Protein 2NZX (pdb70)

Nearest PDB structures (foldseek):
  2nzx-assembly1_A  TM=1.003E+00  e=7.760E-74  Helicobacter pylori
  2nzw-assembly2_C  TM=9.977E-01  e=1.421E-68  Helicobacter pylori
  2nzy-assembly1_B  TM=9.855E-01  e=2.284E-66  Helicobacter pylori
  5zoi-assembly1_B  TM=9.856E-01  e=2.101E-59  Helicobacter pylori
  7yro-assembly4_G  TM=6.515E-01  e=2.698E-11  Mangifera indica

Foldseek 3Di:
DCQVVLVQLLVLADDDQDDPPPAAAFEEEEALPDDPVVVVVVCQFVLVVLVVRRHDYDYDNDPPDAGLEYEEDPPQQHQYEYEDLDLDDDDLQRHQAYEDQDPDPPDLRYHDDAQQSRLSSVVLLLQLEPCHLHDDDPPGVSVPDRHHHCDCVVQVLLNCVSVVNDPLLPAAAEEEEDAPPLAVVLLVLQVVLCVVGNHAYQYPRPHDPPYHDDDLLNVGLRHQEYAQEDSAAHARHDHNRVVSCLSSLHAYQYDHHLVCCLFWPCLQHQYCSVDPDSVVSSVVSVVLSVPVVSSVSNSPDNRADADPNHGAGRVRNGSVVSVVSVVCSSPDPDRSHNDD/DCQLVLVQLLVLADDDDDDVDDAAEFEEEEEPVDDDVNVVCVCLFVLVVLSVVRHVYDYYHDPVDDGQEYEYDPPQHAYEYEDQDLDDDDVQAHQAYEDQDPDPPDLRYHDDHQQSRLSVVVLLLQLEPCHQHDDPPPGPSVPDRHHHCDCVVQVLLNCVSVVVDDLLPAAAEEEEDAPPQAVVLLVLQVVLCVVGNYAYQYNHPHDPVHHDDDLLNVGLRHQEYAQEDSAADARHDHNRVVSNLSSLHAYQYDHHLVCCLFWPCLQHQYCSVDPDSVVSSVVSVVLSVPVVSSVSNSPDNRADDDPHGGAGRPRDGSVVSVVSVVVSSPDPDHSHND/DCQVVLVQLLVLADDDQAPDPAAAAFEEEEALPDDVVVVVVVCQFVLVVLVVRHHDYDYDNDLPDAGQEYEEQDDDPVLVSLQPHPHQYEYDYLDLDDDDLQSHQAYEDQDPDPDDLRYHDDAQQSRLSSVVLLLQLAPLRQHDDPPPGPSVPPRHHHCPCVVAVLLSCVSVVNDPLLPAAAEEEEDAPPQQVVLLVLQVVLCVVPNYAYQYNRPHDPPYHDDPLLNVLLRHQEYAFEDSAAHARHDHNRCVSNLSSLHAYQYDHHLNCCLFWPCLQHQYCSVDPDSVVSSVVSVVLSPPPVSSVSNSPDDGADADPNHGAGRVRNHSVVSVVSVVCSSPDSDHSHNDDD

Organism: Helicobacter pylori (NCBI:txid210)

GO terms:
  GO:0016020 membrane (C, IDA)
  GO:0005737 cytoplasm (C, EXP)
  GO:0017083 4-galactosyl-N-acetylglucosaminide 3-alpha-L-fucosyltransferase activity (F, EXP)
  GO:0017083 4-galactosyl-N-acetylglucosaminide 3-alpha-L-fucosyltransferase activity (F, IMP)
  GO:0010493 Lewis a epitope biosynthetic process (P, IMP)
  GO:0106402 Lewis x epitope biosynthetic process (P, IMP)
  GO:0042802 identical protein binding (F, IPI)
  GO:0042806 fucose binding (F, IPI)

Radius of gyration: 37.84 Å; Cα contacts (8 Å, |Δi|>4): 1840; chains: 3; bounding box: 92×101×91 Å

Solvent-accessible surface area: 46049 Å² total; per-residue (Å²): 76,1,42,35,0,0,69,17,0,10,98,16,2,65,32,129,187,66,85,97,184,87,44,68,95,2,35,1,1,8,25,74,187,56,32,130,150,53,20,159,124,18,104,66,17,1,0,35,19,0,1,46,41,46,33,75,26,55,35,15,60,70,53,64,46,14,24,60,0,8,10,20,57,136,92,109,27,7,17,17,0,2,46,27,40,113,38,58,8,3,52,5,25,83,7,0,0,0,0,10,18,6,26,18,81,11,108,46,18,16,9,18,8,4,52,1,0,29,74,0,0,63,12,0,45,49,5,20,14,94,44,22,24,9,154,19,128,108,131,22,44,9,32,126,111,192,50,52,120,56,8,107,149,122,16,71,51,0,0,25,4,30,68,134,123,50,52,16,50,160,38,32,20,0,0,2,41,9,67,60,90,124,0,99,73,12,18,54,0,13,68,37,3,51,90,80,62,102,4,23,0,0,4,66,13,91,52,88,56,74,136,88,35,187,42,47,15,27,10,0,0,70,30,13,0,3,7,3,3,1,45,65,73,12,79,0,13,1,2,44,38,0,0,0,0,6,2,0,9,3,0,1,0,0,23,0,0,32,14,0,37,91,2,0,14,56,139,4,2,0,8,4,46,102,54,183,51,63,101,64,0,12,73,70,0,96,101,2,45,97,81,128,103,26,0,36,101,12,6,108,56,32,0,1,25,68,124,140,74,160,26,74,8,55,87,110,6,21,0,119,68,0,20,56,21,0,117,63,0,42,112,32,26,21,18,43,6,83,62,112,62,1,51,38,0,0,49,16,0,8,111,14,3,66,29,80,181,97,103,124,151,90,62,72,116,6,65,0,7,5,5,83,157,23,33,116,102,87,22,124,113,8,101,89,9,0,0,37,26,0,0,47,50,49,27,77,27,72,31,29,68,70,90,131,60,200,24,60,0,9,0,3,47,93,112,95,24,27,44,0,0,29,19,30,108,50,62,14,4,43,6,23,79,6,0,1,0,1,6,15,20,26,18,78,12,107,77,23,15,8,15,7,0,50,1,0,18,65,0,6,53,4,0,58,48,4,20,13,94,41,21,23,8,147,17,62,122,134,28,47,8,31,122,125,188,52,49,121,57,6,87,149,116,15,76,64,0,0,24,7,30,54,129,120,46,49,15,51,165,37,31,19,0,0,2,45,10,67,61,82,119,1,81,28,12,19,40,0,9,60,37,0,42,97,78,59,101,3,26,0,1,3,72,11,93,52,85,50,76,119,83,23,155,29,48,19,18,7,0,0,63,27,11,0,4,7,3,4,0,44,59,37,15,78,0,9,0,2,45,37,0,0,2,0,6,0,0,9,2,1,1,0,0,17,0,0,34,13,0,41,91,2,0,17,60,148,3,3,1,7,4,44,105,56,103,6,44,50,47,0,6,77,75,0,87,102,2,48,94,83,132,105,24,0,36,93,13,5,103,56,34,0,1,26,86,116,133,85,157,29,68,9,55,84,109,5,23,0,109,70,0,17,58,20,0,115,50,0,45,118,51,126,31,45,51,8,82,143,63,0,47,39,0,0,43,15,0,6,99,15,3,66,34,112,193,54,100,49,200,60,40,61,97,2,38,3,12,11,27,50,176,40,6,53,139,46,7,154,121,15,92,70,22,0,7,37,22,0,2,44,39,39,31,73,24,56,36,14,18,61,40,17,49,30,18,62,1,11,18,14,26,31,130,54,60,26,56,148,47,3,52,132,43,53,6,14,6,0,2,44,27,36,115,47,69,67,18,49,40,88,40,1,0,0,0,0,12,19,25,65,70,130,70,121,42,24,16,7,16,6,3,49,0,0,24,69,0,0,50,8,0,46,45,4,19,13,88,44,4,10,4,123,25,92,127,132,22,44,2,32,114,96,189,50,50,110,46,8,94,143,130,18,80,45,0,0,19,4,30,58,126,116,44,58,14,49,168,35,33,17,0,0,2,43,12,67,64,86,116,2,105,80,9,16,54,0,6,59,37,2,50,91,88,61,96,3,33,0,0,3,68,10,97,49,80,60,68,139,66,33,184,51,46,25,23,10,0,0,76,29,11,0,4,7,3,4,1,45,62,95,12,124,0,13,2,2,50,43,0,0,1,0,6,0,0,7,3,1,1,0,0,20,0,0,36,13,0,40,98,2,0,15,58,143,4,4,0,6,4,49,101,54,183,67,61,91,61,0,6,80,84,1,126,103,3,53,93,82,122,101,25,0,41,95,10,6,86,58,35,0,1,29,70,118,128,74,148,38,76,8,54,86,107,6,22,0,116,73,0,18,54,20,1,114,60,0,41,109,32,21,50,14,70,8,84,56,114,226

B-factor: mean 40.41, std 15.66, range [15.13, 88.03]

Sequence (1028 aa):
MFQPLLDAYVESASIEKMASKSPPPLKIAVANWWGDEEIKEFKNSVLYFILSQRYTITLHQNPNEFSDLVFGNPYQNAKRVFYTGENESPNFNLFDYAIGFDELDFNDRYLRMPLYYDRLHHKAESVNDTTAPYKLKDNSLYALKKPSHCFKEKHPNLCAVVNDESDPLKRGFASFVASNPNAPIRNAFYDALNSIEPVTGGGSVRNTLGYNVKNKNEFLSQYKFNLCFENTQGYGYVTEKIIDAYFSHTIPIYWGSPSVAKDFNPKSFVNVHDFKNFDEAIDYIKYLHTHKNAYLDMLYENPLNTLDGKAYFYQNLSFKKILAFFKTILENDTIYHDNPMFQPLLDAYVESASIEKMASKSPPPLKIAVANWWGDEEIKEFKNSVLYFILSQRYTITLHQNPNEFSDLVFGNPQNAKRVFYTGENESPNFNLFDYAIGFDELDFNDRYLRMPLYYDRLHHKAESVNDTTAPYKLKDNSLYALKKPSHCFKEKHPNLCAVVNDESDPLKRGFASFVASNPNAPIRNAFYDALNSIEPVTGGGSVRNTLGYNVKNKNEFLSQYKFNLCFENTQGYGYVTEKIIDAYFSHTIPIYWGSPSVAKDFNPKSFVNVHDFKNFDEAIDYIKYLHTHKNAYLDMLYENPLNTLDGKAYFYQNLSFKKILAFFKTILENDTIYHDNMFQPLLDAYVESASIEKMASKSPPPLKIAVANWWGDEEIKEFKNSVLYFILSQRYTITLHQNPNEFSDLVFGNPLGSARKILSYQNAKRVFYTGENESPNFNLFDYAIGFDELDFNDRYLRMPLYYDRLHHKAESVNDTTAPYKLKDNSLYALKKPSHCFKEKHPNLCAVVNDESDPLKRGFASFVASNPNAPIRNAFYDALNSIEPVTGGGSVRNTLGYNVKNKNEFLSQYKFNLCFENTQGYGYVTEKIIDAYFSHTIPIYWGSPSVAKDFNPKSFVNVHDFKNFDEAIDYIKYLHTHKNAYLDMLYENPLNTLDGKAYFYQNLSFKKILAFFKTILENDTIYHDNPF

InterPro domains:
  IPR001503 Glycosyl transferase family 10 [PTHR11929] (69-307)
  IPR016646 Alpha-(1, 3)-fucosyltransferase/alpha-(1, 4)-fucosyltransferase, Helicobacter [PIRSF016150] (1-475)
  IPR038577 GT10-like, C-terminal domain superfamily [G3DSA:3.40.50.11660] (112-326)
  IPR041058 Alpha-(1,3)-fucosyltransferase FucT, N-terminal [PF18025] (43-125)
  IPR055270 Fucosyltransferase, C-terminal [PF00852] (182-306)

Secondary structure (DSSP, 8-state):
-HHHHHHHHHHHT--PPPGGG---EEEEE--TT--HHHHHHHHTSHHHHHHTTTSEEEEE--TTB--SEE-S---TTS-BEEE-SSS----TTT-SEEEES---B-GGGEEE--HHHHHHHHHHHHT-BTT-SSPPPTTSGGGSSPPBS-HHHH-HHHHHHHTTSS-TTSSEEEEE-------HHHHHHHHHHHTTS--EE-SSTT--SSS--S-HHHHHTTEEEEEEE-SS--TT---SHHHHHHHTTSEEEEES-TTHHHHS-GGGSEEGGGSSSHHHHHHHHHHHHT-HHHHHHHHHS-SSEEETTEEE-GGG--HHHHHHHHHHHHH--B--S---/--HHHHHHHHHHT-----SSS---EEEEEE-TTS-HHHHHHHHTSHHHHHHTTTSEEEEE--TTS--SEEEE----S-EEEE-SSS----TTT-SEEEES---B-GGGEEE--HHHHHHHHHHHHT-BTT-SSPPPTTSGGGSSPPBS-HHHH-HHHHHHHTTSS-SSSSEEEEE-------HHHHHHHHHHHTTS--EE-SSTT--SSS--S-HHHHHHTEEEEEEE-SS--TT---HHHHHHHHTT-EEEEES-TTHHHHS-GGGSEEGGGSSSHHHHHHHHHHHHH-HHHHHHHHTS-SSEEETTEEE-GGG--HHHHHHHHHHHHH-----S--/-HHHHHHHHHHHT-----SSSSPPEEEEE--TT--HHHHHHHHTSHHHHHHHTTSEEEEE--TTB--SEEEE---HHHHHHHTT--SEEEE--SSS----TTT-SEEEES-----GGGEEE--HHHHHHHHHHHHT-BTT-SS-PPTTSGGGSSPPBS-HHHH-HHHHHHHTTSS-TTSSEEEEE-------HHHHHHHHHHHHHS--EE-SSTT--SSS--S-HHHHHHTEEEEEEE-SS--TT---SHHHHHHHTTSEEEEES-TTHHHHS-GGGSEEGGGSSSHHHHHHHHHHHHH-HHHHHHHHHS-SS-EETTEE--GGG--HHHHHHHHHHHHH--B--S----

CATH classification: 3.40.50.11660 (+1 more: 3.40.50.11650)

Structure (mmCIF, N/CA/C/O backbone):
data_2NZX
#
_entry.id   2NZX
#
_cell.length_a   104.154
_cell.length_b   136.249
_cell.length_c   96.375
_cell.angle_alpha   90.00
_cell.angle_beta   90.00
_cell.angle_gamma   90.00
#
_symmetry.space_group_name_H-M   'P 21 21 2'
#
loop_
_entity.id
_entity.type
_entity.pdbx_description
1 polymer Alpha1,3-fucosyltransferase
2 non-polymer "GUANOSINE-5'-DIPHOSPHATE"
3 non-polymer 'SULFATE ION'
4 water water
#
loop_
_atom_site.group_PDB
_atom_site.id
_atom_site.type_symbol
_atom_site.label_atom_id
_atom_site.label_alt_id
_atom_site.label_comp_id
_atom_site.label_asym_id
_atom_site.label_entity_id
_atom_site.label_seq_id
_atom_site.pdbx_PDB_ins_code
_atom_site.Cartn_x
_atom_site.Cartn_y
_atom_site.Cartn_z
_atom_site.occupancy
_atom_site.B_iso_or_equiv
_atom_site.auth_seq_id
_atom_site.auth_comp_id
_atom_site.auth_asym_id
_atom_site.auth_atom_id
_atom_site.pdbx_PDB_model_num
ATOM 1 N N . MET A 1 1 ? -9.116 99.576 73.607 1.00 36.09 1 MET A N 1
ATOM 2 C CA . MET A 1 1 ? -9.453 98.692 74.761 1.00 36.38 1 MET A CA 1
ATOM 3 C C . MET A 1 1 ? -8.298 97.728 74.918 1.00 36.24 1 MET A C 1
ATOM 4 O O . MET A 1 1 ? -8.270 96.693 74.261 1.00 36.09 1 MET A O 1
ATOM 9 N N . PHE A 1 2 ? -7.359 98.060 75.779 1.00 33.19 2 PHE A N 1
ATOM 10 C CA . PHE A 1 2 ? -6.206 97.197 75.957 1.00 34.64 2 PHE A CA 1
ATOM 11 C C . PHE A 1 2 ? -6.521 95.901 76.726 1.00 34.74 2 PHE A C 1
ATOM 12 O O . PHE A 1 2 ? -5.967 94.831 76.415 1.00 32.97 2 PHE A O 1
ATOM 20 N N . GLN A 1 3 ? -7.421 95.982 77.719 1.00 32.91 3 GLN A N 1
ATOM 21 C CA . GLN A 1 3 ? -7.750 94.810 78.527 1.00 31.84 3 GLN A CA 1
ATOM 22 C C . GLN A 1 3 ? -7.964 93.471 77.785 1.00 31.04 3 GLN A C 1
ATOM 23 O O . GLN A 1 3 ? -7.467 92.431 78.229 1.00 33.15 3 GLN A O 1
ATOM 29 N N . PRO A 1 4 ? -8.749 93.448 76.695 1.00 29.97 4 PRO A N 1
ATOM 30 C CA . PRO A 1 4 ? -8.874 92.116 76.077 1.00 30.21 4 PRO A CA 1
ATOM 31 C C . PRO A 1 4 ? -7.529 91.615 75.440 1.00 29.92 4 PRO A C 1
ATOM 32 O O . PRO A 1 4 ? -7.285 90.413 75.396 1.00 30.06 4 PRO A O 1
ATOM 36 N N . LEU A 1 5 ? -6.698 92.543 74.969 1.00 30.10 5 LEU A N 1
ATOM 37 C CA . LEU A 1 5 ? -5.386 92.215 74.358 1.00 30.74 5 LEU A CA 1
ATOM 38 C C . LEU A 1 5 ? -4.493 91.620 75.452 1.00 31.22 5 LEU A C 1
ATOM 39 O O . LEU A 1 5 ? -3.763 90.624 75.266 1.00 28.53 5 LEU A O 1
ATOM 44 N N . LEU A 1 6 ? -4.557 92.229 76.627 1.00 31.44 6 LEU A N 1
ATOM 45 C CA . LEU A 1 6 ? -3.742 91.771 77.732 1.00 32.29 6 LEU A CA 1
ATOM 46 C C . LEU A 1 6 ? -4.232 90.425 78.160 1.00 32.40 6 LEU A C 1
ATOM 47 O O . LEU A 1 6 ? -3.446 89.592 78.600 1.00 30.58 6 LEU A O 1
ATOM 52 N N . ASP A 1 7 ? -5.544 90.213 78.058 1.00 34.01 7 ASP A N 1
ATOM 53 C CA . ASP A 1 7 ? -6.116 88.913 78.427 1.00 32.85 7 ASP A CA 1
ATOM 54 C C . ASP A 1 7 ? -5.641 87.851 77.437 1.00 31.88 7 ASP A C 1
ATOM 55 O O . ASP A 1 7 ? -5.321 86.753 77.844 1.00 32.33 7 ASP A O 1
ATOM 60 N N . ALA A 1 8 ? -5.634 88.149 76.147 1.00 30.96 8 ALA A N 1
ATOM 61 C CA . ALA A 1 8 ? -5.160 87.139 75.201 1.00 29.84 8 ALA A CA 1
ATOM 62 C C . ALA A 1 8 ? -3.661 86.902 75.396 1.00 29.02 8 ALA A C 1
ATOM 63 O O . ALA A 1 8 ? -3.187 85.743 75.369 1.00 28.19 8 ALA A O 1
ATOM 65 N N . TYR A 1 9 ? -2.917 87.982 75.634 1.00 28.12 9 TYR A N 1
ATOM 66 C CA . TYR A 1 9 ? -1.457 87.831 75.805 1.00 28.10 9 TYR A CA 1
ATOM 67 C C . TYR A 1 9 ? -1.219 86.913 77.001 1.00 29.04 9 TYR A C 1
ATOM 68 O O . TYR A 1 9 ? -0.390 86.008 76.955 1.00 26.26 9 TYR A O 1
ATOM 77 N N . VAL A 1 10 ? -1.902 87.172 78.110 1.00 28.40 10 VAL A N 1
ATOM 78 C CA . VAL A 1 10 ? -1.700 86.315 79.283 1.00 30.05 10 VAL A CA 1
ATOM 79 C C . VAL A 1 10 ? -2.062 84.839 78.983 1.00 29.64 10 VAL A C 1
ATOM 80 O O . VAL A 1 10 ? -1.373 83.927 79.417 1.00 29.08 10 VAL A O 1
ATOM 84 N N . GLU A 1 11 ? -3.136 84.588 78.266 1.00 30.15 11 GLU A N 1
ATOM 85 C CA . GLU A 1 11 ? -3.441 83.191 77.991 1.00 32.46 11 GLU A CA 1
ATOM 86 C C . GLU A 1 11 ? -2.327 82.578 77.099 1.00 31.95 11 GLU A C 1
ATOM 87 O O . GLU A 1 11 ? -1.954 81.425 77.292 1.00 30.11 11 GLU A O 1
ATOM 93 N N . SER A 1 12 ? -1.827 83.370 76.144 1.00 29.91 12 SER A N 1
ATOM 94 C CA . SER A 1 12 ? -0.751 82.915 75.223 1.00 30.21 12 SER A CA 1
ATOM 95 C C . SER A 1 12 ? 0.554 82.611 75.989 1.00 30.07 12 SER A C 1
ATOM 96 O O . SER A 1 12 ? 1.449 81.943 75.460 1.00 32.13 12 SER A O 1
ATOM 99 N N . ALA A 1 13 ? 0.658 83.081 77.228 1.00 27.66 13 ALA A N 1
ATOM 100 C CA . ALA A 1 13 ? 1.831 82.879 78.036 1.00 27.14 13 ALA A CA 1
ATOM 101 C C . ALA A 1 13 ? 1.633 81.686 78.929 1.00 31.23 13 ALA A C 1
ATOM 102 O O . ALA A 1 13 ? 2.478 81.359 79.746 1.00 32.27 13 ALA A O 1
ATOM 104 N N . SER A 1 14 ? 0.528 80.991 78.763 1.00 33.25 14 SER A N 1
ATOM 105 C CA . SER A 1 14 ? 0.306 79.862 79.643 1.00 37.61 14 SER A CA 1
ATOM 106 C C . SER A 1 14 ? 0.993 78.591 79.163 1.00 37.74 14 SER A C 1
ATOM 107 O O . SER A 1 14 ? 0.815 78.198 78.028 1.00 36.78 14 SER A O 1
ATOM 110 N N . ILE A 1 15 ? 1.799 77.994 80.044 1.00 38.31 15 ILE A N 1
ATOM 111 C CA . ILE A 1 15 ? 2.496 76.741 79.784 1.00 42.46 15 ILE A CA 1
ATOM 112 C C . ILE A 1 15 ? 2.543 75.982 81.133 1.00 47.06 15 ILE A C 1
ATOM 113 O O . ILE A 1 15 ? 2.288 76.550 82.205 1.00 46.08 15 ILE A O 1
ATOM 118 N N . GLU A 1 16 ? 2.882 74.708 81.094 1.00 51.61 16 GLU A N 1
ATOM 119 C CA . GLU A 1 16 ? 2.973 73.972 82.344 1.00 56.64 16 GLU A CA 1
ATOM 120 C C . GLU A 1 16 ? 4.161 74.411 83.218 1.00 59.33 16 GLU A C 1
ATOM 121 O O . GLU A 1 16 ? 5.226 74.764 82.722 1.00 58.82 16 GLU A O 1
ATOM 127 N N . LYS A 1 17 ? 3.950 74.405 84.531 1.00 63.41 17 LYS A N 1
ATOM 128 C CA . LYS A 1 17 ? 4.989 74.771 85.504 1.00 67.19 17 LYS A CA 1
ATOM 129 C C . LYS A 1 17 ? 6.088 73.702 85.513 1.00 69.08 17 LYS A C 1
ATOM 130 O O . LYS A 1 17 ? 5.801 72.489 85.606 1.00 68.70 17 LYS A O 1
ATOM 136 N N . MET A 1 18 ? 7.338 74.152 85.420 1.00 71.04 18 MET A N 1
ATOM 137 C CA . MET A 1 18 ? 8.463 73.232 85.407 1.00 73.53 18 MET A CA 1
ATOM 138 C C . MET A 1 18 ? 8.460 72.308 86.636 1.00 75.45 18 MET A C 1
ATOM 139 O O . MET A 1 18 ? 8.419 72.748 87.798 1.00 75.54 18 MET A O 1
ATOM 144 N N . ALA A 1 19 ? 8.497 71.011 86.355 1.00 77.10 19 ALA A N 1
ATOM 145 C CA . ALA A 1 19 ? 8.500 70.005 87.397 1.00 78.31 19 ALA A CA 1
ATOM 146 C C . ALA A 1 19 ? 9.755 69.997 88.277 1.00 78.91 19 ALA A C 1
ATOM 147 O O . ALA A 1 19 ? 10.832 69.557 87.850 1.00 79.43 19 ALA A O 1
ATOM 149 N N . SER A 1 20 ? 9.586 70.514 89.496 1.00 79.29 20 SER A N 1
ATOM 150 C CA . SER A 1 20 ? 10.601 70.558 90.562 1.00 79.13 20 SER A CA 1
ATOM 151 C C . SER A 1 20 ? 11.969 71.271 90.458 1.00 78.51 20 SER A C 1
ATOM 152 O O . SER A 1 20 ? 12.959 70.799 91.042 1.00 79.16 20 SER A O 1
ATOM 155 N N . LYS A 1 21 ? 12.034 72.392 89.740 1.00 76.57 21 LYS A N 1
ATOM 156 C CA . LYS A 1 21 ? 13.270 73.182 89.660 1.00 73.70 21 LYS A CA 1
ATOM 157 C C . LYS A 1 21 ? 14.564 72.474 89.226 1.00 71.61 21 LYS A C 1
ATOM 158 O O . LYS A 1 21 ? 15.628 72.685 89.832 1.00 71.90 21 LYS A O 1
ATOM 164 N N . SER A 1 22 ? 14.488 71.652 88.178 1.00 67.64 22 SER A N 1
ATOM 165 C CA . SER A 1 22 ? 15.691 70.982 87.657 1.00 63.41 22 SER A CA 1
ATOM 166 C C . SER A 1 22 ? 15.918 71.482 86.194 1.00 58.74 22 SER A C 1
ATOM 167 O O . SER A 1 22 ? 16.136 70.651 85.298 1.00 59.29 22 SER A O 1
ATOM 170 N N . PRO A 1 23 ? 15.916 72.828 85.949 1.00 53.60 23 PRO A N 1
ATOM 171 C CA . PRO A 1 23 ? 16.088 73.366 84.594 1.00 48.01 23 PRO A CA 1
ATOM 172 C C . PRO A 1 23 ? 17.463 73.264 83.997 1.00 42.61 23 PRO A C 1
ATOM 173 O O . PRO A 1 23 ? 18.400 73.937 84.436 1.00 39.89 23 PRO A O 1
ATOM 177 N N . PRO A 1 24 ? 17.587 72.435 82.951 1.00 39.28 24 PRO A N 1
ATOM 178 C CA . PRO A 1 24 ? 18.861 72.231 82.270 1.00 38.54 24 PRO A CA 1
ATOM 179 C C . PRO A 1 24 ? 19.556 73.502 81.804 1.00 36.16 24 PRO A C 1
ATOM 180 O O . PRO A 1 24 ? 18.924 74.508 81.426 1.00 35.55 24 PRO A O 1
ATOM 184 N N . PRO A 1 25 ? 20.892 73.463 81.815 1.00 34.94 25 PRO A N 1
ATOM 185 C CA . PRO A 1 25 ? 21.713 74.599 81.403 1.00 33.70 25 PRO A CA 1
ATOM 186 C C . PRO A 1 25 ? 21.594 74.989 79.934 1.00 30.45 25 PRO A C 1
ATOM 187 O O . PRO A 1 25 ? 21.524 74.141 79.079 1.00 31.14 25 PRO A O 1
ATOM 191 N N . LEU A 1 26 ? 21.501 76.279 79.643 1.00 29.17 26 LEU A N 1
ATOM 192 C CA . LEU A 1 26 ? 21.468 76.742 78.269 1.00 27.51 26 LEU A CA 1
ATOM 193 C C . LEU A 1 26 ? 22.467 77.895 78.227 1.00 26.72 26 LEU A C 1
ATOM 194 O O . LEU A 1 26 ? 22.315 78.890 78.941 1.00 28.38 26 LEU A O 1
ATOM 199 N N . LYS A 1 27 ? 23.520 77.757 77.426 1.00 25.63 27 LYS A N 1
ATOM 200 C CA . LYS A 1 27 ? 24.582 78.790 77.314 1.00 24.41 27 LYS A CA 1
ATOM 201 C C . LYS A 1 27 ? 24.365 79.534 76.026 1.00 23.40 27 LYS A C 1
ATOM 202 O O . LYS A 1 27 ? 24.370 78.935 74.951 1.00 24.49 27 LYS A O 1
ATOM 208 N N . ILE A 1 28 ? 24.189 80.838 76.130 1.00 21.67 28 ILE A N 1
ATOM 209 C CA . ILE A 1 28 ? 23.910 81.674 74.988 1.00 21.71 28 ILE A CA 1
ATOM 210 C C . ILE A 1 28 ? 24.948 82.742 74.838 1.00 23.44 28 ILE A C 1
ATOM 211 O O . ILE A 1 28 ? 25.187 83.568 75.779 1.00 23.40 28 ILE A O 1
ATOM 216 N N . ALA A 1 29 ? 25.532 82.819 73.642 1.00 23.04 29 ALA A N 1
ATOM 217 C CA . ALA A 1 29 ? 26.525 83.858 73.382 1.00 22.76 29 ALA A CA 1
ATOM 218 C C . ALA A 1 29 ? 25.799 85.081 72.849 1.00 24.45 29 ALA A C 1
ATOM 219 O O . ALA A 1 29 ? 24.948 84.935 71.960 1.00 25.09 29 ALA A O 1
ATOM 221 N N . VAL A 1 30 ? 26.113 86.264 73.369 1.00 24.69 30 VAL A N 1
ATOM 222 C CA . VAL A 1 30 ? 25.492 87.525 72.951 1.00 28.46 30 VAL A CA 1
ATOM 223 C C . VAL A 1 30 ? 26.557 88.567 72.636 1.00 31.38 30 VAL A C 1
ATOM 224 O O . VAL A 1 30 ? 27.761 88.290 72.790 1.00 31.09 30 VAL A O 1
ATOM 228 N N . ALA A 1 31 ? 26.133 89.760 72.184 1.00 31.56 31 ALA A N 1
ATOM 229 C CA . ALA A 1 31 ? 27.085 90.808 71.763 1.00 33.25 31 ALA A CA 1
ATOM 230 C C . ALA A 1 31 ? 28.223 91.046 72.741 1.00 34.96 31 ALA A C 1
ATOM 231 O O . ALA A 1 31 ? 28.009 91.249 73.939 1.00 35.71 31 ALA A O 1
ATOM 233 N N . ASN A 1 32 ? 29.450 91.024 72.237 1.00 36.42 32 ASN A N 1
ATOM 234 C CA . ASN A 1 32 ? 30.615 91.238 73.095 1.00 38.58 32 ASN A CA 1
ATOM 235 C C . ASN A 1 32 ? 30.719 92.691 73.612 1.00 39.72 32 ASN A C 1
ATOM 236 O O . ASN A 1 32 ? 31.277 92.908 74.701 1.00 37.04 32 ASN A O 1
ATOM 241 N N . TRP A 1 33 ? 30.163 93.635 72.843 1.00 40.24 33 TRP A N 1
ATOM 242 C CA . TRP A 1 33 ? 30.185 95.051 73.200 1.00 41.68 33 TRP A CA 1
ATOM 243 C C . TRP A 1 33 ? 29.138 95.431 74.246 1.00 41.40 33 TRP A C 1
ATOM 244 O O . TRP A 1 33 ? 29.260 96.493 74.853 1.00 40.52 33 TRP A O 1
ATOM 255 N N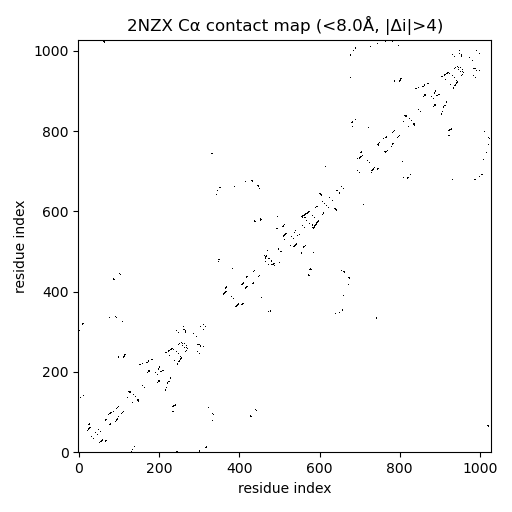 . TRP A 1 34 ? 28.108 94.599 74.438 1.00 38.74 34 TRP A N 1
ATOM 256 C CA . TRP A 1 34 ? 27.098 94.914 75.453 1.00 37.06 34 TRP A CA 1
ATOM 257 C C . TRP A 1 34 ? 27.649 95.180 76.831 1.00 38.11 34 TRP A C 1
ATOM 258 O O . TRP A 1 34 ? 28.507 94.444 77.357 1.00 37.81 34 TRP A O 1
ATOM 269 N N . GLY A 1 35 ? 27.119 96.225 77.447 1.00 38.69 35 GLY A N 1
ATOM 270 C CA . GLY A 1 35 ? 27.526 96.544 78.806 1.00 39.87 35 GLY A CA 1
ATOM 271 C C . GLY A 1 35 ? 26.452 95.981 79.698 1.00 41.02 35 GLY A C 1
ATOM 272 O O . GLY A 1 35 ? 25.499 95.373 79.226 1.00 39.34 35 GLY A O 1
ATOM 273 N N . ASP A 1 36 ? 26.599 96.189 80.997 1.00 43.81 36 ASP A N 1
ATOM 274 C CA . ASP A 1 36 ? 25.633 95.700 81.957 1.00 45.90 36 ASP A CA 1
ATOM 275 C C . ASP A 1 36 ? 24.193 96.206 81.695 1.00 46.46 36 ASP A C 1
ATOM 276 O O . ASP A 1 36 ? 23.222 95.485 81.973 1.00 46.36 36 ASP A O 1
ATOM 281 N N . GLU A 1 37 ? 24.061 97.403 81.114 1.00 46.51 37 GLU A N 1
ATOM 282 C CA . GLU A 1 37 ? 22.753 97.946 80.756 1.00 47.00 37 GLU A CA 1
ATOM 283 C C . GLU A 1 37 ? 22.051 97.165 79.646 1.00 46.06 37 GLU A C 1
ATOM 284 O O . GLU A 1 37 ? 20.839 96.955 79.735 1.00 44.76 37 GLU A O 1
ATOM 290 N N . GLU A 1 38 ? 22.778 96.787 78.579 1.00 42.74 38 GLU A N 1
ATOM 291 C CA . GLU A 1 38 ? 22.148 96.017 77.511 1.00 40.53 38 GLU A CA 1
ATOM 292 C C . GLU A 1 38 ? 21.875 94.587 78.012 1.00 39.42 38 GLU A C 1
ATOM 293 O O . GLU A 1 38 ? 20.896 93.954 77.602 1.00 40.58 38 GLU A O 1
ATOM 299 N N . ILE A 1 39 ? 22.725 94.078 78.899 1.00 36.60 39 ILE A N 1
ATOM 300 C CA . ILE A 1 39 ? 22.540 92.739 79.437 1.00 36.16 39 ILE A CA 1
ATOM 301 C C . ILE A 1 39 ? 21.236 92.755 80.277 1.00 38.00 39 ILE A C 1
ATOM 302 O O . ILE A 1 39 ? 20.396 91.864 80.180 1.00 35.36 39 ILE A O 1
ATOM 307 N N . LYS A 1 40 ? 21.101 93.771 81.138 1.00 38.14 40 LYS A N 1
ATOM 308 C CA . LYS A 1 40 ? 19.895 93.929 81.955 1.00 37.86 40 LYS A CA 1
ATOM 309 C C . LYS A 1 40 ? 18.683 93.937 81.031 1.00 34.00 40 LYS A C 1
ATOM 310 O O . LYS A 1 40 ? 17.723 93.204 81.233 1.00 33.85 40 LYS A O 1
ATOM 316 N N . GLU A 1 41 ? 18.732 94.753 79.994 1.00 33.43 41 GLU A N 1
ATOM 317 C CA . GLU A 1 41 ? 17.610 94.815 79.080 1.00 36.11 41 GLU A CA 1
ATOM 318 C C . GLU A 1 41 ? 17.364 93.406 78.518 1.00 34.92 41 GLU A C 1
ATOM 319 O O . GLU A 1 41 ? 16.254 92.912 78.523 1.00 33.75 41 GLU A O 1
ATOM 325 N N . PHE A 1 42 ? 18.416 92.718 78.095 1.00 33.06 42 PHE A N 1
ATOM 326 C CA . PHE A 1 42 ? 18.174 91.388 77.535 1.00 32.68 42 PHE A CA 1
ATOM 327 C C . PHE A 1 42 ? 17.537 90.380 78.509 1.00 29.75 42 PHE A C 1
ATOM 328 O O . PHE A 1 42 ? 16.634 89.614 78.145 1.00 29.59 42 PHE A O 1
ATOM 336 N N . LYS A 1 43 ? 18.033 90.363 79.738 1.00 31.82 43 LYS A N 1
ATOM 337 C CA . LYS A 1 43 ? 17.510 89.474 80.759 1.00 31.94 43 LYS A CA 1
ATOM 338 C C . LYS A 1 43 ? 16.047 89.811 81.024 1.00 32.20 43 LYS A C 1
ATOM 339 O O . LYS A 1 43 ? 15.324 89.028 81.639 1.00 33.53 43 LYS A O 1
ATOM 345 N N . ASN A 1 44 ? 15.594 90.960 80.537 1.00 34.97 44 ASN A N 1
ATOM 346 C CA . ASN A 1 44 ? 14.192 91.328 80.731 1.00 35.80 44 ASN A CA 1
ATOM 347 C C . ASN A 1 44 ? 13.334 91.256 79.465 1.00 36.13 44 ASN A C 1
ATOM 348 O O . ASN A 1 44 ? 12.166 91.649 79.513 1.00 34.03 44 ASN A O 1
ATOM 353 N N . SER A 1 45 ? 13.911 90.759 78.353 1.00 30.57 45 SER A N 1
ATOM 354 C CA . SER A 1 45 ? 13.193 90.661 77.087 1.00 29.55 45 SER A CA 1
ATOM 355 C C . SER A 1 45 ? 12.289 89.435 77.122 1.00 28.14 45 SER A C 1
ATOM 356 O O . SER A 1 45 ? 12.521 88.494 77.892 1.00 26.69 45 SER A O 1
ATOM 359 N N . VAL A 1 46 ? 11.256 89.407 76.280 1.00 28.38 46 VAL A N 1
ATOM 360 C CA . VAL A 1 46 ? 10.364 88.249 76.335 1.00 27.60 46 VAL A CA 1
ATOM 361 C C . VAL A 1 46 ? 11.074 86.910 75.978 1.00 27.18 46 VAL A C 1
ATOM 362 O O . VAL A 1 46 ? 10.880 85.855 76.606 1.00 24.32 46 VAL A O 1
ATOM 366 N N . LEU A 1 47 ? 11.936 86.947 74.989 1.00 28.35 47 LEU A N 1
ATOM 367 C CA . LEU A 1 47 ? 12.610 85.677 74.603 1.00 27.26 47 LEU A CA 1
ATOM 368 C C . LEU A 1 47 ? 13.364 85.079 75.787 1.00 25.69 47 LEU A C 1
ATOM 369 O O . LEU A 1 47 ? 13.296 83.876 76.037 1.00 23.02 47 LEU A O 1
ATOM 374 N N . TYR A 1 48 ? 14.064 85.933 76.543 1.00 25.05 48 TYR A N 1
ATOM 375 C CA . TYR A 1 48 ? 14.849 85.459 77.681 1.00 24.24 48 TYR A CA 1
ATOM 376 C C . TYR A 1 48 ? 13.884 84.958 78.757 1.00 24.63 48 TYR A C 1
ATOM 377 O O . TYR A 1 48 ? 14.088 83.935 79.389 1.00 25.03 48 TYR A O 1
ATOM 386 N N . PHE A 1 49 ? 12.833 85.744 78.979 1.00 25.77 49 PHE A N 1
ATOM 387 C CA . PHE A 1 49 ? 11.828 85.401 79.979 1.00 24.92 49 PHE A CA 1
ATOM 388 C C . PHE A 1 49 ? 11.254 84.048 79.649 1.00 25.48 49 PHE A C 1
ATOM 389 O O . PHE A 1 49 ? 11.176 83.174 80.513 1.00 24.42 49 PHE A O 1
ATOM 397 N N . ILE A 1 50 ? 10.886 83.849 78.374 1.00 24.77 50 ILE A N 1
ATOM 398 C CA . ILE A 1 50 ? 10.291 82.549 77.996 1.00 24.66 50 ILE A CA 1
ATOM 399 C C . ILE A 1 50 ? 11.277 81.394 78.203 1.00 26.41 50 ILE A C 1
ATOM 400 O O . ILE A 1 50 ? 10.899 80.364 78.744 1.00 28.04 50 ILE A O 1
ATOM 405 N N . LEU A 1 51 ? 12.521 81.552 77.762 1.00 27.54 51 LEU A N 1
ATOM 406 C CA . LEU A 1 51 ? 13.477 80.448 77.895 1.00 28.20 51 LEU A CA 1
ATOM 407 C C . LEU A 1 51 ? 13.813 80.176 79.347 1.00 27.10 51 LEU A C 1
ATOM 408 O O . LEU A 1 51 ? 14.001 79.018 79.719 1.00 28.05 51 LEU A O 1
ATOM 413 N N . SER A 1 52 ? 13.913 81.218 80.174 1.00 27.36 52 SER A N 1
ATOM 414 C CA . SER A 1 52 ? 14.236 80.987 81.567 1.00 27.37 52 SER A CA 1
ATOM 415 C C . SER A 1 52 ? 13.167 80.132 82.247 1.00 30.29 52 SER A C 1
ATOM 416 O O . SER A 1 52 ? 13.403 79.650 83.365 1.00 30.32 52 SER A O 1
ATOM 419 N N . GLN A 1 53 ? 12.013 79.913 81.604 1.00 29.85 53 GLN A N 1
ATOM 420 C CA . GLN A 1 53 ? 10.970 79.066 82.210 1.00 31.31 53 GLN A CA 1
ATOM 421 C C . GLN A 1 53 ? 11.335 77.593 82.008 1.00 32.04 53 GLN A C 1
ATOM 422 O O . GLN A 1 53 ? 10.732 76.688 82.629 1.00 32.50 53 GLN A O 1
ATOM 428 N N . ARG A 1 54 ? 12.296 77.314 81.130 1.00 29.93 54 ARG A N 1
ATOM 429 C CA . ARG A 1 54 ? 12.635 75.893 80.890 1.00 28.26 54 ARG A CA 1
ATOM 430 C C . ARG A 1 54 ? 14.111 75.567 80.938 1.00 27.02 54 ARG A C 1
ATOM 431 O O . ARG A 1 54 ? 14.513 74.424 80.775 1.00 27.51 54 ARG A O 1
ATOM 439 N N . TYR A 1 55 ? 14.924 76.567 81.186 1.00 27.07 55 TYR A N 1
ATOM 440 C CA . TYR A 1 55 ? 16.358 76.376 81.168 1.00 27.10 55 TYR A CA 1
ATOM 441 C C . TYR A 1 55 ? 16.992 77.326 82.120 1.00 27.65 55 TYR A C 1
ATOM 442 O O . TYR A 1 55 ? 16.471 78.382 82.371 1.00 26.49 55 TYR A O 1
ATOM 451 N N . THR A 1 56 ? 18.167 76.932 82.616 1.00 29.00 56 THR A N 1
ATOM 452 C CA . THR A 1 56 ? 18.953 77.781 83.467 1.00 27.56 56 THR A CA 1
ATOM 453 C C . THR A 1 56 ? 19.940 78.423 82.498 1.00 27.02 56 THR A C 1
ATOM 454 O O . THR A 1 56 ? 20.885 77.788 81.992 1.00 27.17 56 THR A O 1
ATOM 458 N N . ILE A 1 57 ? 19.719 79.687 82.250 1.00 26.03 57 ILE A N 1
ATOM 459 C CA . ILE A 1 57 ? 20.513 80.439 81.296 1.00 28.05 57 ILE A CA 1
ATOM 460 C C . ILE A 1 57 ? 21.767 81.081 81.814 1.00 28.33 57 ILE A C 1
ATOM 461 O O . ILE A 1 57 ? 21.760 81.715 82.863 1.00 31.17 57 ILE A O 1
ATOM 466 N N . THR A 1 58 ? 22.847 80.941 81.038 1.00 28.35 58 THR A N 1
ATOM 467 C CA . THR A 1 58 ? 24.148 81.563 81.280 1.00 28.75 58 THR A CA 1
ATOM 468 C C . THR A 1 58 ? 24.429 82.396 80.008 1.00 26.66 58 THR A C 1
ATOM 469 O O . THR A 1 58 ? 24.322 81.858 78.921 1.00 28.47 58 THR A O 1
ATOM 473 N N . LEU A 1 59 ? 24.786 83.666 80.111 1.00 23.06 59 LEU A N 1
ATOM 474 C CA . LEU A 1 59 ? 25.085 84.460 78.929 1.00 24.27 59 LEU A CA 1
ATOM 475 C C . LEU A 1 59 ? 26.624 84.471 78.751 1.00 25.79 59 LEU A C 1
ATOM 476 O O . LEU A 1 59 ? 27.372 84.548 79.757 1.00 21.76 59 LEU A O 1
ATOM 481 N N . HIS A 1 60 ? 27.108 84.415 77.489 1.00 24.28 60 HIS A N 1
ATOM 482 C CA . HIS A 1 60 ? 28.553 84.439 77.256 1.00 24.80 60 HIS A CA 1
ATOM 483 C C . HIS A 1 60 ? 28.919 85.622 76.384 1.00 25.19 60 HIS A C 1
ATOM 484 O O . HIS A 1 60 ? 28.314 85.821 75.320 1.00 25.87 60 HIS A O 1
ATOM 491 N N . GLN A 1 61 ? 29.907 86.392 76.802 1.00 25.36 61 GLN A N 1
ATOM 492 C CA . GLN A 1 61 ? 30.386 87.465 75.979 1.00 26.91 61 GLN A CA 1
ATOM 493 C C . GLN A 1 61 ? 31.897 87.250 75.645 1.00 29.61 61 GLN A C 1
ATOM 494 O O . GLN A 1 61 ? 32.512 88.063 74.938 1.00 32.01 61 GLN A O 1
ATOM 500 N N . ASN A 1 62 ? 32.478 86.139 76.106 1.00 29.23 62 ASN A N 1
ATOM 501 C CA . ASN A 1 62 ? 33.910 85.839 75.845 1.00 28.95 62 ASN A CA 1
ATOM 502 C C . ASN A 1 62 ? 34.017 85.077 74.481 1.00 28.07 62 ASN A C 1
ATOM 503 O O . ASN A 1 62 ? 33.446 84.023 74.348 1.00 27.03 62 ASN A O 1
ATOM 508 N N . PRO A 1 63 ? 34.777 85.588 73.481 1.00 30.39 63 PRO A N 1
ATOM 509 C CA . PRO A 1 63 ? 34.802 84.812 72.220 1.00 29.45 63 PRO A CA 1
ATOM 510 C C . PRO A 1 63 ? 35.517 83.431 72.297 1.00 30.82 63 PRO A C 1
ATOM 511 O O . PRO A 1 63 ? 35.351 82.544 71.431 1.00 31.19 63 PRO A O 1
ATOM 515 N N . ASN A 1 64 ? 36.270 83.231 73.359 1.00 25.96 64 ASN A N 1
ATOM 516 C CA . ASN A 1 64 ? 36.964 81.996 73.524 1.00 26.62 64 ASN A CA 1
ATOM 517 C C . ASN A 1 64 ? 36.222 81.048 74.484 1.00 26.62 64 ASN A C 1
ATOM 518 O O . ASN A 1 64 ? 36.824 80.415 75.338 1.00 25.15 64 ASN A O 1
ATOM 523 N N . GLU A 1 65 ? 34.895 80.995 74.361 1.00 24.73 65 GLU A N 1
ATOM 524 C CA . GLU A 1 65 ? 34.084 80.086 75.140 1.00 22.44 65 GLU A CA 1
ATOM 525 C C . GLU A 1 65 ? 33.073 79.437 74.203 1.00 23.92 65 GLU A C 1
ATOM 526 O O . GLU A 1 65 ? 32.594 80.065 73.218 1.00 21.31 65 GLU A O 1
ATOM 532 N N . PHE A 1 66 ? 32.764 78.190 74.520 1.00 21.21 66 PHE A N 1
ATOM 533 C CA . PHE A 1 66 ? 31.792 77.392 73.795 1.00 23.38 66 PHE A CA 1
ATOM 534 C C . PHE A 1 66 ? 30.379 77.815 74.290 1.00 25.20 66 PHE A C 1
ATOM 535 O O . PHE A 1 66 ? 30.206 78.135 75.467 1.00 25.97 66 PHE A O 1
ATOM 543 N N . SER A 1 67 ? 29.407 77.834 73.386 1.00 24.32 67 SER A N 1
ATOM 544 C CA . SER A 1 67 ? 28.019 78.126 73.726 1.00 24.54 67 SER A CA 1
ATOM 545 C C . SER A 1 67 ? 27.098 77.153 72.990 1.00 24.64 67 SER A C 1
ATOM 546 O O . SER A 1 67 ? 27.500 76.626 71.932 1.00 24.87 67 SER A O 1
ATOM 549 N N . ASP A 1 68 ? 25.865 76.967 73.504 1.00 24.29 68 ASP A N 1
ATOM 550 C CA . ASP A 1 68 ? 24.816 76.137 72.860 1.00 23.84 68 ASP A CA 1
ATOM 551 C C . ASP A 1 68 ? 24.236 76.911 71.694 1.00 23.30 68 ASP A C 1
ATOM 552 O O . ASP A 1 68 ? 23.999 76.355 70.618 1.00 24.13 68 ASP A O 1
ATOM 557 N N . LEU A 1 69 ? 24.057 78.212 71.869 1.00 23.21 69 LEU A N 1
ATOM 558 C CA . LEU A 1 69 ? 23.543 79.100 70.775 1.00 22.96 69 LEU A CA 1
ATOM 559 C C . LEU A 1 69 ? 24.369 80.385 70.728 1.00 24.41 69 LEU A C 1
ATOM 560 O O . LEU A 1 69 ? 24.878 80.823 71.738 1.00 25.40 69 LEU A O 1
ATOM 565 N N . VAL A 1 70 ? 24.462 81.000 69.553 1.00 25.22 70 VAL A N 1
ATOM 566 C CA . VAL A 1 70 ? 25.132 82.264 69.367 1.00 28.56 70 VAL A CA 1
ATOM 567 C C . VAL A 1 70 ? 24.025 83.133 68.790 1.00 32.62 70 VAL A C 1
ATOM 568 O O . VAL A 1 70 ? 23.464 82.817 67.736 1.00 30.28 70 VAL A O 1
ATOM 572 N N . PHE A 1 71 ? 23.699 84.216 69.484 1.00 35.58 71 PHE A N 1
ATOM 573 C CA . PHE A 1 71 ? 22.645 85.115 69.037 1.00 42.03 71 PHE A CA 1
ATOM 574 C C . PHE A 1 71 ? 23.033 86.366 68.358 1.00 47.53 71 PHE A C 1
ATOM 575 O O . PHE A 1 71 ? 24.232 86.721 68.172 1.00 49.30 71 PHE A O 1
ATOM 583 N N . GLY A 1 72 ? 21.936 87.085 68.105 1.00 51.87 72 GLY A N 1
ATOM 584 C CA . GLY A 1 72 ? 21.952 88.420 67.538 1.00 55.20 72 GLY A CA 1
ATOM 585 C C . GLY A 1 72 ? 22.150 88.628 66.069 1.00 57.72 72 GLY A C 1
ATOM 586 O O . GLY A 1 72 ? 21.554 87.967 65.222 1.00 57.62 72 GLY A O 1
ATOM 587 N N . ASN A 1 73 ? 22.977 89.623 65.788 1.00 59.90 73 ASN A N 1
ATOM 588 C CA . ASN A 1 73 ? 23.297 89.998 64.435 1.00 61.97 73 ASN A CA 1
ATOM 589 C C . ASN A 1 73 ? 24.425 91.012 64.612 1.00 63.35 73 ASN A C 1
ATOM 590 O O . ASN A 1 73 ? 24.185 92.217 64.570 1.00 63.50 73 ASN A O 1
ATOM 595 N N . PRO A 1 74 ? 25.667 90.520 64.867 1.00 64.60 74 PRO A N 1
ATOM 596 C CA . PRO A 1 74 ? 26.898 91.312 65.074 1.00 65.55 74 PRO A CA 1
ATOM 597 C C . PRO A 1 74 ? 27.535 91.827 63.773 1.00 65.72 74 PRO A C 1
ATOM 598 O O . PRO A 1 74 ? 26.806 92.465 62.976 1.00 66.30 74 PRO A O 1
ATOM 602 N N . TYR A 1 84 ? 32.064 83.641 65.646 1.00 50.57 84 TYR A N 1
ATOM 603 C CA . TYR A 1 84 ? 31.474 82.332 66.102 1.00 47.68 84 TYR A CA 1
ATOM 604 C C . TYR A 1 84 ? 30.873 81.669 64.862 1.00 46.65 84 TYR A C 1
ATOM 605 O O . TYR A 1 84 ? 29.760 81.142 64.843 1.00 45.12 84 TYR A O 1
ATOM 614 N N . GLN A 1 85 ? 31.671 81.705 63.815 1.00 45.73 85 GLN A N 1
ATOM 615 C CA . GLN A 1 85 ? 31.301 81.142 62.521 1.00 44.07 85 GLN A CA 1
ATOM 616 C C . GLN A 1 85 ? 30.699 79.761 62.502 1.00 40.82 85 GLN A C 1
ATOM 617 O O . GLN A 1 85 ? 29.697 79.553 61.822 1.00 37.40 85 GLN A O 1
ATOM 623 N N . ASN A 1 86 ? 31.312 78.829 63.248 1.00 39.41 86 ASN A N 1
ATOM 624 C CA . ASN A 1 86 ? 30.844 77.441 63.218 1.00 37.92 86 ASN A CA 1
ATOM 625 C C . ASN A 1 86 ? 29.981 76.985 64.394 1.00 35.35 86 ASN A C 1
ATOM 626 O O . ASN A 1 86 ? 29.873 75.795 64.654 1.00 35.49 86 ASN A O 1
ATOM 631 N N . ALA A 1 87 ? 29.329 77.911 65.094 1.00 32.08 87 ALA A N 1
ATOM 632 C CA . ALA A 1 87 ? 28.451 77.507 66.249 1.00 28.99 87 ALA A CA 1
ATOM 633 C C . ALA A 1 87 ? 26.940 77.399 65.783 1.00 27.39 87 ALA A C 1
ATOM 634 O O . ALA A 1 87 ? 26.676 77.605 64.615 1.00 29.03 87 ALA A O 1
ATOM 636 N N . LYS A 1 88 ? 25.997 77.055 66.650 1.00 25.71 88 LYS A N 1
ATOM 637 C CA . LYS A 1 88 ? 24.577 76.995 66.269 1.00 27.00 88 LYS A CA 1
ATOM 638 C C . LYS A 1 88 ? 24.040 78.456 66.339 1.00 26.58 88 LYS A C 1
ATOM 639 O O . LYS A 1 88 ? 23.691 78.969 67.427 1.00 27.79 88 LYS A O 1
ATOM 645 N N . ARG A 1 89 ? 23.966 79.111 65.188 1.00 22.19 89 ARG A N 1
ATOM 646 C CA . ARG A 1 89 ? 23.628 80.524 65.155 1.00 23.47 89 ARG A CA 1
ATOM 647 C C . ARG A 1 89 ? 22.191 80.909 64.941 1.00 23.73 89 ARG A C 1
ATOM 648 O O . ARG A 1 89 ? 21.530 80.388 64.039 1.00 21.01 89 ARG A O 1
ATOM 656 N N . VAL A 1 90 ? 21.730 81.873 65.751 1.00 23.31 90 VAL A N 1
ATOM 657 C CA . VAL A 1 90 ? 20.313 82.327 65.681 1.00 22.01 90 VAL A CA 1
ATOM 658 C C . VAL A 1 90 ? 20.304 83.809 65.364 1.00 24.97 90 VAL A C 1
ATOM 659 O O . VAL A 1 90 ? 20.932 84.610 66.085 1.00 24.69 90 VAL A O 1
ATOM 663 N N . PHE A 1 91 ? 19.651 84.174 64.261 1.00 21.97 91 PHE A N 1
ATOM 664 C CA . PHE A 1 91 ? 19.570 85.589 63.874 1.00 24.80 91 PHE A CA 1
ATOM 665 C C . PHE A 1 91 ? 18.380 86.210 64.619 1.00 25.00 91 PHE A C 1
ATOM 666 O O . PHE A 1 91 ? 17.320 85.599 64.712 1.00 23.55 91 PHE A O 1
ATOM 674 N N . TYR A 1 92 ? 18.551 87.410 65.145 1.00 26.96 92 TYR A N 1
ATOM 675 C CA . TYR A 1 92 ? 17.448 88.063 65.880 1.00 31.24 92 TYR A CA 1
ATOM 676 C C . TYR A 1 92 ? 17.768 89.547 65.910 1.00 31.80 92 TYR A C 1
ATOM 677 O O . TYR A 1 92 ? 18.788 89.951 66.470 1.00 32.86 92 TYR A O 1
ATOM 686 N N . THR A 1 93 ? 16.941 90.381 65.305 1.00 32.72 93 THR A N 1
ATOM 687 C CA . THR A 1 93 ? 17.274 91.806 65.317 1.00 32.82 93 THR A CA 1
ATOM 688 C C . THR A 1 93 ? 16.027 92.630 65.511 1.00 33.88 93 THR A C 1
ATOM 689 O O . THR A 1 93 ? 14.909 92.156 65.257 1.00 30.38 93 THR A O 1
ATOM 693 N N . GLY A 1 94 ? 16.234 93.857 65.981 1.00 33.91 94 GLY A N 1
ATOM 694 C CA . GLY A 1 94 ? 15.088 94.741 66.157 1.00 38.30 94 GLY A CA 1
ATOM 695 C C . GLY A 1 94 ? 14.844 95.523 64.868 1.00 37.67 94 GLY A C 1
ATOM 696 O O . GLY A 1 94 ? 13.793 96.124 64.683 1.00 39.64 94 GLY A O 1
ATOM 697 N N . GLU A 1 95 ? 15.814 95.508 63.984 1.00 36.67 95 GLU A N 1
ATOM 698 C CA . GLU A 1 95 ? 15.683 96.235 62.750 1.00 37.13 95 GLU A CA 1
ATOM 699 C C . GLU A 1 95 ? 14.727 95.627 61.695 1.00 35.12 95 GLU A C 1
ATOM 700 O O . GLU A 1 95 ? 14.318 94.464 61.764 1.00 29.66 95 GLU A O 1
ATOM 706 N N . ASN A 1 96 ? 14.399 96.449 60.696 1.00 32.72 96 ASN A N 1
ATOM 707 C CA . ASN A 1 96 ? 13.573 95.987 59.584 1.00 32.46 96 ASN A CA 1
ATOM 708 C C . ASN A 1 96 ? 14.602 95.330 58.601 1.00 30.48 96 ASN A C 1
ATOM 709 O O . ASN A 1 96 ? 14.979 95.900 57.580 1.00 30.28 96 ASN A O 1
ATOM 714 N N . GLU A 1 97 ? 15.045 94.127 58.938 1.00 29.75 97 GLU A N 1
ATOM 715 C CA . GLU A 1 97 ? 16.101 93.436 58.217 1.00 26.81 97 GLU A CA 1
ATOM 716 C C . GLU A 1 97 ? 15.823 91.945 58.129 1.00 25.58 97 GLU A C 1
ATOM 717 O O . GLU A 1 97 ? 15.660 91.322 59.145 1.00 25.77 97 GLU A O 1
ATOM 723 N N . SER A 1 98 ? 15.796 91.364 56.921 1.00 22.72 98 SER A N 1
ATOM 724 C CA . SER A 1 98 ? 15.533 89.938 56.775 1.00 22.68 98 SER A CA 1
ATOM 725 C C . SER A 1 98 ? 16.821 89.136 57.106 1.00 23.57 98 SER A C 1
ATOM 726 O O . SER A 1 98 ? 17.913 89.654 56.953 1.00 23.54 98 SER A O 1
ATOM 729 N N . PRO A 1 99 ? 16.689 87.857 57.491 1.00 22.48 99 PRO A N 1
ATOM 730 C CA . PRO A 1 99 ? 17.846 87.010 57.867 1.00 23.46 99 PRO A CA 1
ATOM 731 C C . PRO A 1 99 ? 18.754 86.579 56.737 1.00 25.77 99 PRO A C 1
ATOM 732 O O . PRO A 1 99 ? 18.274 86.440 55.633 1.00 28.43 99 PRO A O 1
ATOM 736 N N . ASN A 1 100 ? 20.052 86.393 57.022 1.00 24.95 100 ASN A N 1
ATOM 737 C CA . ASN A 1 100 ? 21.007 85.861 56.035 1.00 23.79 100 ASN A CA 1
ATOM 738 C C . ASN A 1 100 ? 21.046 84.392 56.424 1.00 22.16 100 ASN A C 1
ATOM 739 O O . ASN A 1 100 ? 21.658 84.084 57.446 1.00 21.58 100 ASN A O 1
ATOM 744 N N . PHE A 1 101 ? 20.376 83.494 55.696 1.00 20.34 101 PHE A N 1
ATOM 745 C CA . PHE A 1 101 ? 20.410 82.094 56.067 1.00 21.30 101 PHE A CA 1
ATOM 746 C C . PHE A 1 101 ? 21.702 81.361 55.641 1.00 22.29 101 PHE A C 1
ATOM 747 O O . PHE A 1 101 ? 21.845 80.166 55.892 1.00 23.89 101 PHE A O 1
ATOM 755 N N . ASN A 1 102 ? 22.592 82.056 54.954 1.00 22.17 102 ASN A N 1
ATOM 756 C CA . ASN A 1 102 ? 23.923 81.463 54.611 1.00 23.42 102 ASN A CA 1
ATOM 757 C C . ASN A 1 102 ? 24.763 81.470 55.901 1.00 23.87 102 ASN A C 1
ATOM 758 O O . ASN A 1 102 ? 25.503 80.519 56.159 1.00 27.95 102 ASN A O 1
ATOM 763 N N . LEU A 1 103 ? 24.645 82.544 56.689 1.00 22.90 103 LEU A N 1
ATOM 764 C CA . LEU A 1 103 ? 25.405 82.748 57.942 1.00 24.46 103 LEU A CA 1
ATOM 765 C C . LEU A 1 103 ? 24.715 82.180 59.175 1.00 26.00 103 LEU A C 1
ATOM 766 O O . LEU A 1 103 ? 25.375 81.661 60.088 1.00 24.55 103 LEU A O 1
ATOM 771 N N . PHE A 1 104 ? 23.383 82.277 59.215 1.00 24.31 104 PHE A N 1
ATOM 772 C CA . PHE A 1 104 ? 22.624 81.773 60.371 1.00 23.62 104 PHE A CA 1
ATOM 773 C C . PHE A 1 104 ? 21.840 80.520 60.132 1.00 21.82 104 PHE A C 1
ATOM 774 O O . PHE A 1 104 ? 21.121 80.397 59.152 1.00 22.68 104 PHE A O 1
ATOM 782 N N . ASP A 1 105 ? 21.969 79.580 61.058 1.00 22.05 105 ASP A N 1
ATOM 783 C CA . ASP A 1 105 ? 21.270 78.339 61.006 1.00 20.98 105 ASP A CA 1
ATOM 784 C C . ASP A 1 105 ? 19.755 78.538 61.193 1.00 21.76 105 ASP A C 1
ATOM 785 O O . ASP A 1 105 ? 18.924 77.875 60.511 1.00 19.16 105 ASP A O 1
ATOM 790 N N . TYR A 1 106 ? 19.439 79.435 62.125 1.00 20.22 106 TYR A N 1
ATOM 791 C CA . TYR A 1 106 ? 18.044 79.745 62.449 1.00 20.73 106 TYR A CA 1
ATOM 792 C C . TYR A 1 106 ? 17.818 81.242 62.578 1.00 19.37 106 TYR A C 1
ATOM 793 O O . TYR A 1 106 ? 18.743 82.014 62.723 1.00 19.22 106 TYR A O 1
ATOM 802 N N . ALA A 1 107 ? 16.564 81.645 62.507 1.00 19.66 107 ALA A N 1
ATOM 803 C CA . ALA A 1 107 ? 16.286 83.067 62.638 1.00 21.80 107 ALA A CA 1
ATOM 804 C C . ALA A 1 107 ? 14.936 83.313 63.281 1.00 23.26 107 ALA A C 1
ATOM 805 O O . ALA A 1 107 ? 14.015 82.505 63.139 1.00 21.75 107 ALA A O 1
ATOM 807 N N . ILE A 1 108 ? 14.835 84.454 63.970 1.00 25.24 108 ILE A N 1
ATOM 808 C CA . ILE A 1 108 ? 13.565 84.878 64.540 1.00 25.28 108 ILE A CA 1
ATOM 809 C C . ILE A 1 108 ? 13.374 86.282 63.973 1.00 23.29 108 ILE A C 1
ATOM 810 O O . ILE A 1 108 ? 14.269 87.084 64.030 1.00 23.52 108 ILE A O 1
ATOM 815 N N . GLY A 1 109 ? 12.235 86.564 63.366 1.00 23.42 109 GLY A N 1
ATOM 816 C CA . GLY A 1 109 ? 12.040 87.893 62.785 1.00 22.97 109 GLY A CA 1
ATOM 817 C C . GLY A 1 109 ? 10.576 88.309 62.572 1.00 24.70 109 GLY A C 1
ATOM 818 O O . GLY A 1 109 ? 9.656 87.770 63.195 1.00 24.66 109 GLY A O 1
ATOM 819 N N . PHE A 1 110 ? 10.373 89.248 61.656 1.00 24.63 110 PHE A N 1
ATOM 820 C CA . PHE A 1 110 ? 9.035 89.779 61.370 1.00 26.03 110 PHE A CA 1
ATOM 821 C C . PHE A 1 110 ? 8.473 89.306 60.037 1.00 25.91 110 PHE A C 1
ATOM 822 O O . PHE A 1 110 ? 7.262 89.464 59.754 1.00 23.16 110 PHE A O 1
ATOM 830 N N . ASP A 1 111 ? 9.350 88.747 59.205 1.00 24.27 111 ASP A N 1
ATOM 831 C CA . ASP A 1 111 ? 8.924 88.302 57.875 1.00 24.27 111 ASP A CA 1
ATOM 832 C C . ASP A 1 111 ? 7.868 87.220 57.894 1.00 22.38 111 ASP A C 1
ATOM 833 O O . ASP A 1 111 ? 7.867 86.359 58.747 1.00 23.84 111 ASP A O 1
ATOM 838 N N . GLU A 1 112 ? 6.981 87.284 56.902 1.00 24.90 112 GLU A N 1
ATOM 839 C CA . GLU A 1 112 ? 5.901 86.319 56.718 1.00 26.59 112 GLU A CA 1
ATOM 840 C C . GLU A 1 112 ? 6.532 85.293 55.772 1.00 27.10 112 GLU A C 1
ATOM 841 O O . GLU A 1 112 ? 6.285 85.300 54.572 1.00 29.06 112 GLU A O 1
ATOM 847 N N . LEU A 1 113 ? 7.341 84.406 56.309 1.00 27.55 113 LEU A N 1
ATOM 848 C CA . LEU A 1 113 ? 8.065 83.419 55.479 1.00 26.08 113 LEU A CA 1
ATOM 849 C C . LEU A 1 113 ? 8.035 82.128 56.263 1.00 26.97 113 LEU A C 1
ATOM 850 O O . LEU A 1 113 ? 7.929 82.145 57.492 1.00 24.08 113 LEU A O 1
ATOM 855 N N . ASP A 1 114 ? 8.111 81.001 55.557 1.00 25.29 114 ASP A N 1
ATOM 856 C CA . ASP A 1 114 ? 8.075 79.685 56.186 1.00 26.62 114 ASP A CA 1
ATOM 857 C C . ASP A 1 114 ? 9.347 78.975 55.657 1.00 26.43 114 ASP A C 1
ATOM 858 O O . ASP A 1 114 ? 9.504 78.765 54.440 1.00 25.91 114 ASP A O 1
ATOM 863 N N . PHE A 1 115 ? 10.244 78.642 56.564 1.00 25.83 115 PHE A N 1
ATOM 864 C CA . PHE A 1 115 ? 11.509 77.967 56.185 1.00 25.95 115 PHE A CA 1
ATOM 865 C C . PHE A 1 115 ? 11.573 76.746 57.126 1.00 26.47 115 PHE A C 1
ATOM 866 O O . PHE A 1 115 ? 12.600 76.383 57.646 1.00 26.16 115 PHE A O 1
ATOM 874 N N . ASN A 1 116 ? 10.416 76.109 57.292 1.00 28.86 116 ASN A N 1
ATOM 875 C CA . ASN A 1 116 ? 10.287 74.909 58.114 1.00 30.52 116 ASN A CA 1
ATOM 876 C C . ASN A 1 116 ? 10.884 75.129 59.494 1.00 29.57 116 ASN A C 1
ATOM 877 O O . ASN A 1 116 ? 10.458 76.071 60.174 1.00 28.65 116 ASN A O 1
ATOM 882 N N . ASP A 1 117 ? 11.846 74.308 59.913 1.00 26.46 117 ASP A N 1
ATOM 883 C CA . ASP A 1 117 ? 12.394 74.492 61.250 1.00 28.79 117 ASP A CA 1
ATOM 884 C C . ASP A 1 117 ? 13.350 75.659 61.382 1.00 25.38 117 ASP A C 1
ATOM 885 O O . ASP A 1 117 ? 13.714 76.032 62.508 1.00 25.86 117 ASP A O 1
ATOM 890 N N . ARG A 1 118 ? 13.722 76.302 60.286 1.00 22.34 118 ARG A N 1
ATOM 891 C CA . ARG A 1 118 ? 14.734 77.355 60.431 1.00 21.94 118 ARG A CA 1
ATOM 892 C C . ARG A 1 118 ? 14.275 78.762 60.781 1.00 22.09 118 ARG A C 1
ATOM 893 O O . ARG A 1 118 ? 15.098 79.603 61.085 1.00 22.03 118 ARG A O 1
ATOM 901 N N . TYR A 1 119 ? 12.972 79.016 60.733 1.00 21.11 119 TYR A N 1
ATOM 902 C CA . TYR A 1 119 ? 12.519 80.384 60.968 1.00 22.14 119 TYR A CA 1
ATOM 903 C C . TYR A 1 119 ? 11.257 80.484 61.841 1.00 20.68 119 TYR A C 1
ATOM 904 O O . TYR A 1 119 ? 10.350 79.670 61.771 1.00 20.35 119 TYR A O 1
ATOM 913 N N . LEU A 1 120 ? 11.220 81.485 62.687 1.00 22.11 120 LEU A N 1
ATOM 914 C CA . LEU A 1 120 ? 10.015 81.712 63.519 1.00 22.37 120 LEU A CA 1
ATOM 915 C C . LEU A 1 120 ? 9.659 83.166 63.461 1.00 21.56 120 LEU A C 1
ATOM 916 O O . LEU A 1 120 ? 10.533 83.982 63.643 1.00 21.06 120 LEU A O 1
ATOM 921 N N . ARG A 1 121 ? 8.382 83.507 63.231 1.00 22.29 121 ARG A N 1
ATOM 922 C CA . ARG A 1 121 ? 7.980 84.946 63.248 1.00 21.49 121 ARG A CA 1
ATOM 923 C C . ARG A 1 121 ? 7.589 85.293 64.703 1.00 22.28 121 ARG A C 1
ATOM 924 O O . ARG A 1 121 ? 6.730 84.620 65.265 1.00 20.95 121 ARG A O 1
ATOM 932 N N . MET A 1 122 ? 8.294 86.264 65.318 1.00 22.80 122 MET A N 1
ATOM 933 C CA . MET A 1 122 ? 7.999 86.762 66.700 1.00 24.07 122 MET A CA 1
ATOM 934 C C . MET A 1 122 ? 8.199 88.271 66.573 1.00 23.56 122 MET A C 1
ATOM 935 O O . MET A 1 122 ? 9.292 88.819 66.714 1.00 23.69 122 MET A O 1
ATOM 940 N N . PRO A 1 123 ? 7.120 88.980 66.257 1.00 23.63 123 PRO A N 1
ATOM 941 C CA . PRO A 1 123 ? 7.243 90.428 66.077 1.00 24.90 123 PRO A CA 1
ATOM 942 C C . PRO A 1 123 ? 7.524 91.112 67.398 1.00 24.47 123 PRO A C 1
ATOM 943 O O . PRO A 1 123 ? 7.210 90.592 68.460 1.00 24.57 123 PRO A O 1
ATOM 947 N N . LEU A 1 124 ? 8.111 92.288 67.277 1.00 24.80 124 LEU A N 1
ATOM 948 C CA . LEU A 1 124 ? 8.485 93.076 68.435 1.00 26.43 124 LEU A CA 1
ATOM 949 C C . LEU A 1 124 ? 7.286 93.436 69.287 1.00 26.41 124 LEU A C 1
ATOM 950 O O . LEU A 1 124 ? 7.426 93.730 70.482 1.00 25.58 124 LEU A O 1
ATOM 955 N N . TYR A 1 125 ? 6.118 93.447 68.657 1.00 26.81 125 TYR A N 1
ATOM 956 C CA . TYR A 1 125 ? 4.902 93.772 69.398 1.00 26.39 125 TYR A CA 1
ATOM 957 C C . TYR A 1 125 ? 4.678 92.800 70.513 1.00 26.58 125 TYR A C 1
ATOM 958 O O . TYR A 1 125 ? 4.187 93.196 71.540 1.00 25.30 125 TYR A O 1
ATOM 967 N N . TYR A 1 126 ? 5.070 91.532 70.348 1.00 26.41 126 TYR A N 1
ATOM 968 C CA . TYR A 1 126 ? 4.874 90.532 71.394 1.00 24.35 126 TYR A CA 1
ATOM 969 C C . TYR A 1 126 ? 5.783 90.858 72.577 1.00 25.95 126 TYR A C 1
ATOM 970 O O . TYR A 1 126 ? 5.373 90.704 73.746 1.00 25.01 126 TYR A O 1
ATOM 979 N N . ASP A 1 127 ? 7.019 91.298 72.296 1.00 25.81 127 ASP A N 1
ATOM 980 C CA . ASP A 1 127 ? 7.936 91.661 73.358 1.00 27.07 127 ASP A CA 1
ATOM 981 C C . ASP A 1 127 ? 7.413 92.906 74.087 1.00 28.11 127 ASP A C 1
ATOM 982 O O . ASP A 1 127 ? 7.557 93.021 75.314 1.00 28.39 127 ASP A O 1
ATOM 987 N N . ARG A 1 128 ? 6.836 93.855 73.346 1.00 27.16 128 ARG A N 1
ATOM 988 C CA . ARG A 1 128 ? 6.298 95.058 73.998 1.00 27.35 128 ARG A CA 1
ATOM 989 C C . ARG A 1 128 ? 5.158 94.647 74.934 1.00 26.69 128 ARG A C 1
ATOM 990 O O . ARG A 1 128 ? 5.033 95.209 76.023 1.00 26.59 128 ARG A O 1
ATOM 998 N N . LEU A 1 129 ? 4.328 93.684 74.528 1.00 26.37 129 LEU A N 1
ATOM 999 C CA . LEU A 1 129 ? 3.248 93.178 75.409 1.00 26.78 129 LEU A CA 1
ATOM 1000 C C . LEU A 1 129 ? 3.803 92.572 76.708 1.00 27.85 129 LEU A C 1
ATOM 1001 O O . LEU A 1 129 ? 3.184 92.670 77.784 1.00 27.95 129 LEU A O 1
ATOM 1006 N N . HIS A 1 130 ? 4.960 91.911 76.621 1.00 25.79 130 HIS A N 1
ATOM 1007 C CA . HIS A 1 130 ? 5.571 91.310 77.774 1.00 25.27 130 HIS A CA 1
ATOM 1008 C C . HIS A 1 130 ? 5.926 92.467 78.782 1.00 27.50 130 HIS A C 1
ATOM 1009 O O . HIS A 1 130 ? 5.748 92.349 79.999 1.00 27.12 130 HIS A O 1
ATOM 1016 N N . HIS A 1 131 ? 6.468 93.559 78.268 1.00 27.92 131 HIS A N 1
ATOM 1017 C CA . HIS A 1 131 ? 6.793 94.647 79.138 1.00 31.50 131 HIS A CA 1
ATOM 1018 C C . HIS A 1 131 ? 5.515 95.278 79.748 1.00 31.45 131 HIS A C 1
ATOM 1019 O O . HIS A 1 131 ? 5.501 95.519 80.958 1.00 34.98 131 HIS A O 1
ATOM 1026 N N . LYS A 1 132 ? 4.468 95.501 78.949 1.00 31.01 132 LYS A N 1
ATOM 1027 C CA . LYS A 1 132 ? 3.205 96.079 79.491 1.00 31.19 132 LYS A CA 1
ATOM 1028 C C . LYS A 1 132 ? 2.678 95.105 80.599 1.00 33.88 132 LYS A C 1
ATOM 1029 O O . LYS A 1 132 ? 2.369 95.553 81.703 1.00 33.10 132 LYS A O 1
ATOM 1035 N N . ALA A 1 133 ? 2.625 93.787 80.338 1.00 32.08 133 ALA A N 1
ATOM 1036 C CA . ALA A 1 133 ? 2.134 92.849 81.340 1.00 33.69 133 ALA A CA 1
ATOM 1037 C C . ALA A 1 133 ? 2.875 93.014 82.662 1.00 36.28 133 ALA A C 1
ATOM 1038 O O . ALA A 1 133 ? 2.265 93.015 83.750 1.00 36.17 133 ALA A O 1
ATOM 1040 N N . GLU A 1 134 ? 4.195 93.102 82.567 1.00 36.22 134 GLU A N 1
ATOM 1041 C CA . GLU A 1 134 ? 5.022 93.254 83.747 1.00 37.09 134 GLU A CA 1
ATOM 1042 C C . GLU A 1 134 ? 4.643 94.543 84.491 1.00 37.36 134 GLU A C 1
ATOM 1043 O O . GLU A 1 134 ? 4.461 94.515 85.686 1.00 37.78 134 GLU A O 1
ATOM 1049 N N . SER A 1 135 ? 4.520 95.652 83.762 1.00 38.05 135 SER A N 1
ATOM 1050 C CA . SER A 1 135 ? 4.227 96.939 84.368 1.00 39.28 135 SER A CA 1
ATOM 1051 C C . SER A 1 135 ? 2.856 96.999 85.027 1.00 39.71 135 SER A C 1
ATOM 1052 O O . SER A 1 135 ? 2.627 97.852 85.895 1.00 41.57 135 SER A O 1
ATOM 1055 N N . VAL A 1 136 ? 1.952 96.094 84.675 1.00 38.50 136 VAL A N 1
ATOM 1056 C CA . VAL A 1 136 ? 0.644 96.141 85.289 1.00 37.16 136 VAL A CA 1
ATOM 1057 C C . VAL A 1 136 ? 0.492 95.148 86.427 1.00 38.55 136 VAL A C 1
ATOM 1058 O O . VAL A 1 136 ? -0.606 94.983 86.992 1.00 38.21 136 VAL A O 1
ATOM 1062 N N . ASN A 1 137 ? 1.584 94.481 86.776 1.00 36.99 137 ASN A N 1
ATOM 1063 C CA . ASN A 1 137 ? 1.564 93.587 87.937 1.00 37.73 137 ASN A CA 1
ATOM 1064 C C . ASN A 1 137 ? 1.850 94.688 88.972 1.00 38.18 137 ASN A C 1
ATOM 1065 O O . ASN A 1 137 ? 2.942 94.781 89.513 1.00 37.02 137 ASN A O 1
ATOM 1070 N N . ASP A 1 138 ? 0.851 95.542 89.199 1.00 38.72 138 ASP A N 1
ATOM 1071 C CA . ASP A 1 138 ? 0.969 96.728 90.084 1.00 39.69 138 ASP A CA 1
ATOM 1072 C C . ASP A 1 138 ? -0.375 96.904 90.783 1.00 39.26 138 ASP A C 1
ATOM 1073 O O . ASP A 1 138 ? -1.440 96.789 90.139 1.00 38.89 138 ASP A O 1
ATOM 1078 N N . THR A 1 139 ? -0.343 97.177 92.085 1.00 38.71 139 THR A N 1
ATOM 1079 C CA . THR A 1 139 ? -1.607 97.321 92.805 1.00 37.23 139 THR A CA 1
ATOM 1080 C C . THR A 1 139 ? -2.377 98.551 92.370 1.00 38.78 139 THR A C 1
ATOM 1081 O O . THR A 1 139 ? -3.552 98.621 92.649 1.00 39.32 139 THR A O 1
ATOM 1085 N N . THR A 1 140 ? -1.739 99.512 91.685 1.00 38.79 140 THR A N 1
ATOM 1086 C CA . THR A 1 140 ? -2.455 100.705 91.210 1.00 39.44 140 THR A CA 1
ATOM 1087 C C . THR A 1 140 ? -2.826 100.717 89.718 1.00 40.19 140 THR A C 1
ATOM 1088 O O . THR A 1 140 ? -3.451 101.687 89.239 1.00 39.27 140 THR A O 1
ATOM 1092 N N . ALA A 1 141 ? -2.488 99.638 88.984 1.00 37.29 141 ALA A N 1
ATOM 1093 C CA . ALA A 1 141 ? -2.791 99.592 87.566 1.00 36.77 141 ALA A CA 1
ATOM 1094 C C . ALA A 1 141 ? -4.272 99.445 87.257 1.00 34.71 141 ALA A C 1
ATOM 1095 O O . ALA A 1 141 ? -5.015 98.834 87.995 1.00 35.48 141 ALA A O 1
ATOM 1097 N N . PRO A 1 142 ? -4.722 100.018 86.134 1.00 35.45 142 PRO A N 1
ATOM 1098 C CA . PRO A 1 142 ? -6.142 99.930 85.743 1.00 33.97 142 PRO A CA 1
ATOM 1099 C C . PRO A 1 142 ? -6.424 98.711 84.879 1.00 34.55 142 PRO A C 1
ATOM 1100 O O . PRO A 1 142 ? -7.555 98.478 84.411 1.00 33.01 142 PRO A O 1
ATOM 1104 N N . TYR A 1 143 ? -5.363 97.952 84.621 1.00 35.32 143 TYR A N 1
ATOM 1105 C CA . TYR A 1 143 ? -5.452 96.733 83.787 1.00 34.49 143 TYR A CA 1
ATOM 1106 C C . TYR A 1 143 ? -5.229 95.534 84.726 1.00 36.23 143 TYR A C 1
ATOM 1107 O O . TYR A 1 143 ? -4.345 95.554 85.565 1.00 34.60 143 TYR A O 1
ATOM 1116 N N . LYS A 1 144 ? -6.061 94.505 84.599 1.00 38.80 144 LYS A N 1
ATOM 1117 C CA . LYS A 1 144 ? -5.943 93.338 85.470 1.00 42.65 144 LYS A CA 1
ATOM 1118 C C . LYS A 1 144 ? -5.278 92.080 84.853 1.00 42.40 144 LYS A C 1
ATOM 1119 O O . LYS A 1 144 ? -5.571 91.738 83.724 1.00 40.09 144 LYS A O 1
ATOM 1125 N N . LEU A 1 145 ? -4.388 91.437 85.622 1.00 43.20 145 LEU A N 1
ATOM 1126 C CA . LEU A 1 145 ? -3.697 90.193 85.223 1.00 44.09 145 LEU A CA 1
ATOM 1127 C C . LEU A 1 145 ? -4.422 89.081 85.952 1.00 45.55 145 LEU A C 1
ATOM 1128 O O . LEU A 1 145 ? -4.656 89.193 87.161 1.00 45.55 145 LEU A O 1
ATOM 1133 N N . LYS A 1 146 ? -4.792 88.024 85.231 1.00 47.45 146 LYS A N 1
ATOM 1134 C CA . LYS A 1 146 ? -5.496 86.910 85.832 1.00 49.40 146 LYS A CA 1
ATOM 1135 C C . LYS A 1 146 ? -4.738 86.400 87.035 1.00 51.03 146 LYS A C 1
ATOM 1136 O O . LYS A 1 146 ? -3.501 86.448 87.119 1.00 50.95 146 LYS A O 1
ATOM 1142 N N . ASP A 1 147 ? -5.505 85.926 87.998 1.00 52.48 147 ASP A N 1
ATOM 1143 C CA . ASP A 1 147 ? -4.940 85.426 89.232 1.00 54.04 147 ASP A CA 1
ATOM 1144 C C . ASP A 1 147 ? -4.004 84.271 89.101 1.00 53.13 147 ASP A C 1
ATOM 1145 O O . ASP A 1 147 ? -4.152 83.432 88.228 1.00 53.04 147 ASP A O 1
ATOM 1150 N N . ASN A 1 148 ? -3.000 84.284 89.970 1.00 53.72 148 ASN A N 1
ATOM 1151 C CA . ASN A 1 148 ? -2.042 83.210 90.043 1.00 53.59 148 ASN A CA 1
ATOM 1152 C C . ASN A 1 148 ? -1.410 82.804 88.711 1.00 52.04 148 ASN A C 1
ATOM 1153 O O . ASN A 1 148 ? -0.841 81.705 88.627 1.00 52.37 148 ASN A O 1
ATOM 1158 N N . SER A 1 149 ? -1.536 83.638 87.672 1.00 48.60 149 SER A N 1
ATOM 1159 C CA . SER A 1 149 ? -0.907 83.323 86.403 1.00 45.20 149 SER A CA 1
ATOM 1160 C C . SER A 1 149 ? 0.529 83.878 86.446 1.00 44.04 149 SER A C 1
ATOM 1161 O O . SER A 1 149 ? 0.891 84.652 87.324 1.00 42.74 149 SER A O 1
ATOM 1164 N N . LEU A 1 150 ? 1.332 83.483 85.465 1.00 42.28 150 LEU A N 1
ATOM 1165 C CA . LEU A 1 150 ? 2.745 83.846 85.378 1.00 40.38 150 LEU A CA 1
ATOM 1166 C C . LEU A 1 150 ? 3.153 85.269 85.649 1.00 38.72 150 LEU A C 1
ATOM 1167 O O . LEU A 1 150 ? 4.077 85.489 86.390 1.00 39.32 150 LEU A O 1
ATOM 1172 N N . TYR A 1 151 ? 2.505 86.248 85.050 1.00 37.12 151 TYR A N 1
ATOM 1173 C CA . TYR A 1 151 ? 2.926 87.596 85.317 1.00 38.93 151 TYR A CA 1
ATOM 1174 C C . TYR A 1 151 ? 2.503 88.151 86.672 1.00 41.97 151 TYR A C 1
ATOM 1175 O O . TYR A 1 151 ? 2.939 89.241 87.051 1.00 40.09 151 TYR A O 1
ATOM 1184 N N . ALA A 1 152 ? 1.653 87.403 87.382 1.00 44.40 152 ALA A N 1
ATOM 1185 C CA . ALA A 1 152 ? 1.144 87.789 88.705 1.00 47.60 152 ALA A CA 1
ATOM 1186 C C . ALA A 1 152 ? 1.943 87.095 89.802 1.00 50.39 152 ALA A C 1
ATOM 1187 O O . ALA A 1 152 ? 1.779 87.395 90.991 1.00 51.84 152 ALA A O 1
ATOM 1189 N N . LEU A 1 153 ? 2.812 86.165 89.417 1.00 52.62 153 LEU A N 1
ATOM 1190 C CA . LEU A 1 153 ? 3.605 85.454 90.407 1.00 54.36 153 LEU A CA 1
ATOM 1191 C C . LEU A 1 153 ? 4.655 86.292 91.115 1.00 54.36 153 LEU A C 1
ATOM 1192 O O . LEU A 1 153 ? 5.001 85.990 92.242 1.00 54.78 153 LEU A O 1
ATOM 1197 N N . LYS A 1 154 ? 5.185 87.323 90.469 1.00 56.15 154 LYS A N 1
ATOM 1198 C CA . LYS A 1 154 ? 6.204 88.179 91.104 1.00 57.56 154 LYS A CA 1
ATOM 1199 C C . LYS A 1 154 ? 5.506 89.191 92.039 1.00 57.69 154 LYS A C 1
ATOM 1200 O O . LYS A 1 154 ? 4.276 89.348 91.988 1.00 58.37 154 LYS A O 1
ATOM 1206 N N . LYS A 1 155 ? 6.287 89.887 92.869 1.00 56.91 155 LYS A N 1
ATOM 1207 C CA . LYS A 1 155 ? 5.721 90.887 93.789 1.00 56.20 155 LYS A CA 1
ATOM 1208 C C . LYS A 1 155 ? 5.338 92.118 93.002 1.00 54.87 155 LYS A C 1
ATOM 1209 O O . LYS A 1 155 ? 6.127 92.619 92.206 1.00 54.22 155 LYS A O 1
ATOM 1215 N N . PRO A 1 156 ? 4.115 92.626 93.219 1.00 54.00 156 PRO A N 1
ATOM 1216 C CA . PRO A 1 156 ? 3.652 93.813 92.499 1.00 52.83 156 PRO A CA 1
ATOM 1217 C C . PRO A 1 156 ? 4.178 95.144 92.991 1.00 51.80 156 PRO A C 1
ATOM 1218 O O . PRO A 1 156 ? 4.356 95.337 94.168 1.00 52.01 156 PRO A O 1
ATOM 1222 N N . SER A 1 157 ? 4.430 96.063 92.068 1.00 50.76 157 SER A N 1
ATOM 1223 C CA . SER A 1 157 ? 4.893 97.401 92.436 1.00 50.54 157 SER A CA 1
ATOM 1224 C C . SER A 1 157 ? 3.641 98.260 92.754 1.00 48.63 157 SER A C 1
ATOM 1225 O O . SER A 1 157 ? 2.519 97.749 92.738 1.00 48.65 157 SER A O 1
ATOM 1228 N N . HIS A 1 158 ? 3.818 99.554 93.012 1.00 47.27 158 HIS A N 1
ATOM 1229 C CA . HIS A 1 158 ? 2.657 100.389 93.363 1.00 46.55 158 HIS A CA 1
ATOM 1230 C C . HIS A 1 158 ? 2.697 101.794 92.751 1.00 47.74 158 HIS A C 1
ATOM 1231 O O . HIS A 1 158 ? 1.920 102.699 93.148 1.00 48.17 158 HIS A O 1
ATOM 1238 N N . CYS A 1 159 ? 3.568 101.965 91.755 1.00 46.94 159 CYS A N 1
ATOM 1239 C CA . CYS A 1 159 ? 3.798 103.267 91.147 1.00 45.70 159 CYS A CA 1
ATOM 1240 C C . CYS A 1 159 ? 3.071 103.602 89.854 1.00 45.77 159 CYS A C 1
ATOM 1241 O O . CYS A 1 159 ? 3.133 104.736 89.378 1.00 47.36 159 CYS A O 1
ATOM 1244 N N . PHE A 1 160 ? 2.345 102.649 89.288 1.00 44.51 160 PHE A N 1
ATOM 1245 C CA . PHE A 1 160 ? 1.694 102.924 88.027 1.00 43.60 160 PHE A CA 1
ATOM 1246 C C . PHE A 1 160 ? 0.776 104.163 87.973 1.00 43.88 160 PHE A C 1
ATOM 1247 O O . PHE A 1 160 ? 0.981 105.058 87.139 1.00 41.30 160 PHE A O 1
ATOM 1255 N N . LYS A 1 161 ? -0.234 104.220 88.841 1.00 44.70 161 LYS A N 1
ATOM 1256 C CA . LYS A 1 161 ? -1.164 105.358 88.833 1.00 45.80 161 LYS A CA 1
ATOM 1257 C C . LYS A 1 161 ? -0.437 106.688 89.032 1.00 46.63 161 LYS A C 1
ATOM 1258 O O . LYS A 1 161 ? -0.704 107.676 88.342 1.00 47.52 161 LYS A O 1
ATOM 1264 N N . GLU A 1 162 ? 0.496 106.700 89.968 1.00 47.36 162 GLU A N 1
ATOM 1265 C CA . GLU A 1 162 ? 1.244 107.896 90.266 1.00 48.98 162 GLU A CA 1
ATOM 1266 C C . GLU A 1 162 ? 1.955 108.373 89.011 1.00 48.95 162 GLU A C 1
ATOM 1267 O O . GLU A 1 162 ? 2.033 109.570 88.754 1.00 48.15 162 GLU A O 1
ATOM 1273 N N . LYS A 1 163 ? 2.473 107.441 88.219 1.00 49.30 163 LYS A N 1
ATOM 1274 C CA . LYS A 1 163 ? 3.134 107.824 86.977 1.00 50.07 163 LYS A CA 1
ATOM 1275 C C . LYS A 1 163 ? 2.173 107.971 85.790 1.00 49.95 163 LYS A C 1
ATOM 1276 O O . LYS A 1 163 ? 2.517 108.654 84.821 1.00 51.50 163 LYS A O 1
ATOM 1282 N N . HIS A 1 164 ? 0.995 107.347 85.839 1.00 48.55 164 HIS A N 1
ATOM 1283 C CA . HIS A 1 164 ? 0.038 107.469 84.725 1.00 48.48 164 HIS A CA 1
ATOM 1284 C C . HIS A 1 164 ? -1.360 107.878 85.219 1.00 47.73 164 HIS A C 1
ATOM 1285 O O . HIS A 1 164 ? -2.331 107.144 85.041 1.00 46.98 164 HIS A O 1
ATOM 1292 N N . PRO A 1 165 ? -1.479 109.068 85.830 1.00 47.78 165 PRO A N 1
ATOM 1293 C CA . PRO A 1 165 ? -2.773 109.526 86.337 1.00 47.38 165 PRO A CA 1
ATOM 1294 C C . PRO A 1 165 ? -3.863 109.627 85.282 1.00 47.38 165 PRO A C 1
ATOM 1295 O O . PRO A 1 165 ? -4.956 109.077 85.443 1.00 47.32 165 PRO A O 1
ATOM 1299 N N . ASN A 1 166 ? -3.554 110.343 84.199 1.00 45.87 166 ASN A N 1
ATOM 1300 C CA . ASN A 1 166 ? -4.526 110.565 83.130 1.00 46.72 166 ASN A CA 1
ATOM 1301 C C . ASN A 1 166 ? -4.909 109.232 82.484 1.00 45.71 166 ASN A C 1
ATOM 1302 O O . ASN A 1 166 ? -6.087 109.000 82.150 1.00 44.16 166 ASN A O 1
ATOM 1307 N N . LEU A 1 167 ? -3.921 108.339 82.357 1.00 44.87 167 LEU A N 1
ATOM 1308 C CA . LEU A 1 167 ? -4.179 107.029 81.744 1.00 43.38 167 LEU A CA 1
ATOM 1309 C C . LEU A 1 167 ? -5.156 106.233 82.600 1.00 41.43 167 LEU A C 1
ATOM 1310 O O . LEU A 1 167 ? -6.125 105.671 82.088 1.00 39.49 167 LEU A O 1
ATOM 1315 N N . CYS A 1 168 ? -4.900 106.185 83.905 1.00 39.75 168 CYS A N 1
ATOM 1316 C CA . CYS A 1 168 ? -5.798 105.449 84.786 1.00 40.08 168 CYS A CA 1
ATOM 1317 C C . CYS A 1 168 ? -7.209 106.056 84.791 1.00 40.12 168 CYS A C 1
ATOM 1318 O O . CYS A 1 168 ? -8.215 105.354 84.716 1.00 38.11 168 CYS A O 1
ATOM 1321 N N . ALA A 1 169 ? -7.278 107.380 84.835 1.00 42.11 169 ALA A N 1
ATOM 1322 C CA . ALA A 1 169 ? -8.591 108.042 84.877 1.00 43.82 169 ALA A CA 1
ATOM 1323 C C . ALA A 1 169 ? -9.475 107.640 83.707 1.00 44.23 169 ALA A C 1
ATOM 1324 O O . ALA A 1 169 ? -10.636 107.228 83.882 1.00 44.72 169 ALA A O 1
ATOM 1326 N N . VAL A 1 170 ? -8.923 107.744 82.505 1.00 43.73 170 VAL A N 1
ATOM 1327 C CA . VAL A 1 170 ? -9.731 107.447 81.344 1.00 43.82 170 VAL A CA 1
ATOM 1328 C C . VAL A 1 170 ? -10.125 105.969 81.283 1.00 43.89 170 VAL A C 1
ATOM 1329 O O . VAL A 1 170 ? -11.232 105.622 80.882 1.00 42.90 170 VAL A O 1
ATOM 1333 N N . VAL A 1 171 ? -9.232 105.090 81.727 1.00 44.84 171 VAL A N 1
ATOM 1334 C CA . VAL A 1 171 ? -9.517 103.667 81.681 1.00 44.64 171 VAL A CA 1
ATOM 1335 C C . VAL A 1 171 ? -10.460 103.295 82.816 1.00 45.75 171 VAL A C 1
ATOM 1336 O O . VAL A 1 171 ? -11.326 102.422 82.675 1.00 44.74 171 VAL A O 1
ATOM 1340 N N . ASN A 1 172 ? -10.281 103.953 83.951 1.00 48.12 172 ASN A N 1
ATOM 1341 C CA . ASN A 1 172 ? -11.137 103.728 85.114 1.00 50.21 172 ASN A CA 1
ATOM 1342 C C . ASN A 1 172 ? -12.556 104.340 84.985 1.00 51.88 172 ASN A C 1
ATOM 1343 O O . ASN A 1 172 ? -13.359 104.297 85.922 1.00 52.23 172 ASN A O 1
ATOM 1348 N N . ASP A 1 173 ? -12.865 104.888 83.818 1.00 53.40 173 ASP A N 1
ATOM 1349 C CA . ASP A 1 173 ? -14.175 105.505 83.569 1.00 55.14 173 ASP A CA 1
ATOM 1350 C C . ASP A 1 173 ? -14.458 106.753 84.415 1.00 55.28 173 ASP A C 1
ATOM 1351 O O . ASP A 1 173 ? -15.607 107.129 84.653 1.00 55.14 173 ASP A O 1
ATOM 1356 N N . GLU A 1 174 ? -13.378 107.408 84.824 1.00 54.83 174 GLU A N 1
ATOM 1357 C CA . GLU A 1 174 ? -13.444 108.627 85.601 1.00 54.19 174 GLU A CA 1
ATOM 1358 C C . GLU A 1 174 ? -13.238 109.853 84.731 1.00 54.16 174 GLU A C 1
ATOM 1359 O O . GLU A 1 174 ? -13.422 110.970 85.193 1.00 54.40 174 GLU A O 1
ATOM 1365 N N . SER A 1 175 ? -12.844 109.643 83.475 1.00 53.85 175 SER A N 1
ATOM 1366 C CA . SER A 1 175 ? -12.619 110.733 82.523 1.00 53.06 175 SER A CA 1
ATOM 1367 C C . SER A 1 175 ? -13.364 110.406 81.239 1.00 53.18 175 SER A C 1
ATOM 1368 O O . SER A 1 175 ? -13.657 109.251 80.960 1.00 52.83 175 SER A O 1
ATOM 1371 N N . ASP A 1 176 ? -13.680 111.424 80.459 1.00 52.75 176 ASP A N 1
ATOM 1372 C CA . ASP A 1 176 ? -14.411 111.209 79.218 1.00 53.73 176 ASP A CA 1
ATOM 1373 C C . ASP A 1 176 ? -13.383 111.072 78.096 1.00 53.12 176 ASP A C 1
ATOM 1374 O O . ASP A 1 176 ? -12.532 111.958 77.896 1.00 52.55 176 ASP A O 1
ATOM 1379 N N . PRO A 1 177 ? -13.419 109.948 77.365 1.00 51.55 177 PRO A N 1
ATOM 1380 C CA . PRO A 1 177 ? -12.429 109.805 76.285 1.00 51.18 177 PRO A CA 1
ATOM 1381 C C . PRO A 1 177 ? -12.539 110.852 75.171 1.00 50.10 177 PRO A C 1
ATOM 1382 O O . PRO A 1 177 ? -11.557 111.135 74.463 1.00 48.46 177 PRO A O 1
ATOM 1386 N N . LEU A 1 178 ? -13.740 111.435 75.038 1.00 48.98 178 LEU A N 1
ATOM 1387 C CA . LEU A 1 178 ? -14.019 112.432 74.016 1.00 47.68 178 LEU A CA 1
ATOM 1388 C C . LEU A 1 178 ? -13.410 113.746 74.381 1.00 47.04 178 LEU A C 1
ATOM 1389 O O . LEU A 1 178 ? -13.105 114.549 73.499 1.00 45.71 178 LEU A O 1
ATOM 1394 N N . LYS A 1 179 ? -13.209 113.964 75.681 1.00 47.15 179 LYS A N 1
ATOM 1395 C CA . LYS A 1 179 ? -12.617 115.213 76.125 1.00 46.58 179 LYS A CA 1
ATOM 1396 C C . LYS A 1 179 ? -11.126 115.105 76.334 1.00 45.32 179 LYS A C 1
ATOM 1397 O O . LYS A 1 179 ? -10.609 115.021 77.468 1.00 43.11 179 LYS A O 1
ATOM 1403 N N . ARG A 1 180 ? -10.443 115.142 75.191 1.00 44.17 180 ARG A N 1
ATOM 1404 C CA . ARG A 1 180 ? -9.009 115.046 75.145 1.00 42.72 180 ARG A CA 1
ATOM 1405 C C . ARG A 1 180 ? -8.473 115.788 73.917 1.00 41.96 180 ARG A C 1
ATOM 1406 O O . ARG A 1 180 ? -9.229 116.146 73.011 1.00 40.82 180 ARG A O 1
ATOM 1414 N N . GLY A 1 181 ? -7.161 116.006 73.888 1.00 41.34 181 GLY A N 1
ATOM 1415 C CA . GLY A 1 181 ? -6.566 116.639 72.730 1.00 42.12 181 GLY A CA 1
ATOM 1416 C C . GLY A 1 181 ? -6.852 115.773 71.495 1.00 42.86 181 GLY A C 1
ATOM 1417 O O . GLY A 1 181 ? -7.451 114.695 71.588 1.00 42.05 181 GLY A O 1
ATOM 1418 N N . PHE A 1 182 ? -6.416 116.236 70.330 1.00 43.73 182 PHE A N 1
ATOM 1419 C CA . PHE A 1 182 ? -6.663 115.504 69.104 1.00 44.87 182 PHE A CA 1
ATOM 1420 C C . PHE A 1 182 ? -5.728 114.303 68.891 1.00 45.25 182 PHE A C 1
ATOM 1421 O O . PHE A 1 182 ? -6.175 113.143 68.888 1.00 46.19 182 PHE A O 1
ATOM 1429 N N . ALA A 1 183 ? -4.448 114.595 68.690 1.00 46.12 183 ALA A N 1
ATOM 1430 C CA . ALA A 1 183 ? -3.519 113.518 68.437 1.00 46.14 183 ALA A CA 1
ATOM 1431 C C . ALA A 1 183 ? -2.081 113.790 68.786 1.00 46.96 183 ALA A C 1
ATOM 1432 O O . ALA A 1 183 ? -1.562 114.883 68.514 1.00 47.54 183 ALA A O 1
ATOM 1434 N N . SER A 1 184 ? -1.439 112.750 69.339 1.00 45.59 184 SER A N 1
ATOM 1435 C CA . SER A 1 184 ? -0.031 112.753 69.765 1.00 45.92 184 SER A CA 1
ATOM 1436 C C . SER A 1 184 ? 0.907 112.129 68.720 1.00 46.26 184 SER A C 1
ATOM 1437 O O . SER A 1 184 ? 0.499 111.262 67.947 1.00 46.45 184 SER A O 1
ATOM 1440 N N . PHE A 1 185 ? 2.153 112.600 68.678 1.00 46.74 185 PHE A N 1
ATOM 1441 C CA . PHE A 1 185 ? 3.135 112.067 67.748 1.00 48.05 185 PHE A CA 1
ATOM 1442 C C . PHE A 1 185 ? 4.414 111.967 68.569 1.00 48.13 185 PHE A C 1
ATOM 1443 O O . PHE A 1 185 ? 4.888 112.980 69.075 1.00 49.71 185 PHE A O 1
ATOM 1451 N N . VAL A 1 186 ? 4.951 110.759 68.756 1.00 47.12 186 VAL A N 1
ATOM 1452 C CA . VAL A 1 186 ? 6.169 110.641 69.553 1.00 47.67 186 VAL A CA 1
ATOM 1453 C C . VAL A 1 186 ? 7.263 109.926 68.775 1.00 48.56 186 VAL A C 1
ATOM 1454 O O . VAL A 1 186 ? 7.245 108.694 68.629 1.00 47.48 186 VAL A O 1
ATOM 1458 N N . ALA A 1 187 ? 8.217 110.713 68.286 1.00 48.52 187 ALA A N 1
ATOM 1459 C CA . ALA A 1 187 ? 9.299 110.174 67.478 1.00 50.00 187 ALA A CA 1
ATOM 1460 C C . ALA A 1 187 ? 10.555 111.012 67.605 1.00 51.38 187 ALA A C 1
ATOM 1461 O O . ALA A 1 187 ? 10.487 112.243 67.635 1.00 51.68 187 ALA A O 1
ATOM 1463 N N . SER A 1 188 ? 11.701 110.337 67.685 1.00 53.29 188 SER A N 1
ATOM 1464 C CA . SER A 1 188 ? 12.992 111.009 67.766 1.00 54.19 188 SER A CA 1
ATOM 1465 C C . SER A 1 188 ? 13.931 110.590 66.626 1.00 55.24 188 SER A C 1
ATOM 1466 O O . SER A 1 188 ? 14.970 111.207 66.410 1.00 55.44 188 SER A O 1
ATOM 1469 N N . ASN A 1 189 ? 13.553 109.547 65.897 1.00 56.40 189 ASN A N 1
ATOM 1470 C CA . ASN A 1 189 ? 14.327 109.086 64.740 1.00 58.67 189 ASN A CA 1
ATOM 1471 C C . ASN A 1 189 ? 13.803 109.922 63.557 1.00 60.03 189 ASN A C 1
ATOM 1472 O O . ASN A 1 189 ? 12.698 109.689 63.035 1.00 59.78 189 ASN A O 1
ATOM 1477 N N . PRO A 1 190 ? 14.586 110.918 63.126 1.00 61.16 190 PRO A N 1
ATOM 1478 C CA . PRO A 1 190 ? 14.157 111.778 62.009 1.00 61.92 190 PRO A CA 1
ATOM 1479 C C . PRO A 1 190 ? 14.182 111.097 60.644 1.00 62.11 190 PRO A C 1
ATOM 1480 O O . PRO A 1 190 ? 13.416 111.440 59.747 1.00 62.28 190 PRO A O 1
ATOM 1484 N N . ASN A 1 191 ? 15.063 110.115 60.508 1.00 63.03 191 ASN A N 1
ATOM 1485 C CA . ASN A 1 191 ? 15.223 109.378 59.257 1.00 63.38 191 ASN A CA 1
ATOM 1486 C C . ASN A 1 191 ? 13.971 108.546 58.977 1.00 62.80 191 ASN A C 1
ATOM 1487 O O . ASN A 1 191 ? 14.037 107.320 58.948 1.00 63.87 191 ASN A O 1
ATOM 1492 N N . ALA A 1 192 ? 12.832 109.202 58.786 1.00 61.51 192 ALA A N 1
ATOM 1493 C CA . ALA A 1 192 ? 11.580 108.496 58.493 1.00 59.75 192 ALA A CA 1
ATOM 1494 C C . ALA A 1 192 ? 10.693 109.424 57.669 1.00 59.08 192 ALA A C 1
ATOM 1495 O O . ALA A 1 192 ? 9.742 110.000 58.187 1.00 58.62 192 ALA A O 1
ATOM 1497 N N . PRO A 1 193 ? 11.007 109.577 56.366 1.00 59.21 193 PRO A N 1
ATOM 1498 C CA . PRO A 1 193 ? 10.276 110.428 55.405 1.00 58.84 193 PRO A CA 1
ATOM 1499 C C . PRO A 1 193 ? 8.736 110.367 55.468 1.00 57.63 193 PRO A C 1
ATOM 1500 O O . PRO A 1 193 ? 8.091 111.355 55.798 1.00 57.55 193 PRO A O 1
ATOM 1504 N N . ILE A 1 194 ? 8.175 109.204 55.128 1.00 56.64 194 ILE A N 1
ATOM 1505 C CA . ILE A 1 194 ? 6.732 108.981 55.095 1.00 55.23 194 ILE A CA 1
ATOM 1506 C C . ILE A 1 194 ? 6.029 109.412 56.380 1.00 55.21 194 ILE A C 1
ATOM 1507 O O . ILE A 1 194 ? 4.935 109.973 56.348 1.00 55.76 194 ILE A O 1
ATOM 1512 N N . ARG A 1 195 ? 6.665 109.139 57.506 1.00 54.80 195 ARG A N 1
ATOM 1513 C CA . ARG A 1 195 ? 6.136 109.479 58.828 1.00 55.04 195 ARG A CA 1
ATOM 1514 C C . ARG A 1 195 ? 6.104 111.005 59.019 1.00 56.07 195 ARG A C 1
ATOM 1515 O O . ARG A 1 195 ? 5.049 111.590 59.273 1.00 55.43 195 ARG A O 1
ATOM 1523 N N . ASN A 1 196 ? 7.276 111.632 58.885 1.00 57.29 196 ASN A N 1
ATOM 1524 C CA . ASN A 1 196 ? 7.424 113.081 59.034 1.00 58.18 196 ASN A CA 1
ATOM 1525 C C . ASN A 1 196 ? 6.470 113.857 58.134 1.00 58.10 196 ASN A C 1
ATOM 1526 O O . ASN A 1 196 ? 5.861 114.833 58.557 1.00 59.13 196 ASN A O 1
ATOM 1531 N N . ALA A 1 197 ? 6.329 113.408 56.898 1.00 57.84 197 ALA A N 1
ATOM 1532 C CA . ALA A 1 197 ? 5.449 114.045 55.951 1.00 57.71 197 ALA A CA 1
ATOM 1533 C C . ALA A 1 197 ? 3.981 113.891 56.332 1.00 57.79 197 ALA A C 1
ATOM 1534 O O . ALA A 1 197 ? 3.205 114.832 56.165 1.00 58.60 197 ALA A O 1
ATOM 1536 N N . PHE A 1 198 ? 3.594 112.714 56.836 1.00 57.28 198 PHE A N 1
ATOM 1537 C CA . PHE A 1 198 ? 2.194 112.484 57.188 1.00 56.63 198 PHE A CA 1
ATOM 1538 C C . PHE A 1 198 ? 1.822 113.359 58.361 1.00 57.68 198 PHE A C 1
ATOM 1539 O O . PHE A 1 198 ? 0.702 113.834 58.431 1.00 57.58 198 PHE A O 1
ATOM 1547 N N . TYR A 1 199 ? 2.749 113.572 59.288 1.00 59.05 199 TYR A N 1
ATOM 1548 C CA . TYR A 1 199 ? 2.466 114.445 60.413 1.00 60.13 199 TYR A CA 1
ATOM 1549 C C . TYR A 1 199 ? 2.132 115.850 59.872 1.00 60.78 199 TYR A C 1
ATOM 1550 O O . TYR A 1 199 ? 1.130 116.454 60.251 1.00 59.86 199 TYR A O 1
ATOM 1559 N N . ASP A 1 200 ? 2.976 116.355 58.971 1.00 62.40 200 ASP A N 1
ATOM 1560 C CA . ASP A 1 200 ? 2.770 117.671 58.345 1.00 62.98 200 ASP A CA 1
ATOM 1561 C C . ASP A 1 200 ? 1.384 117.709 57.686 1.00 63.82 200 ASP A C 1
ATOM 1562 O O . ASP A 1 200 ? 0.619 118.664 57.838 1.00 64.05 200 ASP A O 1
ATOM 1567 N N . ALA A 1 201 ? 1.058 116.662 56.946 1.00 65.10 201 ALA A N 1
ATOM 1568 C CA . ALA A 1 201 ? -0.232 116.609 56.290 1.00 65.76 201 ALA A CA 1
ATOM 1569 C C . ALA A 1 201 ? -1.375 116.707 57.287 1.00 66.08 201 ALA A C 1
ATOM 1570 O O . ALA A 1 201 ? -2.295 117.507 57.108 1.00 66.98 201 ALA A O 1
ATOM 1572 N N . LEU A 1 202 ? -1.323 115.908 58.344 1.00 65.98 202 LEU A N 1
ATOM 1573 C CA . LEU A 1 202 ? -2.395 115.919 59.331 1.00 66.33 202 LEU A CA 1
ATOM 1574 C C . LEU A 1 202 ? -2.373 117.165 60.197 1.00 66.85 202 LEU A C 1
ATOM 1575 O O . LEU A 1 202 ? -3.410 117.729 60.502 1.00 66.55 202 LEU A O 1
ATOM 1580 N N . ASN A 1 203 ? -1.187 117.591 60.594 1.00 67.67 203 ASN A N 1
ATOM 1581 C CA . ASN A 1 203 ? -1.085 118.756 61.439 1.00 69.80 203 ASN A CA 1
ATOM 1582 C C . ASN A 1 203 ? -1.660 120.005 60.771 1.00 71.54 203 ASN A C 1
ATOM 1583 O O . ASN A 1 203 ? -2.161 120.895 61.452 1.00 72.14 203 ASN A O 1
ATOM 1588 N N . SER A 1 204 ? -1.600 120.066 59.440 1.00 73.44 204 SER A N 1
ATOM 1589 C CA . SER A 1 204 ? -2.098 121.230 58.693 1.00 73.91 204 SER A CA 1
ATOM 1590 C C . SER A 1 204 ? -3.621 121.320 58.686 1.00 74.31 204 SER A C 1
ATOM 1591 O O . SER A 1 204 ? -4.189 122.358 58.350 1.00 74.93 204 SER A O 1
ATOM 1594 N N . ILE A 1 205 ? -4.272 120.228 59.058 1.00 74.57 205 ILE A N 1
ATOM 1595 C CA . ILE A 1 205 ? -5.728 120.173 59.113 1.00 75.03 205 ILE A CA 1
ATOM 1596 C C . ILE A 1 205 ? -6.230 120.259 60.550 1.00 74.54 205 ILE A C 1
ATOM 1597 O O . ILE A 1 205 ? -7.327 120.759 60.813 1.00 74.67 205 ILE A O 1
ATOM 1602 N N . GLU A 1 206 ? -5.413 119.765 61.475 1.00 73.18 206 GLU A N 1
ATOM 1603 C CA . GLU A 1 206 ? -5.777 119.729 62.881 1.00 71.12 206 GLU A CA 1
ATOM 1604 C C . GLU A 1 206 ? -4.457 119.615 63.627 1.00 69.67 206 GLU A C 1
ATOM 1605 O O . GLU A 1 206 ? -3.709 118.677 63.402 1.00 69.52 206 GLU A O 1
ATOM 1611 N N . PRO A 1 207 ? -4.141 120.571 64.511 1.00 68.21 207 PRO A N 1
ATOM 1612 C CA . PRO A 1 207 ? -2.860 120.446 65.208 1.00 67.15 207 PRO A CA 1
ATOM 1613 C C . PRO A 1 207 ? -2.625 119.101 65.877 1.00 66.13 207 PRO A C 1
ATOM 1614 O O . PRO A 1 207 ? -3.508 118.561 66.548 1.00 66.07 207 PRO A O 1
ATOM 1618 N N . VAL A 1 208 ? -1.424 118.568 65.662 1.00 64.92 208 VAL A N 1
ATOM 1619 C CA . VAL A 1 208 ? -0.986 117.299 66.250 1.00 63.28 208 VAL A CA 1
ATOM 1620 C C . VAL A 1 208 ? 0.107 117.669 67.251 1.00 62.53 208 VAL A C 1
ATOM 1621 O O . VAL A 1 208 ? 0.999 118.455 66.927 1.00 62.43 208 VAL A O 1
ATOM 1625 N N . THR A 1 209 ? 0.025 117.124 68.462 1.00 61.59 209 THR A N 1
ATOM 1626 C CA . THR A 1 209 ? 1.006 117.422 69.494 1.00 61.71 209 THR A CA 1
ATOM 1627 C C . THR A 1 209 ? 2.218 116.523 69.393 1.00 61.82 209 THR A C 1
ATOM 1628 O O . THR A 1 209 ? 2.088 115.308 69.452 1.00 62.23 209 THR A O 1
ATOM 1632 N N . GLY A 1 210 ? 3.396 117.120 69.265 1.00 61.77 210 GLY A N 1
ATOM 1633 C CA . GLY A 1 210 ? 4.610 116.333 69.170 1.00 61.56 210 GLY A CA 1
ATOM 1634 C C . GLY A 1 210 ? 5.316 116.223 70.503 1.00 61.70 210 GLY A C 1
ATOM 1635 O O . GLY A 1 210 ? 5.567 117.249 71.142 1.00 62.19 210 GLY A O 1
ATOM 1636 N N . GLY A 1 211 ? 5.663 114.996 70.898 1.00 60.68 211 GLY A N 1
ATOM 1637 C CA . GLY A 1 211 ? 6.331 114.775 72.173 1.00 60.34 211 GLY A CA 1
ATOM 1638 C C . GLY A 1 211 ? 7.770 114.318 72.091 1.00 59.28 211 GLY A C 1
ATOM 1639 O O . GLY A 1 211 ? 8.487 114.349 73.085 1.00 59.58 211 GLY A O 1
ATOM 1640 N N . GLY A 1 212 ? 8.188 113.869 70.916 1.00 59.61 212 GLY A N 1
ATOM 1641 C CA . GLY A 1 212 ? 9.571 113.442 70.741 1.00 60.35 212 GLY A CA 1
ATOM 1642 C C . GLY A 1 212 ? 10.410 114.559 70.124 1.00 60.63 212 GLY A C 1
ATOM 1643 O O . GLY A 1 212 ? 9.923 115.691 69.976 1.00 61.21 212 GLY A O 1
ATOM 1644 N N . SER A 1 213 ? 11.657 114.266 69.764 1.00 60.02 213 SER A N 1
ATOM 1645 C CA . SER A 1 213 ? 12.527 115.279 69.164 1.00 60.96 213 SER A CA 1
ATOM 1646 C C . SER A 1 213 ? 12.039 115.719 67.764 1.00 60.94 213 SER A C 1
ATOM 1647 O O . SER A 1 213 ? 12.322 116.836 67.318 1.00 60.57 213 SER A O 1
ATOM 1650 N N . VAL A 1 214 ? 11.300 114.853 67.075 1.00 61.02 214 VAL A N 1
ATOM 1651 C CA . VAL A 1 214 ? 10.821 115.192 65.738 1.00 60.93 214 VAL A CA 1
ATOM 1652 C C . VAL A 1 214 ? 9.447 115.848 65.781 1.00 61.60 214 VAL A C 1
ATOM 1653 O O . VAL A 1 214 ? 8.491 115.285 66.313 1.00 62.06 214 VAL A O 1
ATOM 1657 N N . ARG A 1 215 ? 9.372 117.042 65.197 1.00 61.54 215 ARG A N 1
ATOM 1658 C CA . ARG A 1 215 ? 8.165 117.850 65.152 1.00 61.57 215 ARG A CA 1
ATOM 1659 C C . ARG A 1 215 ? 7.622 118.077 66.552 1.00 61.94 215 ARG A C 1
ATOM 1660 O O . ARG A 1 215 ? 6.417 118.047 66.805 1.00 61.91 215 ARG A O 1
ATOM 1668 N N . ASN A 1 216 ? 8.548 118.315 67.465 1.00 62.72 216 ASN A N 1
ATOM 1669 C CA . ASN A 1 216 ? 8.221 118.580 68.849 1.00 64.31 216 ASN A CA 1
ATOM 1670 C C . ASN A 1 216 ? 7.453 119.889 69.022 1.00 64.79 216 ASN A C 1
ATOM 1671 O O . ASN A 1 216 ? 7.858 120.920 68.502 1.00 65.16 216 ASN A O 1
ATOM 1676 N N . THR A 1 217 ? 6.365 119.847 69.783 1.00 65.65 217 THR A N 1
ATOM 1677 C CA . THR A 1 217 ? 5.524 121.022 70.019 1.00 66.00 217 THR A CA 1
ATOM 1678 C C . THR A 1 217 ? 5.435 121.395 71.492 1.00 66.40 217 THR A C 1
ATOM 1679 O O . THR A 1 217 ? 4.908 122.450 71.835 1.00 66.48 217 THR A O 1
ATOM 1683 N N . LEU A 1 218 ? 5.932 120.524 72.360 1.00 66.90 218 LEU A N 1
ATOM 1684 C CA . LEU A 1 218 ? 5.873 120.761 73.808 1.00 67.24 218 LEU A CA 1
ATOM 1685 C C . LEU A 1 218 ? 7.032 121.580 74.381 1.00 67.35 218 LEU A C 1
ATOM 1686 O O . LEU A 1 218 ? 6.934 122.134 75.488 1.00 66.62 218 LEU A O 1
ATOM 1691 N N . GLY A 1 219 ? 8.134 121.636 73.637 1.00 67.06 219 GLY A N 1
ATOM 1692 C CA . GLY A 1 219 ? 9.288 122.364 74.111 1.00 66.48 219 GLY A CA 1
ATOM 1693 C C . GLY A 1 219 ? 10.240 121.435 74.842 1.00 66.38 219 GLY A C 1
ATOM 1694 O O . GLY A 1 219 ? 11.337 121.835 75.195 1.00 67.28 219 GLY A O 1
ATOM 1695 N N . TYR A 1 220 ? 9.829 120.196 75.084 1.00 66.23 220 TYR A N 1
ATOM 1696 C CA . TYR A 1 220 ? 10.682 119.208 75.773 1.00 65.61 220 TYR A CA 1
ATOM 1697 C C . TYR A 1 220 ? 10.250 117.815 75.354 1.00 64.99 220 TYR A C 1
ATOM 1698 O O . TYR A 1 220 ? 9.144 117.645 74.847 1.00 65.14 220 TYR A O 1
ATOM 1707 N N . ASN A 1 221 ? 11.113 116.827 75.581 1.00 64.34 221 ASN A N 1
ATOM 1708 C CA . ASN A 1 221 ? 10.813 115.433 75.240 1.00 63.16 221 ASN A CA 1
ATOM 1709 C C . ASN A 1 221 ? 10.077 114.719 76.365 1.00 60.93 221 ASN A C 1
ATOM 1710 O O . ASN A 1 221 ? 10.612 114.552 77.461 1.00 60.37 221 ASN A O 1
ATOM 1715 N N . VAL A 1 222 ? 8.861 114.268 76.064 1.00 58.89 222 VAL A N 1
ATOM 1716 C CA . VAL A 1 222 ? 8.018 113.580 77.030 1.00 56.70 222 VAL A CA 1
ATOM 1717 C C . VAL A 1 222 ? 8.735 112.399 77.665 1.00 55.87 222 VAL A C 1
ATOM 1718 O O . VAL A 1 222 ? 9.380 111.594 76.978 1.00 55.62 222 VAL A O 1
ATOM 1722 N N . LYS A 1 223 ? 8.618 112.318 78.986 1.00 55.24 223 LYS A N 1
ATOM 1723 C CA . LYS A 1 223 ? 9.252 111.282 79.782 1.00 54.55 223 LYS A CA 1
ATOM 1724 C C . LYS A 1 223 ? 8.481 109.971 79.755 1.00 53.18 223 LYS A C 1
ATOM 1725 O O . LYS A 1 223 ? 9.083 108.897 79.552 1.00 52.82 223 LYS A O 1
ATOM 1731 N N . ASN A 1 224 ? 7.168 110.022 79.993 1.00 50.17 224 ASN A N 1
ATOM 1732 C CA . ASN A 1 224 ? 6.428 108.781 79.884 1.00 48.33 224 ASN A CA 1
ATOM 1733 C C . ASN A 1 224 ? 5.554 108.817 78.659 1.00 46.15 224 ASN A C 1
ATOM 1734 O O . ASN A 1 224 ? 4.526 109.523 78.602 1.00 44.50 224 ASN A O 1
ATOM 1739 N N . LYS A 1 225 ? 5.964 108.060 77.656 1.00 42.37 225 LYS A N 1
ATOM 1740 C CA . LYS A 1 225 ? 5.173 108.045 76.438 1.00 41.20 225 LYS A CA 1
ATOM 1741 C C . LYS A 1 225 ? 3.729 107.614 76.705 1.00 39.94 225 LYS A C 1
ATOM 1742 O O . LYS A 1 225 ? 2.784 108.247 76.217 1.00 39.61 225 LYS A O 1
ATOM 1748 N N . ASN A 1 226 ? 3.542 106.562 77.481 1.00 39.94 226 ASN A N 1
ATOM 1749 C CA . ASN A 1 226 ? 2.176 106.074 77.657 1.00 41.77 226 ASN A CA 1
ATOM 1750 C C . ASN A 1 226 ? 1.203 107.065 78.347 1.00 42.40 226 ASN A C 1
ATOM 1751 O O . ASN A 1 226 ? 0.026 107.164 77.961 1.00 41.53 226 ASN A O 1
ATOM 1756 N N . GLU A 1 227 ? 1.703 107.830 79.308 1.00 41.60 227 GLU A N 1
ATOM 1757 C CA . GLU A 1 227 ? 0.862 108.819 79.976 1.00 43.03 227 GLU A CA 1
ATOM 1758 C C . GLU A 1 227 ? 0.496 109.912 78.964 1.00 43.00 227 GLU A C 1
ATOM 1759 O O . GLU A 1 227 ? -0.665 110.292 78.825 1.00 43.67 227 GLU A O 1
ATOM 1765 N N . PHE A 1 228 ? 1.496 110.393 78.230 1.00 43.56 228 PHE A N 1
ATOM 1766 C CA . PHE A 1 228 ? 1.303 111.433 77.230 1.00 41.92 228 PHE A CA 1
ATOM 1767 C C . PHE A 1 228 ? 0.248 111.006 76.202 1.00 40.86 228 PHE A C 1
ATOM 1768 O O . PHE A 1 228 ? -0.777 111.685 76.031 1.00 41.45 228 PHE A O 1
ATOM 1776 N N . LEU A 1 229 ? 0.443 109.864 75.539 1.00 38.87 229 LEU A N 1
ATOM 1777 C CA . LEU A 1 229 ? -0.545 109.420 74.562 1.00 35.67 229 LEU A CA 1
ATOM 1778 C C . LEU A 1 229 ? -1.962 109.299 75.121 1.00 36.33 229 LEU A C 1
ATOM 1779 O O . LEU A 1 229 ? -2.887 109.512 74.367 1.00 37.08 229 LEU A O 1
ATOM 1784 N N . SER A 1 230 ? -2.148 108.923 76.396 1.00 37.55 230 SER A N 1
ATOM 1785 C CA . SER A 1 230 ? -3.504 108.806 76.949 1.00 39.86 230 SER A CA 1
ATOM 1786 C C . SER A 1 230 ? -4.293 110.139 76.982 1.00 41.25 230 SER A C 1
ATOM 1787 O O . SER A 1 230 ? -5.520 110.140 77.202 1.00 41.00 230 SER A O 1
ATOM 1790 N N . GLN A 1 231 ? -3.606 111.252 76.754 1.00 41.46 231 GLN A N 1
ATOM 1791 C CA . GLN A 1 231 ? -4.271 112.557 76.792 1.00 42.79 231 GLN A CA 1
ATOM 1792 C C . GLN A 1 231 ? -4.768 113.043 75.435 1.00 42.70 231 GLN A C 1
ATOM 1793 O O . GLN A 1 231 ? -5.152 114.219 75.313 1.00 42.07 231 GLN A O 1
ATOM 1799 N N . TYR A 1 232 ? -4.749 112.158 74.419 1.00 39.81 232 TYR A N 1
ATOM 1800 C CA . TYR A 1 232 ? -5.233 112.508 73.103 1.00 38.21 232 TYR A CA 1
ATOM 1801 C C . TYR A 1 232 ? -6.140 111.428 72.532 1.00 38.22 232 TYR A C 1
ATOM 1802 O O . TYR A 1 232 ? -6.045 110.252 72.889 1.00 39.24 232 TYR A O 1
ATOM 1811 N N . LYS A 1 233 ? -7.032 111.822 71.641 1.00 36.72 233 LYS A N 1
ATOM 1812 C CA . LYS A 1 233 ? -7.959 110.899 71.041 1.00 36.07 233 LYS A CA 1
ATOM 1813 C C . LYS A 1 233 ? -7.291 109.816 70.129 1.00 36.09 233 LYS A C 1
ATOM 1814 O O . LYS A 1 233 ? -7.716 108.639 70.087 1.00 33.40 233 LYS A O 1
ATOM 1820 N N . PHE A 1 234 ? -6.250 110.246 69.421 1.00 37.52 234 PHE A N 1
ATOM 1821 C CA . PHE A 1 234 ? -5.533 109.390 68.478 1.00 37.06 234 PHE A CA 1
ATOM 1822 C C . PHE A 1 234 ? -4.018 109.458 68.686 1.00 37.52 234 PHE A C 1
ATOM 1823 O O . PHE A 1 234 ? -3.487 110.432 69.225 1.00 37.25 234 PHE A O 1
ATOM 1831 N N . ASN A 1 235 ? -3.325 108.411 68.227 1.00 35.94 235 ASN A N 1
ATOM 1832 C CA . ASN A 1 235 ? -1.876 108.409 68.273 1.00 35.27 235 ASN A CA 1
ATOM 1833 C C . ASN A 1 235 ? -1.381 108.138 66.836 1.00 35.64 235 ASN A C 1
ATOM 1834 O O . ASN A 1 235 ? -1.816 107.165 66.208 1.00 35.14 235 ASN A O 1
ATOM 1839 N N . LEU A 1 236 ? -0.573 109.055 66.307 1.00 36.80 236 LEU A N 1
ATOM 1840 C CA . LEU A 1 236 ? 0.043 108.936 64.977 1.00 39.52 236 LEU A CA 1
ATOM 1841 C C . LEU A 1 236 ? 1.104 107.813 65.177 1.00 40.07 236 LEU A C 1
ATOM 1842 O O . LEU A 1 236 ? 2.199 108.037 65.697 1.00 41.53 236 LEU A O 1
ATOM 1847 N N . CYS A 1 237 ? 0.763 106.616 64.746 1.00 40.63 237 CYS A N 1
ATOM 1848 C CA . CYS A 1 237 ? 1.594 105.434 65.011 1.00 41.01 237 CYS A CA 1
ATOM 1849 C C . CYS A 1 237 ? 2.222 104.842 63.747 1.00 39.91 237 CYS A C 1
ATOM 1850 O O . CYS A 1 237 ? 1.751 103.825 63.256 1.00 40.60 237 CYS A O 1
ATOM 1853 N N . PHE A 1 238 ? 3.266 105.466 63.229 1.00 38.95 238 PHE A N 1
ATOM 1854 C CA . PHE A 1 238 ? 3.920 105.002 62.013 1.00 37.16 238 PHE A CA 1
ATOM 1855 C C . PHE A 1 238 ? 5.261 104.335 62.283 1.00 37.12 238 PHE A C 1
ATOM 1856 O O . PHE A 1 238 ? 6.054 104.861 63.071 1.00 35.29 238 PHE A O 1
ATOM 1864 N N . GLU A 1 239 ? 5.519 103.220 61.588 1.00 36.21 239 GLU A N 1
ATOM 1865 C CA . GLU A 1 239 ? 6.828 102.542 61.700 1.00 37.44 239 GLU A CA 1
ATOM 1866 C C . GLU A 1 239 ? 7.825 103.470 60.962 1.00 36.68 239 GLU A C 1
ATOM 1867 O O . GLU A 1 239 ? 7.416 104.378 60.235 1.00 36.75 239 GLU A O 1
ATOM 1873 N N . ASN A 1 240 ? 9.126 103.260 61.131 1.00 38.36 240 ASN A N 1
ATOM 1874 C CA . ASN A 1 240 ? 10.087 104.095 60.460 1.00 37.95 240 ASN A CA 1
ATOM 1875 C C . ASN A 1 240 ? 10.274 103.695 58.996 1.00 38.56 240 ASN A C 1
ATOM 1876 O O . ASN A 1 240 ? 10.785 104.473 58.217 1.00 38.67 240 ASN A O 1
ATOM 1881 N N . THR A 1 241 ? 9.869 102.485 58.625 1.00 39.61 241 THR A N 1
ATOM 1882 C CA . THR A 1 241 ? 10.011 102.000 57.252 1.00 40.07 241 THR A CA 1
ATOM 1883 C C . THR A 1 241 ? 8.908 101.030 57.041 1.00 38.34 241 THR A C 1
ATOM 1884 O O . THR A 1 241 ? 8.301 100.587 58.007 1.00 38.65 241 THR A O 1
ATOM 1888 N N . GLN A 1 242 ? 8.646 100.699 55.775 1.00 37.37 242 GLN A N 1
ATOM 1889 C CA . GLN A 1 242 ? 7.601 99.763 55.440 1.00 35.74 242 GLN A CA 1
ATOM 1890 C C . GLN A 1 242 ? 8.217 98.378 55.381 1.00 33.86 242 GLN A C 1
ATOM 1891 O O . GLN A 1 242 ? 9.354 98.239 55.017 1.00 34.65 242 GLN A O 1
ATOM 1897 N N . GLY A 1 243 ? 7.455 97.362 55.763 1.00 32.85 243 GLY A N 1
ATOM 1898 C CA . GLY A 1 243 ? 7.959 96.003 55.736 1.00 31.15 243 GLY A CA 1
ATOM 1899 C C . GLY A 1 243 ? 6.797 95.117 56.031 1.00 30.20 243 GLY A C 1
ATOM 1900 O O . GLY A 1 243 ? 6.088 95.339 57.006 1.00 29.04 243 GLY A O 1
ATOM 1901 N N . TYR A 1 244 ? 6.574 94.108 55.197 1.00 28.90 244 TYR A N 1
ATOM 1902 C CA . TYR A 1 244 ? 5.506 93.211 55.452 1.00 28.30 244 TYR A CA 1
ATOM 1903 C C . TYR A 1 244 ? 5.805 92.378 56.668 1.00 30.01 244 TYR A C 1
ATOM 1904 O O . TYR A 1 244 ? 6.756 91.576 56.688 1.00 29.04 244 TYR A O 1
ATOM 1913 N N . GLY A 1 245 ? 4.961 92.553 57.685 1.00 27.64 245 GLY A N 1
ATOM 1914 C CA . GLY A 1 245 ? 5.069 91.831 58.927 1.00 26.71 245 GLY A CA 1
ATOM 1915 C C . GLY A 1 245 ? 5.800 92.688 59.925 1.00 25.71 245 GLY A C 1
ATOM 1916 O O . GLY A 1 245 ? 5.868 92.324 61.095 1.00 27.20 245 GLY A O 1
ATOM 1917 N N . TYR A 1 246 ? 6.339 93.818 59.482 1.00 25.46 246 TYR A N 1
ATOM 1918 C CA . TYR A 1 246 ? 7.134 94.642 60.390 1.00 26.47 246 TYR A CA 1
ATOM 1919 C C . TYR A 1 246 ? 6.259 95.505 61.314 1.00 27.55 246 TYR A C 1
ATOM 1920 O O . TYR A 1 246 ? 6.051 96.692 61.064 1.00 27.88 246 TYR A O 1
ATOM 1929 N N . VAL A 1 247 ? 5.741 94.889 62.383 1.00 27.98 247 VAL A N 1
ATOM 1930 C CA . VAL A 1 247 ? 4.884 95.621 63.327 1.00 29.01 247 VAL A CA 1
ATOM 1931 C C . VAL A 1 247 ? 5.615 95.640 64.656 1.00 29.54 247 VAL A C 1
ATOM 1932 O O . VAL A 1 247 ? 5.756 94.594 65.292 1.00 30.19 247 VAL A O 1
ATOM 1936 N N . THR A 1 248 ? 6.051 96.824 65.067 1.00 29.58 248 THR A N 1
ATOM 1937 C CA . THR A 1 248 ? 6.821 96.977 66.280 1.00 30.51 248 THR A CA 1
ATOM 1938 C C . THR A 1 248 ? 6.020 97.279 67.535 1.00 30.85 248 THR A C 1
ATOM 1939 O O . THR A 1 248 ? 4.828 96.945 67.620 1.00 29.15 248 THR A O 1
ATOM 1943 N N . GLU A 1 249 ? 6.687 97.879 68.521 1.00 30.49 249 GLU A N 1
ATOM 1944 C CA . GLU A 1 249 ? 6.026 98.161 69.797 1.00 32.87 249 GLU A CA 1
ATOM 1945 C C . GLU A 1 249 ? 5.040 99.347 69.669 1.00 32.35 249 GLU A C 1
ATOM 1946 O O . GLU A 1 249 ? 4.141 99.497 70.465 1.00 34.06 249 GLU A O 1
ATOM 1952 N N . LYS A 1 250 ? 5.196 100.165 68.643 1.00 33.48 250 LYS A N 1
ATOM 1953 C CA . LYS A 1 250 ? 4.364 101.328 68.501 1.00 33.80 250 LYS A CA 1
ATOM 1954 C C . LYS A 1 250 ? 2.872 101.133 68.655 1.00 34.05 250 LYS A C 1
ATOM 1955 O O . LYS A 1 250 ? 2.276 101.751 69.542 1.00 35.04 250 LYS A O 1
ATOM 1961 N N . ILE A 1 251 ? 2.268 100.273 67.848 1.00 30.91 251 ILE A N 1
ATOM 1962 C CA . ILE A 1 251 ? 0.819 100.090 67.924 1.00 30.96 251 ILE A CA 1
ATOM 1963 C C . ILE A 1 251 ? 0.345 99.595 69.292 1.00 32.41 251 ILE A C 1
ATOM 1964 O O . ILE A 1 251 ? -0.782 99.894 69.699 1.00 31.14 251 ILE A O 1
ATOM 1969 N N . ILE A 1 252 ? 1.206 98.868 70.004 1.00 30.11 252 ILE A N 1
ATOM 1970 C CA . ILE A 1 252 ? 0.859 98.357 71.306 1.00 30.64 252 ILE A CA 1
ATOM 1971 C C . ILE A 1 252 ? 0.768 99.558 72.264 1.00 32.29 252 ILE A C 1
ATOM 1972 O O . ILE A 1 252 ? -0.107 99.599 73.101 1.00 30.37 252 ILE A O 1
ATOM 1977 N N . ASP A 1 253 ? 1.725 100.478 72.161 1.00 32.43 253 ASP A N 1
ATOM 1978 C CA . ASP A 1 253 ? 1.733 101.675 72.988 1.00 33.15 253 ASP A CA 1
ATOM 1979 C C . ASP A 1 253 ? 0.414 102.454 72.838 1.00 34.68 253 ASP A C 1
ATOM 1980 O O . ASP A 1 253 ? -0.112 103.008 73.813 1.00 35.30 253 ASP A O 1
ATOM 1985 N N . ALA A 1 254 ? -0.129 102.471 71.624 1.00 35.51 254 ALA A N 1
ATOM 1986 C CA . ALA A 1 254 ? -1.399 103.142 71.378 1.00 36.61 254 ALA A CA 1
ATOM 1987 C C . ALA A 1 254 ? -2.499 102.416 72.157 1.00 36.56 254 ALA A C 1
ATOM 1988 O O . ALA A 1 254 ? -3.151 103.026 73.030 1.00 37.54 254 ALA A O 1
ATOM 1990 N N . TYR A 1 255 ? -2.690 101.124 71.865 1.00 32.68 255 TYR A N 1
ATOM 1991 C CA . TYR A 1 255 ? -3.687 100.336 72.574 1.00 32.48 255 TYR A CA 1
ATOM 1992 C C . TYR A 1 255 ? -3.576 100.489 74.103 1.00 32.87 255 TYR A C 1
ATOM 1993 O O . TYR A 1 255 ? -4.567 100.670 74.820 1.00 31.33 255 TYR A O 1
ATOM 2002 N N . PHE A 1 256 ? -2.357 100.399 74.594 1.00 31.16 256 PHE A N 1
ATOM 2003 C CA . PHE A 1 256 ? -2.147 100.484 76.026 1.00 31.53 256 PHE A CA 1
ATOM 2004 C C . PHE A 1 256 ? -2.574 101.853 76.637 1.00 32.61 256 PHE A C 1
ATOM 2005 O O . PHE A 1 256 ? -2.978 101.953 77.793 1.00 32.50 256 PHE A O 1
ATOM 2013 N N . SER A 1 257 ? -2.401 102.885 75.833 1.00 33.24 257 SER A N 1
ATOM 2014 C CA . SER A 1 257 ? -2.701 104.249 76.216 1.00 34.64 257 SER A CA 1
ATOM 2015 C C . SER A 1 257 ? -4.175 104.624 76.018 1.00 35.41 257 SER A C 1
ATOM 2016 O O . SER A 1 257 ? -4.548 105.792 76.233 1.00 35.60 257 SER A O 1
ATOM 2019 N N . HIS A 1 258 ? -4.988 103.671 75.578 1.00 34.06 258 HIS A N 1
ATOM 2020 C CA . HIS A 1 258 ? -6.415 103.924 75.388 1.00 35.21 258 HIS A CA 1
ATOM 2021 C C . HIS A 1 258 ? -6.639 105.028 74.388 1.00 36.21 258 HIS A C 1
ATOM 2022 O O . HIS A 1 258 ? -7.424 105.947 74.656 1.00 35.02 258 HIS A O 1
ATOM 2029 N N . THR A 1 259 ? -5.927 104.985 73.260 1.00 34.91 259 THR A N 1
ATOM 2030 C CA . THR A 1 259 ? -6.084 105.989 72.213 1.00 35.30 259 THR A CA 1
ATOM 2031 C C . THR A 1 259 ? -6.102 105.202 70.897 1.00 36.65 259 THR A C 1
ATOM 2032 O O . THR A 1 259 ? -5.591 104.081 70.840 1.00 37.29 259 THR A O 1
ATOM 2036 N N . ILE A 1 260 ? -6.727 105.753 69.863 1.00 35.91 260 ILE A N 1
ATOM 2037 C CA . ILE A 1 260 ? -6.826 105.068 68.574 1.00 33.87 260 ILE A CA 1
ATOM 2038 C C . ILE A 1 260 ? -5.547 105.236 67.777 1.00 32.05 260 ILE A C 1
ATOM 2039 O O . ILE A 1 260 ? -5.058 106.353 67.584 1.00 33.57 260 ILE A O 1
ATOM 2044 N N . PRO A 1 261 ? -4.938 104.110 67.356 1.00 32.57 261 PRO A N 1
ATOM 2045 C CA . PRO A 1 261 ? -3.715 104.204 66.574 1.00 30.11 261 PRO A CA 1
ATOM 2046 C C . PRO A 1 261 ? -4.057 104.590 65.151 1.00 30.06 261 PRO A C 1
ATOM 2047 O O . PRO A 1 261 ? -5.014 104.078 64.589 1.00 30.05 261 PRO A O 1
ATOM 2051 N N . ILE A 1 262 ? -3.277 105.510 64.585 1.00 32.82 262 ILE A N 1
ATOM 2052 C CA . ILE A 1 262 ? -3.394 105.868 63.168 1.00 33.28 262 ILE A CA 1
ATOM 2053 C C . ILE A 1 262 ? -2.081 105.180 62.709 1.00 34.50 262 ILE A C 1
ATOM 2054 O O . ILE A 1 262 ? -0.974 105.647 63.001 1.00 34.13 262 ILE A O 1
ATOM 2059 N N . TYR A 1 263 ? -2.258 104.062 62.027 1.00 33.47 263 TYR A N 1
ATOM 2060 C CA . TYR A 1 263 ? -1.144 103.176 61.673 1.00 32.85 263 TYR A CA 1
ATOM 2061 C C . TYR A 1 263 ? -0.673 103.090 60.253 1.00 32.35 263 TYR A C 1
ATOM 2062 O O . TYR A 1 263 ? -1.465 103.076 59.325 1.00 33.21 263 TYR A O 1
ATOM 2071 N N . TRP A 1 264 ? 0.633 102.940 60.104 1.00 34.53 264 TRP A N 1
ATOM 2072 C CA . TRP A 1 264 ? 1.264 102.758 58.804 1.00 35.00 264 TRP A CA 1
ATOM 2073 C C . TRP A 1 264 ? 2.588 102.034 59.095 1.00 34.44 264 TRP A C 1
ATOM 2074 O O . TRP A 1 264 ? 3.318 102.412 60.013 1.00 34.33 264 TRP A O 1
ATOM 2085 N N . GLY A 1 265 ? 2.918 101.032 58.294 1.00 35.80 265 GLY A N 1
ATOM 2086 C CA . GLY A 1 265 ? 4.177 100.314 58.530 1.00 34.81 265 GLY A CA 1
ATOM 2087 C C . GLY A 1 265 ? 4.070 99.055 57.753 1.00 33.14 265 GLY A C 1
ATOM 2088 O O . GLY A 1 265 ? 4.414 99.036 56.583 1.00 34.02 265 GLY A O 1
ATOM 2089 N N . SER A 1 266 ? 3.572 98.012 58.397 1.00 31.89 266 SER A N 1
ATOM 2090 C CA . SER A 1 266 ? 3.349 96.726 57.751 1.00 30.84 266 SER A CA 1
ATOM 2091 C C . SER A 1 266 ? 2.005 96.703 56.976 1.00 32.76 266 SER A C 1
ATOM 2092 O O . SER A 1 266 ? 0.926 96.760 57.567 1.00 32.85 266 SER A O 1
ATOM 2095 N N . PRO A 1 267 ? 2.055 96.554 55.656 1.00 33.41 267 PRO A N 1
ATOM 2096 C CA . PRO A 1 267 ? 0.810 96.524 54.881 1.00 34.03 267 PRO A CA 1
ATOM 2097 C C . PRO A 1 267 ? -0.111 95.412 55.298 1.00 34.16 267 PRO A C 1
ATOM 2098 O O . PRO A 1 267 ? -1.294 95.423 54.950 1.00 36.65 267 PRO A O 1
ATOM 2102 N N . SER A 1 268 ? 0.413 94.423 56.009 1.00 32.59 268 SER A N 1
ATOM 2103 C CA . SER A 1 268 ? -0.414 93.284 56.407 1.00 29.99 268 SER A CA 1
ATOM 2104 C C . SER A 1 268 ? -0.763 93.342 57.881 1.00 29.49 268 SER A C 1
ATOM 2105 O O . SER A 1 268 ? -1.077 92.327 58.475 1.00 27.35 268 SER A O 1
ATOM 2108 N N . VAL A 1 269 ? -0.713 94.535 58.476 1.00 30.23 269 VAL A N 1
ATOM 2109 C CA . VAL A 1 269 ? -1.014 94.661 59.902 1.00 29.37 269 VAL A CA 1
ATOM 2110 C C . VAL A 1 269 ? -2.388 94.135 60.270 1.00 29.62 269 VAL A C 1
ATOM 2111 O O . VAL A 1 269 ? -2.608 93.649 61.392 1.00 28.28 269 VAL A O 1
ATOM 2115 N N . ALA A 1 270 ? -3.322 94.157 59.319 1.00 31.33 270 ALA A N 1
ATOM 2116 C CA . ALA A 1 270 ? -4.644 93.604 59.628 1.00 30.12 270 ALA A CA 1
ATOM 2117 C C . ALA A 1 270 ? -4.584 92.093 59.975 1.00 32.38 270 ALA A C 1
ATOM 2118 O O . ALA A 1 270 ? -5.522 91.527 60.580 1.00 30.94 270 ALA A O 1
ATOM 2120 N N . LYS A 1 271 ? -3.486 91.395 59.640 1.00 31.20 271 LYS A N 1
ATOM 2121 C CA . LYS A 1 271 ? -3.430 89.981 60.023 1.00 30.25 271 LYS A CA 1
ATOM 2122 C C . LYS A 1 271 ? -3.188 89.839 61.504 1.00 28.07 271 LYS A C 1
ATOM 2123 O O . LYS A 1 271 ? -3.693 88.938 62.165 1.00 30.82 271 LYS A O 1
ATOM 2129 N N . ASP A 1 272 ? -2.399 90.759 62.013 1.00 28.63 272 ASP A N 1
ATOM 2130 C CA . ASP A 1 272 ? -1.980 90.786 63.409 1.00 29.09 272 ASP A CA 1
ATOM 2131 C C . ASP A 1 272 ? -3.023 91.408 64.340 1.00 29.46 272 ASP A C 1
ATOM 2132 O O . ASP A 1 272 ? -3.218 90.933 65.453 1.00 28.60 272 ASP A O 1
ATOM 2137 N N . PHE A 1 273 ? -3.667 92.460 63.854 1.00 29.60 273 PHE A N 1
ATOM 2138 C CA . PHE A 1 273 ? -4.685 93.168 64.673 1.00 31.73 273 PHE A CA 1
ATOM 2139 C C . PHE A 1 273 ? -6.001 93.458 63.942 1.00 33.03 273 PHE A C 1
ATOM 2140 O O . PHE A 1 273 ? -6.021 93.662 62.737 1.00 32.65 273 PHE A O 1
ATOM 2148 N N . ASN A 1 274 ? -7.088 93.421 64.707 1.00 35.27 274 ASN A N 1
ATOM 2149 C CA . ASN A 1 274 ? -8.460 93.709 64.251 1.00 34.46 274 ASN A CA 1
ATOM 2150 C C . ASN A 1 274 ? -8.496 95.087 63.581 1.00 32.23 274 ASN A C 1
ATOM 2151 O O . ASN A 1 274 ? -8.351 96.101 64.230 1.00 33.44 274 ASN A O 1
ATOM 2156 N N . PRO A 1 275 ? -8.713 95.137 62.269 1.00 32.44 275 PRO A N 1
ATOM 2157 C CA . PRO A 1 275 ? -8.749 96.415 61.557 1.00 33.08 275 PRO A CA 1
ATOM 2158 C C . PRO A 1 275 ? -9.886 97.371 61.956 1.00 33.33 275 PRO A C 1
ATOM 2159 O O . PRO A 1 275 ? -9.865 98.537 61.597 1.00 33.40 275 PRO A O 1
ATOM 2163 N N . LYS A 1 276 ? -10.870 96.877 62.703 1.00 34.29 276 LYS A N 1
ATOM 2164 C CA . LYS A 1 276 ? -11.961 97.755 63.190 1.00 35.81 276 LYS A CA 1
ATOM 2165 C C . LYS A 1 276 ? -11.467 98.506 64.455 1.00 35.92 276 LYS A C 1
ATOM 2166 O O . LYS A 1 276 ? -12.174 99.385 65.008 1.00 35.94 276 LYS A O 1
ATOM 2172 N N . SER A 1 277 ? -10.253 98.184 64.903 1.00 33.47 277 SER A N 1
ATOM 2173 C CA . SER A 1 277 ? -9.725 98.789 66.127 1.00 31.70 277 SER A CA 1
ATOM 2174 C C . SER A 1 277 ? -8.717 99.869 65.894 1.00 30.72 277 SER A C 1
ATOM 2175 O O . SER A 1 277 ? -8.182 100.464 66.841 1.00 30.41 277 SER A O 1
ATOM 2178 N N . PHE A 1 278 ? -8.419 100.164 64.641 1.00 30.63 278 PHE A N 1
ATOM 2179 C CA . PHE A 1 278 ? -7.443 101.226 64.410 1.00 30.01 278 PHE A CA 1
ATOM 2180 C C . PHE A 1 278 ? -7.638 101.728 63.018 1.00 30.84 278 PHE A C 1
ATOM 2181 O O . PHE A 1 278 ? -8.399 101.132 62.268 1.00 33.92 278 PHE A O 1
ATOM 2189 N N . VAL A 1 279 ? -6.993 102.834 62.674 1.00 31.12 279 VAL A N 1
ATOM 2190 C CA . VAL A 1 279 ? -7.100 103.372 61.346 1.00 33.12 279 VAL A CA 1
ATOM 2191 C C . VAL A 1 279 ? -5.914 102.793 60.569 1.00 33.33 279 VAL A C 1
ATOM 2192 O O . VAL A 1 279 ? -4.772 103.067 60.874 1.00 33.15 279 VAL A O 1
ATOM 2196 N N . ASN A 1 280 ? -6.187 101.970 59.583 1.00 35.03 280 ASN A N 1
ATOM 2197 C CA . ASN A 1 280 ? -5.084 101.379 58.821 1.00 34.58 280 ASN A CA 1
ATOM 2198 C C . ASN A 1 280 ? -4.777 102.256 57.628 1.00 35.81 280 ASN A C 1
ATOM 2199 O O . ASN A 1 280 ? -5.449 102.172 56.593 1.00 38.18 280 ASN A O 1
ATOM 2204 N N . VAL A 1 281 ? -3.801 103.131 57.744 1.00 36.06 281 VAL A N 1
ATOM 2205 C CA . VAL A 1 281 ? -3.540 103.973 56.613 1.00 39.27 281 VAL A CA 1
ATOM 2206 C C . VAL A 1 281 ? -3.353 103.207 55.292 1.00 43.34 281 VAL A C 1
ATOM 2207 O O . VAL A 1 281 ? -3.582 103.774 54.207 1.00 44.09 281 VAL A O 1
ATOM 2211 N N . HIS A 1 282 ? -2.966 101.926 55.381 1.00 45.78 282 HIS A N 1
ATOM 2212 C CA . HIS A 1 282 ? -2.739 101.098 54.192 1.00 48.80 282 HIS A CA 1
ATOM 2213 C C . HIS A 1 282 ? -3.984 100.857 53.383 1.00 51.31 282 HIS A C 1
ATOM 2214 O O . HIS A 1 282 ? -3.897 100.551 52.201 1.00 51.69 282 HIS A O 1
ATOM 2221 N N . ASP A 1 283 ? -5.137 100.982 54.019 1.00 53.29 283 ASP A N 1
ATOM 2222 C CA . ASP A 1 283 ? -6.373 100.770 53.311 1.00 56.79 283 ASP A CA 1
ATOM 2223 C C . ASP A 1 283 ? -6.859 101.924 52.429 1.00 57.45 283 ASP A C 1
ATOM 2224 O O . ASP A 1 283 ? -7.935 101.820 51.821 1.00 59.14 283 ASP A O 1
ATOM 2229 N N . PHE A 1 284 ? -6.068 102.988 52.312 1.00 57.96 284 PHE A N 1
ATOM 2230 C CA . PHE A 1 284 ? -6.464 104.141 51.491 1.00 59.24 284 PHE A CA 1
ATOM 2231 C C . PHE A 1 284 ? -5.519 104.367 50.318 1.00 61.43 284 PHE A C 1
ATOM 2232 O O . PHE A 1 284 ? -4.305 104.134 50.436 1.00 61.57 284 PHE A O 1
ATOM 2240 N N . LYS A 1 285 ? -6.044 104.828 49.182 1.00 62.98 285 LYS A N 1
ATOM 2241 C CA . LYS A 1 285 ? -5.143 105.025 48.060 1.00 65.37 285 LYS A CA 1
ATOM 2242 C C . LYS A 1 285 ? -4.216 106.229 48.221 1.00 66.24 285 LYS A C 1
ATOM 2243 O O . LYS A 1 285 ? -3.229 106.383 47.482 1.00 66.51 285 LYS A O 1
ATOM 2249 N N . ASN A 1 286 ? -4.481 107.064 49.214 1.00 66.37 286 ASN A N 1
ATOM 2250 C CA . ASN A 1 286 ? -3.601 108.199 49.417 1.00 67.20 286 ASN A CA 1
ATOM 2251 C C . ASN A 1 286 ? -3.786 108.684 50.839 1.00 67.51 286 ASN A C 1
ATOM 2252 O O . ASN A 1 286 ? -4.649 108.177 51.565 1.00 66.82 286 ASN A O 1
ATOM 2257 N N . PHE A 1 287 ? -2.973 109.653 51.240 1.00 68.18 287 PHE A N 1
ATOM 2258 C CA . PHE A 1 287 ? -3.062 110.182 52.594 1.00 68.94 287 PHE A CA 1
ATOM 2259 C C . PHE A 1 287 ? -4.275 111.066 52.850 1.00 69.18 287 PHE A C 1
ATOM 2260 O O . PHE A 1 287 ? -4.816 111.046 53.960 1.00 69.83 287 PHE A O 1
ATOM 2268 N N . ASP A 1 288 ? -4.701 111.836 51.844 1.00 68.61 288 ASP A N 1
ATOM 2269 C CA . ASP A 1 288 ? -5.878 112.712 51.992 1.00 66.82 288 ASP A CA 1
ATOM 2270 C C . ASP A 1 288 ? -7.052 111.876 52.430 1.00 65.01 288 ASP A C 1
ATOM 2271 O O . ASP A 1 288 ? -7.762 112.224 53.364 1.00 64.29 288 ASP A O 1
ATOM 2276 N N . GLU A 1 289 ? -7.268 110.782 51.710 1.00 63.52 289 GLU A N 1
ATOM 2277 C CA . GLU A 1 289 ? -8.352 109.862 52.009 1.00 62.56 289 GLU A CA 1
ATOM 2278 C C . GLU A 1 289 ? -8.278 109.329 53.441 1.00 61.47 289 GLU A C 1
ATOM 2279 O O . GLU A 1 289 ? -9.306 109.139 54.104 1.00 60.74 289 GLU A O 1
ATOM 2285 N N . ALA A 1 290 ? -7.057 109.064 53.911 1.00 59.47 290 ALA A N 1
ATOM 2286 C CA . ALA A 1 290 ? -6.887 108.549 55.255 1.00 56.75 290 ALA A CA 1
ATOM 2287 C C . ALA A 1 290 ? -7.205 109.647 56.257 1.00 54.79 290 ALA A C 1
ATOM 2288 O O . ALA A 1 290 ? -7.949 109.399 57.209 1.00 52.49 290 ALA A O 1
ATOM 2290 N N . ILE A 1 291 ? -6.658 110.852 56.064 1.00 53.71 291 ILE A N 1
ATOM 2291 C CA . ILE A 1 291 ? -6.991 111.903 57.023 1.00 54.25 291 ILE A CA 1
ATOM 2292 C C . ILE A 1 291 ? -8.506 112.247 56.921 1.00 53.82 291 ILE A C 1
ATOM 2293 O O . ILE A 1 291 ? -9.135 112.578 57.927 1.00 53.53 291 ILE A O 1
ATOM 2298 N N . ASP A 1 292 ? -9.111 112.105 55.742 1.00 53.25 292 ASP A N 1
ATOM 2299 C CA . ASP A 1 292 ? -10.539 112.373 55.645 1.00 53.59 292 ASP A CA 1
ATOM 2300 C C . ASP A 1 292 ? -11.245 111.355 56.551 1.00 53.04 292 ASP A C 1
ATOM 2301 O O . ASP A 1 292 ? -12.297 111.644 57.135 1.00 52.44 292 ASP A O 1
ATOM 2306 N N . TYR A 1 293 ? -10.717 110.140 56.643 1.00 50.24 293 TYR A N 1
ATOM 2307 C CA . TYR A 1 293 ? -11.365 109.191 57.538 1.00 49.36 293 TYR A CA 1
ATOM 2308 C C . TYR A 1 293 ? -11.064 109.539 59.014 1.00 47.48 293 TYR A C 1
ATOM 2309 O O . TYR A 1 293 ? -11.894 109.293 59.889 1.00 47.85 293 TYR A O 1
ATOM 2318 N N . ILE A 1 294 ? -9.890 110.103 59.293 1.00 45.36 294 ILE A N 1
ATOM 2319 C CA . ILE A 1 294 ? -9.532 110.462 60.670 1.00 44.18 294 ILE A CA 1
ATOM 2320 C C . ILE A 1 294 ? -10.395 111.649 61.103 1.00 45.11 294 ILE A C 1
ATOM 2321 O O . ILE A 1 294 ? -10.837 111.734 62.249 1.00 43.48 294 ILE A O 1
ATOM 2326 N N . LYS A 1 295 ? -10.608 112.562 60.158 1.00 46.69 295 LYS A N 1
ATOM 2327 C CA . LYS A 1 295 ? -11.403 113.764 60.378 1.00 47.32 295 LYS A CA 1
ATOM 2328 C C . LYS A 1 295 ? -12.803 113.286 60.751 1.00 46.41 295 LYS A C 1
ATOM 2329 O O . LYS A 1 295 ? -13.386 113.726 61.734 1.00 47.38 295 LYS A O 1
ATOM 2335 N N . TYR A 1 296 ? -13.332 112.343 59.990 1.00 47.41 296 TYR A N 1
ATOM 2336 C CA . TYR A 1 296 ? -14.661 111.801 60.285 1.00 46.91 296 TYR A CA 1
ATOM 2337 C C . TYR A 1 296 ? -14.765 111.204 61.683 1.00 46.32 296 TYR A C 1
ATOM 2338 O O . TYR A 1 296 ? -15.671 111.526 62.433 1.00 45.07 296 TYR A O 1
ATOM 2347 N N . LEU A 1 297 ? -13.827 110.336 62.051 1.00 44.92 297 LEU A N 1
ATOM 2348 C CA . LEU A 1 297 ? -13.878 109.703 63.383 1.00 43.40 297 LEU A CA 1
ATOM 2349 C C . LEU A 1 297 ? -13.795 110.726 64.510 1.00 42.36 297 LEU A C 1
ATOM 2350 O O . LEU A 1 297 ? -14.420 110.584 65.564 1.00 43.27 297 LEU A O 1
ATOM 2355 N N . HIS A 1 298 ? -12.999 111.753 64.300 1.00 41.57 298 HIS A N 1
ATOM 2356 C CA . HIS A 1 298 ? -12.836 112.753 65.321 1.00 41.44 298 HIS A CA 1
ATOM 2357 C C . HIS A 1 298 ? -14.139 113.584 65.503 1.00 42.71 298 HIS A C 1
ATOM 2358 O O . HIS A 1 298 ? -14.327 114.239 66.533 1.00 41.98 298 HIS A O 1
ATOM 2365 N N . THR A 1 299 ? -15.032 113.525 64.516 1.00 42.87 299 THR A N 1
ATOM 2366 C CA . THR A 1 299 ? -16.272 114.322 64.574 1.00 43.13 299 THR A CA 1
ATOM 2367 C C . THR A 1 299 ? -17.572 113.528 64.611 1.00 45.92 299 THR A C 1
ATOM 2368 O O . THR A 1 299 ? -18.670 114.094 64.432 1.00 47.28 299 THR A O 1
ATOM 2372 N N . HIS A 1 300 ? -17.466 112.227 64.852 1.00 46.69 300 HIS A N 1
ATOM 2373 C CA . HIS A 1 300 ? -18.633 111.372 64.983 1.00 49.06 300 HIS A CA 1
ATOM 2374 C C . HIS A 1 300 ? -18.391 110.472 66.180 1.00 51.37 300 HIS A C 1
ATOM 2375 O O . HIS A 1 300 ? -17.937 109.330 66.042 1.00 52.23 300 HIS A O 1
ATOM 2382 N N . LYS A 1 301 ? -18.666 111.021 67.363 1.00 53.54 301 LYS A N 1
ATOM 2383 C CA . LYS A 1 301 ? -18.479 110.336 68.645 1.00 54.89 301 LYS A CA 1
ATOM 2384 C C . LYS A 1 301 ? -18.762 108.847 68.631 1.00 55.40 301 LYS A C 1
ATOM 2385 O O . LYS A 1 301 ? -18.040 108.076 69.246 1.00 55.61 301 LYS A O 1
ATOM 2391 N N . ASN A 1 302 ? -19.827 108.436 67.945 1.00 56.12 302 ASN A N 1
ATOM 2392 C CA . ASN A 1 302 ? -20.185 107.020 67.908 1.00 55.40 302 ASN A CA 1
ATOM 2393 C C . ASN A 1 302 ? -19.176 106.090 67.264 1.00 54.40 302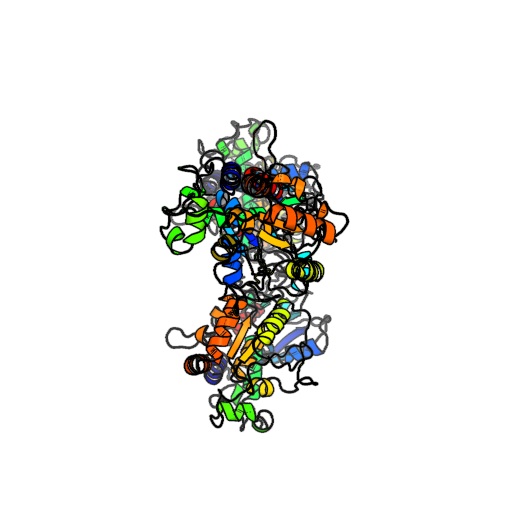 ASN A C 1
ATOM 2394 O O . ASN A 1 302 ? -18.850 105.036 67.831 1.00 53.82 302 ASN A O 1
ATOM 2399 N N . ALA A 1 303 ? -18.735 106.474 66.065 1.00 52.45 303 ALA A N 1
ATOM 2400 C CA . ALA A 1 303 ? -17.772 105.714 65.288 1.00 50.86 303 ALA A CA 1
ATOM 2401 C C . ALA A 1 303 ? -16.431 105.696 66.010 1.00 50.06 303 ALA A C 1
ATOM 2402 O O . ALA A 1 303 ? -15.708 104.688 65.967 1.00 50.82 303 ALA A O 1
ATOM 2404 N N . TYR A 1 304 ? -16.099 106.815 66.652 1.00 48.40 304 TYR A N 1
ATOM 2405 C CA . TYR A 1 304 ? -14.862 106.933 67.403 1.00 46.60 304 TYR A CA 1
ATOM 2406 C C . TYR A 1 304 ? -14.888 105.968 68.582 1.00 46.56 304 TYR A C 1
ATOM 2407 O O . TYR A 1 304 ? -13.958 105.173 68.797 1.00 45.24 304 TYR A O 1
ATOM 2416 N N . LEU A 1 305 ? -15.962 106.007 69.354 1.00 45.48 305 LEU A N 1
ATOM 2417 C CA . LEU A 1 305 ? -16.035 105.106 70.490 1.00 44.13 305 LEU A CA 1
ATOM 2418 C C . LEU A 1 305 ? -16.196 103.652 70.030 1.00 44.02 305 LEU A C 1
ATOM 2419 O O . LEU A 1 305 ? -15.828 102.724 70.748 1.00 44.92 305 LEU A O 1
ATOM 2424 N N . ASP A 1 306 ? -16.756 103.424 68.846 1.00 41.86 306 ASP A N 1
ATOM 2425 C CA . ASP A 1 306 ? -16.898 102.042 68.404 1.00 40.56 306 ASP A CA 1
ATOM 2426 C C . ASP A 1 306 ? -15.478 101.488 68.198 1.00 40.30 306 ASP A C 1
ATOM 2427 O O . ASP A 1 306 ? -15.148 100.390 68.642 1.00 40.75 306 ASP A O 1
ATOM 2432 N N . MET A 1 307 ? -14.648 102.259 67.508 1.00 40.66 307 MET A N 1
ATOM 2433 C CA . MET A 1 307 ? -13.265 101.872 67.248 1.00 38.45 307 MET A CA 1
ATOM 2434 C C . MET A 1 307 ? -12.434 101.687 68.525 1.00 39.32 307 MET A C 1
ATOM 2435 O O . MET A 1 307 ? -11.781 100.665 68.681 1.00 40.94 307 MET A O 1
ATOM 2440 N N . LEU A 1 308 ? -12.470 102.654 69.444 1.00 39.61 308 LEU A N 1
ATOM 2441 C CA . LEU A 1 308 ? -11.725 102.565 70.703 1.00 38.31 308 LEU A CA 1
ATOM 2442 C C . LEU A 1 308 ? -12.088 101.364 71.565 1.00 39.76 308 LEU A C 1
ATOM 2443 O O . LEU A 1 308 ? -11.270 100.871 72.376 1.00 37.25 308 LEU A O 1
ATOM 2448 N N . TYR A 1 309 ? -13.313 100.886 71.393 1.00 39.14 309 TYR A N 1
ATOM 2449 C CA . TYR A 1 309 ? -13.783 99.759 72.201 1.00 39.96 309 TYR A CA 1
ATOM 2450 C C . TYR A 1 309 ? -13.668 98.390 71.526 1.00 38.98 309 TYR A C 1
ATOM 2451 O O . TYR A 1 309 ? -13.967 97.364 72.133 1.00 37.08 309 TYR A O 1
ATOM 2460 N N . GLU A 1 310 ? -13.252 98.374 70.264 1.00 38.09 310 GLU A N 1
ATOM 2461 C CA . GLU A 1 310 ? -13.079 97.096 69.578 1.00 37.41 310 GLU A CA 1
ATOM 2462 C C . GLU A 1 310 ? -11.922 96.328 70.256 1.00 35.73 310 GLU A C 1
ATOM 2463 O O . GLU A 1 310 ? -11.050 96.920 70.913 1.00 33.33 310 GLU A O 1
ATOM 2469 N N . ASN A 1 311 ? -11.957 95.002 70.131 1.00 35.21 311 ASN A N 1
ATOM 2470 C CA . ASN A 1 311 ? -10.904 94.140 70.670 1.00 34.85 311 ASN A CA 1
ATOM 2471 C C . ASN A 1 311 ? -9.714 94.422 69.741 1.00 32.81 311 ASN A C 1
ATOM 2472 O O . ASN A 1 311 ? -9.871 94.465 68.520 1.00 31.51 311 ASN A O 1
ATOM 2477 N N . PRO A 1 312 ? -8.548 94.700 70.306 1.00 32.66 312 PRO A N 1
ATOM 2478 C CA . PRO A 1 312 ? -7.372 94.957 69.456 1.00 32.77 312 PRO A CA 1
ATOM 2479 C C . PRO A 1 312 ? -7.049 93.725 68.583 1.00 31.79 312 PRO A C 1
ATOM 2480 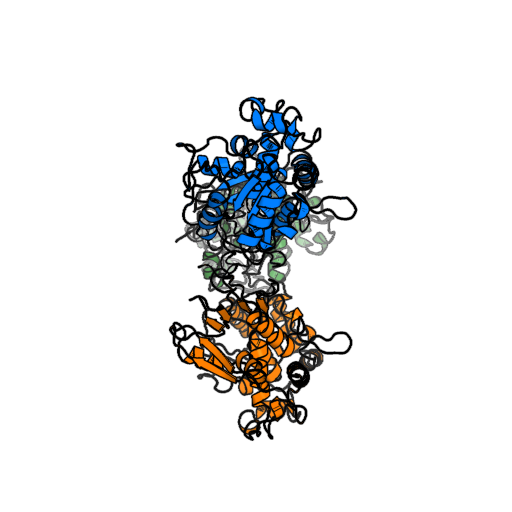O O . PRO A 1 312 ? -6.478 93.885 67.518 1.00 31.44 312 PRO A O 1
ATOM 2484 N N . LEU A 1 313 ? -7.400 92.520 69.038 1.00 31.37 313 LEU A N 1
ATOM 2485 C CA . LEU A 1 313 ? -7.094 91.297 68.267 1.00 33.67 313 LEU A CA 1
ATOM 2486 C C . LEU A 1 313 ? -8.242 90.827 67.393 1.00 35.18 313 LEU A C 1
ATOM 2487 O O . LEU A 1 313 ? -9.399 91.172 67.663 1.00 35.97 313 LEU A O 1
ATOM 2492 N N . ASN A 1 314 ? -7.935 90.099 66.321 1.00 34.57 314 ASN A N 1
ATOM 2493 C CA . ASN A 1 314 ? -8.973 89.530 65.453 1.00 35.99 314 ASN A CA 1
ATOM 2494 C C . ASN A 1 314 ? -9.569 88.386 66.269 1.00 38.30 314 ASN A C 1
ATOM 2495 O O . ASN A 1 314 ? -8.922 87.888 67.180 1.00 38.25 314 ASN A O 1
ATOM 2500 N N . THR A 1 315 ? -10.795 87.943 65.958 1.00 41.40 315 THR A N 1
ATOM 2501 C CA . THR A 1 315 ? -11.350 86.805 66.701 1.00 44.67 315 THR A CA 1
ATOM 2502 C C . THR A 1 315 ? -11.842 85.748 65.730 1.00 46.95 315 THR A C 1
ATOM 2503 O O . THR A 1 315 ? -12.111 86.037 64.571 1.00 47.62 315 THR A O 1
ATOM 2507 N N . LEU A 1 316 ? -11.917 84.511 66.180 1.00 50.56 316 LEU A N 1
ATOM 2508 C CA . LEU A 1 316 ? -12.453 83.456 65.340 1.00 55.18 316 LEU A CA 1
ATOM 2509 C C . LEU A 1 316 ? -13.353 82.655 66.273 1.00 58.02 316 LEU A C 1
ATOM 2510 O O . LEU A 1 316 ? -12.887 82.102 67.300 1.00 58.89 316 LEU A O 1
ATOM 2515 N N . ASP A 1 317 ? -14.650 82.635 65.919 1.00 60.22 317 ASP A N 1
ATOM 2516 C CA . ASP A 1 317 ? -15.692 81.944 66.695 1.00 60.89 317 ASP A CA 1
ATOM 2517 C C . ASP A 1 317 ? -15.710 82.553 68.094 1.00 59.03 317 ASP A C 1
ATOM 2518 O O . ASP A 1 317 ? -15.724 81.842 69.093 1.00 59.49 317 ASP A O 1
ATOM 2523 N N . GLY A 1 318 ? -15.689 83.877 68.155 1.00 57.33 318 GLY A N 1
ATOM 2524 C CA . GLY A 1 318 ? -15.672 84.549 69.442 1.00 55.03 318 GLY A CA 1
ATOM 2525 C C . GLY A 1 318 ? -14.335 84.604 70.203 1.00 53.39 318 GLY A C 1
ATOM 2526 O O . GLY A 1 318 ? -14.171 85.496 71.050 1.00 53.89 318 GLY A O 1
ATOM 2527 N N . LYS A 1 319 ? -13.403 83.684 69.924 1.00 50.68 319 LYS A N 1
ATOM 2528 C CA . LYS A 1 319 ? -12.091 83.623 70.621 1.00 49.50 319 LYS A CA 1
ATOM 2529 C C . LYS A 1 319 ? -11.059 84.494 69.922 1.00 46.03 319 LYS A C 1
ATOM 2530 O O . LYS A 1 319 ? -10.843 84.355 68.723 1.00 45.66 319 LYS A O 1
ATOM 2536 N N . ALA A 1 320 ? -10.449 85.402 70.679 1.00 43.43 320 ALA A N 1
ATOM 2537 C CA . ALA A 1 320 ? -9.410 86.308 70.154 1.00 39.81 320 ALA A CA 1
ATOM 2538 C C . ALA A 1 320 ? -8.177 85.459 69.902 1.00 37.29 320 ALA A C 1
ATOM 2539 O O . ALA A 1 320 ? -7.990 84.448 70.555 1.00 35.77 320 ALA A O 1
ATOM 2541 N N . TYR A 1 321 ? -7.356 85.848 68.941 1.00 35.72 321 TYR A N 1
ATOM 2542 C CA . TYR A 1 321 ? -6.154 85.054 68.655 1.00 33.66 321 TYR A CA 1
ATOM 2543 C C . TYR A 1 321 ? -5.031 85.934 68.180 1.00 31.61 321 TYR A C 1
ATOM 2544 O O . TYR A 1 321 ? -5.261 87.051 67.665 1.00 29.30 321 TYR A O 1
ATOM 2553 N N . PHE A 1 322 ? -3.799 85.465 68.414 1.00 31.84 322 PHE A N 1
ATOM 2554 C CA . PHE A 1 322 ? -2.614 86.149 67.863 1.00 30.48 322 PHE A CA 1
ATOM 2555 C C . PHE A 1 322 ? -2.434 85.467 66.509 1.00 29.49 322 PHE A C 1
ATOM 2556 O O . PHE A 1 322 ? -2.737 84.279 66.362 1.00 31.58 322 PHE A O 1
ATOM 2564 N N . TYR A 1 323 ? -2.013 86.223 65.520 1.00 29.89 323 TYR A N 1
ATOM 2565 C CA . TYR A 1 323 ? -1.872 85.682 64.184 1.00 30.21 323 TYR A CA 1
ATOM 2566 C C . TYR A 1 323 ? -0.891 84.474 64.265 1.00 31.00 323 TYR A C 1
ATOM 2567 O O . TYR A 1 323 ? 0.074 84.506 65.024 1.00 30.28 323 TYR A O 1
ATOM 2576 N N . GLN A 1 324 ? -1.203 83.411 63.521 1.00 30.76 324 GLN A N 1
ATOM 2577 C CA . GLN A 1 324 ? -0.459 82.163 63.520 1.00 31.41 324 GLN A CA 1
ATOM 2578 C C . GLN A 1 324 ? -0.232 81.592 64.917 1.00 31.82 324 GLN A C 1
ATOM 2579 O O . GLN A 1 324 ? 0.716 80.844 65.128 1.00 27.79 324 GLN A O 1
ATOM 2585 N N . ASN A 1 325 ? -1.124 81.921 65.858 1.00 30.29 325 ASN A N 1
ATOM 2586 C CA . ASN A 1 325 ? -1.034 81.393 67.206 1.00 29.74 325 ASN A CA 1
ATOM 2587 C C . ASN A 1 325 ? 0.302 81.539 67.975 1.00 29.19 325 ASN A C 1
ATOM 2588 O O . ASN A 1 325 ? 0.736 80.633 68.744 1.00 29.93 325 ASN A O 1
ATOM 2593 N N . LEU A 1 326 ? 0.917 82.688 67.814 1.00 27.25 326 LEU A N 1
ATOM 2594 C CA . LEU A 1 326 ? 2.157 83.027 68.503 1.00 26.48 326 LEU A CA 1
ATOM 2595 C C . LEU A 1 326 ? 1.887 82.816 69.972 1.00 28.41 326 LEU A C 1
ATOM 2596 O O . LEU A 1 326 ? 0.865 83.302 70.453 1.00 28.84 326 LEU A O 1
ATOM 2601 N N . SER A 1 327 ? 2.775 82.129 70.701 1.00 24.96 327 SER A N 1
ATOM 2602 C CA . SER A 1 327 ? 2.547 81.891 72.124 1.00 27.16 327 SER A CA 1
ATOM 2603 C C . SER A 1 327 ? 3.827 81.397 72.777 1.00 28.28 327 SER A C 1
ATOM 2604 O O . SER A 1 327 ? 4.738 81.025 72.080 1.00 27.16 327 SER A O 1
ATOM 2607 N N . PHE A 1 328 ? 3.896 81.405 74.110 1.00 26.74 328 PHE A N 1
ATOM 2608 C CA . PHE A 1 328 ? 5.049 80.851 74.766 1.00 26.77 328 PHE A CA 1
ATOM 2609 C C . PHE A 1 328 ? 5.274 79.399 74.270 1.00 26.16 328 PHE A C 1
ATOM 2610 O O . PHE A 1 328 ? 6.406 78.974 74.045 1.00 26.01 328 PHE A O 1
ATOM 2618 N N . LYS A 1 329 ? 4.217 78.630 74.111 1.00 27.16 329 LYS A N 1
ATOM 2619 C CA . LYS A 1 329 ? 4.384 77.227 73.667 1.00 28.30 329 LYS A CA 1
ATOM 2620 C C . LYS A 1 329 ? 5.009 77.135 72.292 1.00 28.41 329 LYS A C 1
ATOM 2621 O O . LYS A 1 329 ? 5.908 76.312 72.094 1.00 31.00 329 LYS A O 1
ATOM 2627 N N . LYS A 1 330 ? 4.603 77.990 71.374 1.00 24.89 330 LYS A N 1
ATOM 2628 C CA . LYS A 1 330 ? 5.135 77.955 70.021 1.00 25.33 330 LYS A CA 1
ATOM 2629 C C . LYS A 1 330 ? 6.645 78.309 70.025 1.00 25.21 330 LYS A C 1
ATOM 2630 O O . LYS A 1 330 ? 7.462 77.698 69.305 1.00 23.92 330 LYS A O 1
ATOM 2636 N N . ILE A 1 331 ? 6.986 79.291 70.841 1.00 23.76 331 ILE A N 1
ATOM 2637 C CA . ILE A 1 331 ? 8.351 79.750 70.951 1.00 23.50 331 ILE A CA 1
ATOM 2638 C C . ILE A 1 331 ? 9.210 78.699 71.643 1.00 23.35 331 ILE A C 1
ATOM 2639 O O . ILE A 1 331 ? 10.379 78.449 71.221 1.00 21.88 331 ILE A O 1
ATOM 2644 N N . LEU A 1 332 ? 8.678 78.052 72.671 1.00 23.55 332 LEU A N 1
ATOM 2645 C CA . LEU A 1 332 ? 9.480 76.999 73.347 1.00 23.70 332 LEU A CA 1
ATOM 2646 C C . LEU A 1 332 ? 9.649 75.781 72.460 1.00 23.85 332 LEU A C 1
ATOM 2647 O O . LEU A 1 332 ? 10.698 75.129 72.459 1.00 22.74 332 LEU A O 1
ATOM 2652 N N . ALA A 1 333 ? 8.628 75.452 71.693 1.00 24.41 333 ALA A N 1
ATOM 2653 C CA . ALA A 1 333 ? 8.740 74.309 70.783 1.00 22.95 333 ALA A CA 1
ATOM 2654 C C . ALA A 1 333 ? 9.833 74.600 69.709 1.00 25.08 333 ALA A C 1
ATOM 2655 O O . ALA A 1 333 ? 10.616 73.686 69.274 1.00 23.98 333 ALA A O 1
ATOM 2657 N N . PHE A 1 334 ? 9.848 75.843 69.246 1.00 23.95 334 PHE A N 1
ATOM 2658 C CA . PHE A 1 334 ? 10.809 76.269 68.246 1.00 23.69 334 PHE A CA 1
ATOM 2659 C C . PHE A 1 334 ? 12.231 76.037 68.791 1.00 24.98 334 PHE A C 1
ATOM 2660 O O . PHE A 1 334 ? 13.073 75.480 68.093 1.00 22.19 334 PHE A O 1
ATOM 2668 N N . PHE A 1 335 ? 12.496 76.484 70.022 1.00 24.27 335 PHE A N 1
ATOM 2669 C CA . PHE A 1 335 ? 13.801 76.321 70.629 1.00 24.30 335 PHE A CA 1
ATOM 2670 C C . PHE A 1 335 ? 14.147 74.900 70.987 1.00 24.30 335 PHE A C 1
ATOM 2671 O O . PHE A 1 335 ? 15.322 74.511 70.897 1.00 21.82 335 PHE A O 1
ATOM 2679 N N . LYS A 1 336 ? 13.147 74.110 71.378 1.00 25.53 336 LYS A N 1
ATOM 2680 C CA . LYS A 1 336 ? 13.399 72.691 71.696 1.00 25.23 336 LYS A CA 1
ATOM 2681 C C . LYS A 1 336 ? 13.847 71.958 70.405 1.00 25.85 336 LYS A C 1
ATOM 2682 O O . LYS A 1 336 ? 14.772 71.098 70.406 1.00 25.00 336 LYS A O 1
ATOM 2688 N N . THR A 1 337 ? 13.247 72.336 69.291 1.00 23.15 337 THR A N 1
ATOM 2689 C CA . THR A 1 337 ? 13.638 71.735 68.001 1.00 23.83 337 THR A CA 1
ATOM 2690 C C . THR A 1 337 ? 15.082 72.195 67.635 1.00 23.25 337 THR A C 1
ATOM 2691 O O . THR A 1 337 ? 15.922 71.428 67.176 1.00 23.60 337 THR A O 1
ATOM 2695 N N . ILE A 1 338 ? 15.373 73.465 67.842 1.00 22.94 338 ILE A N 1
ATOM 2696 C CA . ILE A 1 338 ? 16.713 73.975 67.521 1.00 25.75 338 ILE A CA 1
ATOM 2697 C C . ILE A 1 338 ? 17.770 73.215 68.332 1.00 26.17 338 ILE A C 1
ATOM 2698 O O . ILE A 1 338 ? 18.766 72.715 67.790 1.00 26.50 338 ILE A O 1
ATOM 2703 N N . LEU A 1 339 ? 17.498 73.095 69.616 1.00 26.70 339 LEU A N 1
ATOM 2704 C CA . LEU A 1 339 ? 18.438 72.463 70.537 1.00 30.60 339 LEU A CA 1
ATOM 2705 C C . LEU A 1 339 ? 18.674 70.991 70.304 1.00 29.97 339 LEU A C 1
ATOM 2706 O O . LEU A 1 339 ? 19.812 70.510 70.456 1.00 30.08 339 LEU A O 1
ATOM 2711 N N . GLU A 1 340 ? 17.632 70.290 69.892 1.00 29.77 340 GLU A N 1
ATOM 2712 C CA . GLU A 1 340 ? 17.753 68.883 69.596 1.00 30.55 340 GLU A CA 1
ATOM 2713 C C . GLU A 1 340 ? 18.208 68.546 68.161 1.00 30.57 340 GLU A C 1
ATOM 2714 O O . GLU A 1 340 ? 18.503 67.394 67.890 1.00 31.32 340 GLU A O 1
ATOM 2720 N N . ASN A 1 341 ? 18.230 69.515 67.251 1.00 28.21 341 ASN A N 1
ATOM 2721 C CA . ASN A 1 341 ? 18.653 69.280 65.862 1.00 28.00 341 ASN A CA 1
ATOM 2722 C C . ASN A 1 341 ? 20.163 69.518 65.727 1.00 26.40 341 ASN A C 1
ATOM 2723 O O . ASN A 1 341 ? 20.683 70.597 66.001 1.00 25.86 341 ASN A O 1
ATOM 2728 N N . ASP A 1 342 ? 20.891 68.489 65.313 1.00 25.62 342 ASP A N 1
ATOM 2729 C CA . ASP A 1 342 ? 22.343 68.611 65.198 1.00 25.11 342 ASP A CA 1
ATOM 2730 C C . ASP A 1 342 ? 22.805 69.028 63.791 1.00 26.01 342 ASP A C 1
ATOM 2731 O O . ASP A 1 342 ? 23.996 69.272 63.542 1.00 23.22 342 ASP A O 1
ATOM 2736 N N . THR A 1 343 ? 21.876 69.145 62.846 1.00 23.99 343 THR A N 1
ATOM 2737 C CA . THR A 1 343 ? 22.283 69.557 61.507 1.00 24.26 343 THR A CA 1
ATOM 2738 C C . THR A 1 343 ? 22.878 70.950 61.457 1.00 25.11 343 THR A C 1
ATOM 2739 O O . THR A 1 343 ? 22.296 71.885 62.040 1.00 25.66 343 THR A O 1
ATOM 2743 N N . ILE A 1 344 ? 24.010 71.117 60.753 1.00 21.83 344 ILE A N 1
ATOM 2744 C CA . ILE A 1 344 ? 24.587 72.423 60.612 1.00 22.28 344 ILE A CA 1
ATOM 2745 C C . ILE A 1 344 ? 24.008 72.949 59.275 1.00 24.58 344 ILE A C 1
ATOM 2746 O O . ILE A 1 344 ? 24.222 72.335 58.210 1.00 21.27 344 ILE A O 1
ATOM 2751 N N . TYR A 1 345 ? 23.265 74.067 59.320 1.00 21.85 345 TYR A N 1
ATOM 2752 C CA . TYR A 1 345 ? 22.736 74.633 58.090 1.00 22.14 345 TYR A CA 1
ATOM 2753 C C . TYR A 1 345 ? 23.621 75.753 57.571 1.00 22.09 345 TYR A C 1
ATOM 2754 O O . TYR A 1 345 ? 23.613 76.027 56.382 1.00 24.77 345 TYR A O 1
ATOM 2763 N N . HIS A 1 346 ? 24.337 76.457 58.449 1.00 22.11 346 HIS A N 1
ATOM 2764 C CA . HIS A 1 346 ? 25.137 77.601 57.985 1.00 23.13 346 HIS A CA 1
ATOM 2765 C C . HIS A 1 346 ? 26.330 77.180 57.107 1.00 25.13 346 HIS A C 1
ATOM 2766 O O . HIS A 1 346 ? 26.766 76.042 57.237 1.00 23.47 346 HIS A O 1
ATOM 2773 N N . ASP A 1 347 ? 26.831 78.076 56.240 1.00 26.50 347 ASP A N 1
ATOM 2774 C CA . ASP A 1 347 ? 27.957 77.734 55.329 1.00 30.88 347 ASP A CA 1
ATOM 2775 C C . ASP A 1 347 ? 29.102 77.172 56.178 1.00 32.35 347 ASP A C 1
ATOM 2776 O O . ASP A 1 347 ? 29.486 77.770 57.167 1.00 28.71 347 ASP A O 1
ATOM 2781 N N . ASN A 1 348 ? 29.637 76.015 55.781 1.00 38.32 348 ASN A N 1
ATOM 2782 C CA . ASN A 1 348 ? 30.637 75.317 56.582 1.00 45.09 348 ASN A CA 1
ATOM 2783 C C . ASN A 1 348 ? 31.911 75.229 55.803 1.00 49.04 348 ASN A C 1
ATOM 2784 O O . ASN A 1 348 ? 32.162 74.182 55.166 1.00 49.89 348 ASN A O 1
ATOM 2789 N N . PRO A 1 349 ? 32.741 76.323 55.856 1.00 51.07 349 PRO A N 1
ATOM 2790 C CA . PRO A 1 349 ? 34.071 76.624 55.238 1.00 53.35 349 PRO A CA 1
ATOM 2791 C C . PRO A 1 349 ? 34.974 75.440 54.870 1.00 55.52 349 PRO A C 1
ATOM 2792 O O . PRO A 1 349 ? 36.223 75.625 55.035 1.00 56.78 349 PRO A O 1
ATOM 2796 N N . MET B 1 1 ? 17.407 55.278 33.491 1.00 36.86 1 MET B N 1
ATOM 2797 C CA . MET B 1 1 ? 16.457 55.409 32.330 1.00 36.16 1 MET B CA 1
ATOM 2798 C C . MET B 1 1 ? 16.086 56.876 32.132 1.00 34.50 1 MET B C 1
ATOM 2799 O O . MET B 1 1 ? 15.187 57.370 32.794 1.00 33.60 1 MET B O 1
ATOM 2804 N N . PHE B 1 2 ? 16.777 57.547 31.230 1.00 32.17 2 PHE B N 1
ATOM 2805 C CA . PHE B 1 2 ? 16.536 58.950 30.988 1.00 32.61 2 PHE B CA 1
ATOM 2806 C C . PHE B 1 2 ? 15.290 59.243 30.182 1.00 33.38 2 PHE B C 1
ATOM 2807 O O . PHE B 1 2 ? 14.667 60.294 30.383 1.00 31.75 2 PHE B O 1
ATOM 2815 N N . GLN B 1 3 ? 14.885 58.340 29.275 1.00 31.45 3 GLN B N 1
ATOM 2816 C CA . GLN B 1 3 ? 13.699 58.684 28.462 1.00 31.15 3 GLN B CA 1
ATOM 2817 C C . GLN B 1 3 ? 12.451 59.136 29.251 1.00 29.25 3 GLN B C 1
ATOM 2818 O O . GLN B 1 3 ? 11.882 60.188 28.902 1.00 30.72 3 GLN B O 1
ATOM 2824 N N . PRO B 1 4 ? 12.021 58.420 30.321 1.00 29.15 4 PRO B N 1
ATOM 2825 C CA . PRO B 1 4 ? 10.833 58.860 31.081 1.00 29.91 4 PRO B CA 1
ATOM 2826 C C . PRO B 1 4 ? 11.029 60.261 31.736 1.00 30.63 4 PRO B C 1
ATOM 2827 O O . PRO B 1 4 ? 10.024 61.009 31.980 1.00 31.30 4 PRO B O 1
ATOM 2831 N N . LEU B 1 5 ? 12.286 60.573 32.089 1.00 29.05 5 LEU B N 1
ATOM 2832 C CA . LEU B 1 5 ? 12.584 61.891 32.707 1.00 27.75 5 LEU B CA 1
ATOM 2833 C C . LEU B 1 5 ? 12.421 62.947 31.619 1.00 27.29 5 LEU B C 1
ATOM 2834 O O . LEU B 1 5 ? 11.800 63.993 31.827 1.00 28.17 5 LEU B O 1
ATOM 2839 N N . LEU B 1 6 ? 12.940 62.674 30.418 1.00 29.56 6 LEU B N 1
ATOM 2840 C CA . LEU B 1 6 ? 12.761 63.597 29.288 1.00 29.10 6 LEU B CA 1
ATOM 2841 C C . LEU B 1 6 ? 11.301 63.782 28.974 1.00 29.54 6 LEU B C 1
ATOM 2842 O O . LEU B 1 6 ? 10.854 64.904 28.682 1.00 29.04 6 LEU B O 1
ATOM 2847 N N . ASP B 1 7 ? 10.550 62.674 29.011 1.00 29.09 7 ASP B N 1
ATOM 2848 C CA . ASP B 1 7 ? 9.122 62.741 28.696 1.00 28.47 7 ASP B CA 1
ATOM 2849 C C . ASP B 1 7 ? 8.421 63.719 29.630 1.00 25.53 7 ASP B C 1
ATOM 2850 O O . ASP B 1 7 ? 7.624 64.586 29.205 1.00 27.31 7 ASP B O 1
ATOM 2855 N N . ALA B 1 8 ? 8.729 63.605 30.911 1.00 26.22 8 ALA B N 1
ATOM 2856 C CA . ALA B 1 8 ? 8.098 64.472 31.908 1.00 24.64 8 ALA B CA 1
ATOM 2857 C C . ALA B 1 8 ? 8.610 65.923 31.732 1.00 25.03 8 ALA B C 1
ATOM 2858 O O . ALA B 1 8 ? 7.860 66.917 31.829 1.00 27.91 8 ALA B O 1
ATOM 2860 N N . TYR B 1 9 ? 9.891 66.064 31.494 1.00 26.75 9 TYR B N 1
ATOM 2861 C CA . TYR B 1 9 ? 10.415 67.412 31.279 1.00 26.04 9 TYR B CA 1
ATOM 2862 C C . TYR B 1 9 ? 9.599 68.069 30.143 1.00 28.53 9 TYR B C 1
ATOM 2863 O O . TYR B 1 9 ? 9.011 69.150 30.300 1.00 27.30 9 TYR B O 1
ATOM 2872 N N . VAL B 1 10 ? 9.560 67.400 28.984 1.00 28.59 10 VAL B N 1
ATOM 2873 C CA . VAL B 1 10 ? 8.812 67.901 27.830 1.00 28.48 10 VAL B CA 1
ATOM 2874 C C . VAL B 1 10 ? 7.405 68.283 28.160 1.00 26.42 10 VAL B C 1
ATOM 2875 O O . VAL B 1 10 ? 6.917 69.322 27.701 1.00 28.44 10 VAL B O 1
ATOM 2879 N N . GLU B 1 11 ? 6.715 67.476 28.949 1.00 26.09 11 GLU B N 1
ATOM 2880 C CA . GLU B 1 11 ? 5.346 67.830 29.351 1.00 28.18 11 GLU B CA 1
ATOM 2881 C C . GLU B 1 11 ? 5.331 69.077 30.198 1.00 27.01 11 GLU B C 1
ATOM 2882 O O . GLU B 1 11 ? 4.386 69.860 30.119 1.00 26.11 11 GLU B O 1
ATOM 2888 N N . SER B 1 12 ? 6.330 69.196 31.093 1.00 25.91 12 SER B N 1
ATOM 2889 C CA . SER B 1 12 ? 6.380 70.329 31.973 1.00 26.12 12 SER B CA 1
ATOM 2890 C C . SER B 1 12 ? 6.654 71.608 31.173 1.00 26.37 12 SER B C 1
ATOM 2891 O O . SER B 1 12 ? 6.445 72.687 31.690 1.00 27.44 12 SER B O 1
ATOM 2894 N N . ALA B 1 13 ? 7.085 71.496 29.911 1.00 26.48 13 ALA B N 1
ATOM 2895 C CA . ALA B 1 13 ? 7.385 72.685 29.112 1.00 26.79 13 ALA B CA 1
ATOM 2896 C C . ALA B 1 13 ? 6.175 73.048 28.267 1.00 27.43 13 ALA B C 1
ATOM 2897 O O . ALA B 1 13 ? 6.193 73.981 27.475 1.00 27.57 13 ALA B O 1
ATOM 2899 N N . SER B 1 14 ? 5.090 72.348 28.495 1.00 27.45 14 SER B N 1
ATOM 2900 C CA . SER B 1 14 ? 3.891 72.597 27.699 1.00 31.15 14 SER B CA 1
ATOM 2901 C C . SER B 1 14 ? 3.153 73.827 28.153 1.00 30.93 14 SER B C 1
ATOM 2902 O O . SER B 1 14 ? 2.836 73.979 29.339 1.00 32.83 14 SER B O 1
ATOM 2905 N N . ILE B 1 15 ? 2.908 74.757 27.236 1.00 32.30 15 ILE B N 1
ATOM 2906 C CA . ILE B 1 15 ? 2.140 75.959 27.616 1.00 33.86 15 ILE B CA 1
ATOM 2907 C C . ILE B 1 15 ? 1.161 76.289 26.474 1.00 37.00 15 ILE B C 1
ATOM 2908 O O . ILE B 1 15 ? 1.374 75.897 25.322 1.00 35.96 15 ILE B O 1
ATOM 2913 N N . GLU B 1 16 ? 0.137 77.047 26.835 1.00 40.51 16 GLU B N 1
ATOM 2914 C CA . GLU B 1 16 ? -0.928 77.451 25.939 1.00 47.34 16 GLU B CA 1
ATOM 2915 C C . GLU B 1 16 ? -0.452 78.308 24.789 1.00 50.60 16 GLU B C 1
ATOM 2916 O O . GLU B 1 16 ? 0.443 79.156 24.942 1.00 48.91 16 GLU B O 1
ATOM 2922 N N . LYS B 1 17 ? -1.075 78.073 23.638 1.00 54.87 17 LYS B N 1
ATOM 2923 C CA . LYS B 1 17 ? -0.783 78.822 22.433 1.00 60.60 17 LYS B CA 1
ATOM 2924 C C . LYS B 1 17 ? -1.456 80.187 22.544 1.00 63.70 17 LYS B C 1
ATOM 2925 O O . LYS B 1 17 ? -2.607 80.313 22.969 1.00 63.51 17 LYS B O 1
ATOM 2931 N N . MET B 1 18 ? -0.718 81.215 22.181 1.00 67.22 18 MET B N 1
ATOM 2932 C CA . MET B 1 18 ? -1.259 82.559 22.223 1.00 71.06 18 MET B CA 1
ATOM 2933 C C . MET B 1 18 ? -1.059 83.042 20.794 1.00 72.10 18 MET B C 1
ATOM 2934 O O . MET B 1 18 ? 0.005 83.561 20.475 1.00 73.96 18 MET B O 1
ATOM 2939 N N . ALA B 1 19 ? -2.040 82.853 19.917 1.00 72.66 19 ALA B N 1
ATOM 2940 C CA . ALA B 1 19 ? -1.864 83.288 18.519 1.00 72.81 19 ALA B CA 1
ATOM 2941 C C . ALA B 1 19 ? -2.366 84.707 18.306 1.00 72.28 19 ALA B C 1
ATOM 2942 O O . ALA B 1 19 ? -1.696 85.529 17.650 1.00 72.62 19 ALA B O 1
ATOM 2944 N N . SER B 1 20 ? -3.554 84.970 18.864 1.00 70.79 20 SER B N 1
ATOM 2945 C CA . SER B 1 20 ? -4.210 86.275 18.785 1.00 69.26 20 SER B CA 1
ATOM 2946 C C . SER B 1 20 ? -3.440 87.290 19.635 1.00 67.58 20 SER B C 1
ATOM 2947 O O . SER B 1 20 ? -3.466 88.500 19.382 1.00 67.80 20 SER B O 1
ATOM 2950 N N . LYS B 1 21 ? -2.743 86.791 20.646 1.00 64.89 21 LYS B N 1
ATOM 2951 C CA . LYS B 1 21 ? -1.950 87.675 21.466 1.00 62.62 21 LYS B CA 1
ATOM 2952 C C . LYS B 1 21 ? -0.554 87.692 20.824 1.00 60.13 21 LYS B C 1
ATOM 2953 O O . LYS B 1 21 ? -0.243 86.827 19.990 1.00 60.29 21 LYS B O 1
ATOM 2959 N N . SER B 1 22 ? 0.248 88.716 21.138 1.00 56.73 22 SER B N 1
ATOM 2960 C CA . SER B 1 22 ? 1.625 88.819 20.616 1.00 53.40 22 SER B CA 1
ATOM 2961 C C . SER B 1 22 ? 2.519 89.070 21.822 1.00 47.98 22 SER B C 1
ATOM 2962 O O . SER B 1 22 ? 2.140 89.848 22.730 1.00 48.59 22 SER B O 1
ATOM 2965 N N . PRO B 1 23 ? 3.731 88.464 21.836 1.00 43.02 23 PRO B N 1
ATOM 2966 C CA . PRO B 1 23 ? 4.618 88.651 22.997 1.00 38.18 23 PRO B CA 1
ATOM 2967 C C . PRO B 1 23 ? 5.038 90.089 23.199 1.00 33.84 23 PRO B C 1
ATOM 2968 O O . PRO B 1 23 ? 5.861 90.625 22.465 1.00 32.88 23 PRO B O 1
ATOM 2972 N N . PRO B 1 24 ? 4.486 90.726 24.212 1.00 32.12 24 PRO B N 1
ATOM 2973 C CA . PRO B 1 24 ? 4.829 92.127 24.497 1.00 32.79 24 PRO B CA 1
ATOM 2974 C C . PRO B 1 24 ? 6.282 92.340 24.847 1.00 30.72 24 PRO B C 1
ATOM 2975 O O . PRO B 1 24 ? 6.962 91.421 25.299 1.00 30.69 24 PRO B O 1
ATOM 2979 N N . PRO B 1 25 ? 6.803 93.560 24.605 1.00 30.59 25 PRO B N 1
ATOM 2980 C CA . PRO B 1 25 ? 8.198 93.893 24.906 1.00 28.69 25 PRO B CA 1
ATOM 2981 C C . PRO B 1 25 ? 8.444 93.811 26.394 1.00 28.05 25 PRO B C 1
ATOM 2982 O O . PRO B 1 25 ? 7.617 94.335 27.141 1.00 28.37 25 PRO B O 1
ATOM 2986 N N . LEU B 1 26 ? 9.555 93.178 26.800 1.00 23.46 26 LEU B N 1
ATOM 2987 C CA . LEU B 1 26 ? 9.957 93.093 28.183 1.00 24.91 26 LEU B CA 1
ATOM 2988 C C . LEU B 1 26 ? 11.427 93.522 28.188 1.00 24.97 26 LEU B C 1
ATOM 2989 O O . LEU B 1 26 ? 12.239 92.978 27.454 1.00 25.99 26 LEU B O 1
ATOM 2994 N N . LYS B 1 27 ? 11.764 94.525 28.978 1.00 26.06 27 LYS B N 1
ATOM 2995 C CA . LYS B 1 27 ? 13.132 94.987 29.041 1.00 26.93 27 LYS B CA 1
ATOM 2996 C C . LYS B 1 27 ? 13.796 94.523 30.359 1.00 25.51 27 LYS B C 1
ATOM 2997 O O . LYS B 1 27 ? 13.368 94.910 31.455 1.00 26.18 27 LYS B O 1
ATOM 3003 N N . ILE B 1 28 ? 14.873 93.759 30.219 1.00 26.87 28 ILE B N 1
ATOM 3004 C CA . ILE B 1 28 ? 15.584 93.197 31.347 1.00 26.82 28 ILE B CA 1
ATOM 3005 C C . ILE B 1 28 ? 17.010 93.701 31.448 1.00 28.13 28 ILE B C 1
ATOM 3006 O O . ILE B 1 28 ? 17.818 93.566 30.508 1.00 29.14 28 ILE B O 1
ATOM 3011 N N . ALA B 1 29 ? 17.318 94.311 32.581 1.00 27.59 29 ALA B N 1
ATOM 3012 C CA . ALA B 1 29 ? 18.663 94.778 32.823 1.00 28.45 29 ALA B CA 1
ATOM 3013 C C . ALA B 1 29 ? 19.359 93.697 33.646 1.00 30.64 29 ALA B C 1
ATOM 3014 O O . ALA B 1 29 ? 18.703 93.000 34.423 1.00 28.32 29 ALA B O 1
ATOM 3016 N N . VAL B 1 30 ? 20.661 93.502 33.422 1.00 31.54 30 VAL B N 1
ATOM 3017 C CA . VAL B 1 30 ? 21.421 92.609 34.272 1.00 33.55 30 VAL B CA 1
ATOM 3018 C C . VAL B 1 30 ? 22.391 93.602 34.969 1.00 36.83 30 VAL B C 1
ATOM 3019 O O . VAL B 1 30 ? 22.747 94.642 34.395 1.00 36.34 30 VAL B O 1
ATOM 3023 N N . ALA B 1 31 ? 22.796 93.309 36.193 1.00 38.25 31 ALA B N 1
ATOM 3024 C CA . ALA B 1 31 ? 23.728 94.189 36.910 1.00 41.66 31 ALA B CA 1
ATOM 3025 C C . ALA B 1 31 ? 25.111 94.290 36.210 1.00 42.71 31 ALA B C 1
ATOM 3026 O O . ALA B 1 31 ? 25.622 93.310 35.650 1.00 41.93 31 ALA B O 1
ATOM 3028 N N . ASN B 1 32 ? 25.721 95.472 36.271 1.00 47.15 32 ASN B N 1
ATOM 3029 C CA . ASN B 1 32 ? 27.063 95.699 35.672 1.00 49.17 32 ASN B CA 1
ATOM 3030 C C . ASN B 1 32 ? 28.128 94.754 36.238 1.00 49.84 32 ASN B C 1
ATOM 3031 O O . ASN B 1 32 ? 29.070 94.347 35.541 1.00 50.47 32 ASN B O 1
ATOM 3036 N N . TRP B 1 33 ? 27.967 94.406 37.508 1.00 49.86 33 TRP B N 1
ATOM 3037 C CA . TRP B 1 33 ? 28.880 93.506 38.202 1.00 50.50 33 TRP B CA 1
ATOM 3038 C C . TRP B 1 33 ? 28.935 92.201 37.389 1.00 49.21 33 TRP B C 1
ATOM 3039 O O . TRP B 1 33 ? 29.923 91.460 37.422 1.00 48.27 33 TRP B O 1
ATOM 3050 N N . TRP B 1 34 ? 27.870 91.903 36.650 1.00 46.55 34 TRP B N 1
ATOM 3051 C CA . TRP B 1 34 ? 27.897 90.659 35.912 1.00 45.00 34 TRP B CA 1
ATOM 3052 C C . TRP B 1 34 ? 28.873 90.706 34.791 1.00 44.77 34 TRP B C 1
ATOM 3053 O O . TRP B 1 34 ? 28.803 91.610 33.955 1.00 42.31 34 TRP B O 1
ATOM 3064 N N . GLY B 1 35 ? 29.737 89.697 34.769 1.00 45.51 35 GLY B N 1
ATOM 3065 C CA . GLY B 1 35 ? 30.740 89.565 33.719 1.00 47.73 35 GLY B CA 1
ATOM 3066 C C . GLY B 1 35 ? 30.105 89.024 32.461 1.00 49.02 35 GLY B C 1
ATOM 3067 O O . GLY B 1 35 ? 28.941 88.584 32.497 1.00 49.21 35 GLY B O 1
ATOM 3068 N N . ASP B 1 36 ? 30.849 89.018 31.359 1.00 48.90 36 ASP B N 1
ATOM 3069 C CA . ASP B 1 36 ? 30.293 88.573 30.090 1.00 50.38 36 ASP B CA 1
ATOM 3070 C C . ASP B 1 36 ? 29.838 87.112 30.034 1.00 50.34 36 ASP B C 1
ATOM 3071 O O . ASP B 1 36 ? 28.765 86.813 29.513 1.00 49.67 36 ASP B O 1
ATOM 3076 N N . GLU B 1 37 ? 30.622 86.204 30.585 1.00 50.48 37 GLU B N 1
ATOM 3077 C CA . GLU B 1 37 ? 30.228 84.814 30.556 1.00 50.83 37 GLU B CA 1
ATOM 3078 C C . GLU B 1 37 ? 28.951 84.593 31.354 1.00 50.18 37 GLU B C 1
ATOM 3079 O O . GLU B 1 37 ? 28.117 83.760 30.989 1.00 48.42 37 GLU B O 1
ATOM 3085 N N . GLU B 1 38 ? 28.796 85.356 32.429 1.00 48.07 38 GLU B N 1
ATOM 3086 C CA . GLU B 1 38 ? 27.620 85.234 33.257 1.00 47.66 38 GLU B CA 1
ATOM 3087 C C . GLU B 1 38 ? 26.393 85.753 32.505 1.00 46.44 38 GLU B C 1
ATOM 3088 O O . GLU B 1 38 ? 25.264 85.291 32.736 1.00 44.90 38 GLU B O 1
ATOM 3094 N N . ILE B 1 39 ? 26.604 86.711 31.605 1.00 44.37 39 ILE B N 1
ATOM 3095 C CA . ILE B 1 39 ? 25.501 87.248 30.828 1.00 41.86 39 ILE B CA 1
ATOM 3096 C C . ILE B 1 39 ? 25.142 86.270 29.727 1.00 41.19 39 ILE B C 1
ATOM 3097 O O . ILE B 1 39 ? 23.957 86.089 29.410 1.00 37.29 39 ILE B O 1
ATOM 3102 N N . LYS B 1 40 ? 26.157 85.633 29.150 1.00 39.95 40 LYS B N 1
ATOM 3103 C CA . LYS B 1 40 ? 25.890 84.654 28.092 1.00 41.22 40 LYS B CA 1
ATOM 3104 C C . LYS B 1 40 ? 25.183 83.397 28.653 1.00 39.66 40 LYS B C 1
ATOM 3105 O O . LYS B 1 40 ? 24.369 82.776 27.977 1.00 39.07 40 LYS B O 1
ATOM 3111 N N . GLU B 1 41 ? 25.540 83.025 29.873 1.00 37.38 41 GLU B N 1
ATOM 3112 C CA . GLU B 1 41 ? 24.929 81.873 30.549 1.00 38.66 41 GLU B CA 1
ATOM 3113 C C . GLU B 1 41 ? 23.447 82.122 30.869 1.00 36.77 41 GLU B C 1
ATOM 3114 O O . GLU B 1 41 ? 22.607 81.202 30.825 1.00 34.31 41 GLU B O 1
ATOM 3120 N N . PHE B 1 42 ? 23.152 83.366 31.222 1.00 33.55 42 PHE B N 1
ATOM 3121 C CA . PHE B 1 42 ? 21.805 83.759 31.555 1.00 32.58 42 PHE B CA 1
ATOM 3122 C C . PHE B 1 42 ? 20.967 83.782 30.288 1.00 33.24 42 PHE B C 1
ATOM 3123 O O . PHE B 1 42 ? 19.796 83.324 30.286 1.00 30.15 42 PHE B O 1
ATOM 3131 N N . LYS B 1 43 ? 21.540 84.283 29.196 1.00 31.58 43 LYS B N 1
ATOM 3132 C CA . LYS B 1 43 ? 20.781 84.325 27.939 1.00 33.75 43 LYS B CA 1
ATOM 3133 C C . LYS B 1 43 ? 20.532 82.893 27.450 1.00 33.55 43 LYS B C 1
ATOM 3134 O O . LYS B 1 43 ? 19.566 82.596 26.716 1.00 33.05 43 LYS B O 1
ATOM 3140 N N . ASN B 1 44 ? 21.399 81.988 27.844 1.00 31.67 44 ASN B N 1
ATOM 3141 C CA . ASN B 1 44 ? 21.222 80.605 27.387 1.00 34.32 44 ASN B CA 1
ATOM 3142 C C . ASN B 1 44 ? 20.534 79.739 28.425 1.00 30.19 44 ASN B C 1
ATOM 3143 O O . ASN B 1 44 ? 20.460 78.546 28.279 1.00 29.79 44 ASN B O 1
ATOM 3148 N N . SER B 1 45 ? 20.071 80.355 29.486 1.00 26.62 45 SER B N 1
ATOM 3149 C CA . SER B 1 45 ? 19.452 79.585 30.541 1.00 25.77 45 SER B CA 1
ATOM 3150 C C . SER B 1 45 ? 17.989 79.189 30.233 1.00 23.27 45 SER B C 1
ATOM 3151 O O . SER B 1 45 ? 17.305 79.837 29.432 1.00 18.40 45 SER B O 1
ATOM 3154 N N . VAL B 1 46 ? 17.493 78.152 30.918 1.00 24.43 46 VAL B N 1
ATOM 3155 C CA . VAL B 1 46 ? 16.108 77.799 30.700 1.00 21.80 46 VAL B CA 1
ATOM 3156 C C . VAL B 1 46 ? 15.197 78.974 31.138 1.00 23.22 46 VAL B C 1
ATOM 3157 O O . VAL B 1 46 ? 14.146 79.255 30.513 1.00 22.62 46 VAL B O 1
ATOM 3161 N N . LEU B 1 47 ? 15.593 79.742 32.162 1.00 21.56 47 LEU B N 1
ATOM 3162 C CA . LEU B 1 47 ? 14.707 80.846 32.569 1.00 22.25 47 LEU B CA 1
ATOM 3163 C C . LEU B 1 47 ? 14.460 81.831 31.416 1.00 24.34 47 LEU B C 1
ATOM 3164 O O . LEU B 1 47 ? 13.330 82.346 31.181 1.00 23.38 47 LEU B O 1
ATOM 3169 N N . TYR B 1 48 ? 15.540 82.150 30.727 1.00 24.99 48 TYR B N 1
ATOM 3170 C CA . TYR B 1 48 ? 15.449 83.097 29.633 1.00 26.28 48 TYR B CA 1
ATOM 3171 C C . TYR B 1 48 ? 14.588 82.506 28.498 1.00 24.40 48 TYR B C 1
ATOM 3172 O O . TYR B 1 48 ? 13.749 83.190 27.883 1.00 22.87 48 TYR B O 1
ATOM 3181 N N . PHE B 1 49 ? 14.823 81.243 28.249 1.00 25.26 49 PHE B N 1
ATOM 3182 C CA . PHE B 1 49 ? 14.107 80.483 27.206 1.00 26.78 49 PHE B CA 1
ATOM 3183 C C . PHE B 1 49 ? 12.599 80.493 27.494 1.00 24.65 49 PHE B C 1
ATOM 3184 O O . PHE B 1 49 ? 11.775 80.736 26.598 1.00 25.60 49 PHE B O 1
ATOM 3192 N N . ILE B 1 50 ? 12.235 80.277 28.752 1.00 24.42 50 ILE B N 1
ATOM 3193 C CA . ILE B 1 50 ? 10.832 80.282 29.162 1.00 20.91 50 ILE B CA 1
ATOM 3194 C C . ILE B 1 50 ? 10.222 81.664 29.014 1.00 23.75 50 ILE B C 1
ATOM 3195 O O . ILE B 1 50 ? 9.150 81.824 28.434 1.00 22.71 50 ILE B O 1
ATOM 3200 N N . LEU B 1 51 ? 10.896 82.699 29.530 1.00 21.70 51 LEU B N 1
ATOM 3201 C CA . LEU B 1 51 ? 10.340 84.018 29.421 1.00 22.28 51 LEU B CA 1
ATOM 3202 C C . LEU B 1 51 ? 10.242 84.426 27.896 1.00 23.98 51 LEU B C 1
ATOM 3203 O O . LEU B 1 51 ? 9.269 85.063 27.498 1.00 23.42 51 LEU B O 1
ATOM 3208 N N . SER B 1 52 ? 11.198 84.023 27.055 1.00 24.12 52 SER B N 1
ATOM 3209 C CA . SER B 1 52 ? 11.111 84.406 25.632 1.00 26.64 52 SER B CA 1
ATOM 3210 C C . SER B 1 52 ? 9.837 83.811 24.941 1.00 28.94 52 SER B C 1
ATOM 3211 O O . SER B 1 52 ? 9.459 84.207 23.823 1.00 25.84 52 SER B O 1
ATOM 3214 N N . GLN B 1 53 ? 9.171 82.887 25.629 1.00 27.29 53 GLN B N 1
ATOM 3215 C CA . GLN B 1 53 ? 7.992 82.275 25.049 1.00 29.85 53 GLN B CA 1
ATOM 3216 C C . GLN B 1 53 ? 6.810 83.212 25.203 1.00 30.41 53 GLN B C 1
ATOM 3217 O O . GLN B 1 53 ? 5.822 83.108 24.476 1.00 32.21 53 GLN B O 1
ATOM 3223 N N . ARG B 1 54 ? 6.869 84.108 26.171 1.00 29.11 54 ARG B N 1
ATOM 3224 C CA . ARG B 1 54 ? 5.733 85.005 26.378 1.00 29.00 54 ARG B CA 1
ATOM 3225 C C . ARG B 1 54 ? 6.040 86.490 26.214 1.00 27.35 54 ARG B C 1
ATOM 3226 O O . ARG B 1 54 ? 5.129 87.304 26.189 1.00 27.26 54 ARG B O 1
ATOM 3234 N N . TYR B 1 55 ? 7.315 86.835 26.084 1.00 26.67 55 TYR B N 1
ATOM 3235 C CA . TYR B 1 55 ? 7.698 88.250 25.990 1.00 24.69 55 TYR B CA 1
ATOM 3236 C C . TYR B 1 55 ? 8.755 88.453 24.897 1.00 25.71 55 TYR B C 1
ATOM 3237 O O . TYR B 1 55 ? 9.541 87.523 24.639 1.00 25.03 55 TYR B O 1
ATOM 3246 N N . THR B 1 56 ? 8.787 89.633 24.284 1.00 24.73 56 THR B N 1
ATOM 3247 C CA . THR B 1 56 ? 9.838 89.947 23.293 1.00 25.81 56 THR B CA 1
ATOM 3248 C C . THR B 1 56 ? 10.919 90.653 24.147 1.00 25.88 56 THR B C 1
ATOM 3249 O O . THR B 1 56 ? 10.767 91.780 24.539 1.00 25.69 56 THR B O 1
ATOM 3253 N N . ILE B 1 57 ? 11.978 89.930 24.477 1.00 24.88 57 ILE B N 1
ATOM 3254 C CA . ILE B 1 57 ? 12.954 90.424 25.428 1.00 27.87 57 ILE B CA 1
ATOM 3255 C C . ILE B 1 57 ? 14.089 91.230 24.854 1.00 27.39 57 ILE B C 1
ATOM 3256 O O . ILE B 1 57 ? 14.569 90.895 23.775 1.00 28.28 57 ILE B O 1
ATOM 3261 N N . THR B 1 58 ? 14.474 92.286 25.590 1.00 28.84 58 THR B N 1
ATOM 3262 C CA . THR B 1 58 ? 15.658 93.078 25.281 1.00 27.89 58 THR B CA 1
ATOM 3263 C C . THR B 1 58 ? 16.448 92.984 26.564 1.00 28.63 58 THR B C 1
ATOM 3264 O O . THR B 1 58 ? 15.951 93.368 27.627 1.00 27.30 58 THR B O 1
ATOM 3268 N N . LEU B 1 59 ? 17.656 92.424 26.476 1.00 30.42 59 LEU B N 1
ATOM 3269 C CA . LEU B 1 59 ? 18.529 92.269 27.623 1.00 32.17 59 LEU B CA 1
ATOM 3270 C C . LEU B 1 59 ? 19.624 93.347 27.462 1.00 34.59 59 LEU B C 1
ATOM 3271 O O . LEU B 1 59 ? 20.229 93.457 26.373 1.00 34.29 59 LEU B O 1
ATOM 3276 N N . HIS B 1 60 ? 19.928 94.102 28.509 1.00 33.70 60 HIS B N 1
ATOM 3277 C CA . HIS B 1 60 ? 20.970 95.120 28.334 1.00 35.70 60 HIS B CA 1
ATOM 3278 C C . HIS B 1 60 ? 21.686 95.349 29.640 1.00 35.91 60 HIS B C 1
ATOM 3279 O O . HIS B 1 60 ? 21.325 94.759 30.665 1.00 33.32 60 HIS B O 1
ATOM 3286 N N . GLN B 1 61 ? 22.697 96.215 29.623 1.00 37.18 61 GLN B N 1
ATOM 3287 C CA . GLN B 1 61 ? 23.450 96.444 30.855 1.00 41.59 61 GLN B CA 1
ATOM 3288 C C . GLN B 1 61 ? 23.718 97.912 31.126 1.00 43.70 61 GLN B C 1
ATOM 3289 O O . GLN B 1 61 ? 24.793 98.282 31.590 1.00 44.19 61 GLN B O 1
ATOM 3295 N N . ASN B 1 62 ? 22.697 98.723 30.879 1.00 46.72 62 ASN B N 1
ATOM 3296 C CA . ASN B 1 62 ? 22.740 100.167 31.047 1.00 49.47 62 ASN B CA 1
ATOM 3297 C C . ASN B 1 62 ? 21.938 100.678 32.269 1.00 51.04 62 ASN B C 1
ATOM 3298 O O . ASN B 1 62 ? 20.712 100.736 32.226 1.00 51.33 62 ASN B O 1
ATOM 3303 N N . PRO B 1 63 ? 22.615 101.113 33.353 1.00 52.38 63 PRO B N 1
ATOM 3304 C CA . PRO B 1 63 ? 21.802 101.586 34.483 1.00 53.53 63 PRO B CA 1
ATOM 3305 C C . PRO B 1 63 ? 20.941 102.849 34.258 1.00 53.22 63 PRO B C 1
ATOM 3306 O O . PRO B 1 63 ? 20.117 103.182 35.089 1.00 54.45 63 PRO B O 1
ATOM 3310 N N . ASN B 1 64 ? 21.092 103.551 33.149 1.00 53.07 64 ASN B N 1
ATOM 3311 C CA . ASN B 1 64 ? 20.267 104.753 32.957 1.00 52.96 64 ASN B CA 1
ATOM 3312 C C . ASN B 1 64 ? 18.970 104.459 32.239 1.00 51.78 64 ASN B C 1
ATOM 3313 O O . ASN B 1 64 ? 18.166 105.347 32.008 1.00 51.05 64 ASN B O 1
ATOM 3318 N N . GLU B 1 65 ? 18.779 103.204 31.882 1.00 49.48 65 GLU B N 1
ATOM 3319 C CA . GLU B 1 65 ? 17.625 102.837 31.109 1.00 47.55 65 GLU B CA 1
ATOM 3320 C C . GLU B 1 65 ? 16.614 102.195 32.001 1.00 45.45 65 GLU B C 1
ATOM 3321 O O . GLU B 1 65 ? 16.921 101.180 32.669 1.00 45.07 65 GLU B O 1
ATOM 3327 N N . PHE B 1 66 ? 15.424 102.795 32.026 1.00 43.42 66 PHE B N 1
ATOM 3328 C CA . PHE B 1 66 ? 14.311 102.277 32.816 1.00 41.54 66 PHE B CA 1
ATOM 3329 C C . PHE B 1 66 ? 13.938 100.856 32.305 1.00 37.47 66 PHE B C 1
ATOM 3330 O O . PHE B 1 66 ? 13.650 100.636 31.129 1.00 35.34 66 PHE B O 1
ATOM 3338 N N . SER B 1 67 ? 13.963 99.878 33.199 1.00 34.24 67 SER B N 1
ATOM 3339 C CA . SER B 1 67 ? 13.693 98.495 32.803 1.00 30.16 67 SER B CA 1
ATOM 3340 C C . SER B 1 67 ? 12.545 97.903 33.573 1.00 28.97 67 SER B C 1
ATOM 3341 O O . SER B 1 67 ? 12.146 98.470 34.580 1.00 27.07 67 SER B O 1
ATOM 3344 N N . ASP B 1 68 ? 12.014 96.772 33.087 1.00 26.33 68 ASP B N 1
ATOM 3345 C CA . ASP B 1 68 ? 10.915 96.073 33.778 1.00 28.13 68 ASP B CA 1
ATOM 3346 C C . ASP B 1 68 ? 11.423 95.239 34.949 1.00 29.65 68 ASP B C 1
ATOM 3347 O O . ASP B 1 68 ? 10.738 95.125 35.962 1.00 28.97 68 ASP B O 1
ATOM 3352 N N . LEU B 1 69 ? 12.627 94.672 34.783 1.00 30.21 69 LEU B N 1
ATOM 3353 C CA . LEU B 1 69 ? 13.279 93.822 35.782 1.00 29.50 69 LEU B CA 1
ATOM 3354 C C . LEU B 1 69 ? 14.803 94.043 35.728 1.00 29.90 69 LEU B C 1
ATOM 3355 O O . LEU B 1 69 ? 15.351 94.360 34.683 1.00 28.51 69 LEU B O 1
ATOM 3360 N N . VAL B 1 70 ? 15.469 93.818 36.852 1.00 28.27 70 VAL B N 1
ATOM 3361 C CA . VAL B 1 70 ? 16.890 93.882 36.883 1.00 28.79 70 VAL B CA 1
ATOM 3362 C C . VAL B 1 70 ? 17.325 92.615 37.608 1.00 27.38 70 VAL B C 1
ATOM 3363 O O . VAL B 1 70 ? 16.785 92.336 38.659 1.00 26.15 70 VAL B O 1
ATOM 3367 N N . PHE B 1 71 ? 18.213 91.838 36.994 1.00 27.79 71 PHE B N 1
ATOM 3368 C CA . PHE B 1 71 ? 18.739 90.597 37.578 1.00 30.41 71 PHE B CA 1
ATOM 3369 C C . PHE B 1 71 ? 20.124 90.828 38.160 1.00 33.88 71 PHE B C 1
ATOM 3370 O O . PHE B 1 71 ? 20.972 91.471 37.509 1.00 31.21 71 PHE B O 1
ATOM 3378 N N . GLY B 1 72 ? 20.361 90.266 39.346 1.00 38.71 72 GLY B N 1
ATOM 3379 C CA . GLY B 1 72 ? 21.655 90.371 39.999 1.00 44.60 72 GLY B CA 1
ATOM 3380 C C . GLY B 1 72 ? 22.048 89.138 40.842 1.00 50.94 72 GLY B C 1
ATOM 3381 O O . GLY B 1 72 ? 21.421 88.050 40.741 1.00 52.28 72 GLY B O 1
ATOM 3382 N N . ASN B 1 73 ? 23.084 89.355 41.673 1.00 54.85 73 ASN B N 1
ATOM 3383 C CA . ASN B 1 73 ? 23.725 88.439 42.659 1.00 58.00 73 ASN B CA 1
ATOM 3384 C C . ASN B 1 73 ? 24.390 89.480 43.628 1.00 58.86 73 ASN B C 1
ATOM 3385 O O . ASN B 1 73 ? 24.854 90.528 43.155 1.00 58.99 73 ASN B O 1
ATOM 3390 N N . PRO B 1 74 ? 24.440 89.227 44.964 1.00 59.33 74 PRO B N 1
ATOM 3391 C CA . PRO B 1 74 ? 25.088 90.236 45.831 1.00 60.48 74 PRO B CA 1
ATOM 3392 C C . PRO B 1 74 ? 26.597 90.408 45.529 1.00 61.99 74 PRO B C 1
ATOM 3393 O O . PRO B 1 74 ? 27.134 91.543 45.676 1.00 62.54 74 PRO B O 1
ATOM 3397 N N . GLN B 1 85 ? 18.988 101.790 42.534 1.00 61.01 85 GLN B N 1
ATOM 3398 C CA . GLN B 1 85 ? 17.925 101.717 41.498 1.00 60.52 85 GLN B CA 1
ATOM 3399 C C . GLN B 1 85 ? 16.591 101.488 42.188 1.00 59.77 85 GLN B C 1
ATOM 3400 O O . GLN B 1 85 ? 16.510 101.137 43.381 1.00 60.58 85 GLN B O 1
ATOM 3406 N N . ASN B 1 86 ? 15.524 101.712 41.440 1.00 57.70 86 ASN B N 1
ATOM 3407 C CA . ASN B 1 86 ? 14.223 101.458 42.001 1.00 54.05 86 ASN B CA 1
ATOM 3408 C C . ASN B 1 86 ? 13.444 100.504 41.120 1.00 49.81 86 ASN B C 1
ATOM 3409 O O . ASN B 1 86 ? 12.236 100.499 41.116 1.00 49.27 86 ASN B O 1
ATOM 3414 N N . ALA B 1 87 ? 14.151 99.706 40.351 1.00 45.06 87 ALA B N 1
ATOM 3415 C CA . ALA B 1 87 ? 13.453 98.761 39.527 1.00 40.98 87 ALA B CA 1
ATOM 3416 C C . ALA B 1 87 ? 13.284 97.532 40.447 1.00 37.26 87 ALA B C 1
ATOM 3417 O O . ALA B 1 87 ? 13.845 97.468 41.545 1.00 34.07 87 ALA B O 1
ATOM 3419 N N . LYS B 1 88 ? 12.505 96.565 39.986 1.00 35.97 88 LYS B N 1
ATOM 3420 C CA . LYS B 1 88 ? 12.297 95.313 40.733 1.00 32.38 88 LYS B CA 1
ATOM 3421 C C . LYS B 1 88 ? 13.557 94.485 40.529 1.00 29.96 88 LYS B C 1
ATOM 3422 O O . LYS B 1 88 ? 13.948 94.242 39.389 1.00 27.01 88 LYS B O 1
ATOM 3428 N N . ARG B 1 89 ? 14.166 94.024 41.619 1.00 26.90 89 ARG B N 1
ATOM 3429 C CA . ARG B 1 89 ? 15.408 93.266 41.523 1.00 26.25 89 ARG B CA 1
ATOM 3430 C C . ARG B 1 89 ? 15.185 91.786 41.737 1.00 25.27 89 ARG B C 1
ATOM 3431 O O . ARG B 1 89 ? 14.568 91.416 42.695 1.00 23.73 89 ARG B O 1
ATOM 3439 N N . VAL B 1 90 ? 15.753 90.966 40.862 1.00 21.51 90 VAL B N 1
ATOM 3440 C CA . VAL B 1 90 ? 15.576 89.526 40.931 1.00 21.48 90 VAL B CA 1
ATOM 3441 C C . VAL B 1 90 ? 16.938 88.843 41.121 1.00 24.06 90 VAL B C 1
ATOM 3442 O O . VAL B 1 90 ? 17.852 89.010 40.280 1.00 23.79 90 VAL B O 1
ATOM 3446 N N . PHE B 1 91 ? 17.042 88.045 42.180 1.00 23.24 91 PHE B N 1
ATOM 3447 C CA . PHE B 1 91 ? 18.252 87.292 42.476 1.00 24.97 91 PHE B CA 1
ATOM 3448 C C . PHE B 1 91 ? 18.144 85.921 41.780 1.00 27.77 91 PHE B C 1
ATOM 3449 O O . PHE B 1 91 ? 17.157 85.239 41.879 1.00 24.05 91 PHE B O 1
ATOM 3457 N N . TYR B 1 92 ? 19.213 85.504 41.122 1.00 30.53 92 TYR B N 1
ATOM 3458 C CA . TYR B 1 92 ? 19.202 84.247 40.411 1.00 36.42 92 TYR B CA 1
ATOM 3459 C C . TYR B 1 92 ? 20.696 83.883 40.334 1.00 38.09 92 TYR B C 1
ATOM 3460 O O . TYR B 1 92 ? 21.551 84.688 39.946 1.00 40.98 92 TYR B O 1
ATOM 3469 N N . THR B 1 93 ? 21.019 82.704 40.814 1.00 41.00 93 THR B N 1
ATOM 3470 C CA . THR B 1 93 ? 22.405 82.266 40.861 1.00 42.80 93 THR B CA 1
ATOM 3471 C C . THR B 1 93 ? 22.435 80.742 40.715 1.00 43.29 93 THR B C 1
ATOM 3472 O O . THR B 1 93 ? 21.431 80.071 40.862 1.00 41.13 93 THR B O 1
ATOM 3476 N N . GLY B 1 94 ? 23.600 80.189 40.411 1.00 45.61 94 GLY B N 1
ATOM 3477 C CA . GLY B 1 94 ? 23.621 78.739 40.310 1.00 46.82 94 GLY B CA 1
ATOM 3478 C C . GLY B 1 94 ? 24.264 78.148 41.547 1.00 46.44 94 GLY B C 1
ATOM 3479 O O . GLY B 1 94 ? 24.171 76.932 41.788 1.00 47.06 94 GLY B O 1
ATOM 3480 N N . GLU B 1 95 ? 24.915 79.024 42.311 1.00 46.00 95 GLU B N 1
ATOM 3481 C CA . GLU B 1 95 ? 25.633 78.676 43.534 1.00 44.69 95 GLU B CA 1
ATOM 3482 C C . GLU B 1 95 ? 24.728 78.218 44.665 1.00 41.45 95 GLU B C 1
ATOM 3483 O O . GLU B 1 95 ? 23.503 78.410 44.635 1.00 39.95 95 GLU B O 1
ATOM 3489 N N . ASN B 1 96 ? 25.343 77.609 45.666 1.00 36.32 96 ASN B N 1
ATOM 3490 C CA . ASN B 1 96 ? 24.616 77.140 46.828 1.00 36.00 96 ASN B CA 1
ATOM 3491 C C . ASN B 1 96 ? 24.542 78.399 47.741 1.00 34.65 96 ASN B C 1
ATOM 3492 O O . ASN B 1 96 ? 25.258 78.473 48.749 1.00 35.55 96 ASN B O 1
ATOM 3497 N N . GLU B 1 97 ? 23.732 79.385 47.362 1.00 31.64 97 GLU B N 1
ATOM 3498 C CA . GLU B 1 97 ? 23.637 80.643 48.126 1.00 29.95 97 GLU B CA 1
ATOM 3499 C C . GLU B 1 97 ? 22.184 81.065 48.343 1.00 28.99 97 GLU B C 1
ATOM 3500 O O . GLU B 1 97 ? 21.456 81.245 47.365 1.00 29.98 97 GLU B O 1
ATOM 3506 N N . SER B 1 98 ? 21.753 81.159 49.603 1.00 26.14 98 SER B N 1
ATOM 3507 C CA . SER B 1 98 ? 20.392 81.616 49.889 1.00 24.83 98 SER B CA 1
ATOM 3508 C C . SER B 1 98 ? 20.280 83.135 49.571 1.00 25.08 98 SER B C 1
ATOM 3509 O O . SER B 1 98 ? 21.227 83.916 49.766 1.00 22.26 98 SER B O 1
ATOM 3512 N N . PRO B 1 99 ? 19.101 83.570 49.094 1.00 25.20 99 PRO B N 1
ATOM 3513 C CA . PRO B 1 99 ? 18.825 84.970 48.716 1.00 24.28 99 PRO B CA 1
ATOM 3514 C C . PRO B 1 99 ? 18.935 86.007 49.815 1.00 25.27 99 PRO B C 1
ATOM 3515 O O . PRO B 1 99 ? 18.585 85.727 50.933 1.00 24.27 99 PRO B O 1
ATOM 3519 N N . ASN B 1 100 ? 19.378 87.219 49.481 1.00 26.13 100 ASN B N 1
ATOM 3520 C CA . ASN B 1 100 ? 19.383 88.279 50.486 1.00 25.80 100 ASN B CA 1
ATOM 3521 C C . ASN B 1 100 ? 18.096 89.071 50.177 1.00 24.99 100 ASN B C 1
ATOM 3522 O O . ASN B 1 100 ? 18.098 89.827 49.251 1.00 26.14 100 ASN B O 1
ATOM 3527 N N . PHE B 1 101 ? 17.037 88.940 50.967 1.00 24.56 101 PHE B N 1
ATOM 3528 C CA . PHE B 1 101 ? 15.803 89.628 50.652 1.00 23.17 101 PHE B CA 1
ATOM 3529 C C . PHE B 1 101 ? 15.774 91.080 51.019 1.00 22.81 101 PHE B C 1
ATOM 3530 O O . PHE B 1 101 ? 14.742 91.745 50.825 1.00 23.14 101 PHE B O 1
ATOM 3538 N N . ASN B 1 102 ? 16.872 91.588 51.584 1.00 23.46 102 ASN B N 1
ATOM 3539 C CA . ASN B 1 102 ? 16.915 93.023 51.876 1.00 22.88 102 ASN B CA 1
ATOM 3540 C C . ASN B 1 102 ? 17.332 93.672 50.582 1.00 24.69 102 ASN B C 1
ATOM 3541 O O . ASN B 1 102 ? 16.940 94.768 50.284 1.00 28.03 102 ASN B O 1
ATOM 3546 N N . LEU B 1 103 ? 18.147 92.986 49.810 1.00 24.86 103 LEU B N 1
ATOM 3547 C CA . LEU B 1 103 ? 18.653 93.574 48.582 1.00 25.85 103 LEU B CA 1
ATOM 3548 C C . LEU B 1 103 ? 17.813 93.257 47.348 1.00 25.68 103 LEU B C 1
ATOM 3549 O O . LEU B 1 103 ? 17.795 94.037 46.396 1.00 25.98 103 LEU B O 1
ATOM 3554 N N . PHE B 1 104 ? 17.151 92.103 47.364 1.00 25.74 104 PHE B N 1
ATOM 3555 C CA . PHE B 1 104 ? 16.338 91.665 46.211 1.00 24.43 104 PHE B CA 1
ATOM 3556 C C . PHE B 1 104 ? 14.853 91.516 46.509 1.00 22.04 104 PHE B C 1
ATOM 3557 O O . PHE B 1 104 ? 14.452 90.896 47.482 1.00 23.05 104 PHE B O 1
ATOM 3565 N N . ASP B 1 105 ? 14.039 92.073 45.622 1.00 22.89 105 ASP B N 1
ATOM 3566 C CA . ASP B 1 105 ? 12.610 92.008 45.740 1.00 23.20 105 ASP B CA 1
ATOM 3567 C C . ASP B 1 105 ? 12.123 90.584 45.517 1.00 23.03 105 ASP B C 1
ATOM 3568 O O . ASP B 1 105 ? 11.220 90.120 46.211 1.00 24.42 105 ASP B O 1
ATOM 3573 N N . TYR B 1 106 ? 12.755 89.886 44.570 1.00 23.22 106 TYR B N 1
ATOM 3574 C CA . TYR B 1 106 ? 12.350 88.508 44.237 1.00 21.51 106 TYR B CA 1
ATOM 3575 C C . TYR B 1 106 ? 13.561 87.631 44.106 1.00 22.13 106 TYR B C 1
ATOM 3576 O O . TYR B 1 106 ? 14.654 88.105 43.741 1.00 24.92 106 TYR B O 1
ATOM 3585 N N . ALA B 1 107 ? 13.374 86.329 44.267 1.00 20.52 107 ALA B N 1
ATOM 3586 C CA . ALA B 1 107 ? 14.521 85.437 44.156 1.00 19.56 107 ALA B CA 1
ATOM 3587 C C . ALA B 1 107 ? 14.110 84.090 43.576 1.00 21.07 107 ALA B C 1
ATOM 3588 O O . ALA B 1 107 ? 13.008 83.604 43.859 1.00 19.25 107 ALA B O 1
ATOM 3590 N N . ILE B 1 108 ? 15.025 83.489 42.811 1.00 21.38 108 ILE B N 1
ATOM 3591 C CA . ILE B 1 108 ? 14.819 82.171 42.224 1.00 24.28 108 ILE B CA 1
ATOM 3592 C C . ILE B 1 108 ? 15.969 81.366 42.776 1.00 24.19 108 ILE B C 1
ATOM 3593 O O . ILE B 1 108 ? 17.086 81.781 42.639 1.00 26.08 108 ILE B O 1
ATOM 3598 N N . GLY B 1 109 ? 15.731 80.237 43.431 1.00 23.86 109 GLY B N 1
ATOM 3599 C CA . GLY B 1 109 ? 16.880 79.498 43.957 1.00 22.10 109 GLY B CA 1
ATOM 3600 C C . GLY B 1 109 ? 16.603 78.040 44.232 1.00 20.61 109 GLY B C 1
ATOM 3601 O O . GLY B 1 109 ? 15.700 77.465 43.645 1.00 20.58 109 GLY B O 1
ATOM 3602 N N . PHE B 1 110 ? 17.388 77.441 45.112 1.00 20.94 110 PHE B N 1
ATOM 3603 C CA . PHE B 1 110 ? 17.230 76.007 45.435 1.00 21.33 110 PHE B CA 1
ATOM 3604 C C . PHE B 1 110 ? 16.573 75.771 46.794 1.00 20.29 110 PHE B C 1
ATOM 3605 O O . PHE B 1 110 ? 16.129 74.642 47.133 1.00 19.40 110 PHE B O 1
ATOM 3613 N N . ASP B 1 111 ? 16.625 76.787 47.632 1.00 19.79 111 ASP B N 1
ATOM 3614 C CA . ASP B 1 111 ? 16.124 76.574 48.980 1.00 21.44 111 ASP B CA 1
ATOM 3615 C C . ASP B 1 111 ? 14.674 76.075 49.093 1.00 19.96 111 ASP B C 1
ATOM 3616 O O . ASP B 1 111 ? 13.825 76.435 48.300 1.00 20.23 111 ASP B O 1
ATOM 3621 N N . GLU B 1 112 ? 14.395 75.323 50.130 1.00 19.81 112 GLU B N 1
ATOM 3622 C CA . GLU B 1 112 ? 13.034 74.830 50.361 1.00 23.74 112 GLU B CA 1
ATOM 3623 C C . GLU B 1 112 ? 12.373 75.881 51.283 1.00 23.94 112 GLU B C 1
ATOM 3624 O O . GLU B 1 112 ? 12.211 75.706 52.489 1.00 25.37 112 GLU B O 1
ATOM 3630 N N . LEU B 1 113 ? 11.941 76.956 50.689 1.00 26.18 113 LEU B N 1
ATOM 3631 C CA . LEU B 1 113 ? 11.403 78.025 51.472 1.00 24.95 113 LEU B CA 1
ATOM 3632 C C . LEU B 1 113 ? 10.186 78.556 50.775 1.00 24.99 113 LEU B C 1
ATOM 3633 O O . LEU B 1 113 ? 10.062 78.422 49.574 1.00 21.01 113 LEU B O 1
ATOM 3638 N N . ASP B 1 114 ? 9.290 79.148 51.558 1.00 21.00 114 ASP B N 1
ATOM 3639 C CA . ASP B 1 114 ? 8.059 79.709 51.014 1.00 23.44 114 ASP B CA 1
ATOM 3640 C C . ASP B 1 114 ? 8.011 81.129 51.504 1.00 23.70 114 ASP B C 1
ATOM 3641 O O . ASP B 1 114 ? 7.970 81.391 52.739 1.00 24.13 114 ASP B O 1
ATOM 3646 N N . PHE B 1 115 ? 8.055 82.061 50.574 1.00 22.26 115 PHE B N 1
ATOM 3647 C CA . PHE B 1 115 ? 7.981 83.459 50.960 1.00 23.90 115 PHE B CA 1
ATOM 3648 C C . PHE B 1 115 ? 6.895 84.065 50.049 1.00 26.01 115 PHE B C 1
ATOM 3649 O O . PHE B 1 115 ? 7.038 85.190 49.537 1.00 28.27 115 PHE B O 1
ATOM 3657 N N . ASN B 1 116 ? 5.825 83.291 49.858 1.00 27.48 116 ASN B N 1
ATOM 3658 C CA . ASN B 1 116 ? 4.693 83.666 49.003 1.00 29.38 116 ASN B CA 1
ATOM 3659 C C . ASN B 1 116 ? 5.160 84.112 47.634 1.00 27.04 116 ASN B C 1
ATOM 3660 O O . ASN B 1 116 ? 5.857 83.348 46.963 1.00 28.50 116 ASN B O 1
ATOM 3665 N N . ASP B 1 117 ? 4.772 85.293 47.188 1.00 26.11 117 ASP B N 1
ATOM 3666 C CA . ASP B 1 117 ? 5.187 85.742 45.868 1.00 26.88 117 ASP B CA 1
ATOM 3667 C C . ASP B 1 117 ? 6.614 86.168 45.675 1.00 23.83 117 ASP B C 1
ATOM 3668 O O . ASP B 1 117 ? 7.027 86.391 44.542 1.00 24.44 117 ASP B O 1
ATOM 3673 N N . ARG B 1 118 ? 7.409 86.259 46.748 1.00 22.05 118 ARG B N 1
ATOM 3674 C CA . ARG B 1 118 ? 8.789 86.719 46.589 1.00 20.37 118 ARG B CA 1
ATOM 3675 C C . ARG B 1 118 ? 9.852 85.687 46.203 1.00 21.05 118 ARG B C 1
ATOM 3676 O O . ARG B 1 118 ? 10.999 86.046 45.811 1.00 19.77 118 ARG B O 1
ATOM 3684 N N . TYR B 1 119 ? 9.476 84.415 46.289 1.00 19.85 119 TYR B N 1
ATOM 3685 C CA . TYR B 1 119 ? 10.463 83.372 46.049 1.00 20.00 119 TYR B CA 1
ATOM 3686 C C . TYR B 1 119 ? 9.972 82.208 45.228 1.00 19.64 119 TYR B C 1
ATOM 3687 O O . TYR B 1 119 ? 8.887 81.744 45.482 1.00 21.03 119 TYR B O 1
ATOM 3696 N N . LEU B 1 120 ? 10.794 81.741 44.275 1.00 20.96 120 LEU B N 1
ATOM 3697 C CA . LEU B 1 120 ? 10.477 80.559 43.466 1.00 21.27 120 LEU B CA 1
ATOM 3698 C C . LEU B 1 120 ? 11.653 79.562 43.519 1.00 21.06 120 LEU B C 1
ATOM 3699 O O . LEU B 1 120 ? 12.796 79.936 43.339 1.00 19.74 120 LEU B O 1
ATOM 3704 N N . ARG B 1 121 ? 11.363 78.292 43.797 1.00 20.80 121 ARG B N 1
ATOM 3705 C CA . ARG B 1 121 ? 12.440 77.303 43.769 1.00 19.90 121 ARG B CA 1
ATOM 3706 C C . ARG B 1 121 ? 12.532 76.769 42.317 1.00 21.44 121 ARG B C 1
ATOM 3707 O O . ARG B 1 121 ? 11.530 76.236 41.792 1.00 20.45 121 ARG B O 1
ATOM 3715 N N . MET B 1 122 ? 13.689 76.963 41.661 1.00 21.82 122 MET B N 1
ATOM 3716 C CA . MET B 1 122 ? 13.923 76.400 40.298 1.00 21.95 122 MET B CA 1
ATOM 3717 C C . MET B 1 122 ? 15.406 75.958 40.315 1.00 21.33 122 MET B C 1
ATOM 3718 O O . MET B 1 122 ? 16.313 76.749 39.991 1.00 20.42 122 MET B O 1
ATOM 3723 N N . PRO B 1 123 ? 15.654 74.710 40.732 1.00 21.35 123 PRO B N 1
ATOM 3724 C CA . PRO B 1 123 ? 17.002 74.121 40.831 1.00 22.57 123 PRO B CA 1
ATOM 3725 C C . PRO B 1 123 ? 17.659 74.029 39.486 1.00 23.97 123 PRO B C 1
ATOM 3726 O O . PRO B 1 123 ? 16.972 73.928 38.434 1.00 23.08 123 PRO B O 1
ATOM 3730 N N . LEU B 1 124 ? 18.987 74.007 39.534 1.00 20.88 124 LEU B N 1
ATOM 3731 C CA . LEU B 1 124 ? 19.791 73.941 38.348 1.00 22.84 124 LEU B CA 1
ATOM 3732 C C . LEU B 1 124 ? 19.536 72.693 37.561 1.00 20.28 124 LEU B C 1
ATOM 3733 O O . LEU B 1 124 ? 19.792 72.693 36.393 1.00 22.14 124 LEU B O 1
ATOM 3738 N N . TYR B 1 125 ? 19.070 71.620 38.185 1.00 21.02 125 TYR B N 1
ATOM 3739 C CA . TYR B 1 125 ? 18.785 70.443 37.372 1.00 21.89 125 TYR B CA 1
ATOM 3740 C C . TYR B 1 125 ? 17.749 70.710 36.268 1.00 23.53 125 TYR B C 1
ATOM 3741 O O . TYR B 1 125 ? 17.782 70.112 35.199 1.00 25.26 125 TYR B O 1
ATOM 3750 N N . TYR B 1 126 ? 16.823 71.612 36.510 1.00 23.22 126 TYR B N 1
ATOM 3751 C CA . TYR B 1 126 ? 15.790 71.917 35.526 1.00 23.30 126 TYR B CA 1
ATOM 3752 C C . TYR B 1 126 ? 16.459 72.595 34.325 1.00 24.65 126 TYR B C 1
ATOM 3753 O O . TYR B 1 126 ? 16.168 72.297 33.169 1.00 25.13 126 TYR B O 1
ATOM 3762 N N . ASP B 1 127 ? 17.396 73.507 34.590 1.00 24.53 127 ASP B N 1
ATOM 3763 C CA . ASP B 1 127 ? 18.130 74.151 33.494 1.00 25.71 127 ASP B CA 1
ATOM 3764 C C . ASP B 1 127 ? 18.978 73.073 32.765 1.00 25.35 127 ASP B C 1
ATOM 3765 O O . ASP B 1 127 ? 19.126 73.139 31.561 1.00 24.97 127 ASP B O 1
ATOM 3770 N N . ARG B 1 128 ? 19.541 72.091 33.477 1.00 24.29 128 ARG B N 1
ATOM 3771 C CA . ARG B 1 128 ? 20.328 71.090 32.742 1.00 23.62 128 ARG B CA 1
ATOM 3772 C C . ARG B 1 128 ? 19.347 70.273 31.824 1.00 26.38 128 ARG B C 1
ATOM 3773 O O . ARG B 1 128 ? 19.693 69.897 30.696 1.00 27.75 128 ARG B O 1
ATOM 3781 N N . LEU B 1 129 ? 18.149 69.992 32.306 1.00 23.11 129 LEU B N 1
ATOM 3782 C CA . LEU B 1 129 ? 17.195 69.265 31.449 1.00 26.14 129 LEU B CA 1
ATOM 3783 C C . LEU B 1 129 ? 16.891 70.019 30.157 1.00 28.39 129 LEU B C 1
ATOM 3784 O O . LEU B 1 129 ? 16.721 69.374 29.100 1.00 31.79 129 LEU B O 1
ATOM 3789 N N . HIS B 1 130 ? 16.783 71.354 30.232 1.00 26.34 130 HIS B N 1
ATOM 3790 C CA . HIS B 1 130 ? 16.537 72.194 29.088 1.00 27.13 130 HIS B CA 1
ATOM 3791 C C . HIS B 1 130 ? 17.616 71.925 28.062 1.00 30.25 130 HIS B C 1
ATOM 3792 O O . HIS B 1 130 ? 17.317 71.697 26.864 1.00 29.96 130 HIS B O 1
ATOM 3799 N N . HIS B 1 131 ? 18.857 71.918 28.530 1.00 30.10 131 HIS B N 1
ATOM 3800 C CA . HIS B 1 131 ? 19.967 71.727 27.621 1.00 33.07 131 HIS B CA 1
ATOM 3801 C C . HIS B 1 131 ? 19.976 70.344 27.024 1.00 33.09 131 HIS B C 1
ATOM 3802 O O . HIS B 1 131 ? 20.250 70.222 25.854 1.00 33.72 131 HIS B O 1
ATOM 3809 N N . LYS B 1 132 ? 19.711 69.312 27.824 1.00 33.70 132 LYS B N 1
ATOM 3810 C CA . LYS B 1 132 ? 19.679 67.948 27.312 1.00 35.38 132 LYS B CA 1
ATOM 3811 C C . LYS B 1 132 ? 18.607 67.829 26.218 1.00 35.38 132 LYS B C 1
ATOM 3812 O O . LYS B 1 132 ? 18.852 67.268 25.151 1.00 36.80 132 LYS B O 1
ATOM 3818 N N . ALA B 1 133 ? 17.429 68.362 26.492 1.00 35.13 133 ALA B N 1
ATOM 3819 C CA . ALA B 1 133 ? 16.307 68.327 25.565 1.00 35.74 133 ALA B CA 1
ATOM 3820 C C . ALA B 1 133 ? 16.696 68.955 24.237 1.00 35.66 133 ALA B C 1
ATOM 3821 O O . ALA B 1 133 ? 16.441 68.399 23.181 1.00 35.24 133 ALA B O 1
ATOM 3823 N N . GLU B 1 134 ? 17.357 70.093 24.272 1.00 35.56 134 GLU B N 1
ATOM 3824 C CA . GLU B 1 134 ? 17.705 70.686 23.007 1.00 35.50 134 GLU B CA 1
ATOM 3825 C C . GLU B 1 134 ? 18.747 69.859 22.258 1.00 36.87 134 GLU B C 1
ATOM 3826 O O . GLU B 1 134 ? 18.707 69.790 21.004 1.00 36.01 134 GLU B O 1
ATOM 3832 N N . SER B 1 135 ? 19.650 69.245 23.012 1.00 33.18 135 SER B N 1
ATOM 3833 C CA . SER B 1 135 ? 20.738 68.467 22.432 1.00 35.67 135 SER B CA 1
ATOM 3834 C C . SER B 1 135 ? 20.239 67.171 21.785 1.00 37.58 135 SER B C 1
ATOM 3835 O O . SER B 1 135 ? 20.897 66.590 20.891 1.00 39.89 135 SER B O 1
ATOM 3838 N N . VAL B 1 136 ? 19.056 66.749 22.203 1.00 38.05 136 VAL B N 1
ATOM 3839 C CA . VAL B 1 136 ? 18.425 65.525 21.719 1.00 39.79 136 VAL B CA 1
ATOM 3840 C C . VAL B 1 136 ? 17.457 65.752 20.526 1.00 39.15 136 VAL B C 1
ATOM 3841 O O . VAL B 1 136 ? 16.882 64.812 19.980 1.00 40.12 136 VAL B O 1
ATOM 3845 N N . ASN B 1 137 ? 17.273 67.008 20.137 1.00 39.29 137 ASN B N 1
ATOM 3846 C CA . ASN B 1 137 ? 16.464 67.369 18.953 1.00 42.13 137 ASN B CA 1
ATOM 3847 C C . ASN B 1 137 ? 17.493 67.073 17.832 1.00 43.64 137 ASN B C 1
ATOM 3848 O O . ASN B 1 137 ? 18.036 67.983 17.193 1.00 43.17 137 ASN B O 1
ATOM 3853 N N . ASP B 1 138 ? 17.786 65.795 17.637 1.00 43.92 138 ASP B N 1
ATOM 3854 C CA . ASP B 1 138 ? 18.819 65.386 16.685 1.00 46.81 138 ASP B CA 1
ATOM 3855 C C . ASP B 1 138 ? 18.377 64.078 16.081 1.00 47.95 138 ASP B C 1
ATOM 3856 O O . ASP B 1 138 ? 17.992 63.148 16.804 1.00 46.43 138 ASP B O 1
ATOM 3861 N N . THR B 1 139 ? 18.420 64.004 14.751 1.00 50.58 139 THR B N 1
ATOM 3862 C CA . THR B 1 139 ? 17.973 62.781 14.072 1.00 52.94 139 THR B CA 1
ATOM 3863 C C . THR B 1 139 ? 18.809 61.565 14.417 1.00 53.43 139 THR B C 1
ATOM 3864 O O . THR B 1 139 ? 18.437 60.462 14.044 1.00 54.16 139 THR B O 1
ATOM 3868 N N . THR B 1 140 ? 19.920 61.753 15.131 1.00 53.40 140 THR B N 1
ATOM 3869 C CA . THR B 1 140 ? 20.779 60.626 15.498 1.00 51.56 140 THR B CA 1
ATOM 3870 C C . THR B 1 140 ? 20.764 60.333 16.993 1.00 51.00 140 THR B C 1
ATOM 3871 O O . THR B 1 140 ? 21.421 59.386 17.448 1.00 51.69 140 THR B O 1
ATOM 3875 N N . ALA B 1 141 ? 20.020 61.122 17.771 1.00 49.22 141 ALA B N 1
ATOM 3876 C CA . ALA B 1 141 ? 19.968 60.898 19.228 1.00 46.91 141 ALA B CA 1
ATOM 3877 C C . ALA B 1 141 ? 19.154 59.678 19.639 1.00 44.85 141 ALA B C 1
ATOM 3878 O O . ALA B 1 141 ? 18.152 59.336 19.015 1.00 45.39 141 ALA B O 1
ATOM 3880 N N . PRO B 1 142 ? 19.574 59.003 20.712 1.00 42.98 142 PRO B N 1
ATOM 3881 C CA . PRO B 1 142 ? 18.864 57.810 21.202 1.00 43.01 142 PRO B CA 1
ATOM 3882 C C . PRO B 1 142 ? 17.627 58.087 22.104 1.00 41.56 142 PRO B C 1
ATOM 3883 O O . PRO B 1 142 ? 16.931 57.165 22.559 1.00 41.11 142 PRO B O 1
ATOM 3887 N N . TYR B 1 143 ? 17.365 59.371 22.353 1.00 40.49 143 TYR B N 1
ATOM 3888 C CA . TYR B 1 143 ? 16.239 59.821 23.173 1.00 38.99 143 TYR B CA 1
ATOM 3889 C C . TYR B 1 143 ? 15.224 60.520 22.274 1.00 39.20 143 TYR B C 1
ATOM 3890 O O . TYR B 1 143 ? 15.606 61.335 21.428 1.00 39.87 143 TYR B O 1
ATOM 3899 N N . LYS B 1 144 ? 13.938 60.233 22.452 1.00 40.21 144 LYS B N 1
ATOM 3900 C CA . LYS B 1 144 ? 12.917 60.868 21.614 1.00 41.90 144 LYS B CA 1
ATOM 3901 C C . LYS B 1 144 ? 12.064 62.019 22.203 1.00 41.50 144 LYS B C 1
ATOM 3902 O O . LYS B 1 144 ? 11.585 61.964 23.339 1.00 40.45 144 LYS B O 1
ATOM 3908 N N . LEU B 1 145 ? 11.858 63.046 21.393 1.00 41.19 145 LEU B N 1
ATOM 3909 C CA . LEU B 1 145 ? 11.024 64.180 21.781 1.00 42.12 145 LEU B CA 1
ATOM 3910 C C . LEU B 1 145 ? 9.647 63.983 21.100 1.00 43.55 145 LEU B C 1
ATOM 3911 O O . LEU B 1 145 ? 9.595 63.656 19.901 1.00 42.93 145 LEU B O 1
ATOM 3916 N N . LYS B 1 146 ? 8.560 64.175 21.848 1.00 43.96 146 LYS B N 1
ATOM 3917 C CA . LYS B 1 146 ? 7.221 64.051 21.289 1.00 46.57 146 LYS B CA 1
ATOM 3918 C C . LYS B 1 146 ? 7.125 64.975 20.073 1.00 47.81 146 LYS B C 1
ATOM 3919 O O . LYS B 1 146 ? 7.649 66.106 20.066 1.00 45.89 146 LYS B O 1
ATOM 3925 N N . ASP B 1 147 ? 6.414 64.493 19.056 1.00 48.84 147 ASP B N 1
ATOM 3926 C CA . ASP B 1 147 ? 6.252 65.227 17.814 1.00 50.73 147 ASP B CA 1
ATOM 3927 C C . ASP B 1 147 ? 5.576 66.591 17.967 1.00 50.28 147 ASP B C 1
ATOM 3928 O O . ASP B 1 147 ? 4.621 66.754 18.732 1.00 51.85 147 ASP B O 1
ATOM 3933 N N . ASN B 1 148 ? 6.107 67.570 17.248 1.00 50.19 148 ASN B N 1
ATOM 3934 C CA . ASN B 1 148 ? 5.582 68.925 17.259 1.00 51.77 148 ASN B CA 1
ATOM 3935 C C . ASN B 1 148 ? 5.640 69.664 18.620 1.00 51.06 148 ASN B C 1
ATOM 3936 O O . ASN B 1 148 ? 5.111 70.782 18.714 1.00 51.81 148 ASN B O 1
ATOM 3941 N N . SER B 1 149 ? 6.244 69.084 19.670 1.00 47.28 149 SER B N 1
ATOM 3942 C CA . SER B 1 149 ? 6.301 69.837 20.923 1.00 44.23 149 SER B CA 1
ATOM 3943 C C . SER B 1 149 ? 7.329 70.963 20.783 1.00 42.25 149 SER B C 1
ATOM 3944 O O . SER B 1 149 ? 8.066 71.056 19.781 1.00 41.61 149 SER B O 1
ATOM 3947 N N . LEU B 1 150 ? 7.379 71.827 21.783 1.00 38.62 150 LEU B N 1
ATOM 3948 C CA . LEU B 1 150 ? 8.283 72.947 21.747 1.00 37.39 150 LEU B CA 1
ATOM 3949 C C . LEU B 1 150 ? 9.722 72.621 21.368 1.00 36.33 150 LEU B C 1
ATOM 3950 O O . LEU B 1 150 ? 10.269 73.262 20.499 1.00 33.43 150 LEU B O 1
ATOM 3955 N N . TYR B 1 151 ? 10.350 71.643 22.008 1.00 35.34 151 TYR B N 1
ATOM 3956 C CA . TYR B 1 151 ? 11.730 71.347 21.643 1.00 37.34 151 TYR B CA 1
ATOM 3957 C C . TYR B 1 151 ? 11.911 70.647 20.309 1.00 40.52 151 TYR B C 1
ATOM 3958 O O . TYR B 1 151 ? 13.037 70.502 19.844 1.00 41.47 151 TYR B O 1
ATOM 3967 N N . ALA B 1 152 ? 10.818 70.196 19.697 1.00 43.32 152 ALA B N 1
ATOM 3968 C CA . ALA B 1 152 ? 10.904 69.529 18.383 1.00 47.69 152 ALA B CA 1
ATOM 3969 C C . ALA B 1 152 ? 10.735 70.590 17.258 1.00 50.72 152 ALA B C 1
ATOM 3970 O O . ALA B 1 152 ? 11.033 70.340 16.093 1.00 51.58 152 ALA B O 1
ATOM 3972 N N . LEU B 1 153 ? 10.314 71.792 17.645 1.00 53.35 153 LEU B N 1
ATOM 3973 C CA . LEU B 1 153 ? 10.102 72.869 16.701 1.00 55.54 153 LEU B CA 1
ATOM 3974 C C . LEU B 1 153 ? 11.299 73.289 15.870 1.00 56.86 153 LEU B C 1
ATOM 3975 O O . LEU B 1 153 ? 11.153 73.483 14.675 1.00 58.42 153 LEU B O 1
ATOM 3980 N N . LYS B 1 154 ? 12.467 73.459 16.476 1.00 58.29 154 LYS B N 1
ATOM 3981 C CA . LYS B 1 154 ? 13.639 73.872 15.704 1.00 60.05 154 LYS B CA 1
ATOM 3982 C C . LYS B 1 154 ? 14.133 72.760 14.758 1.00 60.48 154 LYS B C 1
ATOM 3983 O O . LYS B 1 154 ? 13.759 71.598 14.904 1.00 60.33 154 LYS B O 1
ATOM 3989 N N . LYS B 1 155 ? 14.956 73.116 13.771 1.00 61.78 155 LYS B N 1
ATOM 3990 C CA . LYS B 1 155 ? 15.480 72.113 12.842 1.00 62.41 155 LYS B CA 1
ATOM 3991 C C . LYS B 1 155 ? 16.456 71.287 13.646 1.00 62.86 155 LYS B C 1
ATOM 3992 O O . LYS B 1 155 ? 17.265 71.831 14.393 1.00 63.29 155 LYS B O 1
ATOM 3998 N N . PRO B 1 156 ? 16.401 69.959 13.503 1.00 62.71 156 PRO B N 1
ATOM 3999 C CA . PRO B 1 156 ? 17.311 69.094 14.259 1.00 62.26 156 PRO B CA 1
ATOM 4000 C C . PRO B 1 156 ? 18.723 69.029 13.730 1.00 62.42 156 PRO B C 1
ATOM 4001 O O . PRO B 1 156 ? 19.004 69.419 12.599 1.00 62.29 156 PRO B O 1
ATOM 4005 N N . SER B 1 157 ? 19.625 68.555 14.574 1.00 62.71 157 SER B N 1
ATOM 4006 C CA . SER B 1 157 ? 21.011 68.394 14.169 1.00 63.32 157 SER B CA 1
ATOM 4007 C C . SER B 1 157 ? 21.172 66.914 13.812 1.00 63.10 157 SER B C 1
ATOM 4008 O O . SER B 1 157 ? 20.202 66.148 13.878 1.00 61.93 157 SER B O 1
ATOM 4011 N N . HIS B 1 158 ? 22.375 66.511 13.426 1.00 63.79 158 HIS B N 1
ATOM 4012 C CA . HIS B 1 158 ? 22.592 65.122 13.033 1.00 65.51 158 HIS B CA 1
ATOM 4013 C C . HIS B 1 158 ? 23.902 64.589 13.585 1.00 65.12 158 HIS B C 1
ATOM 4014 O O . HIS B 1 158 ? 24.408 63.578 13.114 1.00 65.78 158 HIS B O 1
ATOM 4021 N N . CYS B 1 159 ? 24.437 65.260 14.592 1.00 63.60 159 CYS B N 1
ATOM 4022 C CA . CYS B 1 159 ? 25.712 64.872 15.151 1.00 62.49 159 CYS B CA 1
ATOM 4023 C C . CYS B 1 159 ? 25.697 64.077 16.439 1.00 62.20 159 CYS B C 1
ATOM 4024 O O . CYS B 1 159 ? 26.756 63.681 16.924 1.00 61.05 159 CYS B O 1
ATOM 4027 N N . PHE B 1 160 ? 24.527 63.815 17.001 1.00 61.41 160 PHE B N 1
ATOM 4028 C CA . PHE B 1 160 ? 24.556 63.140 18.283 1.00 60.81 160 PHE B CA 1
ATOM 4029 C C . PHE B 1 160 ? 25.251 61.781 18.378 1.00 61.20 160 PHE B C 1
ATOM 4030 O O . PHE B 1 160 ? 26.077 61.564 19.284 1.00 60.43 160 PHE B O 1
ATOM 4038 N N . LYS B 1 161 ? 24.907 60.869 17.472 1.00 62.18 161 LYS B N 1
ATOM 4039 C CA . LYS B 1 161 ? 25.478 59.517 17.478 1.00 62.55 161 LYS B CA 1
ATOM 4040 C C . LYS B 1 161 ? 26.991 59.524 17.311 1.00 62.42 161 LYS B C 1
ATOM 4041 O O . LYS B 1 161 ? 27.719 58.741 17.927 1.00 62.12 161 LYS B O 1
ATOM 4047 N N . GLU B 1 162 ? 27.449 60.427 16.467 1.00 62.46 162 GLU B N 1
ATOM 4048 C CA . GLU B 1 162 ? 28.857 60.573 16.187 1.00 62.92 162 GLU B CA 1
ATOM 4049 C C . GLU B 1 162 ? 29.640 61.026 17.415 1.00 62.65 162 GLU B C 1
ATOM 4050 O O . GLU B 1 162 ? 30.750 60.553 17.652 1.00 63.05 162 GLU B O 1
ATOM 4056 N N . LYS B 1 163 ? 29.069 61.938 18.203 1.00 61.39 163 LYS B N 1
ATOM 4057 C CA . LYS B 1 163 ? 29.777 62.456 19.372 1.00 59.52 163 LYS B CA 1
ATOM 4058 C C . LYS B 1 163 ? 29.572 61.641 20.641 1.00 57.89 163 LYS B C 1
ATOM 4059 O O . LYS B 1 163 ? 30.311 61.816 21.599 1.00 57.58 163 LYS B O 1
ATOM 4065 N N . HIS B 1 164 ? 28.583 60.755 20.651 1.00 55.83 164 HIS B N 1
ATOM 4066 C CA . HIS B 1 164 ? 28.330 59.914 21.815 1.00 54.55 164 HIS B CA 1
ATOM 4067 C C . HIS B 1 164 ? 28.088 58.502 21.337 1.00 53.20 164 HIS B C 1
ATOM 4068 O O . HIS B 1 164 ? 27.006 57.985 21.506 1.00 53.29 164 HIS B O 1
ATOM 4075 N N . PRO B 1 165 ? 29.098 57.853 20.737 1.00 53.23 165 PRO B N 1
ATOM 4076 C CA . PRO B 1 165 ? 28.871 56.485 20.264 1.00 52.38 165 PRO B CA 1
ATOM 4077 C C . PRO B 1 165 ? 28.486 55.463 21.293 1.00 52.02 165 PRO B C 1
ATOM 4078 O O . PRO B 1 165 ? 27.539 54.708 21.100 1.00 52.30 165 PRO B O 1
ATOM 4082 N N . ASN B 1 166 ? 29.210 55.433 22.402 1.00 52.53 166 ASN B N 1
ATOM 4083 C CA . ASN B 1 166 ? 28.922 54.442 23.432 1.00 52.87 166 ASN B CA 1
ATOM 4084 C C . ASN B 1 166 ? 27.597 54.686 24.127 1.00 51.45 166 ASN B C 1
ATOM 4085 O O . ASN B 1 166 ? 26.917 53.737 24.523 1.00 51.83 166 ASN B O 1
ATOM 4090 N N . LEU B 1 167 ? 27.216 55.958 24.270 1.00 50.40 167 LEU B N 1
ATOM 4091 C CA . LEU B 1 167 ? 25.944 56.287 24.926 1.00 48.07 167 LEU B CA 1
ATOM 4092 C C . LEU B 1 167 ? 24.774 55.797 24.069 1.00 47.42 167 LEU B C 1
ATOM 4093 O O . LEU B 1 167 ? 23.830 55.179 24.571 1.00 46.23 167 LEU B O 1
ATOM 4098 N N . CYS B 1 168 ? 24.850 56.054 22.764 1.00 47.94 168 CYS B N 1
ATOM 4099 C CA . CYS B 1 168 ? 23.790 55.610 21.866 1.00 48.44 168 CYS B CA 1
ATOM 4100 C C . CYS B 1 168 ? 23.688 54.107 21.885 1.00 48.36 168 CYS B C 1
ATOM 4101 O O . CYS B 1 168 ? 22.613 53.536 22.035 1.00 47.34 168 CYS B O 1
ATOM 4104 N N . ALA B 1 169 ? 24.838 53.467 21.782 1.00 49.06 169 ALA B N 1
ATOM 4105 C CA . ALA B 1 169 ? 24.876 52.026 21.796 1.00 50.80 169 ALA B CA 1
ATOM 4106 C C . ALA B 1 169 ? 24.231 51.380 23.003 1.00 51.24 169 ALA B C 1
ATOM 4107 O O . ALA B 1 169 ? 23.479 50.413 22.846 1.00 51.11 169 ALA B O 1
ATOM 4109 N N . VAL B 1 170 ? 24.514 51.881 24.211 1.00 50.58 170 VAL B N 1
ATOM 4110 C CA . VAL B 1 170 ? 23.919 51.233 25.372 1.00 50.23 170 VAL B CA 1
ATOM 4111 C C . VAL B 1 170 ? 22.442 51.531 25.475 1.00 48.90 170 VAL B C 1
ATOM 4112 O O . VAL B 1 170 ? 21.652 50.671 25.764 1.00 49.79 170 VAL B O 1
ATOM 4116 N N . VAL B 1 171 ? 22.057 52.760 25.217 1.00 49.95 171 VAL B N 1
ATOM 4117 C CA . VAL B 1 171 ? 20.647 53.120 25.276 1.00 49.88 171 VAL B CA 1
ATOM 4118 C C . VAL B 1 171 ? 19.863 52.392 24.168 1.00 50.38 171 VAL B C 1
ATOM 4119 O O . VAL B 1 171 ? 18.692 52.010 24.336 1.00 49.01 171 VAL B O 1
ATOM 4123 N N . ASN B 1 172 ? 20.520 52.243 23.018 1.00 51.64 172 ASN B N 1
ATOM 4124 C CA . ASN B 1 172 ? 19.932 51.566 21.866 1.00 52.95 172 ASN B CA 1
ATOM 4125 C C . ASN B 1 172 ? 19.988 50.044 21.983 1.00 54.70 172 ASN B C 1
ATOM 4126 O O . ASN B 1 172 ? 19.761 49.338 21.002 1.00 54.92 172 ASN B O 1
ATOM 4131 N N . ASP B 1 173 ? 20.282 49.557 23.189 1.00 57.01 173 ASP B N 1
ATOM 4132 C CA . ASP B 1 173 ? 20.315 48.120 23.495 1.00 59.67 173 ASP B CA 1
ATOM 4133 C C . ASP B 1 173 ? 21.266 47.279 22.649 1.00 60.13 173 ASP B C 1
ATOM 4134 O O . ASP B 1 173 ? 21.116 46.064 22.571 1.00 60.11 173 ASP B O 1
ATOM 4139 N N . GLU B 1 174 ? 22.235 47.932 22.028 1.00 60.90 174 GLU B N 1
ATOM 4140 C CA . GLU B 1 174 ? 23.223 47.264 21.199 1.00 61.55 174 GLU B CA 1
ATOM 4141 C C . GLU B 1 174 ? 24.457 46.935 22.018 1.00 62.20 174 GLU B C 1
ATOM 4142 O O . GLU B 1 174 ? 25.467 46.452 21.489 1.00 62.22 174 GLU B O 1
ATOM 4148 N N . SER B 1 175 ? 24.388 47.229 23.309 1.00 62.59 175 SER B N 1
ATOM 4149 C CA . SER B 1 175 ? 25.508 46.991 24.193 1.00 61.91 175 SER B CA 1
ATOM 4150 C C . SER B 1 175 ? 24.948 46.593 25.529 1.00 61.17 175 SER B C 1
ATOM 4151 O O . SER B 1 175 ? 23.796 46.843 25.840 1.00 61.49 175 SER B O 1
ATOM 4154 N N . ASP B 1 176 ? 25.776 45.952 26.319 1.00 60.37 176 ASP B N 1
ATOM 4155 C CA . ASP B 1 176 ? 25.367 45.477 27.614 1.00 59.74 176 ASP B CA 1
ATOM 4156 C C . ASP B 1 176 ? 25.782 46.541 28.663 1.00 59.22 176 ASP B C 1
ATOM 4157 O O . ASP B 1 176 ? 26.907 47.057 28.636 1.00 58.40 176 ASP B O 1
ATOM 4162 N N . PRO B 1 177 ? 24.843 46.941 29.548 1.00 59.19 177 PRO B N 1
ATOM 4163 C CA . PRO B 1 177 ? 25.184 47.951 30.565 1.00 58.63 177 PRO B CA 1
ATOM 4164 C C . PRO B 1 177 ? 26.095 47.409 31.657 1.00 58.38 177 PRO B C 1
ATOM 4165 O O . PRO B 1 177 ? 26.791 48.162 32.320 1.00 58.79 177 PRO B O 1
ATOM 4169 N N . LEU B 1 178 ? 26.069 46.094 31.840 1.00 58.18 178 LEU B N 1
ATOM 4170 C CA . LEU B 1 178 ? 26.893 45.439 32.824 1.00 57.23 178 LEU B CA 1
ATOM 4171 C C . LEU B 1 178 ? 28.316 45.351 32.327 1.00 57.53 178 LEU B C 1
ATOM 4172 O O . LEU B 1 178 ? 29.245 45.240 33.132 1.00 57.02 178 LEU B O 1
ATOM 4177 N N . LYS B 1 179 ? 28.491 45.415 31.006 1.00 56.55 179 LYS B N 1
ATOM 4178 C CA . LYS B 1 179 ? 29.823 45.316 30.433 1.00 56.22 179 LYS B CA 1
ATOM 4179 C C . LYS B 1 179 ? 30.521 46.638 30.367 1.00 54.25 179 LYS B C 1
ATOM 4180 O O . LYS B 1 179 ? 30.917 47.077 29.276 1.00 53.82 179 LYS B O 1
ATOM 4186 N N . ARG B 1 180 ? 30.685 47.296 31.511 1.00 52.26 180 ARG B N 1
ATOM 4187 C CA . ARG B 1 180 ? 31.360 48.591 31.502 1.00 49.93 180 ARG B CA 1
ATOM 4188 C C . ARG B 1 180 ? 32.277 48.703 32.677 1.00 48.13 180 ARG B C 1
ATOM 4189 O O . ARG B 1 180 ? 32.299 47.828 33.535 1.00 47.48 180 ARG B O 1
ATOM 4197 N N . GLY B 1 181 ? 33.023 49.805 32.690 1.00 48.30 181 GLY B N 1
ATOM 4198 C CA . GLY B 1 181 ? 33.926 50.117 33.796 1.00 48.46 181 GLY B CA 1
ATOM 4199 C C . GLY B 1 181 ? 33.106 50.263 35.080 1.00 47.28 181 GLY B C 1
ATOM 4200 O O . GLY B 1 181 ? 31.864 50.236 35.046 1.00 45.46 181 GLY B O 1
ATOM 4201 N N . PHE B 1 182 ? 33.789 50.447 36.203 1.00 46.85 182 PHE B N 1
ATOM 4202 C CA . PHE B 1 182 ? 33.084 50.521 37.481 1.00 46.89 182 PHE B CA 1
ATOM 4203 C C . PHE B 1 182 ? 32.334 51.821 37.790 1.00 45.82 182 PHE B C 1
ATOM 4204 O O . PHE B 1 182 ? 31.109 51.821 37.997 1.00 44.09 182 PHE B O 1
ATOM 4212 N N . ALA B 1 183 ? 33.083 52.917 37.825 1.00 45.69 183 ALA B N 1
ATOM 4213 C CA . ALA B 1 183 ? 32.489 54.179 38.200 1.00 44.35 183 ALA B CA 1
ATOM 4214 C C . ALA B 1 183 ? 33.357 55.320 37.778 1.00 42.85 183 ALA B C 1
ATOM 4215 O O . ALA B 1 183 ? 34.580 55.232 37.863 1.00 44.59 183 ALA B O 1
ATOM 4217 N N . SER B 1 184 ? 32.721 56.386 37.301 1.00 41.23 184 SER B N 1
ATOM 4218 C CA . SER B 1 184 ? 33.386 57.597 36.847 1.00 39.71 184 SER B CA 1
ATOM 4219 C C . SER B 1 184 ? 33.319 58.739 37.897 1.00 39.32 184 SER B C 1
ATOM 4220 O O . SER B 1 184 ? 32.481 58.753 38.768 1.00 38.89 184 SER B O 1
ATOM 4223 N N . PHE B 1 185 ? 34.210 59.710 37.777 1.00 39.34 185 PHE B N 1
ATOM 4224 C CA . PHE B 1 185 ? 34.212 60.816 38.699 1.00 37.61 185 PHE B CA 1
ATOM 4225 C C . PHE B 1 185 ? 34.785 61.948 37.881 1.00 38.36 185 PHE B C 1
ATOM 4226 O O . PHE B 1 185 ? 35.954 61.909 37.452 1.00 39.61 185 PHE B O 1
ATOM 4234 N N . VAL B 1 186 ? 33.943 62.935 37.618 1.00 34.95 186 VAL B N 1
ATOM 4235 C CA . VAL B 1 186 ? 34.324 64.075 36.850 1.00 36.29 186 VAL B CA 1
ATOM 4236 C C . VAL B 1 186 ? 34.200 65.367 37.656 1.00 37.58 186 VAL B C 1
ATOM 4237 O O . VAL B 1 186 ? 33.094 65.904 37.816 1.00 36.29 186 VAL B O 1
ATOM 4241 N N . ALA B 1 187 ? 35.343 65.870 38.136 1.00 38.36 187 ALA B N 1
ATOM 4242 C CA . ALA B 1 187 ? 35.385 67.104 38.898 1.00 40.17 187 ALA B CA 1
ATOM 4243 C C . ALA B 1 187 ? 36.691 67.864 38.688 1.00 41.75 187 ALA B C 1
ATOM 4244 O O . ALA B 1 187 ? 37.749 67.285 38.499 1.00 42.65 187 ALA B O 1
ATOM 4246 N N . SER B 1 188 ? 36.614 69.180 38.713 1.00 43.46 188 SER B N 1
ATOM 4247 C CA . SER B 1 188 ? 37.805 69.971 38.574 1.00 44.63 188 SER B CA 1
ATOM 4248 C C . SER B 1 188 ? 37.869 70.987 39.691 1.00 44.75 188 SER B C 1
ATOM 4249 O O . SER B 1 188 ? 38.866 71.673 39.839 1.00 45.14 188 SER B O 1
ATOM 4252 N N . ASN B 1 189 ? 36.814 71.076 40.505 1.00 44.58 189 ASN B N 1
ATOM 4253 C CA . ASN B 1 189 ? 36.828 71.998 41.654 1.00 42.50 189 ASN B CA 1
ATOM 4254 C C . ASN B 1 189 ? 37.383 71.099 42.759 1.00 42.28 189 ASN B C 1
ATOM 4255 O O . ASN B 1 189 ? 36.781 70.072 43.107 1.00 42.86 189 ASN B O 1
ATOM 4260 N N . PRO B 1 190 ? 38.566 71.450 43.312 1.00 41.66 190 PRO B N 1
ATOM 4261 C CA . PRO B 1 190 ? 39.173 70.623 44.377 1.00 41.03 190 PRO B CA 1
ATOM 4262 C C . PRO B 1 190 ? 38.650 70.990 45.751 1.00 39.72 190 PRO B C 1
ATOM 4263 O O . PRO B 1 190 ? 38.763 70.205 46.697 1.00 40.55 190 PRO B O 1
ATOM 4267 N N . ASN B 1 191 ? 38.043 72.165 45.845 1.00 37.61 191 ASN B N 1
ATOM 4268 C CA . ASN B 1 191 ? 37.541 72.634 47.115 1.00 37.56 191 ASN B CA 1
ATOM 4269 C C . ASN B 1 191 ? 36.228 71.966 47.577 1.00 37.49 191 ASN B C 1
ATOM 4270 O O . ASN B 1 191 ? 35.231 72.639 47.827 1.00 37.34 191 ASN B O 1
ATOM 4275 N N . ALA B 1 192 ? 36.253 70.642 47.707 1.00 36.54 192 ALA B N 1
ATOM 4276 C CA . ALA B 1 192 ? 35.089 69.873 48.136 1.00 35.86 192 ALA B CA 1
ATOM 4277 C C . ALA B 1 192 ? 35.603 68.619 48.834 1.00 35.64 192 ALA B C 1
ATOM 4278 O O . ALA B 1 192 ? 35.633 67.529 48.276 1.00 35.87 192 ALA B O 1
ATOM 4280 N N . PRO B 1 193 ? 36.000 68.758 50.087 1.00 36.59 193 PRO B N 1
ATOM 4281 C CA . PRO B 1 193 ? 36.543 67.724 50.974 1.00 37.64 193 PRO B CA 1
ATOM 4282 C C . PRO B 1 193 ? 35.738 66.450 51.084 1.00 37.27 193 PRO B C 1
ATOM 4283 O O . PRO B 1 193 ? 36.270 65.341 50.966 1.00 36.45 193 PRO B O 1
ATOM 4287 N N . ILE B 1 194 ? 34.445 66.595 51.328 1.00 35.78 194 ILE B N 1
ATOM 4288 C CA . ILE B 1 194 ? 33.627 65.416 51.460 1.00 35.27 194 ILE B CA 1
ATOM 4289 C C . ILE B 1 194 ? 33.641 64.534 50.190 1.00 34.67 194 ILE B C 1
ATOM 4290 O O . ILE B 1 194 ? 33.756 63.301 50.290 1.00 33.33 194 ILE B O 1
ATOM 4295 N N . ARG B 1 195 ? 33.515 65.178 49.034 1.00 33.19 195 ARG B N 1
ATOM 4296 C CA . ARG B 1 195 ? 33.542 64.516 47.699 1.00 34.95 195 ARG B CA 1
ATOM 4297 C C . ARG B 1 195 ? 34.938 63.853 47.471 1.00 35.92 195 ARG B C 1
ATOM 42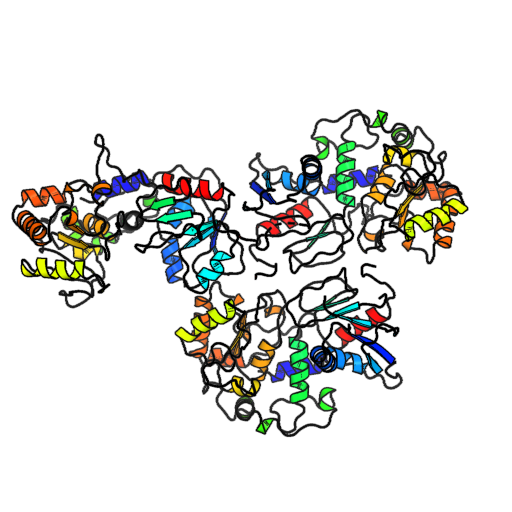98 O O . ARG B 1 195 ? 35.053 62.716 46.988 1.00 36.18 195 ARG B O 1
ATOM 4306 N N . ASN B 1 196 ? 35.991 64.610 47.766 1.00 36.90 196 ASN B N 1
ATOM 4307 C CA . ASN B 1 196 ? 37.383 64.107 47.598 1.00 38.79 196 ASN B CA 1
ATOM 4308 C C . ASN B 1 196 ? 37.589 62.935 48.495 1.00 38.53 196 ASN B C 1
ATOM 4309 O O . ASN B 1 196 ? 38.152 61.910 48.092 1.00 40.71 196 ASN B O 1
ATOM 4314 N N . ALA B 1 197 ? 37.095 63.042 49.721 1.00 37.79 197 ALA B N 1
ATOM 4315 C CA . ALA B 1 197 ? 37.262 61.930 50.630 1.00 37.55 197 ALA B CA 1
ATOM 4316 C C . ALA B 1 197 ? 36.414 60.705 50.320 1.00 38.13 197 ALA B C 1
ATOM 4317 O O . ALA B 1 197 ? 36.838 59.579 50.623 1.00 38.97 197 ALA B O 1
ATOM 4319 N N . PHE B 1 198 ? 35.229 60.876 49.709 1.00 36.61 198 PHE B N 1
ATOM 4320 C CA . PHE B 1 198 ? 34.419 59.696 49.377 1.00 36.33 198 PHE B CA 1
ATOM 4321 C C . PHE B 1 198 ? 35.095 59.021 48.147 1.00 37.59 198 PHE B C 1
ATOM 4322 O O . PHE B 1 198 ? 35.061 57.831 48.034 1.00 38.41 198 PHE B O 1
ATOM 4330 N N . TYR B 1 199 ? 35.660 59.800 47.236 1.00 38.96 199 TYR B N 1
ATOM 4331 C CA . TYR B 1 199 ? 36.343 59.231 46.085 1.00 42.37 199 TYR B CA 1
ATOM 4332 C C . TYR B 1 199 ? 37.484 58.316 46.615 1.00 42.94 199 TYR B C 1
ATOM 4333 O O . TYR B 1 199 ? 37.470 57.099 46.394 1.00 42.68 199 TYR B O 1
ATOM 4342 N N . ASP B 1 200 ? 38.416 58.906 47.365 1.00 43.92 200 ASP B N 1
ATOM 4343 C CA . ASP B 1 200 ? 39.523 58.143 47.973 1.00 45.06 200 ASP B CA 1
ATOM 4344 C C . ASP B 1 200 ? 38.968 56.895 48.617 1.00 45.33 200 ASP B C 1
ATOM 4345 O O . ASP B 1 200 ? 39.462 55.815 48.341 1.00 47.08 200 ASP B O 1
ATOM 4350 N N . ALA B 1 201 ? 37.942 57.027 49.470 1.00 45.47 201 ALA B N 1
ATOM 4351 C CA . ALA B 1 201 ? 37.373 55.857 50.126 1.00 45.34 201 ALA B CA 1
ATOM 4352 C C . ALA B 1 201 ? 36.942 54.762 49.156 1.00 46.60 201 ALA B C 1
ATOM 4353 O O . ALA B 1 201 ? 37.452 53.622 49.209 1.00 45.75 201 ALA B O 1
ATOM 4355 N N . LEU B 1 202 ? 35.994 55.094 48.285 1.00 45.71 202 LEU B N 1
ATOM 4356 C CA . LEU B 1 202 ? 35.467 54.158 47.297 1.00 46.72 202 LEU B CA 1
ATOM 4357 C C . LEU B 1 202 ? 36.548 53.538 46.397 1.00 49.07 202 LEU B C 1
ATOM 4358 O O . LEU B 1 202 ? 36.544 52.332 46.135 1.00 49.69 202 LEU B O 1
ATOM 4363 N N . ASN B 1 203 ? 37.436 54.402 45.897 1.00 51.93 203 ASN B N 1
ATOM 4364 C CA . ASN B 1 203 ? 38.524 54.020 45.009 1.00 55.34 203 ASN B CA 1
ATOM 4365 C C . ASN B 1 203 ? 39.464 52.964 45.631 1.00 57.61 203 ASN B C 1
ATOM 4366 O O . ASN B 1 203 ? 39.934 52.051 44.939 1.00 58.03 203 ASN B O 1
ATOM 4371 N N . SER B 1 204 ? 39.724 53.083 46.931 1.00 58.93 204 SER B N 1
ATOM 4372 C CA . SER B 1 204 ? 40.585 52.128 47.608 1.00 60.81 204 SER B CA 1
ATOM 4373 C C . SER B 1 204 ? 39.884 50.771 47.746 1.00 61.08 204 SER B C 1
ATOM 4374 O O . SER B 1 204 ? 40.460 49.819 48.274 1.00 61.11 204 SER B O 1
ATOM 4377 N N . ILE B 1 205 ? 38.645 50.680 47.278 1.00 60.89 205 ILE B N 1
ATOM 4378 C CA . ILE B 1 205 ? 37.943 49.412 47.330 1.00 60.33 205 ILE B CA 1
ATOM 4379 C C . ILE B 1 205 ? 37.749 48.891 45.911 1.00 59.87 205 ILE B C 1
ATOM 4380 O O . ILE B 1 205 ? 37.736 47.689 45.694 1.00 59.97 205 ILE B O 1
ATOM 4385 N N . GLU B 1 206 ? 37.628 49.803 44.953 1.00 59.25 206 GLU B N 1
ATOM 4386 C CA . GLU B 1 206 ? 37.403 49.454 43.545 1.00 58.28 206 GLU B CA 1
ATOM 4387 C C . GLU B 1 206 ? 37.877 50.653 42.780 1.00 56.74 206 GLU B C 1
ATOM 4388 O O . GLU B 1 206 ? 37.381 51.755 42.989 1.00 57.17 206 GLU B O 1
ATOM 4394 N N . PRO B 1 207 ? 38.849 50.480 41.890 1.00 55.63 207 PRO B N 1
ATOM 4395 C CA . PRO B 1 207 ? 39.216 51.720 41.213 1.00 53.66 207 PRO B CA 1
ATOM 4396 C C . PRO B 1 207 ? 38.045 52.537 40.600 1.00 52.88 207 PRO B C 1
ATOM 4397 O O . PRO B 1 207 ? 37.073 51.982 40.053 1.00 52.13 207 PRO B O 1
ATOM 4401 N N . VAL B 1 208 ? 38.161 53.858 40.743 1.00 49.85 208 VAL B N 1
ATOM 4402 C CA . VAL B 1 208 ? 37.198 54.809 40.240 1.00 47.15 208 VAL B CA 1
ATOM 4403 C C . VAL B 1 208 ? 37.966 55.679 39.246 1.00 46.70 208 VAL B C 1
ATOM 4404 O O . VAL B 1 208 ? 39.008 56.270 39.588 1.00 46.06 208 VAL B O 1
ATOM 4408 N N . THR B 1 209 ? 37.429 55.800 38.031 1.00 46.68 209 THR B N 1
ATOM 4409 C CA . THR B 1 209 ? 38.052 56.557 36.947 1.00 46.60 209 THR B CA 1
ATOM 4410 C C . THR B 1 209 ? 37.823 58.077 36.940 1.00 48.79 209 THR B C 1
ATOM 4411 O O . THR B 1 209 ? 36.687 58.530 36.935 1.00 49.80 209 THR B O 1
ATOM 4415 N N . GLY B 1 210 ? 38.912 58.861 36.905 1.00 49.80 210 GLY B N 1
ATOM 4416 C CA . GLY B 1 210 ? 38.830 60.317 36.945 1.00 48.92 210 GLY B CA 1
ATOM 4417 C C . GLY B 1 210 ? 39.025 61.126 35.673 1.00 49.88 210 GLY B C 1
ATOM 4418 O O . GLY B 1 210 ? 40.132 61.208 35.119 1.00 51.77 210 GLY B O 1
ATOM 4419 N N . GLY B 1 211 ? 37.961 61.781 35.222 1.00 49.10 211 GLY B N 1
ATOM 4420 C CA . GLY B 1 211 ? 38.017 62.522 33.981 1.00 47.95 211 GLY B CA 1
ATOM 4421 C C . GLY B 1 211 ? 38.190 63.999 34.088 1.00 47.99 211 GLY B C 1
ATOM 4422 O O . GLY B 1 211 ? 38.258 64.682 33.058 1.00 49.66 211 GLY B O 1
ATOM 4423 N N . GLY B 1 212 ? 38.245 64.519 35.313 1.00 47.56 212 GLY B N 1
ATOM 4424 C CA . GLY B 1 212 ? 38.440 65.942 35.498 1.00 46.91 212 GLY B CA 1
ATOM 4425 C C . GLY B 1 212 ? 39.783 66.198 36.175 1.00 47.98 212 GLY B C 1
ATOM 4426 O O . GLY B 1 212 ? 40.489 65.239 36.464 1.00 47.35 212 GLY B O 1
ATOM 4427 N N . SER B 1 213 ? 40.116 67.472 36.422 1.00 48.48 213 SER B N 1
ATOM 4428 C CA . SER B 1 213 ? 41.366 67.878 37.078 1.00 49.58 213 SER B CA 1
ATOM 4429 C C . SER B 1 213 ? 41.566 67.157 38.415 1.00 50.27 213 SER B C 1
ATOM 4430 O O . SER B 1 213 ? 42.692 66.912 38.860 1.00 51.26 213 SER B O 1
ATOM 4433 N N . VAL B 1 214 ? 40.468 66.826 39.071 1.00 49.19 214 VAL B N 1
ATOM 4434 C CA . VAL B 1 214 ? 40.567 66.221 40.366 1.00 48.20 214 VAL B CA 1
ATOM 4435 C C . VAL B 1 214 ? 40.554 64.726 40.349 1.00 48.06 214 VAL B C 1
ATOM 4436 O O . VAL B 1 214 ? 39.693 64.095 39.751 1.00 47.24 214 VAL B O 1
ATOM 4440 N N . ARG B 1 215 ? 41.541 64.170 41.050 1.00 48.99 215 ARG B N 1
ATOM 4441 C CA . ARG B 1 215 ? 41.749 62.745 41.154 1.00 48.32 215 ARG B CA 1
ATOM 4442 C C . ARG B 1 215 ? 41.747 62.204 39.726 1.00 49.66 215 ARG B C 1
ATOM 4443 O O . ARG B 1 215 ? 41.226 61.134 39.422 1.00 47.56 215 ARG B O 1
ATOM 4451 N N . ASN B 1 216 ? 42.345 62.982 38.836 1.00 51.17 216 ASN B N 1
ATOM 4452 C CA . ASN B 1 216 ? 42.411 62.556 37.464 1.00 54.32 216 ASN B CA 1
ATOM 4453 C C . ASN B 1 216 ? 43.202 61.259 37.321 1.00 56.16 216 ASN B C 1
ATOM 4454 O O . ASN B 1 216 ? 44.261 61.069 37.939 1.00 55.99 216 ASN B O 1
ATOM 4459 N N . THR B 1 217 ? 42.697 60.383 36.469 1.00 58.02 217 THR B N 1
ATOM 4460 C CA . THR B 1 217 ? 43.299 59.083 36.274 1.00 59.59 217 THR B CA 1
ATOM 4461 C C . THR B 1 217 ? 43.564 58.708 34.796 1.00 59.67 217 THR B C 1
ATOM 4462 O O . THR B 1 217 ? 44.237 57.707 34.487 1.00 59.64 217 THR B O 1
ATOM 4466 N N . LEU B 1 218 ? 43.066 59.542 33.897 1.00 58.60 218 LEU B N 1
ATOM 4467 C CA . LEU B 1 218 ? 43.195 59.305 32.463 1.00 57.84 218 LEU B CA 1
ATOM 4468 C C . LEU B 1 218 ? 44.481 59.849 31.887 1.00 57.92 218 LEU B C 1
ATOM 4469 O O . LEU B 1 218 ? 45.011 59.323 30.912 1.00 58.47 218 LEU B O 1
ATOM 4474 N N . GLY B 1 219 ? 44.960 60.933 32.471 1.00 56.65 219 GLY B N 1
ATOM 4475 C CA . GLY B 1 219 ? 46.152 61.553 31.946 1.00 57.34 219 GLY B CA 1
ATOM 4476 C C . GLY B 1 219 ? 45.748 62.772 31.134 1.00 56.96 219 GLY B C 1
ATOM 4477 O O . GLY B 1 219 ? 46.591 63.472 30.590 1.00 57.41 219 GLY B O 1
ATOM 4478 N N . TYR B 1 220 ? 44.444 63.020 31.059 1.00 56.65 220 TYR B N 1
ATOM 4479 C CA . TYR B 1 220 ? 43.880 64.180 30.357 1.00 55.80 220 TYR B CA 1
ATOM 4480 C C . TYR B 1 220 ? 42.461 64.399 30.896 1.00 55.08 220 TYR B C 1
ATOM 4481 O O . TYR B 1 220 ? 41.881 63.512 31.539 1.00 53.99 220 TYR B O 1
ATOM 4490 N N . ASN B 1 221 ? 41.893 65.559 30.597 1.00 54.60 221 ASN B N 1
ATOM 4491 C CA . ASN B 1 221 ? 40.544 65.852 31.059 1.00 54.49 221 ASN B CA 1
ATOM 4492 C C . ASN B 1 221 ? 39.525 65.634 29.971 1.00 54.42 221 ASN B C 1
ATOM 4493 O O . ASN B 1 221 ? 39.531 66.322 28.938 1.00 54.27 221 ASN B O 1
ATOM 4498 N N . VAL B 1 222 ? 38.653 64.667 30.216 1.00 54.27 222 VAL B N 1
ATOM 4499 C CA . VAL B 1 222 ? 37.625 64.321 29.259 1.00 54.60 222 VAL B CA 1
ATOM 4500 C C . VAL B 1 222 ? 36.971 65.572 28.680 1.00 54.54 222 VAL B C 1
ATOM 4501 O O . VAL B 1 222 ? 36.843 66.617 29.351 1.00 54.27 222 VAL B O 1
ATOM 4505 N N . LYS B 1 223 ? 36.580 65.453 27.415 1.00 53.92 223 LYS B N 1
ATOM 4506 C CA . LYS B 1 223 ? 35.968 66.526 26.653 1.00 53.28 223 LYS B CA 1
ATOM 4507 C C . LYS B 1 223 ? 34.456 66.390 26.672 1.00 51.59 223 LYS B C 1
ATOM 4508 O O . LYS B 1 223 ? 33.738 67.372 26.805 1.00 51.77 223 LYS B O 1
ATOM 4514 N N . ASN B 1 224 ? 33.968 65.171 26.549 1.00 50.69 224 ASN B N 1
ATOM 4515 C CA . ASN B 1 224 ? 32.530 64.988 26.561 1.00 49.31 224 ASN B CA 1
ATOM 4516 C C . ASN B 1 224 ? 32.215 64.194 27.796 1.00 47.72 224 ASN B C 1
ATOM 4517 O O . ASN B 1 224 ? 32.436 62.969 27.851 1.00 47.74 224 ASN B O 1
ATOM 4522 N N . LYS B 1 225 ? 31.716 64.895 28.807 1.00 44.34 225 LYS B N 1
ATOM 4523 C CA . LYS B 1 225 ? 31.334 64.241 30.045 1.00 40.83 225 LYS B CA 1
ATOM 4524 C C . LYS B 1 225 ? 30.240 63.214 29.791 1.00 39.11 225 LYS B C 1
ATOM 4525 O O . LYS B 1 225 ? 30.245 62.147 30.347 1.00 36.48 225 LYS B O 1
ATOM 4531 N N . ASN B 1 226 ? 29.269 63.578 28.973 1.00 42.39 226 ASN B N 1
ATOM 4532 C CA . ASN B 1 226 ? 28.153 62.668 28.663 1.00 44.68 226 ASN B CA 1
ATOM 4533 C C . ASN B 1 226 ? 28.698 61.292 28.180 1.00 45.28 226 ASN B C 1
ATOM 4534 O O . ASN B 1 226 ? 28.434 60.247 28.764 1.00 45.00 226 ASN B O 1
ATOM 4539 N N . GLU B 1 227 ? 29.458 61.313 27.087 1.00 46.54 227 GLU B N 1
ATOM 4540 C CA . GLU B 1 227 ? 29.987 60.073 26.505 1.00 46.45 227 GLU B CA 1
ATOM 4541 C C . GLU B 1 227 ? 30.849 59.341 27.523 1.00 44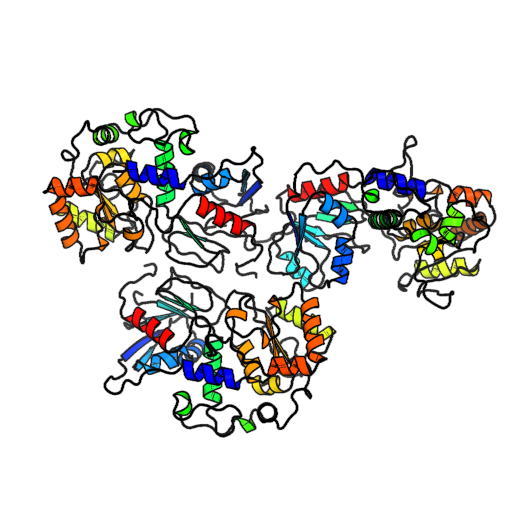.51 227 GLU B C 1
ATOM 4542 O O . GLU B 1 227 ? 30.705 58.141 27.747 1.00 44.33 227 GLU B O 1
ATOM 4548 N N . PHE B 1 228 ? 31.714 60.087 28.185 1.00 43.83 228 PHE B N 1
ATOM 4549 C CA . PHE B 1 228 ? 32.574 59.492 29.193 1.00 43.49 228 PHE B CA 1
ATOM 4550 C C . PHE B 1 228 ? 31.769 58.772 30.287 1.00 42.23 228 PHE B C 1
ATOM 4551 O O . PHE B 1 228 ? 32.098 57.654 30.677 1.00 41.24 228 PHE B O 1
ATOM 4559 N N . LEU B 1 229 ? 30.710 59.397 30.801 1.00 40.90 229 LEU B N 1
ATOM 4560 C CA . LEU B 1 229 ? 29.953 58.711 31.841 1.00 40.47 229 LEU B CA 1
ATOM 4561 C C . LEU B 1 229 ? 29.260 57.470 31.357 1.00 40.28 229 LEU B C 1
ATOM 4562 O O . LEU B 1 229 ? 29.066 56.546 32.134 1.00 39.29 229 LEU B O 1
ATOM 4567 N N . SER B 1 230 ? 28.830 57.453 30.094 1.00 41.35 230 SER B N 1
ATOM 4568 C CA . SER B 1 230 ? 28.145 56.254 29.560 1.00 42.31 230 SER B CA 1
ATOM 4569 C C . SER B 1 230 ? 29.013 54.982 29.548 1.00 41.54 230 SER B C 1
ATOM 4570 O O . SER B 1 230 ? 28.474 53.897 29.464 1.00 40.66 230 SER B O 1
ATOM 4573 N N . GLN B 1 231 ? 30.335 55.128 29.667 1.00 43.06 231 GLN B N 1
ATOM 4574 C CA . GLN B 1 231 ? 31.264 53.967 29.673 1.00 44.86 231 GLN B CA 1
ATOM 4575 C C . GLN B 1 231 ? 31.481 53.319 31.028 1.00 45.32 231 GLN B C 1
ATOM 4576 O O . GLN B 1 231 ? 32.384 52.468 31.164 1.00 45.00 231 GLN B O 1
ATOM 4582 N N . TYR B 1 232 ? 30.696 53.714 32.044 1.00 42.82 232 TYR B N 1
ATOM 4583 C CA . TYR B 1 232 ? 30.849 53.122 33.367 1.00 41.30 232 TYR B CA 1
ATOM 4584 C C . TYR B 1 232 ? 29.495 52.829 34.003 1.00 40.17 232 TYR B C 1
ATOM 4585 O O . TYR B 1 232 ? 28.510 53.497 33.672 1.00 39.17 232 TYR B O 1
ATOM 4594 N N . LYS B 1 233 ? 29.462 51.853 34.913 1.00 37.91 233 LYS B N 1
ATOM 4595 C CA . LYS B 1 233 ? 28.240 51.412 35.592 1.00 38.05 233 LYS B CA 1
ATOM 4596 C C . LYS B 1 233 ? 27.669 52.408 36.623 1.00 38.80 233 LYS B C 1
ATOM 4597 O O . LYS B 1 233 ? 26.472 52.328 36.965 1.00 37.01 233 LYS B O 1
ATOM 4603 N N . PHE B 1 234 ? 28.524 53.327 37.096 1.00 38.64 234 PHE B N 1
ATOM 4604 C CA . PHE B 1 234 ? 28.102 54.292 38.113 1.00 38.31 234 PHE B CA 1
ATOM 4605 C C . PHE B 1 234 ? 28.793 55.582 37.906 1.00 38.53 234 PHE B C 1
ATOM 4606 O O . PHE B 1 234 ? 29.846 55.654 37.269 1.00 39.44 234 PHE B O 1
ATOM 4614 N N . ASN B 1 235 ? 28.238 56.637 38.496 1.00 37.13 235 ASN B N 1
ATOM 4615 C CA . ASN B 1 235 ? 28.890 57.920 38.386 1.00 34.54 235 ASN B CA 1
ATOM 4616 C C . ASN B 1 235 ? 28.896 58.464 39.819 1.00 35.81 235 ASN B C 1
ATOM 4617 O O . ASN B 1 235 ? 27.854 58.501 40.491 1.00 34.98 235 ASN B O 1
ATOM 4622 N N . LEU B 1 236 ? 30.085 58.839 40.284 1.00 35.01 236 LEU B N 1
ATOM 4623 C CA . LEU B 1 236 ? 30.281 59.387 41.631 1.00 34.73 236 LEU B CA 1
ATOM 4624 C C . LEU B 1 236 ? 29.743 60.793 41.420 1.00 32.38 236 LEU B C 1
ATOM 4625 O O . LEU B 1 236 ? 30.388 61.614 40.828 1.00 29.90 236 LEU B O 1
ATOM 4630 N N . CYS B 1 237 ? 28.556 61.040 41.965 1.00 31.63 237 CYS B N 1
ATOM 4631 C CA . CYS B 1 237 ? 27.785 62.252 41.721 1.00 29.76 237 CYS B CA 1
ATOM 4632 C C . CYS B 1 237 ? 27.536 63.152 42.964 1.00 30.20 237 CYS B C 1
ATOM 4633 O O . CYS B 1 237 ? 26.410 63.222 43.490 1.00 27.76 237 CYS B O 1
ATOM 4636 N N . PHE B 1 238 ? 28.604 63.794 43.445 1.00 30.18 238 PHE B N 1
ATOM 4637 C CA . PHE B 1 238 ? 28.565 64.676 44.618 1.00 27.76 238 PHE B CA 1
ATOM 4638 C C . PHE B 1 238 ? 28.525 66.172 44.326 1.00 27.27 238 PHE B C 1
ATOM 4639 O O . PHE B 1 238 ? 29.317 66.673 43.534 1.00 26.62 238 PHE B O 1
ATOM 4647 N N . GLU B 1 239 ? 27.615 66.896 45.004 1.00 24.02 239 GLU B N 1
ATOM 4648 C CA . GLU B 1 239 ? 27.576 68.336 44.881 1.00 23.65 239 GLU B CA 1
ATOM 4649 C C . GLU B 1 239 ? 28.891 68.801 45.579 1.00 22.93 239 GLU B C 1
ATOM 4650 O O . GLU B 1 239 ? 29.487 68.016 46.302 1.00 24.05 239 GLU B O 1
ATOM 4656 N N . ASN B 1 240 ? 29.245 70.056 45.422 1.00 23.41 240 ASN B N 1
ATOM 4657 C CA . ASN B 1 240 ? 30.475 70.588 46.004 1.00 26.41 240 ASN B CA 1
ATOM 4658 C C . ASN B 1 240 ? 30.301 70.896 47.487 1.00 28.56 240 ASN B C 1
ATOM 4659 O O . ASN B 1 240 ? 31.298 71.048 48.221 1.00 27.36 240 ASN B O 1
ATOM 4664 N N . THR B 1 241 ? 29.041 70.898 47.936 1.00 27.53 241 THR B N 1
ATOM 4665 C CA . THR B 1 241 ? 28.706 71.220 49.327 1.00 26.70 241 THR B CA 1
ATOM 4666 C C . THR B 1 241 ? 27.280 70.734 49.645 1.00 26.91 241 THR B C 1
ATOM 4667 O O . THR B 1 241 ? 26.484 70.498 48.736 1.00 25.40 241 THR B O 1
ATOM 4671 N N . GLN B 1 242 ? 26.942 70.631 50.916 1.00 22.83 242 GLN B N 1
ATOM 4672 C CA . GLN B 1 242 ? 25.573 70.193 51.284 1.00 24.12 242 GLN B CA 1
ATOM 4673 C C . GLN B 1 242 ? 24.675 71.414 51.488 1.00 23.69 242 GLN B C 1
ATOM 4674 O O . GLN B 1 242 ? 25.096 72.430 52.067 1.00 24.66 242 GLN B O 1
ATOM 4680 N N . GLY B 1 243 ? 23.470 71.327 50.963 1.00 21.93 243 GLY B N 1
ATOM 4681 C CA . GLY B 1 243 ? 22.464 72.383 51.119 1.00 20.46 243 GLY B CA 1
ATOM 4682 C C . GLY B 1 243 ? 21.127 71.692 50.884 1.00 21.83 243 GLY B C 1
ATOM 4683 O O . GLY B 1 243 ? 20.960 70.877 49.934 1.00 21.15 243 GLY B O 1
ATOM 4684 N N . TYR B 1 244 ? 20.131 72.002 51.720 1.00 21.17 244 TYR B N 1
ATOM 4685 C CA . TYR B 1 244 ? 18.830 71.387 51.508 1.00 20.33 244 TYR B CA 1
ATOM 4686 C C . TYR B 1 244 ? 18.162 71.960 50.272 1.00 19.93 244 TYR B C 1
ATOM 4687 O O . TYR B 1 244 ? 17.842 73.134 50.273 1.00 20.80 244 TYR B O 1
ATOM 4696 N N . GLY B 1 245 ? 17.904 71.083 49.279 1.00 20.03 245 GLY B N 1
ATOM 4697 C CA . GLY B 1 245 ? 17.318 71.439 47.995 1.00 20.37 245 GLY B CA 1
ATOM 4698 C C . GLY B 1 245 ? 18.368 71.753 46.918 1.00 20.78 245 GLY B C 1
ATOM 4699 O O . GLY B 1 245 ? 18.047 71.998 45.780 1.00 19.42 245 GLY B O 1
ATOM 4700 N N . TYR B 1 246 ? 19.644 71.752 47.309 1.00 21.03 246 TYR B N 1
ATOM 4701 C CA . TYR B 1 246 ? 20.714 72.103 46.385 1.00 20.24 246 TYR B CA 1
ATOM 4702 C C . TYR B 1 246 ? 21.071 70.903 45.457 1.00 21.92 246 TYR B C 1
ATOM 4703 O O . TYR B 1 246 ? 21.985 70.130 45.731 1.00 21.88 246 TYR B O 1
ATOM 4712 N N . VAL B 1 247 ? 20.322 70.742 44.370 1.00 21.80 247 VAL B N 1
ATOM 4713 C CA . VAL B 1 247 ? 20.517 69.595 43.423 1.00 20.97 247 VAL B CA 1
ATOM 4714 C C . VAL B 1 247 ? 20.819 70.253 42.079 1.00 22.21 247 VAL B C 1
ATOM 4715 O O . VAL B 1 247 ? 19.981 70.957 41.531 1.00 20.54 247 VAL B O 1
ATOM 4719 N N . THR B 1 248 ? 22.046 70.067 41.585 1.00 20.75 248 THR B N 1
ATOM 4720 C CA . THR B 1 248 ? 22.482 70.739 40.369 1.00 23.66 248 THR B CA 1
ATOM 4721 C C . THR B 1 248 ? 22.381 69.826 39.155 1.00 26.50 248 THR B C 1
ATOM 4722 O O . THR B 1 248 ? 21.654 68.800 39.191 1.00 25.98 248 THR B O 1
ATOM 4726 N N . GLU B 1 249 ? 23.129 70.187 38.125 1.00 26.84 249 GLU B N 1
ATOM 4727 C CA . GLU B 1 249 ? 23.140 69.433 36.893 1.00 27.93 249 GLU B CA 1
ATOM 4728 C C . GLU B 1 249 ? 23.670 68.018 37.007 1.00 28.40 249 GLU B C 1
ATOM 4729 O O . GLU B 1 249 ? 23.387 67.158 36.134 1.00 28.61 249 GLU B O 1
ATOM 4735 N N . LYS B 1 250 ? 24.445 67.776 38.056 1.00 26.91 250 LYS B N 1
ATOM 4736 C CA . LYS B 1 250 ? 25.137 66.517 38.194 1.00 28.17 250 LYS B CA 1
ATOM 4737 C C . LYS B 1 250 ? 24.281 65.268 38.140 1.00 30.91 250 LYS B C 1
ATOM 4738 O O . LYS B 1 250 ? 24.585 64.336 37.348 1.00 29.35 250 LYS B O 1
ATOM 4744 N N . ILE B 1 251 ? 23.219 65.212 38.953 1.00 28.37 251 ILE B N 1
ATOM 4745 C CA . ILE B 1 251 ? 22.415 64.027 38.875 1.00 28.04 251 ILE B CA 1
ATOM 4746 C C . ILE B 1 251 ? 21.778 63.850 37.464 1.00 27.17 251 ILE B C 1
ATOM 4747 O O . ILE B 1 251 ? 21.528 62.713 37.036 1.00 24.78 251 ILE B O 1
ATOM 4752 N N . ILE B 1 252 ? 21.513 64.954 36.768 1.00 26.84 252 ILE B N 1
ATOM 4753 C CA . ILE B 1 252 ? 20.879 64.870 35.444 1.00 28.52 252 ILE B CA 1
ATOM 4754 C C . ILE B 1 252 ? 21.898 64.241 34.434 1.00 30.00 252 ILE B C 1
ATOM 4755 O O . ILE B 1 252 ? 21.504 63.433 33.582 1.00 28.10 252 ILE B O 1
ATOM 4760 N N . ASP B 1 253 ? 23.168 64.639 34.544 1.00 29.57 253 ASP B N 1
ATOM 4761 C CA . ASP B 1 253 ? 24.223 64.086 33.706 1.00 31.82 253 ASP B CA 1
ATOM 4762 C C . ASP B 1 253 ? 24.313 62.567 33.929 1.00 32.27 253 ASP B C 1
ATOM 4763 O O . ASP B 1 253 ? 24.510 61.789 32.954 1.00 34.44 253 ASP B O 1
ATOM 4768 N N . ALA B 1 254 ? 24.182 62.089 35.170 1.00 32.30 254 ALA B N 1
ATOM 4769 C CA . ALA B 1 254 ? 24.240 60.645 35.365 1.00 33.46 254 ALA B CA 1
ATOM 4770 C C . ALA B 1 254 ? 23.034 59.941 34.670 1.00 36.52 254 ALA B C 1
ATOM 4771 O O . ALA B 1 254 ? 23.201 58.960 33.915 1.00 36.11 254 ALA B O 1
ATOM 4773 N N . TYR B 1 255 ? 21.810 60.424 34.921 1.00 35.37 255 TYR B N 1
ATOM 4774 C CA . TYR B 1 255 ? 20.643 59.777 34.286 1.00 34.73 255 TYR B CA 1
ATOM 4775 C C . TYR B 1 255 ? 20.778 59.758 32.775 1.00 35.81 255 TYR B C 1
ATOM 4776 O O . TYR B 1 255 ? 20.579 58.720 32.139 1.00 36.51 255 TYR B O 1
ATOM 4785 N N . PHE B 1 256 ? 21.114 60.914 32.205 1.00 35.37 256 PHE B N 1
ATOM 4786 C CA . PHE B 1 256 ? 21.252 61.074 30.761 1.00 35.25 256 PHE B CA 1
ATOM 4787 C C . PHE B 1 256 ? 22.353 60.165 30.164 1.00 37.24 256 PHE B C 1
ATOM 4788 O O . PHE B 1 256 ? 22.311 59.772 28.989 1.00 37.33 256 PHE B O 1
ATOM 4796 N N . SER B 1 257 ? 23.339 59.843 30.975 1.00 37.57 257 SER B N 1
ATOM 4797 C CA . SER B 1 257 ? 24.426 59.039 30.486 1.00 37.92 257 SER B CA 1
ATOM 4798 C C . SER B 1 257 ? 24.154 57.583 30.765 1.00 38.00 257 SER B C 1
ATOM 4799 O O . SER B 1 257 ? 25.053 56.766 30.647 1.00 40.51 257 SER B O 1
ATOM 4802 N N . HIS B 1 258 ? 22.943 57.255 31.187 1.00 37.88 258 HIS B N 1
ATOM 4803 C CA . HIS B 1 258 ? 22.585 55.868 31.448 1.00 38.27 258 HIS B CA 1
ATOM 4804 C C . HIS B 1 258 ? 23.525 55.169 32.448 1.00 39.09 258 HIS B C 1
ATOM 4805 O O . HIS B 1 258 ? 24.023 54.046 32.207 1.00 37.83 258 HIS B O 1
ATOM 4812 N N . THR B 1 259 ? 23.739 55.801 33.596 1.00 37.42 259 THR B N 1
ATOM 4813 C CA . THR B 1 259 ? 24.602 55.240 34.623 1.00 36.90 259 THR B CA 1
ATOM 4814 C C . THR B 1 259 ? 23.967 55.562 35.980 1.00 37.07 259 THR B C 1
ATOM 4815 O O . THR B 1 259 ? 23.262 56.574 36.112 1.00 38.85 259 THR B O 1
ATOM 4819 N N . ILE B 1 260 ? 24.175 54.694 36.964 1.00 34.72 260 ILE B N 1
ATOM 4820 C CA . ILE B 1 260 ? 23.608 54.895 38.290 1.00 34.36 260 ILE B CA 1
ATOM 4821 C C . ILE B 1 260 ? 24.308 56.058 39.017 1.00 32.20 260 ILE B C 1
ATOM 4822 O O . ILE B 1 260 ? 25.524 56.119 39.075 1.00 30.98 260 ILE B O 1
ATOM 4827 N N . PRO B 1 261 ? 23.527 57.027 39.561 1.00 31.71 261 PRO B N 1
ATOM 4828 C CA . PRO B 1 261 ? 24.211 58.141 40.256 1.00 29.89 261 PRO B CA 1
ATOM 4829 C C . PRO B 1 261 ? 24.474 57.707 41.675 1.00 30.20 261 PRO B C 1
ATOM 4830 O O . PRO B 1 261 ? 23.607 57.065 42.292 1.00 29.08 261 PRO B O 1
ATOM 4834 N N . ILE B 1 262 ? 25.658 57.994 42.195 1.00 29.19 262 ILE B N 1
ATOM 4835 C CA . ILE B 1 262 ? 25.883 57.722 43.632 1.00 29.21 262 ILE B CA 1
ATOM 4836 C C . ILE B 1 262 ? 25.878 59.196 44.028 1.00 27.32 262 ILE B C 1
ATOM 4837 O O . ILE B 1 262 ? 26.783 59.968 43.656 1.00 26.94 262 ILE B O 1
ATOM 4842 N N . TYR B 1 263 ? 24.813 59.564 44.721 1.00 28.58 263 TYR B N 1
ATOM 4843 C CA . TYR B 1 263 ? 24.535 60.966 45.059 1.00 27.32 263 TYR B CA 1
ATOM 4844 C C . TYR B 1 263 ? 24.713 61.436 46.487 1.00 25.86 263 TYR B C 1
ATOM 4845 O O . TYR B 1 263 ? 24.396 60.721 47.439 1.00 25.22 263 TYR B O 1
ATOM 4854 N N . TRP B 1 264 ? 25.200 62.665 46.583 1.00 26.09 264 TRP B N 1
ATOM 4855 C CA . TRP B 1 264 ? 25.365 63.333 47.872 1.00 24.43 264 TRP B CA 1
ATOM 4856 C C . TRP B 1 264 ? 25.319 64.811 47.637 1.00 23.73 264 TRP B C 1
ATOM 4857 O O . TRP B 1 264 ? 25.907 65.302 46.661 1.00 24.82 264 TRP B O 1
ATOM 4868 N N . GLY B 1 265 ? 24.623 65.540 48.533 1.00 22.84 265 GLY B N 1
ATOM 4869 C CA . GLY B 1 265 ? 24.601 66.975 48.370 1.00 21.45 265 GLY B CA 1
ATOM 4870 C C . GLY B 1 265 ? 23.363 67.482 49.086 1.00 21.74 265 GLY B C 1
ATOM 4871 O O . GLY B 1 265 ? 23.448 68.033 50.171 1.00 22.56 265 GLY B O 1
ATOM 4872 N N . SER B 1 266 ? 22.230 67.336 48.442 1.00 19.94 266 SER B N 1
ATOM 4873 C CA . SER B 1 266 ? 20.968 67.758 49.073 1.00 21.48 266 SER B CA 1
ATOM 4874 C C . SER B 1 266 ? 20.405 66.585 49.889 1.00 21.70 266 SER B C 1
ATOM 4875 O O . SER B 1 266 ? 20.079 65.530 49.310 1.00 23.65 266 SER B O 1
ATOM 4878 N N . PRO B 1 267 ? 20.293 66.732 51.240 1.00 19.11 267 PRO B N 1
ATOM 4879 C CA . PRO B 1 267 ? 19.761 65.596 51.954 1.00 21.23 267 PRO B CA 1
ATOM 4880 C C . PRO B 1 267 ? 18.286 65.334 51.652 1.00 22.54 267 PRO B C 1
ATOM 4881 O O . PRO B 1 267 ? 17.760 64.286 52.065 1.00 23.88 267 PRO B O 1
ATOM 4885 N N . SER B 1 268 ? 17.608 66.271 50.979 1.00 21.31 268 SER B N 1
ATOM 4886 C CA . SER B 1 268 ? 16.193 66.083 50.666 1.00 20.60 268 SER B CA 1
ATOM 4887 C C . SER B 1 268 ? 16.059 65.747 49.180 1.00 21.54 268 SER B C 1
ATOM 4888 O O . SER B 1 268 ? 14.976 65.840 48.624 1.00 21.83 268 SER B O 1
ATOM 4891 N N . VAL B 1 269 ? 17.143 65.319 48.547 1.00 20.12 269 VAL B N 1
ATOM 4892 C CA . VAL B 1 269 ? 17.053 64.965 47.127 1.00 22.75 269 VAL B CA 1
ATOM 4893 C C . VAL B 1 269 ? 15.898 63.937 46.787 1.00 22.04 269 VAL B C 1
ATOM 4894 O O . VAL B 1 269 ? 15.345 63.986 45.687 1.00 23.44 269 VAL B O 1
ATOM 4898 N N . ALA B 1 270 ? 15.498 63.072 47.707 1.00 23.24 270 ALA B N 1
ATOM 4899 C CA . ALA B 1 270 ? 14.408 62.118 47.404 1.00 24.01 270 ALA B CA 1
ATOM 4900 C C . ALA B 1 270 ? 13.081 62.803 47.094 1.00 23.50 270 ALA B C 1
ATOM 4901 O O . ALA B 1 270 ? 12.111 62.172 46.596 1.00 21.83 270 ALA B O 1
ATOM 4903 N N . LYS B 1 271 ? 12.963 64.062 47.468 1.00 22.49 271 LYS B N 1
ATOM 4904 C CA . LYS B 1 271 ? 11.725 64.788 47.130 1.00 21.86 271 LYS B CA 1
ATOM 4905 C C . LYS B 1 271 ? 11.761 65.086 45.627 1.00 21.79 271 LYS B C 1
ATOM 4906 O O . LYS B 1 271 ? 10.739 65.036 44.963 1.00 22.95 271 LYS B O 1
ATOM 4912 N N . ASP B 1 272 ? 12.937 65.416 45.097 1.00 19.76 272 ASP B N 1
ATOM 4913 C CA . ASP B 1 272 ? 13.077 65.730 43.716 1.00 20.61 272 ASP B CA 1
ATOM 4914 C C . ASP B 1 272 ? 13.142 64.486 42.769 1.00 22.31 272 ASP B C 1
ATOM 4915 O O . ASP B 1 272 ? 12.625 64.536 41.617 1.00 22.10 272 ASP B O 1
ATOM 4920 N N . PHE B 1 273 ? 13.794 63.421 43.226 1.00 21.60 273 PHE B N 1
ATOM 4921 C CA . PHE B 1 273 ? 13.997 62.214 42.388 1.00 22.74 273 PHE B CA 1
ATOM 4922 C C . PHE B 1 273 ? 13.645 60.917 43.078 1.00 25.63 273 PHE B C 1
ATOM 4923 O O . PHE B 1 273 ? 13.736 60.790 44.321 1.00 25.61 273 PHE B O 1
ATOM 4931 N N . ASN B 1 274 ? 13.208 59.962 42.263 1.00 23.80 274 ASN B N 1
ATOM 4932 C CA . ASN B 1 274 ? 12.811 58.625 42.724 1.00 26.43 274 ASN B CA 1
ATOM 4933 C C . ASN B 1 274 ? 13.977 57.989 43.448 1.00 25.79 274 ASN B C 1
ATOM 4934 O O . ASN B 1 274 ? 15.000 57.679 42.824 1.00 28.14 274 ASN B O 1
ATOM 4939 N N . PRO B 1 275 ? 13.842 57.759 44.748 1.00 27.55 275 PRO B N 1
ATOM 4940 C CA . PRO B 1 275 ? 14.962 57.140 45.503 1.00 29.23 275 PRO B CA 1
ATOM 4941 C C . PRO B 1 275 ? 15.353 55.685 45.008 1.00 31.90 275 PRO B C 1
ATOM 4942 O O . PRO B 1 275 ? 16.435 55.175 45.278 1.00 30.74 275 PRO B O 1
ATOM 4946 N N . LYS B 1 276 ? 14.467 55.034 44.266 1.00 33.59 276 LYS B N 1
ATOM 4947 C CA . LYS B 1 276 ? 14.783 53.675 43.782 1.00 34.47 276 LYS B CA 1
ATOM 4948 C C . LYS B 1 276 ? 15.671 53.716 42.563 1.00 35.23 276 LYS B C 1
ATOM 4949 O O . LYS B 1 276 ? 16.194 52.657 42.135 1.00 35.35 276 LYS B O 1
ATOM 4955 N N . SER B 1 277 ? 15.852 54.931 42.012 1.00 31.65 277 SER B N 1
ATOM 4956 C CA . SER B 1 277 ? 16.661 55.158 40.830 1.00 29.05 277 SER B CA 1
ATOM 4957 C C . SER B 1 277 ? 18.104 55.588 41.060 1.00 29.24 277 SER B C 1
ATOM 4958 O O . SER B 1 277 ? 18.875 55.783 40.114 1.00 29.63 277 SER B O 1
ATOM 4961 N N . PHE B 1 278 ? 18.487 55.731 42.317 1.00 29.33 278 PHE B N 1
ATOM 4962 C CA . PHE B 1 278 ? 19.844 56.130 42.627 1.00 27.81 278 PHE B CA 1
ATOM 4963 C C . PHE B 1 278 ? 20.321 55.743 44.035 1.00 27.30 278 PHE B C 1
ATOM 4964 O O . PHE B 1 278 ? 19.554 55.348 44.856 1.00 28.99 278 PHE B O 1
ATOM 4972 N N . VAL B 1 279 ? 21.624 55.849 44.290 1.00 30.39 279 VAL B N 1
ATOM 4973 C CA . VAL B 1 279 ? 22.146 55.525 45.596 1.00 29.19 279 VAL B CA 1
ATOM 4974 C C . VAL B 1 279 ? 22.181 56.888 46.273 1.00 27.40 279 VAL B C 1
ATOM 4975 O O . VAL B 1 279 ? 22.778 57.814 45.759 1.00 27.75 279 VAL B O 1
ATOM 4979 N N . ASN B 1 280 ? 21.522 56.970 47.408 1.00 26.28 280 ASN B N 1
ATOM 4980 C CA . ASN B 1 280 ? 21.466 58.218 48.160 1.00 27.29 280 ASN B CA 1
ATOM 4981 C C . ASN B 1 280 ? 22.396 58.067 49.347 1.00 25.05 280 ASN B C 1
ATOM 4982 O O . ASN B 1 280 ? 22.025 57.451 50.318 1.00 26.08 280 ASN B O 1
ATOM 4987 N N . VAL B 1 281 ? 23.601 58.601 49.254 1.00 27.60 281 VAL B N 1
ATOM 4988 C CA . VAL B 1 281 ? 24.541 58.445 50.352 1.00 27.93 281 VAL B CA 1
ATOM 4989 C C . VAL B 1 281 ? 23.946 59.045 51.639 1.00 28.20 281 VAL B C 1
ATOM 4990 O O . VAL B 1 281 ? 24.326 58.628 52.730 1.00 27.82 281 VAL B O 1
ATOM 4994 N N . HIS B 1 282 ? 22.979 59.975 51.528 1.00 26.61 282 HIS B N 1
ATOM 4995 C CA . HIS B 1 282 ? 22.399 60.551 52.752 1.00 27.30 282 HIS B CA 1
ATOM 4996 C C . HIS B 1 282 ? 21.571 59.526 53.529 1.00 28.58 282 HIS B C 1
ATOM 4997 O O . HIS B 1 282 ? 21.248 59.723 54.718 1.00 28.59 282 HIS B O 1
ATOM 5004 N N . ASP B 1 283 ? 21.177 58.441 52.882 1.00 30.34 283 ASP B N 1
ATOM 5005 C CA . ASP B 1 283 ? 20.384 57.459 53.643 1.00 33.77 283 ASP B CA 1
ATOM 5006 C C . ASP B 1 283 ? 21.249 56.652 54.662 1.00 33.18 283 ASP B C 1
ATOM 5007 O O . ASP B 1 283 ? 20.696 55.927 55.485 1.00 34.26 283 ASP B O 1
ATOM 5012 N N . PHE B 1 284 ? 22.575 56.758 54.589 1.00 33.34 284 PHE B N 1
ATOM 5013 C CA . PHE B 1 284 ? 23.488 55.945 55.442 1.00 34.50 284 PHE B CA 1
ATOM 5014 C C . PHE B 1 284 ? 24.142 56.728 56.575 1.00 35.90 284 PHE B C 1
ATOM 5015 O O . PHE B 1 284 ? 24.343 57.936 56.465 1.00 34.99 284 PHE B O 1
ATOM 5023 N N . LYS B 1 285 ? 24.542 56.017 57.623 1.00 35.95 285 LYS B N 1
ATOM 5024 C CA . LYS B 1 285 ? 25.121 56.677 58.779 1.00 36.74 285 LYS B CA 1
ATOM 5025 C C . LYS B 1 285 ? 26.601 57.003 58.622 1.00 36.16 285 LYS B C 1
ATOM 5026 O O . LYS B 1 285 ? 27.159 57.844 59.358 1.00 34.96 285 LYS B O 1
ATOM 5032 N N . ASN B 1 286 ? 27.248 56.332 57.672 1.00 34.53 286 ASN B N 1
ATOM 5033 C CA . ASN B 1 286 ? 28.634 56.607 57.385 1.00 35.03 286 ASN B CA 1
ATOM 5034 C C . ASN B 1 286 ? 28.914 56.182 55.961 1.00 35.67 286 ASN B C 1
ATOM 5035 O O . ASN B 1 286 ? 28.084 55.538 55.322 1.00 36.02 286 ASN B O 1
ATOM 5040 N N . PHE B 1 287 ? 30.061 56.587 55.455 1.00 36.71 287 PHE B N 1
ATOM 5041 C CA . PHE B 1 287 ? 30.444 56.254 54.107 1.00 39.58 287 PHE B CA 1
ATOM 5042 C C . PHE B 1 287 ? 30.646 54.757 53.921 1.00 40.33 287 PHE B C 1
ATOM 5043 O O . PHE B 1 287 ? 30.277 54.198 52.893 1.00 41.21 287 PHE B O 1
ATOM 5051 N N . ASP B 1 288 ? 31.162 54.079 54.936 1.00 40.22 288 ASP B N 1
ATOM 5052 C CA . ASP B 1 288 ? 31.360 52.650 54.826 1.00 40.05 288 ASP B CA 1
ATOM 5053 C C . ASP B 1 288 ? 30.058 51.939 54.440 1.00 40.26 288 ASP B C 1
ATOM 5054 O O . ASP B 1 288 ? 30.037 51.114 53.516 1.00 38.10 288 ASP B O 1
ATOM 5059 N N . GLU B 1 289 ? 28.976 52.217 55.156 1.00 38.89 289 GLU B N 1
ATOM 5060 C CA . GLU B 1 289 ? 27.709 51.569 54.832 1.00 40.48 289 GLU B CA 1
ATOM 5061 C C . GLU B 1 289 ? 27.218 51.887 53.420 1.00 40.87 289 GLU B C 1
ATOM 5062 O O . GLU B 1 289 ? 26.530 51.070 52.779 1.00 41.48 289 GLU B O 1
ATOM 5068 N N . ALA B 1 290 ? 27.563 53.064 52.924 1.00 40.15 290 ALA B N 1
ATOM 5069 C CA . ALA B 1 290 ? 27.135 53.455 51.587 1.00 40.69 290 ALA B CA 1
ATOM 5070 C C . ALA B 1 290 ? 27.962 52.669 50.553 1.00 41.00 290 ALA B C 1
ATOM 5071 O O . ALA B 1 290 ? 27.448 52.227 49.499 1.00 41.39 290 ALA B O 1
ATOM 5073 N N . ILE B 1 291 ? 29.246 52.539 50.834 1.00 39.96 291 ILE B N 1
ATOM 5074 C CA . ILE B 1 291 ? 30.119 51.798 49.944 1.00 40.85 291 ILE B CA 1
ATOM 5075 C C . ILE B 1 291 ? 29.704 50.315 49.975 1.00 41.57 291 ILE B C 1
ATOM 5076 O O . ILE B 1 291 ? 29.803 49.632 48.957 1.00 43.56 291 ILE B O 1
ATOM 5081 N N . ASP B 1 292 ? 29.198 49.835 51.107 1.00 41.83 292 ASP B N 1
ATOM 5082 C CA . ASP B 1 292 ? 28.725 48.456 51.228 1.00 43.52 292 ASP B CA 1
ATOM 5083 C C . ASP B 1 292 ? 27.537 48.210 50.313 1.00 45.46 292 ASP B C 1
ATOM 5084 O O . ASP B 1 292 ? 27.329 47.098 49.811 1.00 45.11 292 ASP B O 1
ATOM 5089 N N . TYR B 1 293 ? 26.711 49.233 50.147 1.00 43.75 293 TYR B N 1
ATOM 5090 C CA . TYR B 1 293 ? 25.544 49.120 49.287 1.00 43.06 293 TYR B CA 1
ATOM 5091 C C . TYR B 1 293 ? 25.968 49.267 47.827 1.00 41.61 293 TYR B C 1
ATOM 5092 O O . TYR B 1 293 ? 25.409 48.629 46.963 1.00 42.36 293 TYR B O 1
ATOM 5101 N N . ILE B 1 294 ? 26.962 50.098 47.555 1.00 40.08 294 ILE B N 1
ATOM 5102 C CA . ILE B 1 294 ? 27.460 50.288 46.206 1.00 40.76 294 ILE B CA 1
ATOM 5103 C C . ILE B 1 294 ? 28.142 48.974 45.689 1.00 43.97 294 ILE B C 1
ATOM 5104 O O . ILE B 1 294 ? 28.032 48.614 44.479 1.00 41.54 294 ILE B O 1
ATOM 5109 N N . LYS B 1 295 ? 28.854 48.285 46.607 1.00 45.09 295 LYS B N 1
ATOM 5110 C CA . LYS B 1 295 ? 29.512 47.000 46.290 1.00 47.75 295 LYS B CA 1
ATOM 5111 C C . LYS B 1 295 ? 28.417 45.983 45.968 1.00 47.50 295 LYS B C 1
ATOM 5112 O O . LYS B 1 295 ? 28.496 45.265 44.984 1.00 48.27 295 LYS B O 1
ATOM 5118 N N . TYR B 1 296 ? 27.378 45.946 46.782 1.00 47.89 296 TYR B N 1
ATOM 5119 C CA . TYR B 1 296 ? 26.279 45.030 46.544 1.00 48.23 296 TYR B CA 1
ATOM 5120 C C . TYR B 1 296 ? 25.719 45.233 45.144 1.00 49.62 296 TYR B C 1
ATOM 5121 O O . TYR B 1 296 ? 25.613 44.289 44.369 1.00 48.81 296 TYR B O 1
ATOM 5130 N N . LEU B 1 297 ? 25.360 46.467 44.798 1.00 48.20 297 LEU B N 1
ATOM 5131 C CA . LEU B 1 297 ? 24.811 46.712 43.470 1.00 47.88 297 LEU B CA 1
ATOM 5132 C C . LEU B 1 297 ? 25.719 46.265 42.313 1.00 47.88 297 LEU B C 1
ATOM 5133 O O . LEU B 1 297 ? 25.256 45.797 41.282 1.00 46.09 297 LEU B O 1
ATOM 5138 N N . HIS B 1 298 ? 27.018 46.433 42.495 1.00 49.20 298 HIS B N 1
ATOM 5139 C CA . HIS B 1 298 ? 27.982 46.108 41.469 1.00 50.72 298 HIS B CA 1
ATOM 5140 C C . HIS B 1 298 ? 28.124 44.620 41.311 1.00 52.22 298 HIS B C 1
ATOM 5141 O O . HIS B 1 298 ? 28.674 44.151 40.309 1.00 52.99 298 HIS B O 1
ATOM 5148 N N . THR B 1 299 ? 27.626 43.881 42.293 1.00 52.33 299 THR B N 1
ATOM 5149 C CA . THR B 1 299 ? 27.772 42.418 42.270 1.00 52.97 299 THR B CA 1
ATOM 5150 C C . THR B 1 299 ? 26.462 41.675 42.185 1.00 52.87 299 THR B C 1
ATOM 5151 O O . THR B 1 299 ? 26.438 40.445 42.248 1.00 52.46 299 THR B O 1
ATOM 5155 N N . HIS B 1 300 ? 25.369 42.415 42.082 1.00 52.06 300 HIS B N 1
ATOM 5156 C CA . HIS B 1 300 ? 24.078 41.775 41.957 1.00 51.81 300 HIS B CA 1
ATOM 5157 C C . HIS B 1 300 ? 23.447 42.440 40.749 1.00 53.10 300 HIS B C 1
ATOM 5158 O O . HIS B 1 300 ? 22.817 43.502 40.862 1.00 52.43 300 HIS B O 1
ATOM 5165 N N . LYS B 1 301 ? 23.652 41.811 39.587 1.00 52.56 301 LYS B N 1
ATOM 5166 C CA . LYS B 1 301 ? 23.159 42.329 38.314 1.00 53.75 301 LYS B CA 1
ATOM 5167 C C . LYS B 1 301 ? 21.685 42.716 38.255 1.00 53.01 301 LYS B C 1
ATOM 5168 O O . LYS B 1 301 ? 21.346 43.708 37.605 1.00 52.04 301 LYS B O 1
ATOM 5174 N N . ASN B 1 302 ? 20.819 41.942 38.914 1.00 52.28 302 ASN B N 1
ATOM 5175 C CA . ASN B 1 302 ? 19.394 42.231 38.873 1.00 52.09 302 ASN B CA 1
ATOM 5176 C C . ASN B 1 302 ? 19.153 43.584 39.516 1.00 51.48 302 ASN B C 1
ATOM 5177 O O . ASN B 1 302 ? 18.605 44.489 38.883 1.00 51.47 302 ASN B O 1
ATOM 5182 N N . ALA B 1 303 ? 19.580 43.702 40.779 1.00 50.17 303 ALA B N 1
ATOM 5183 C CA . ALA B 1 303 ? 19.429 44.911 41.590 1.00 46.17 303 ALA B CA 1
ATOM 5184 C C . ALA B 1 303 ? 20.020 46.092 40.878 1.00 44.23 303 ALA B C 1
ATOM 5185 O O . ALA B 1 303 ? 19.471 47.185 40.955 1.00 44.10 303 ALA B O 1
ATOM 5187 N N . TYR B 1 304 ? 21.134 45.881 40.184 1.00 41.61 304 TYR B N 1
ATOM 5188 C CA . TYR B 1 304 ? 21.764 46.954 39.478 1.00 40.91 304 TYR B CA 1
ATOM 5189 C C . TYR B 1 304 ? 20.838 47.363 38.347 1.00 42.89 304 TYR B C 1
ATOM 5190 O O . TYR B 1 304 ? 20.381 48.522 38.273 1.00 41.56 304 TYR B O 1
ATOM 5199 N N . LEU B 1 305 ? 20.503 46.417 37.474 1.00 43.08 305 LEU B N 1
ATOM 5200 C CA . LEU B 1 305 ? 19.606 46.739 36.368 1.00 43.16 305 LEU B CA 1
ATOM 5201 C C . LEU B 1 305 ? 18.269 47.290 36.869 1.00 42.01 305 LEU B C 1
ATOM 5202 O O . LEU B 1 305 ? 17.732 48.198 36.261 1.00 42.83 305 LEU B O 1
ATOM 5207 N N . ASP B 1 306 ? 17.720 46.763 37.952 1.00 40.68 306 ASP B N 1
ATOM 5208 C CA . ASP B 1 306 ? 16.443 47.297 38.444 1.00 40.66 306 ASP B CA 1
ATOM 5209 C C . ASP B 1 306 ? 16.563 48.814 38.701 1.00 42.20 306 ASP B C 1
ATOM 5210 O O . ASP B 1 306 ? 15.686 49.619 38.351 1.00 40.59 306 ASP B O 1
ATOM 5215 N N . MET B 1 307 ? 17.667 49.197 39.323 1.00 41.18 307 MET B N 1
ATOM 5216 C CA . MET B 1 307 ? 17.841 50.605 39.624 1.00 40.43 307 MET B CA 1
ATOM 5217 C C . MET B 1 307 ? 18.047 51.398 38.375 1.00 40.69 307 MET B C 1
ATOM 5218 O O . MET B 1 307 ? 17.536 52.524 38.251 1.00 42.42 307 MET B O 1
ATOM 5223 N N . LEU B 1 308 ? 18.763 50.834 37.407 1.00 40.56 308 LEU B N 1
ATOM 5224 C CA . LEU B 1 308 ? 19.027 51.611 36.201 1.00 39.42 308 LEU B CA 1
ATOM 5225 C C . LEU B 1 308 ? 17.788 51.846 35.337 1.00 38.51 308 LEU B C 1
ATOM 5226 O O . LEU B 1 308 ? 17.741 52.791 34.530 1.00 35.73 308 LEU B O 1
ATOM 5231 N N . TYR B 1 309 ? 16.783 51.013 35.541 1.00 38.49 309 TYR B N 1
ATOM 5232 C CA . TYR B 1 309 ? 15.567 51.107 34.758 1.00 39.87 309 TYR B CA 1
ATOM 5233 C C . TYR B 1 309 ? 14.424 51.798 35.478 1.00 38.78 309 TYR B C 1
ATOM 5234 O O . TYR B 1 309 ? 13.315 51.899 34.924 1.00 39.64 309 TYR B O 1
ATOM 5243 N N . GLU B 1 310 ? 14.651 52.240 36.711 1.00 36.56 310 GLU B N 1
ATOM 5244 C CA . GLU B 1 310 ? 13.597 52.982 37.410 1.00 36.28 310 GLU B CA 1
ATOM 5245 C C . GLU B 1 310 ? 13.382 54.347 36.706 1.00 33.87 310 GLU B C 1
ATOM 5246 O O . GLU B 1 310 ? 14.261 54.855 36.003 1.00 36.06 310 GLU B O 1
ATOM 5252 N N . ASN B 1 311 ? 12.199 54.917 36.865 1.00 33.71 311 ASN B N 1
ATOM 5253 C CA . ASN B 1 311 ? 11.884 56.248 36.323 1.00 32.21 311 ASN B CA 1
ATOM 5254 C C . ASN B 1 311 ? 12.716 57.180 37.259 1.00 31.12 311 ASN B C 1
ATOM 5255 O O . ASN B 1 311 ? 12.690 56.990 38.488 1.00 31.84 311 ASN B O 1
ATOM 5260 N N . PRO B 1 312 ? 13.445 58.152 36.704 1.00 28.02 312 PRO B N 1
ATOM 5261 C CA . PRO B 1 312 ? 14.207 59.023 37.608 1.00 27.33 312 PRO B CA 1
ATOM 5262 C C . PRO B 1 312 ? 13.281 59.824 38.531 1.00 26.65 312 PRO B C 1
ATOM 5263 O O . PRO B 1 312 ? 13.728 60.308 39.585 1.00 26.94 312 PRO B O 1
ATOM 5267 N N . LEU B 1 313 ? 12.038 60.023 38.099 1.00 25.22 313 LEU B N 1
ATOM 5268 C CA . LEU B 1 313 ? 11.061 60.791 38.879 1.00 25.67 313 LEU B CA 1
ATOM 5269 C C . LEU B 1 313 ? 10.148 59.994 39.711 1.00 27.78 313 LEU B C 1
ATOM 5270 O O . LEU B 1 313 ? 9.898 58.806 39.453 1.00 27.51 313 LEU B O 1
ATOM 5275 N N . ASN B 1 314 ? 9.649 60.652 40.750 1.00 27.08 314 ASN B N 1
ATOM 5276 C CA . ASN B 1 314 ? 8.670 60.056 41.613 1.00 27.88 314 ASN B CA 1
ATOM 5277 C C . ASN B 1 314 ? 7.359 60.099 40.849 1.00 27.28 314 ASN B C 1
ATOM 5278 O O . ASN B 1 314 ? 7.153 60.935 39.932 1.00 24.83 314 ASN B O 1
ATOM 5283 N N . THR B 1 315 ? 6.454 59.215 41.241 1.00 27.83 315 THR B N 1
ATOM 5284 C CA . THR B 1 315 ? 5.177 59.199 40.589 1.00 30.19 315 THR B CA 1
ATOM 5285 C C . THR B 1 315 ? 4.055 59.286 41.594 1.00 31.75 315 THR B C 1
ATOM 5286 O O . THR B 1 315 ? 4.113 58.700 42.684 1.00 32.87 315 THR B O 1
ATOM 5290 N N . LEU B 1 316 ? 3.025 60.025 41.225 1.00 30.81 316 LEU B N 1
ATOM 5291 C CA . LEU B 1 316 ? 1.843 60.131 42.085 1.00 32.92 316 LEU B CA 1
ATOM 5292 C C . LEU B 1 316 ? 0.579 60.208 41.216 1.00 31.74 316 LEU B C 1
ATOM 5293 O O . LEU B 1 316 ? 0.606 60.820 40.148 1.00 29.34 316 LEU B O 1
ATOM 5298 N N . ASP B 1 317 ? -0.522 59.584 41.662 1.00 32.08 317 ASP B N 1
ATOM 5299 C CA . ASP B 1 317 ? -1.800 59.647 40.912 1.00 31.19 317 ASP B CA 1
ATOM 5300 C C . ASP B 1 317 ? -1.606 59.264 39.476 1.00 28.99 317 ASP B C 1
ATOM 5301 O O . ASP B 1 317 ? -2.153 59.914 38.587 1.00 30.21 317 ASP B O 1
ATOM 5306 N N . GLY B 1 318 ? -0.752 58.268 39.265 1.00 28.28 318 GLY B N 1
ATOM 5307 C CA . GLY B 1 318 ? -0.461 57.735 37.947 1.00 28.18 318 GLY B CA 1
ATOM 5308 C C . GLY B 1 318 ? 0.396 58.554 37.046 1.00 29.75 318 GLY B C 1
ATOM 5309 O O . GLY B 1 318 ? 0.491 58.238 35.864 1.00 30.75 318 GLY B O 1
ATOM 5310 N N . LYS B 1 319 ? 1.093 59.551 37.584 1.00 26.59 319 LYS B N 1
ATOM 5311 C CA . LYS B 1 319 ? 1.866 60.454 36.710 1.00 28.69 319 LYS B CA 1
ATOM 5312 C C . LYS B 1 319 ? 3.229 60.819 37.390 1.00 27.94 319 LYS B C 1
ATOM 5313 O O . LYS B 1 319 ? 3.269 61.108 38.600 1.00 27.59 319 LYS B O 1
ATOM 5319 N N . ALA B 1 320 ? 4.319 60.707 36.650 1.00 26.22 320 ALA B N 1
ATOM 5320 C CA . ALA B 1 320 ? 5.640 61.094 37.145 1.00 26.24 320 ALA B CA 1
ATOM 5321 C C . ALA B 1 320 ? 5.497 62.618 37.363 1.00 25.27 320 ALA B C 1
ATOM 5322 O O . ALA B 1 320 ? 4.746 63.335 36.669 1.00 26.10 320 ALA B O 1
ATOM 5324 N N . TYR B 1 321 ? 6.192 63.162 38.336 1.00 25.94 321 TYR B N 1
ATOM 5325 C CA . TYR B 1 321 ? 6.029 64.603 38.555 1.00 24.47 321 TYR B CA 1
ATOM 5326 C C . TYR B 1 321 ? 7.347 65.251 39.030 1.00 25.54 321 TYR B C 1
ATOM 5327 O O . TYR B 1 321 ? 8.188 64.530 39.553 1.00 23.76 321 TYR B O 1
ATOM 5336 N N . PHE B 1 322 ? 7.518 66.563 38.773 1.00 22.73 322 PHE B N 1
ATOM 5337 C CA . PHE B 1 322 ? 8.648 67.325 39.302 1.00 22.84 322 PHE B CA 1
ATOM 5338 C C . PHE B 1 322 ? 8.140 67.833 40.647 1.00 20.75 322 PHE B C 1
ATOM 5339 O O . PHE B 1 322 ? 6.940 68.185 40.806 1.00 23.45 322 PHE B O 1
ATOM 5347 N N . TYR B 1 323 ? 9.009 67.807 41.656 1.00 23.66 323 TYR B N 1
ATOM 5348 C CA . TYR B 1 323 ? 8.619 68.264 42.997 1.00 22.28 323 TYR B CA 1
ATOM 5349 C C . TYR B 1 323 ? 8.015 69.679 42.966 1.00 22.98 323 TYR B C 1
ATOM 5350 O O . TYR B 1 323 ? 8.552 70.604 42.315 1.00 20.76 323 TYR B O 1
ATOM 5359 N N . GLN B 1 324 ? 6.869 69.829 43.655 1.00 21.77 324 GLN B N 1
ATOM 5360 C CA . GLN B 1 324 ? 6.110 71.084 43.751 1.00 22.73 324 GLN B CA 1
ATOM 5361 C C . GLN B 1 324 ? 5.671 71.597 42.378 1.00 24.72 324 GLN B C 1
ATOM 5362 O O . GLN B 1 324 ? 5.489 72.811 42.143 1.00 22.50 324 GLN B O 1
ATOM 5368 N N . ASN B 1 325 ? 5.491 70.646 41.470 1.00 26.15 325 ASN B N 1
ATOM 5369 C CA . ASN B 1 325 ? 5.035 70.970 40.137 1.00 26.01 325 ASN B CA 1
ATOM 5370 C C . ASN B 1 325 ? 5.786 72.058 39.351 1.00 25.76 325 ASN B C 1
ATOM 5371 O O . ASN B 1 325 ? 5.193 72.875 38.637 1.00 23.50 325 ASN B O 1
ATOM 5376 N N . LEU B 1 326 ? 7.110 72.018 39.467 1.00 24.73 326 LEU B N 1
ATOM 5377 C CA . LEU B 1 326 ? 7.980 72.930 38.737 1.00 23.30 326 LEU B CA 1
ATOM 5378 C C . LEU B 1 326 ? 7.646 72.725 37.239 1.00 23.63 326 LEU B C 1
ATOM 5379 O O . LEU B 1 326 ? 7.599 71.568 36.761 1.00 25.41 326 LEU B O 1
ATOM 5384 N N . SER B 1 327 ? 7.384 73.813 36.516 1.00 20.56 327 SER B N 1
ATOM 5385 C CA . SER B 1 327 ? 7.005 73.739 35.133 1.00 22.35 327 SER B CA 1
ATOM 5386 C C . SER B 1 327 ? 7.125 75.111 34.489 1.00 22.06 327 SER B C 1
ATOM 5387 O O . SER B 1 327 ? 7.254 76.116 35.193 1.00 20.81 327 SER B O 1
ATOM 5390 N N . PHE B 1 328 ? 7.035 75.174 33.163 1.00 21.77 328 PHE B N 1
ATOM 5391 C CA . PHE B 1 328 ? 7.085 76.488 32.512 1.00 22.62 328 PHE B CA 1
ATOM 5392 C C . PHE B 1 328 ? 5.928 77.362 33.033 1.00 23.65 328 PHE B C 1
ATOM 5393 O O . PHE B 1 328 ? 6.089 78.580 33.286 1.00 22.54 328 PHE B O 1
ATOM 5401 N N . LYS B 1 329 ? 4.741 76.765 33.245 1.00 21.49 329 LYS B N 1
ATOM 5402 C CA . LYS B 1 329 ? 3.629 77.602 33.733 1.00 20.46 329 LYS B CA 1
ATOM 5403 C C . LYS B 1 329 ? 3.864 78.206 35.094 1.00 20.72 329 LYS B C 1
ATOM 5404 O O . LYS B 1 329 ? 3.478 79.358 35.375 1.00 20.29 329 LYS B O 1
ATOM 5410 N N . LYS B 1 330 ? 4.467 77.434 35.975 1.00 20.51 330 LYS B N 1
ATOM 5411 C CA . LYS B 1 330 ? 4.777 77.930 37.339 1.00 20.58 330 LYS B CA 1
ATOM 5412 C C . LYS B 1 330 ? 5.747 79.119 37.268 1.00 19.50 330 LYS B C 1
ATOM 5413 O O . LYS B 1 330 ? 5.602 80.130 37.966 1.00 21.59 330 LYS B O 1
ATOM 5419 N N . ILE B 1 331 ? 6.759 78.971 36.439 1.00 19.68 331 ILE B N 1
ATOM 5420 C CA . ILE B 1 331 ? 7.808 80.009 36.254 1.00 18.00 331 ILE B CA 1
ATOM 5421 C C . ILE B 1 331 ? 7.153 81.241 35.613 1.00 20.21 331 ILE B C 1
ATOM 5422 O O . ILE B 1 331 ? 7.327 82.368 36.090 1.00 19.84 331 ILE B O 1
ATOM 5427 N N . LEU B 1 332 ? 6.365 81.056 34.544 1.00 20.88 332 LEU B N 1
ATOM 5428 C CA . LEU B 1 332 ? 5.706 82.181 33.873 1.00 22.15 332 LEU B CA 1
ATOM 5429 C C . LEU B 1 332 ? 4.751 82.905 34.820 1.00 22.90 332 LEU B C 1
ATOM 5430 O O . LEU B 1 332 ? 4.681 84.137 34.838 1.00 21.04 332 LEU B O 1
ATOM 5435 N N . ALA B 1 333 ? 3.985 82.142 35.618 1.00 23.30 333 ALA B N 1
ATOM 5436 C CA . ALA B 1 333 ? 3.051 82.784 36.550 1.00 21.45 333 ALA B CA 1
ATOM 5437 C C . ALA B 1 333 ? 3.813 83.600 37.595 1.00 22.00 333 ALA B C 1
ATOM 5438 O O . ALA B 1 333 ? 3.371 84.673 37.964 1.00 23.71 333 ALA B O 1
ATOM 5440 N N . PHE B 1 334 ? 4.925 83.052 38.103 1.00 20.93 334 PHE B N 1
ATOM 5441 C CA . PHE B 1 334 ? 5.750 83.767 39.063 1.00 22.54 334 PHE B CA 1
ATOM 5442 C C . PHE B 1 334 ? 6.162 85.147 38.453 1.00 21.65 334 PHE B C 1
ATOM 5443 O O . PHE B 1 334 ? 6.070 86.195 39.121 1.00 22.37 334 PHE B O 1
ATOM 5451 N N . PHE B 1 335 ? 6.643 85.169 37.204 1.00 21.94 335 PHE B N 1
ATOM 5452 C CA . PHE B 1 335 ? 7.032 86.453 36.623 1.00 20.82 335 PHE B CA 1
ATOM 5453 C C . PHE B 1 335 ? 5.856 87.354 36.258 1.00 21.24 335 PHE B C 1
ATOM 5454 O O . PHE B 1 335 ? 5.963 88.573 36.314 1.00 20.39 335 PHE B O 1
ATOM 5462 N N . LYS B 1 336 ? 4.725 86.780 35.875 1.00 21.13 336 LYS B N 1
ATOM 5463 C CA . LYS B 1 336 ? 3.569 87.613 35.584 1.00 22.99 336 LYS B CA 1
ATOM 5464 C C . LYS B 1 336 ? 3.156 88.331 36.895 1.00 22.99 336 LYS B C 1
ATOM 5465 O O . LYS B 1 336 ? 2.797 89.531 36.887 1.00 22.81 336 LYS B O 1
ATOM 5471 N N . THR B 1 337 ? 3.216 87.603 38.038 1.00 22.50 337 THR B N 1
ATOM 5472 C CA . THR B 1 337 ? 2.895 88.259 39.294 1.00 22.71 337 THR B CA 1
ATOM 5473 C C . THR B 1 337 ? 3.921 89.372 39.599 1.00 24.03 337 THR B C 1
ATOM 5474 O O . THR B 1 337 ? 3.532 90.462 40.079 1.00 24.42 337 THR B O 1
ATOM 5478 N N . ILE B 1 338 ? 5.198 89.150 39.290 1.00 20.64 338 ILE B N 1
ATOM 5479 C CA . ILE B 1 338 ? 6.164 90.216 39.580 1.00 22.89 338 ILE B CA 1
ATOM 5480 C C . ILE B 1 338 ? 5.826 91.460 38.732 1.00 21.88 338 ILE B C 1
ATOM 5481 O O . ILE B 1 338 ? 5.806 92.578 39.216 1.00 22.95 338 ILE B O 1
ATOM 5486 N N . LEU B 1 339 ? 5.618 91.244 37.447 1.00 22.37 339 LEU B N 1
ATOM 5487 C CA . LEU B 1 339 ? 5.356 92.349 36.550 1.00 22.20 339 LEU B CA 1
ATOM 5488 C C . LEU B 1 339 ? 4.140 93.163 36.916 1.00 25.73 339 LEU B C 1
ATOM 5489 O O . LEU B 1 339 ? 4.180 94.393 36.842 1.00 25.67 339 LEU B O 1
ATOM 5494 N N . GLU B 1 340 ? 3.080 92.499 37.346 1.00 25.52 340 GLU B N 1
ATOM 5495 C CA . GLU B 1 340 ? 1.841 93.200 37.718 1.00 29.40 340 GLU B CA 1
ATOM 5496 C C . GLU B 1 340 ? 1.855 93.850 39.108 1.00 30.75 340 GLU B C 1
ATOM 5497 O O . GLU B 1 340 ? 1.030 94.702 39.404 1.00 31.34 340 GLU B O 1
ATOM 5503 N N . ASN B 1 341 ? 2.818 93.504 39.952 1.00 31.40 341 ASN B N 1
ATOM 5504 C CA . ASN B 1 341 ? 2.847 94.088 41.291 1.00 33.97 341 ASN B CA 1
ATOM 5505 C C . ASN B 1 341 ? 3.835 95.235 41.385 1.00 33.94 341 ASN B C 1
ATOM 5506 O O . ASN B 1 341 ? 5.015 95.073 41.104 1.00 33.18 341 ASN B O 1
ATOM 5511 N N . ASP B 1 342 ? 3.350 96.396 41.801 1.00 33.26 342 ASP B N 1
ATOM 5512 C CA . ASP B 1 342 ? 4.183 97.589 41.878 1.00 36.03 342 ASP B CA 1
ATOM 5513 C C . ASP B 1 342 ? 4.982 97.725 43.169 1.00 33.37 342 ASP B C 1
ATOM 5514 O O . ASP B 1 342 ? 5.824 98.613 43.308 1.00 31.69 342 ASP B O 1
ATOM 5519 N N . THR B 1 343 ? 4.711 96.863 44.127 1.00 31.71 343 THR B N 1
ATOM 5520 C CA . THR B 1 343 ? 5.447 96.936 45.370 1.00 31.83 343 THR B CA 1
ATOM 5521 C C . THR B 1 343 ? 6.950 96.762 45.232 1.00 32.58 343 THR B C 1
ATOM 5522 O O . THR B 1 343 ? 7.451 95.914 44.457 1.00 30.13 343 THR B O 1
ATOM 5526 N N . ILE B 1 344 ? 7.689 97.581 45.980 1.00 31.62 344 ILE B N 1
ATOM 5527 C CA . ILE B 1 344 ? 9.116 97.474 45.998 1.00 30.69 344 ILE B CA 1
ATOM 5528 C C . ILE B 1 344 ? 9.382 97.052 47.415 1.00 32.43 344 ILE B C 1
ATOM 5529 O O . ILE B 1 344 ? 8.987 97.752 48.366 1.00 34.14 344 ILE B O 1
ATOM 5534 N N . TYR B 1 345 ? 10.024 95.894 47.550 1.00 30.49 345 TYR B N 1
ATOM 5535 C CA . TYR B 1 345 ? 10.341 95.308 48.856 1.00 29.34 345 TYR B CA 1
ATOM 5536 C C . TYR B 1 345 ? 11.754 95.561 49.271 1.00 30.35 345 TYR B C 1
ATOM 5537 O O . TYR B 1 345 ? 12.073 95.452 50.461 1.00 30.54 345 TYR B O 1
ATOM 5546 N N . HIS B 1 346 ? 12.633 95.873 48.334 1.00 28.86 346 HIS B N 1
ATOM 5547 C CA . HIS B 1 346 ? 14.031 96.045 48.755 1.00 32.63 346 HIS B CA 1
ATOM 5548 C C . HIS B 1 346 ? 14.346 97.311 49.566 1.00 34.78 346 HIS B C 1
ATOM 5549 O O . HIS B 1 346 ? 13.589 98.285 49.533 1.00 34.75 346 HIS B O 1
ATOM 5556 N N . ASP B 1 347 ? 15.450 97.269 50.317 1.00 36.72 347 ASP B N 1
ATOM 5557 C CA . ASP B 1 347 ? 15.835 98.405 51.154 1.00 40.69 347 ASP B CA 1
ATOM 5558 C C . ASP B 1 347 ? 16.151 99.618 50.256 1.00 43.40 347 ASP B C 1
ATOM 5559 O O . ASP B 1 347 ? 16.815 99.478 49.239 1.00 43.13 347 ASP B O 1
ATOM 5564 N N . ASN B 1 348 ? 15.720 100.816 50.637 1.00 47.15 348 ASN B N 1
ATOM 5565 C CA . ASN B 1 348 ? 16.032 102.003 49.821 1.00 50.14 348 ASN B CA 1
ATOM 5566 C C . ASN B 1 348 ? 16.688 103.065 50.693 1.00 51.24 348 ASN B C 1
ATOM 5567 O O . ASN B 1 348 ? 16.272 103.115 51.876 1.00 52.90 348 ASN B O 1
ATOM 5572 N N . MET C 1 1 ? 48.865 35.982 90.029 1.00 25.62 1 MET C N 1
ATOM 5573 C CA . MET C 1 1 ? 47.568 35.760 90.718 1.00 27.65 1 MET C CA 1
ATOM 5574 C C . MET C 1 1 ? 46.626 36.876 90.295 1.00 24.25 1 MET C C 1
ATOM 5575 O O . MET C 1 1 ? 46.641 37.944 90.870 1.00 23.68 1 MET C O 1
ATOM 5580 N N . PHE C 1 2 ? 45.751 36.591 89.351 1.00 25.22 2 PHE C N 1
ATOM 5581 C CA . PHE C 1 2 ? 44.827 37.600 88.872 1.00 24.46 2 PHE C CA 1
ATOM 5582 C C . PHE C 1 2 ? 43.725 37.974 89.851 1.00 25.93 2 PHE C C 1
ATOM 5583 O O . PHE C 1 2 ? 43.269 39.074 89.841 1.00 24.00 2 PHE C O 1
ATOM 5591 N N . GLN C 1 3 ? 43.256 37.052 90.691 1.00 24.35 3 GLN C N 1
ATOM 5592 C CA . GLN C 1 3 ? 42.118 37.454 91.524 1.00 22.89 3 GLN C CA 1
ATOM 5593 C C . GLN C 1 3 ? 42.255 38.756 92.307 1.00 21.90 3 GLN C C 1
ATOM 5594 O O . GLN C 1 3 ? 41.316 39.542 92.361 1.00 23.53 3 GLN C O 1
ATOM 5600 N N . PRO C 1 4 ? 43.398 39.017 92.940 1.00 21.27 4 PRO C N 1
ATOM 5601 C CA . PRO C 1 4 ? 43.366 40.315 93.654 1.00 22.61 4 PRO C CA 1
ATOM 5602 C C . PRO C 1 4 ? 43.337 41.558 92.729 1.00 25.69 4 PRO C C 1
ATOM 5603 O O . PRO C 1 4 ? 42.806 42.624 93.098 1.00 24.88 4 PRO C O 1
ATOM 5607 N N . LEU C 1 5 ? 43.906 41.412 91.529 1.00 25.27 5 LEU C N 1
ATOM 5608 C CA . LEU C 1 5 ? 43.860 42.520 90.536 1.00 24.51 5 LEU C CA 1
ATOM 5609 C C . LEU C 1 5 ? 42.413 42.753 90.108 1.00 24.28 5 LEU C C 1
ATOM 5610 O O . LEU C 1 5 ? 41.949 43.900 89.990 1.00 25.73 5 LEU C O 1
ATOM 5615 N N . LEU C 1 6 ? 41.662 41.664 89.894 1.00 24.56 6 LEU C N 1
ATOM 5616 C CA . LEU C 1 6 ? 40.249 41.786 89.521 1.00 21.70 6 LEU C CA 1
ATOM 5617 C C . LEU C 1 6 ? 39.436 42.447 90.654 1.00 24.96 6 LEU C C 1
ATOM 5618 O O . LEU C 1 6 ? 38.579 43.317 90.409 1.00 21.14 6 LEU C O 1
ATOM 5623 N N . ASP C 1 7 ? 39.709 42.027 91.900 1.00 25.22 7 ASP C N 1
ATOM 5624 C CA . ASP C 1 7 ? 39.037 42.606 93.057 1.00 26.04 7 ASP C CA 1
ATOM 5625 C C . ASP C 1 7 ? 39.303 44.110 93.114 1.00 25.37 7 ASP C C 1
ATOM 5626 O O . ASP C 1 7 ? 38.420 44.918 93.437 1.00 25.42 7 ASP C O 1
ATOM 5631 N N . ALA C 1 8 ? 40.542 44.522 92.844 1.00 24.88 8 ALA C N 1
ATOM 5632 C CA . ALA C 1 8 ? 40.755 45.967 92.902 1.00 25.15 8 ALA C CA 1
ATOM 5633 C C . ALA C 1 8 ? 40.065 46.686 91.739 1.00 25.49 8 ALA C C 1
ATOM 5634 O O . ALA C 1 8 ? 39.509 47.819 91.916 1.00 26.04 8 ALA C O 1
ATOM 5636 N N . TYR C 1 9 ? 40.049 46.039 90.565 1.00 22.44 9 TYR C N 1
ATOM 5637 C CA . TYR C 1 9 ? 39.426 46.650 89.399 1.00 22.32 9 TYR C CA 1
ATOM 5638 C C . TYR C 1 9 ? 37.939 46.842 89.683 1.00 22.56 9 TYR C C 1
ATOM 5639 O O . TYR C 1 9 ? 37.339 47.913 89.461 1.00 22.76 9 TYR C O 1
ATOM 5648 N N . VAL C 1 10 ? 37.317 45.794 90.187 1.00 23.83 10 VAL C N 1
ATOM 5649 C CA . VAL C 1 10 ? 35.918 45.848 90.487 1.00 24.08 10 VAL C CA 1
ATOM 5650 C C . VAL C 1 10 ? 35.662 46.973 91.503 1.00 25.28 10 VAL C C 1
ATOM 5651 O O . VAL C 1 10 ? 34.735 47.757 91.362 1.00 25.67 10 VAL C O 1
ATOM 5655 N N . GLU C 1 11 ? 36.471 47.047 92.542 1.00 27.51 11 GLU C N 1
ATOM 5656 C CA . GLU C 1 11 ? 36.299 48.146 93.476 1.00 29.53 11 GLU C CA 1
ATOM 5657 C C . GLU C 1 11 ? 36.481 49.512 92.763 1.00 28.56 11 GLU C C 1
ATOM 5658 O O . GLU C 1 11 ? 35.754 50.472 93.055 1.00 25.43 11 GLU C O 1
ATOM 5664 N N . SER C 1 12 ? 37.433 49.602 91.822 1.00 25.22 12 SER C N 1
ATOM 5665 C CA . SER C 1 12 ? 37.660 50.886 91.120 1.00 24.60 12 SER C CA 1
ATOM 5666 C C . SER C 1 12 ? 36.497 51.243 90.215 1.00 23.63 12 SER C C 1
ATOM 5667 O O . SER C 1 12 ? 36.372 52.390 89.752 1.00 25.48 12 SER C O 1
ATOM 5670 N N . ALA C 1 13 ? 35.654 50.258 89.921 1.00 26.29 13 ALA C N 1
ATOM 5671 C CA . ALA C 1 13 ? 34.491 50.475 89.077 1.00 27.79 13 ALA C CA 1
ATOM 5672 C C . ALA C 1 13 ? 33.230 50.827 89.877 1.00 29.33 13 ALA C C 1
ATOM 5673 O O . ALA C 1 13 ? 32.150 50.999 89.304 1.00 28.37 13 ALA C O 1
ATOM 5675 N N . SER C 1 14 ? 33.381 50.986 91.190 1.00 31.34 14 SER C N 1
ATOM 5676 C CA . SER C 1 14 ? 32.230 51.295 92.037 1.00 33.96 14 SER C CA 1
ATOM 5677 C C . SER C 1 14 ? 31.835 52.753 92.004 1.00 33.47 14 SER C C 1
ATOM 5678 O O . SER C 1 14 ? 32.631 53.586 92.374 1.00 33.97 14 SER C O 1
ATOM 5681 N N . ILE C 1 15 ? 30.618 53.060 91.551 1.00 34.59 15 ILE C N 1
ATOM 5682 C CA . ILE C 1 15 ? 30.101 54.435 91.566 1.00 37.91 15 ILE C CA 1
ATOM 5683 C C . ILE C 1 15 ? 28.652 54.372 92.069 1.00 42.63 15 ILE C C 1
ATOM 5684 O O . ILE C 1 15 ? 28.064 53.318 92.078 1.00 43.50 15 ILE C O 1
ATOM 5689 N N . GLU C 1 16 ? 28.076 55.501 92.462 1.00 49.36 16 GLU C N 1
ATOM 5690 C CA . GLU C 1 16 ? 26.690 55.533 92.963 1.00 55.52 16 GLU C CA 1
ATOM 5691 C C . GLU C 1 16 ? 25.650 55.316 91.864 1.00 58.86 16 GLU C C 1
ATOM 5692 O O . GLU C 1 16 ? 25.909 55.563 90.672 1.00 57.68 16 GLU C O 1
ATOM 5698 N N . LYS C 1 17 ? 24.469 54.852 92.274 1.00 63.30 17 LYS C N 1
ATOM 5699 C CA . LYS C 1 17 ? 23.367 54.590 91.346 1.00 67.62 17 LYS C CA 1
ATOM 5700 C C . LYS C 1 17 ? 22.991 55.886 90.622 1.00 69.79 17 LYS C C 1
ATOM 5701 O O . LYS C 1 17 ? 23.198 56.984 91.166 1.00 70.48 17 LYS C O 1
ATOM 5707 N N . MET C 1 18 ? 22.428 55.771 89.416 1.00 71.58 18 MET C N 1
ATOM 5708 C CA . MET C 1 18 ? 22.066 56.966 88.641 1.00 73.80 18 MET C CA 1
ATOM 5709 C C . MET C 1 18 ? 21.087 57.905 89.355 1.00 75.48 18 MET C C 1
ATOM 5710 O O . MET C 1 18 ? 19.921 57.535 89.573 1.00 75.75 18 MET C O 1
ATOM 5715 N N . ALA C 1 19 ? 21.561 59.105 89.734 1.00 76.65 19 ALA C N 1
ATOM 5716 C CA . ALA C 1 19 ? 20.685 60.099 90.369 1.00 76.69 19 ALA C CA 1
ATOM 5717 C C . ALA C 1 19 ? 19.610 60.336 89.304 1.00 77.20 19 ALA C C 1
ATOM 5718 O O . ALA C 1 19 ? 18.512 59.749 89.377 1.00 77.97 19 ALA C O 1
ATOM 5720 N N . SER C 1 20 ? 19.936 61.167 88.306 1.00 76.79 20 SER C N 1
ATOM 5721 C CA . SER C 1 20 ? 19.009 61.465 87.196 1.00 75.95 20 SER C CA 1
ATOM 5722 C C . SER C 1 20 ? 18.162 60.212 86.882 1.00 74.64 20 SER C C 1
ATOM 5723 O O . SER C 1 20 ? 18.649 59.078 86.998 1.00 74.53 20 SER C O 1
ATOM 5726 N N . LYS C 1 21 ? 16.900 60.399 86.503 1.00 72.56 21 LYS C N 1
ATOM 5727 C CA . LYS C 1 21 ? 16.064 59.234 86.216 1.00 70.53 21 LYS C CA 1
ATOM 5728 C C . LYS C 1 21 ? 16.449 58.589 84.860 1.00 68.39 21 LYS C C 1
ATOM 5729 O O . LYS C 1 21 ? 16.449 57.353 84.706 1.00 67.33 21 LYS C O 1
ATOM 5735 N N . SER C 1 22 ? 16.787 59.446 83.894 1.00 64.78 22 SER C N 1
ATOM 5736 C CA . SER C 1 22 ? 17.206 59.006 82.571 1.00 61.94 22 SER C CA 1
ATOM 5737 C C . SER C 1 22 ? 18.414 59.888 82.215 1.00 58.23 22 SER C C 1
ATOM 5738 O O . SER C 1 22 ? 18.307 61.110 82.090 1.00 58.42 22 SER C O 1
ATOM 5741 N N . PRO C 1 23 ? 19.575 59.263 82.035 1.00 53.78 23 PRO C N 1
ATOM 5742 C CA . PRO C 1 23 ? 20.821 59.954 81.702 1.00 49.32 23 PRO C CA 1
ATOM 5743 C C . PRO C 1 23 ? 20.768 60.969 80.588 1.00 44.38 23 PRO C C 1
ATOM 5744 O O . PRO C 1 23 ? 20.313 60.692 79.485 1.00 44.70 23 PRO C O 1
ATOM 5748 N N . PRO C 1 24 ? 21.254 62.171 80.863 1.00 40.47 24 PRO C N 1
ATOM 5749 C CA . PRO C 1 24 ? 21.275 63.264 79.886 1.00 38.12 24 PRO C CA 1
ATOM 5750 C C . PRO C 1 24 ? 21.981 62.896 78.578 1.00 36.72 24 PRO C C 1
ATOM 5751 O O . PRO C 1 24 ? 22.866 62.047 78.553 1.00 35.50 24 PRO C O 1
ATOM 5755 N N . PRO C 1 25 ? 21.605 63.528 77.468 1.00 35.94 25 PRO C N 1
ATOM 5756 C CA . PRO C 1 25 ? 22.291 63.151 76.223 1.00 33.82 25 PRO C CA 1
ATOM 5757 C C . PRO C 1 25 ? 23.718 63.672 76.051 1.00 32.01 25 PRO C C 1
ATOM 5758 O O . PRO C 1 25 ? 24.078 64.748 76.536 1.00 33.28 25 PRO C O 1
ATOM 5762 N N . LEU C 1 26 ? 24.537 62.856 75.402 1.00 29.32 26 LEU C N 1
ATOM 5763 C CA . LEU C 1 26 ? 25.934 63.184 75.073 1.00 24.29 26 LEU C CA 1
ATOM 5764 C C . LEU C 1 26 ? 26.136 62.732 73.613 1.00 24.46 26 LEU C C 1
ATOM 5765 O O . LEU C 1 26 ? 25.996 61.536 73.315 1.00 24.43 26 LEU C O 1
ATOM 5770 N N . LYS C 1 27 ? 26.450 63.669 72.715 1.00 24.74 27 LYS C N 1
ATOM 5771 C CA . LYS C 1 27 ? 26.698 63.382 71.295 1.00 26.07 27 LYS C CA 1
ATOM 5772 C C . LYS C 1 27 ? 28.203 63.442 71.154 1.00 27.05 27 LYS C C 1
ATOM 5773 O O . LYS C 1 27 ? 28.853 64.493 71.465 1.00 25.18 27 LYS C O 1
ATOM 5779 N N . ILE C 1 28 ? 28.761 62.353 70.644 1.00 25.83 28 ILE C N 1
ATOM 5780 C CA . ILE C 1 28 ? 30.204 62.287 70.488 1.00 22.96 28 ILE C CA 1
ATOM 5781 C C . ILE C 1 28 ? 30.519 61.994 69.014 1.00 22.74 28 ILE C C 1
ATOM 5782 O O . ILE C 1 28 ? 30.038 61.021 68.443 1.00 22.48 28 ILE C O 1
ATOM 5787 N N . ALA C 1 29 ? 31.264 62.896 68.373 1.00 23.44 29 ALA C N 1
ATOM 5788 C CA . ALA C 1 29 ? 31.654 62.682 67.000 1.00 23.26 29 ALA C CA 1
ATOM 5789 C C . ALA C 1 29 ? 32.902 61.770 66.982 1.00 25.81 29 ALA C C 1
ATOM 5790 O O . ALA C 1 29 ? 33.857 61.956 67.748 1.00 26.61 29 ALA C O 1
ATOM 5792 N N . VAL C 1 30 ? 32.894 60.759 66.120 1.00 26.54 30 VAL C N 1
ATOM 5793 C CA . VAL C 1 30 ? 34.014 59.815 66.023 1.00 28.82 30 VAL C CA 1
ATOM 5794 C C . VAL C 1 30 ? 34.525 59.726 64.591 1.00 31.16 30 VAL C C 1
ATOM 5795 O O . VAL C 1 30 ? 34.024 60.445 63.693 1.00 28.51 30 VAL C O 1
ATOM 5799 N N . ALA C 1 31 ? 35.517 58.846 64.378 1.00 31.94 31 ALA C N 1
ATOM 5800 C CA . ALA C 1 31 ? 36.170 58.694 63.054 1.00 35.28 31 ALA C CA 1
ATOM 5801 C C . ALA C 1 31 ? 35.169 58.476 61.914 1.00 36.33 31 ALA C C 1
ATOM 5802 O O . ALA C 1 31 ? 34.353 57.559 61.967 1.00 35.13 31 ALA C O 1
ATOM 5804 N N . ASN C 1 32 ? 35.248 59.326 60.890 1.00 39.35 32 ASN C N 1
ATOM 5805 C CA . ASN C 1 32 ? 34.339 59.217 59.738 1.00 42.74 32 ASN C CA 1
ATOM 5806 C C . ASN C 1 32 ? 34.525 57.907 58.970 1.00 42.96 32 ASN C C 1
ATOM 5807 O O . ASN C 1 32 ? 33.599 57.466 58.297 1.00 42.72 32 ASN C O 1
ATOM 5812 N N . TRP C 1 33 ? 35.718 57.311 59.058 1.00 43.24 33 TRP C N 1
ATOM 5813 C CA . TRP C 1 33 ? 36.017 56.068 58.335 1.00 42.63 33 TRP C CA 1
ATOM 5814 C C . TRP C 1 33 ? 35.531 54.793 59.012 1.00 42.87 33 TRP C C 1
ATOM 5815 O O . TRP C 1 33 ? 35.412 53.760 58.354 1.00 42.49 33 TRP C O 1
ATOM 5826 N N . TRP C 1 34 ? 35.241 54.847 60.313 1.00 41.22 34 TRP C N 1
ATOM 5827 C CA . TRP C 1 34 ? 34.788 53.650 61.003 1.00 40.68 34 TRP C CA 1
ATOM 5828 C C . TRP C 1 34 ? 33.552 53.022 60.364 1.00 41.95 34 TRP C C 1
ATOM 5829 O O . TRP C 1 34 ? 32.638 53.716 59.927 1.00 40.67 34 TRP C O 1
ATOM 5840 N N . GLY C 1 35 ? 33.537 51.699 60.361 1.00 42.50 35 GLY C N 1
ATOM 5841 C CA . GLY C 1 35 ? 32.421 50.944 59.861 1.00 45.89 35 GLY C CA 1
ATOM 5842 C C . GLY C 1 35 ? 31.808 50.400 61.132 1.00 47.96 35 GLY C C 1
ATOM 5843 O O . GLY C 1 35 ? 32.277 50.750 62.234 1.00 47.77 35 GLY C O 1
ATOM 5844 N N . ASP C 1 36 ? 30.805 49.540 61.009 1.00 50.26 36 ASP C N 1
ATOM 5845 C CA . ASP C 1 36 ? 30.142 49.015 62.195 1.00 53.31 36 ASP C CA 1
ATOM 5846 C C . ASP C 1 36 ? 31.028 48.158 63.077 1.00 53.70 36 ASP C C 1
ATOM 5847 O O . ASP C 1 36 ? 30.730 47.938 64.244 1.00 54.90 36 ASP C O 1
ATOM 5852 N N . GLU C 1 37 ? 32.143 47.702 62.527 1.00 52.58 37 GLU C N 1
ATOM 5853 C CA . GLU C 1 37 ? 33.112 46.918 63.292 1.00 52.44 37 GLU C CA 1
ATOM 5854 C C . GLU C 1 37 ? 33.847 47.787 64.347 1.00 49.14 37 GLU C C 1
ATOM 5855 O O . GLU C 1 37 ? 34.030 47.376 65.508 1.00 47.78 37 GLU C O 1
ATOM 5861 N N . GLU C 1 38 ? 34.304 48.965 63.922 1.00 44.49 38 GLU C N 1
ATOM 5862 C CA . GLU C 1 38 ? 35.004 49.856 64.836 1.00 41.59 38 GLU C CA 1
ATOM 5863 C C . GLU C 1 38 ? 34.044 50.463 65.857 1.00 39.09 38 GLU C C 1
ATOM 5864 O O . GLU C 1 38 ? 34.416 50.749 66.997 1.00 37.97 38 GLU C O 1
ATOM 5870 N N . ILE C 1 39 ? 32.817 50.705 65.421 1.00 37.86 39 ILE C N 1
ATOM 5871 C CA . ILE C 1 39 ? 31.775 51.281 66.271 1.00 36.33 39 ILE C CA 1
ATOM 5872 C C . ILE C 1 39 ? 31.447 50.288 67.383 1.00 37.67 39 ILE C C 1
ATOM 5873 O O . ILE C 1 39 ? 31.446 50.667 68.551 1.00 37.25 39 ILE C O 1
ATOM 5878 N N . LYS C 1 40 ? 31.197 49.016 67.040 1.00 39.19 40 LYS C N 1
ATOM 5879 C CA . LYS C 1 40 ? 30.893 47.970 68.066 1.00 41.45 40 LYS C CA 1
ATOM 5880 C C . LYS C 1 40 ? 32.075 47.869 69.047 1.00 39.89 40 LYS C C 1
ATOM 5881 O O . LYS C 1 40 ? 31.917 47.716 70.230 1.00 41.01 40 LYS C O 1
ATOM 5887 N N . GLU C 1 41 ? 33.275 47.953 68.514 1.00 40.56 41 GLU C N 1
ATOM 5888 C CA . GLU C 1 41 ? 34.471 47.914 69.323 1.00 40.47 41 GLU C CA 1
ATOM 5889 C C . GLU C 1 41 ? 34.453 49.096 70.304 1.00 38.79 41 GLU C C 1
ATOM 5890 O O . GLU C 1 41 ? 34.710 48.932 71.490 1.00 38.83 41 GLU C O 1
ATOM 5896 N N . PHE C 1 42 ? 34.128 50.285 69.792 1.00 35.88 42 PHE C N 1
ATOM 5897 C CA . PHE C 1 42 ? 34.103 51.476 70.629 1.00 34.15 42 PHE C CA 1
ATOM 5898 C C . PHE C 1 42 ? 32.983 51.411 71.656 1.00 33.54 42 PHE C C 1
ATOM 5899 O O . PHE C 1 42 ? 33.175 51.845 72.809 1.00 32.84 42 PHE C O 1
ATOM 5907 N N . LYS C 1 43 ? 31.837 50.877 71.249 1.00 32.01 43 LYS C N 1
ATOM 5908 C CA . LYS C 1 43 ? 30.692 50.746 72.154 1.00 33.59 43 LYS C CA 1
ATOM 5909 C C . LYS C 1 43 ? 30.980 49.736 73.263 1.00 32.64 43 LYS C C 1
ATOM 5910 O O . LYS C 1 43 ? 30.269 49.699 74.268 1.00 35.30 43 LYS C O 1
ATOM 5916 N N . ASN C 1 44 ? 31.979 48.889 73.073 1.00 33.21 44 ASN C N 1
ATOM 5917 C CA . ASN C 1 44 ? 32.329 47.928 74.127 1.00 33.19 44 ASN C CA 1
ATOM 5918 C C . ASN C 1 44 ? 33.637 48.289 74.894 1.00 31.00 44 ASN C C 1
ATOM 5919 O O . ASN C 1 44 ? 34.057 47.565 75.767 1.00 29.13 44 ASN C O 1
ATOM 5924 N N . SER C 1 45 ? 34.265 49.410 74.546 1.00 29.01 45 SER C N 1
ATOM 5925 C CA . SER C 1 45 ? 35.465 49.897 75.202 1.00 27.65 45 SER C CA 1
ATOM 5926 C C . SER C 1 45 ? 35.110 50.402 76.613 1.00 25.68 45 SER C C 1
ATOM 5927 O O . SER C 1 45 ? 33.953 50.795 76.909 1.00 24.77 45 SER C O 1
ATOM 5930 N N . VAL C 1 46 ? 36.090 50.434 77.482 1.00 24.35 46 VAL C N 1
ATOM 5931 C CA . VAL C 1 46 ? 35.811 50.873 78.861 1.00 23.83 46 VAL C CA 1
ATOM 5932 C C . VAL C 1 46 ? 35.377 52.339 78.940 1.00 24.86 46 VAL C C 1
ATOM 5933 O O . VAL C 1 46 ? 34.532 52.699 79.746 1.00 23.47 46 VAL C O 1
ATOM 5937 N N . LEU C 1 47 ? 35.973 53.219 78.128 1.00 22.87 47 LEU C N 1
ATOM 5938 C CA . LEU C 1 47 ? 35.561 54.606 78.203 1.00 23.28 47 LEU C CA 1
ATOM 5939 C C . LEU C 1 47 ? 34.045 54.780 77.869 1.00 23.55 47 LEU C C 1
ATOM 5940 O O . LEU C 1 47 ? 33.293 55.483 78.569 1.00 21.61 47 LEU C O 1
ATOM 5945 N N . TYR C 1 48 ? 33.578 54.113 76.828 1.00 23.16 48 TYR C N 1
ATOM 5946 C CA . TYR C 1 48 ? 32.144 54.216 76.450 1.00 24.53 48 TYR C CA 1
ATOM 5947 C C . TYR C 1 48 ? 31.280 53.593 77.567 1.00 23.21 48 TYR C C 1
ATOM 5948 O O . TYR C 1 48 ? 30.233 54.156 77.980 1.00 23.26 48 TYR C O 1
ATOM 5957 N N . PHE C 1 49 ? 31.731 52.462 78.077 1.00 23.30 49 PHE C N 1
ATOM 5958 C CA . PHE C 1 49 ? 31.047 51.776 79.172 1.00 22.01 49 PHE C CA 1
ATOM 5959 C C . PHE C 1 49 ? 30.856 52.721 80.349 1.00 24.04 49 PHE C C 1
ATOM 5960 O O . PHE C 1 49 ? 29.764 52.828 80.882 1.00 26.49 49 PHE C O 1
ATOM 5968 N N . ILE C 1 50 ? 31.922 53.388 80.753 1.00 23.67 50 ILE C N 1
ATOM 5969 C CA . ILE C 1 50 ? 31.837 54.265 81.906 1.00 23.04 50 ILE C CA 1
ATOM 5970 C C . ILE C 1 50 ? 30.909 55.447 81.638 1.00 25.01 50 ILE C C 1
ATOM 5971 O O . ILE C 1 50 ? 30.020 55.789 82.488 1.00 25.79 50 ILE C O 1
ATOM 5976 N N . LEU C 1 51 ? 31.083 56.106 80.491 1.00 24.46 51 LEU C N 1
ATOM 5977 C CA . LEU C 1 51 ? 30.211 57.230 80.211 1.00 24.54 51 LEU C CA 1
ATOM 5978 C C . LEU C 1 51 ? 28.737 56.821 80.111 1.00 26.85 51 LEU C C 1
ATOM 5979 O O . LEU C 1 51 ? 27.857 57.595 80.489 1.00 25.83 51 LEU C O 1
ATOM 5984 N N . SER C 1 52 ? 28.451 55.638 79.570 1.00 26.81 52 SER C N 1
ATOM 5985 C CA . SER C 1 52 ? 27.069 55.198 79.415 1.00 28.71 52 SER C CA 1
ATOM 5986 C C . SER C 1 52 ? 26.392 55.028 80.800 1.00 29.76 52 SER C C 1
ATOM 5987 O O . SER C 1 52 ? 25.186 54.916 80.886 1.00 29.55 52 SER C O 1
ATOM 5990 N N . GLN C 1 53 ? 27.178 54.956 81.867 1.00 30.52 53 GLN C N 1
ATOM 5991 C CA . GLN C 1 53 ? 26.601 54.834 83.203 1.00 30.87 53 GLN C CA 1
ATOM 5992 C C . GLN C 1 53 ? 26.017 56.192 83.589 1.00 32.36 53 GLN C C 1
ATOM 5993 O O . GLN C 1 53 ? 25.198 56.248 84.495 1.00 33.36 53 GLN C O 1
ATOM 5999 N N . ARG C 1 54 ? 26.431 57.283 82.924 1.00 30.20 54 ARG C N 1
ATOM 6000 C CA . ARG C 1 54 ? 25.906 58.609 83.283 1.00 30.98 54 ARG C CA 1
ATOM 6001 C C . ARG C 1 54 ? 25.297 59.433 82.143 1.00 31.28 54 ARG C C 1
ATOM 6002 O O . ARG C 1 54 ? 24.699 60.479 82.395 1.00 32.74 54 ARG C O 1
ATOM 6010 N N . TYR C 1 55 ? 25.394 58.961 80.892 1.00 28.92 55 TYR C N 1
ATOM 6011 C CA . TYR C 1 55 ? 24.848 59.744 79.769 1.00 28.64 55 TYR C CA 1
ATOM 6012 C C . TYR C 1 55 ? 24.222 58.841 78.747 1.00 30.24 55 TYR C C 1
ATOM 6013 O O . TYR C 1 55 ? 24.560 57.659 78.691 1.00 29.00 55 TYR C O 1
ATOM 6022 N N . THR C 1 56 ? 23.297 59.388 77.947 1.00 29.75 56 THR C N 1
ATOM 6023 C CA . THR C 1 56 ? 22.708 58.613 76.872 1.00 29.11 56 THR C CA 1
ATOM 6024 C C . THR C 1 56 ? 23.504 59.093 75.680 1.00 28.58 56 THR C C 1
ATOM 6025 O O . THR C 1 56 ? 23.318 60.211 75.169 1.00 27.81 56 THR C O 1
ATOM 6029 N N . ILE C 1 57 ? 24.431 58.242 75.290 1.00 26.72 57 ILE C N 1
ATOM 6030 C CA . ILE C 1 57 ? 25.343 58.492 74.227 1.00 27.26 57 ILE C CA 1
ATOM 6031 C C . ILE C 1 57 ? 24.872 58.247 72.805 1.00 28.92 57 ILE C C 1
ATOM 6032 O O . ILE C 1 57 ? 24.402 57.143 72.487 1.00 28.54 57 ILE C O 1
ATOM 6037 N N . THR C 1 58 ? 25.057 59.258 71.955 1.00 27.65 58 THR C N 1
ATOM 6038 C CA . THR C 1 58 ? 24.781 59.132 70.538 1.00 29.63 58 THR C CA 1
ATOM 6039 C C . THR C 1 58 ? 26.110 59.412 69.811 1.00 27.40 58 THR C C 1
ATOM 6040 O O . THR C 1 58 ? 26.775 60.376 70.156 1.00 27.69 58 THR C O 1
ATOM 6044 N N . LEU C 1 59 ? 26.478 58.587 68.813 1.00 26.08 59 LEU C N 1
ATOM 6045 C CA . LEU C 1 59 ? 27.705 58.768 68.010 1.00 25.74 59 LEU C CA 1
ATOM 6046 C C . LEU C 1 59 ? 27.383 59.487 66.697 1.00 25.31 59 LEU C C 1
ATOM 6047 O O . LEU C 1 59 ? 26.346 59.235 66.126 1.00 26.69 59 LEU C O 1
ATOM 6052 N N . HIS C 1 60 ? 28.236 60.398 66.248 1.00 24.03 60 HIS C N 1
ATOM 6053 C CA . HIS C 1 60 ? 28.048 61.120 64.973 1.00 25.16 60 HIS C CA 1
ATOM 6054 C C . HIS C 1 60 ? 29.230 60.920 64.013 1.00 27.14 60 HIS C C 1
ATOM 6055 O O . HIS C 1 60 ? 30.398 61.069 64.422 1.00 28.36 60 HIS C O 1
ATOM 6062 N N . GLN C 1 61 ? 28.954 60.625 62.740 1.00 26.19 61 GLN C N 1
ATOM 6063 C CA . GLN C 1 61 ? 30.010 60.537 61.767 1.00 27.62 61 GLN C CA 1
ATOM 6064 C C . GLN C 1 61 ? 29.738 61.508 60.603 1.00 31.07 61 GLN C C 1
ATOM 6065 O O . GLN C 1 61 ? 30.502 61.586 59.650 1.00 31.77 61 GLN C O 1
ATOM 6071 N N . ASN C 1 62 ? 28.668 62.295 60.694 1.00 29.91 62 ASN C N 1
ATOM 6072 C CA . ASN C 1 62 ? 28.368 63.249 59.623 1.00 28.80 62 ASN C CA 1
ATOM 6073 C C . ASN C 1 62 ? 29.244 64.452 59.903 1.00 30.98 62 ASN C C 1
ATOM 6074 O O . ASN C 1 62 ? 29.228 65.017 61.001 1.00 29.33 62 ASN C O 1
ATOM 6079 N N . PRO C 1 63 ? 30.047 64.872 58.928 1.00 31.61 63 PRO C N 1
ATOM 6080 C CA . PRO C 1 63 ? 30.875 66.037 59.240 1.00 32.03 63 PRO C CA 1
ATOM 6081 C C . PRO C 1 63 ? 30.072 67.364 59.302 1.00 31.68 63 PRO C C 1
ATOM 6082 O O . PRO C 1 63 ? 30.611 68.401 59.684 1.00 31.16 63 PRO C O 1
ATOM 6086 N N . ASN C 1 64 ? 28.803 67.341 58.895 1.00 28.60 64 ASN C N 1
ATOM 6087 C CA . ASN C 1 64 ? 27.997 68.547 59.009 1.00 27.24 64 ASN C CA 1
ATOM 6088 C C . ASN C 1 64 ? 26.966 68.446 60.169 1.00 26.27 64 ASN C C 1
ATOM 6089 O O . ASN C 1 64 ? 25.800 68.792 60.024 1.00 24.76 64 ASN C O 1
ATOM 6094 N N . GLU C 1 65 ? 27.401 67.933 61.325 1.00 24.92 65 GLU C N 1
ATOM 6095 C CA . GLU C 1 65 ? 26.503 67.863 62.495 1.00 24.04 65 GLU C CA 1
ATOM 6096 C C . GLU C 1 65 ? 27.279 68.407 63.683 1.00 25.14 65 GLU C C 1
ATOM 6097 O O . GLU C 1 65 ? 28.540 68.313 63.738 1.00 22.84 65 GLU C O 1
ATOM 6103 N N . PHE C 1 66 ? 26.531 68.994 64.617 1.00 23.79 66 PHE C N 1
ATOM 6104 C CA . PHE C 1 66 ? 27.111 69.563 65.795 1.00 24.87 66 PHE C CA 1
ATOM 6105 C C . PHE C 1 66 ? 27.303 68.398 66.743 1.00 23.75 66 PHE C C 1
ATOM 6106 O O . PHE C 1 66 ? 26.568 67.428 66.668 1.00 22.89 66 PHE C O 1
ATOM 6114 N N . SER C 1 67 ? 28.258 68.522 67.663 1.00 24.41 67 SER C N 1
ATOM 6115 C CA . SER C 1 67 ? 28.432 67.454 68.659 1.00 26.62 67 SER C CA 1
ATOM 6116 C C . SER C 1 67 ? 28.881 68.112 69.929 1.00 24.11 67 SER C C 1
ATOM 6117 O O . SER C 1 67 ? 29.404 69.199 69.864 1.00 25.78 67 SER C O 1
ATOM 6120 N N . ASP C 1 68 ? 28.733 67.443 71.061 1.00 25.28 68 ASP C N 1
ATOM 6121 C CA . ASP C 1 68 ? 29.266 67.926 72.363 1.00 24.46 68 ASP C CA 1
ATOM 6122 C C . ASP C 1 68 ? 30.785 67.741 72.461 1.00 26.90 68 ASP C C 1
ATOM 6123 O O . ASP C 1 68 ? 31.525 68.639 72.886 1.00 26.77 68 ASP C O 1
ATOM 6128 N N . LEU C 1 69 ? 31.253 66.568 72.022 1.00 26.42 69 LEU C N 1
ATOM 6129 C CA . LEU C 1 69 ? 32.678 66.226 72.011 1.00 25.41 69 LEU C CA 1
ATOM 6130 C C . LEU C 1 69 ? 33.091 65.669 70.619 1.00 25.34 69 LEU C C 1
ATOM 6131 O O . LEU C 1 69 ? 32.280 65.062 69.921 1.00 24.05 69 LEU C O 1
ATOM 6136 N N . VAL C 1 70 ? 34.350 65.891 70.235 1.00 24.28 70 VAL C N 1
ATOM 6137 C CA . VAL C 1 70 ? 34.898 65.265 69.019 1.00 26.61 70 VAL C CA 1
ATOM 6138 C C . VAL C 1 70 ? 35.978 64.402 69.712 1.00 28.55 70 VAL C C 1
ATOM 6139 O O . VAL C 1 70 ? 36.811 64.924 70.467 1.00 27.40 70 VAL C O 1
ATOM 6143 N N . PHE C 1 71 ? 35.993 63.107 69.451 1.00 28.72 71 PHE C N 1
ATOM 6144 C CA . PHE C 1 71 ? 36.925 62.199 70.199 1.00 31.90 71 PHE C CA 1
ATOM 6145 C C . PHE C 1 71 ? 37.761 61.314 69.287 1.00 31.85 71 PHE C C 1
ATOM 6146 O O . PHE C 1 71 ? 37.205 60.724 68.363 1.00 32.91 71 PHE C O 1
ATOM 6154 N N . GLY C 1 72 ? 39.081 61.226 69.523 1.00 33.03 72 GLY C N 1
ATOM 6155 C CA . GLY C 1 72 ? 39.947 60.349 68.711 1.00 33.43 72 GLY C CA 1
ATOM 6156 C C . GLY C 1 72 ? 41.228 61.034 68.309 1.00 34.16 72 GLY C C 1
ATOM 6157 O O . GLY C 1 72 ? 41.771 61.874 69.038 1.00 32.09 72 GLY C O 1
ATOM 6158 N N . ASN C 1 73 ? 41.748 60.671 67.147 1.00 36.07 73 ASN C N 1
ATOM 6159 C CA . ASN C 1 73 ? 42.985 61.314 66.662 1.00 39.71 73 ASN C CA 1
ATOM 6160 C C . ASN C 1 73 ? 42.997 61.276 65.135 1.00 41.24 73 ASN C C 1
ATOM 6161 O O . ASN C 1 73 ? 43.787 60.527 64.542 1.00 41.46 73 ASN C O 1
ATOM 6166 N N . PRO C 1 74 ? 42.116 62.073 64.478 1.00 41.45 74 PRO C N 1
ATOM 6167 C CA . PRO C 1 74 ? 42.103 62.059 63.015 1.00 42.69 74 PRO C CA 1
ATOM 6168 C C . PRO C 1 74 ? 43.412 62.444 62.314 1.00 45.50 74 PRO C C 1
ATOM 6169 O O . PRO C 1 74 ? 44.224 63.282 62.781 1.00 45.26 74 PRO C O 1
ATOM 6173 N N . LEU C 1 75 ? 43.640 61.770 61.193 1.00 46.63 75 LEU C N 1
ATOM 6174 C CA . LEU C 1 75 ? 44.823 62.034 60.403 1.00 46.96 75 LEU C CA 1
ATOM 6175 C C . LEU C 1 75 ? 44.365 62.564 59.037 1.00 47.07 75 LEU C C 1
ATOM 6176 O O . LEU C 1 75 ? 43.149 62.619 58.765 1.00 45.66 75 LEU C O 1
ATOM 6181 N N . GLY C 1 76 ? 45.320 62.974 58.202 1.00 46.59 76 GLY C N 1
ATOM 6182 C CA . GLY C 1 76 ? 44.995 63.469 56.864 1.00 47.82 76 GLY C CA 1
ATOM 6183 C C . GLY C 1 76 ? 43.913 64.545 56.751 1.00 47.92 76 GLY C C 1
ATOM 6184 O O . GLY C 1 76 ? 43.882 65.523 57.533 1.00 46.67 76 GLY C O 1
ATOM 6185 N N . SER C 1 77 ? 43.009 64.350 55.789 1.00 48.39 77 SER C N 1
ATOM 6186 C CA . SER C 1 77 ? 41.931 65.309 55.574 1.00 48.01 77 SER C CA 1
ATOM 6187 C C . SER C 1 77 ? 41.045 65.418 56.798 1.00 47.44 77 SER C C 1
ATOM 6188 O O . SER C 1 77 ? 40.533 66.496 57.103 1.00 47.66 77 SER C O 1
ATOM 6191 N N . ALA C 1 78 ? 40.854 64.306 57.501 1.00 45.39 78 ALA C N 1
ATOM 6192 C CA . ALA C 1 78 ? 40.013 64.319 58.694 1.00 44.05 78 ALA C CA 1
ATOM 6193 C C . ALA C 1 78 ? 40.652 65.185 59.757 1.00 43.25 78 ALA C C 1
ATOM 6194 O O . ALA C 1 78 ? 39.931 65.751 60.590 1.00 41.66 78 ALA C O 1
ATOM 6196 N N . ARG C 1 79 ? 41.984 65.323 59.728 1.00 42.20 79 ARG C N 1
ATOM 6197 C CA . ARG C 1 79 ? 42.634 66.174 60.735 1.00 43.71 79 ARG C CA 1
ATOM 6198 C C . ARG C 1 79 ? 42.393 67.674 60.444 1.00 44.26 79 ARG C C 1
ATOM 6199 O O . ARG C 1 79 ? 42.118 68.466 61.362 1.00 43.97 79 ARG C O 1
ATOM 6207 N N . LYS C 1 80 ? 42.471 68.060 59.173 1.00 45.93 80 LYS C N 1
ATOM 6208 C CA . LYS C 1 80 ? 42.252 69.457 58.803 1.00 46.49 80 LYS C CA 1
ATOM 6209 C C . LYS C 1 80 ? 40.803 69.816 59.132 1.00 46.66 80 LYS C C 1
ATOM 6210 O O . LYS C 1 80 ? 40.521 70.937 59.525 1.00 45.91 80 LYS C O 1
ATOM 6216 N N . ILE C 1 81 ? 39.886 68.868 58.968 1.00 45.06 81 ILE C N 1
ATOM 6217 C CA . ILE C 1 81 ? 38.462 69.124 59.275 1.00 45.18 81 ILE C CA 1
ATOM 6218 C C . ILE C 1 81 ? 38.304 69.399 60.772 1.00 44.84 81 ILE C C 1
ATOM 6219 O O . ILE C 1 81 ? 37.538 70.272 61.193 1.00 42.57 81 ILE C O 1
ATOM 6224 N N . LEU C 1 82 ? 38.991 68.579 61.561 1.00 42.87 82 LEU C N 1
ATOM 6225 C CA . LEU C 1 82 ? 38.972 68.677 62.996 1.00 42.80 82 LEU C CA 1
ATOM 6226 C C . LEU C 1 82 ? 39.157 70.119 63.440 1.00 42.01 82 LEU C C 1
ATOM 6227 O O . LEU C 1 82 ? 38.342 70.686 64.197 1.00 42.55 82 LEU C O 1
ATOM 6232 N N . SER C 1 83 ? 40.234 70.711 62.924 1.00 41.67 83 SER C N 1
ATOM 6233 C CA . SER C 1 83 ? 40.636 72.050 63.284 1.00 40.39 83 SER C CA 1
ATOM 6234 C C . SER C 1 83 ? 39.529 73.148 63.156 1.00 41.15 83 SER C C 1
ATOM 6235 O O . SER C 1 83 ? 39.673 74.256 63.708 1.00 39.43 83 SER C O 1
ATOM 6238 N N . TYR C 1 84 ? 38.443 72.818 62.443 1.00 41.92 84 TYR C N 1
ATOM 6239 C CA . TYR C 1 84 ? 37.268 73.722 62.229 1.00 42.41 84 TYR C CA 1
ATOM 6240 C C . TYR C 1 84 ? 36.053 73.392 63.101 1.00 41.19 84 TYR C C 1
ATOM 6241 O O . TYR C 1 84 ? 35.067 74.129 63.119 1.00 39.01 84 TYR C O 1
ATOM 6250 N N . GLN C 1 85 ? 36.096 72.278 63.801 1.00 40.61 85 GLN C N 1
ATOM 6251 C CA . GLN C 1 85 ? 34.938 71.934 64.620 1.00 40.76 85 GLN C CA 1
ATOM 6252 C C . GLN C 1 85 ? 34.828 72.674 65.993 1.00 39.74 85 GLN C C 1
ATOM 6253 O O . GLN C 1 85 ? 35.740 72.615 66.848 1.00 36.19 85 GLN C O 1
ATOM 6259 N N . ASN C 1 86 ? 33.672 73.303 66.223 1.00 37.32 86 ASN C N 1
ATOM 6260 C CA . ASN C 1 86 ? 33.447 74.068 67.470 1.00 37.56 86 ASN C CA 1
ATOM 6261 C C . ASN C 1 86 ? 32.824 73.154 68.532 1.00 37.52 86 ASN C C 1
ATOM 6262 O O . ASN C 1 86 ? 31.644 73.285 68.926 1.00 36.09 86 ASN C O 1
ATOM 6267 N N . ALA C 1 87 ? 33.621 72.178 68.947 1.00 35.99 87 ALA C N 1
ATOM 6268 C CA . ALA C 1 87 ? 33.173 71.255 69.988 1.00 34.22 87 ALA C CA 1
ATOM 6269 C C . ALA C 1 87 ? 34.431 71.061 70.783 1.00 29.59 87 ALA C C 1
ATOM 6270 O O . ALA C 1 87 ? 35.500 71.430 70.376 1.00 28.44 87 ALA C O 1
ATOM 6272 N N . LYS C 1 88 ? 34.275 70.488 71.949 1.00 29.88 88 LYS C N 1
ATOM 6273 C CA . LYS C 1 88 ? 35.385 70.281 72.804 1.00 28.69 88 LYS C CA 1
ATOM 6274 C C . LYS C 1 88 ? 36.041 69.051 72.156 1.00 26.64 88 LYS C C 1
ATOM 6275 O O . LYS C 1 88 ? 35.397 68.010 72.057 1.00 26.17 88 LYS C O 1
ATOM 6281 N N . ARG C 1 89 ? 37.293 69.190 71.746 1.00 24.56 89 ARG C N 1
ATOM 6282 C CA . ARG C 1 89 ? 38.047 68.094 71.089 1.00 21.78 89 ARG C CA 1
ATOM 6283 C C . ARG C 1 89 ? 38.848 67.333 72.123 1.00 21.63 89 ARG C C 1
ATOM 6284 O O . ARG C 1 89 ? 39.624 67.940 72.866 1.00 19.76 89 ARG C O 1
ATOM 6292 N N . VAL C 1 90 ? 38.701 66.007 72.123 1.00 20.60 90 VAL C N 1
ATOM 6293 C CA . VAL C 1 90 ? 39.404 65.159 73.084 1.00 21.11 90 VAL C CA 1
ATOM 6294 C C . VAL C 1 90 ? 40.240 64.170 72.299 1.00 20.26 90 VAL C C 1
ATOM 6295 O O . VAL C 1 90 ? 39.727 63.359 71.539 1.00 21.46 90 VAL C O 1
ATOM 6299 N N . PHE C 1 91 ? 41.537 64.261 72.505 1.00 22.29 91 PHE C N 1
ATOM 6300 C CA . PHE C 1 91 ? 42.523 63.347 71.909 1.00 21.83 91 PHE C CA 1
ATOM 6301 C C . PHE C 1 91 ? 42.499 62.002 72.656 1.00 24.53 91 PHE C C 1
ATOM 6302 O O . PHE C 1 91 ? 42.471 61.941 73.912 1.00 21.79 91 PHE C O 1
ATOM 6310 N N . TYR C 1 92 ? 42.499 60.931 71.871 1.00 22.45 92 TYR C N 1
ATOM 6311 C CA . TYR C 1 92 ? 42.547 59.589 72.434 1.00 27.29 92 TYR C CA 1
ATOM 6312 C C . TYR C 1 92 ? 43.062 58.644 71.329 1.00 27.91 92 TYR C C 1
ATOM 6313 O O . TYR C 1 92 ? 42.555 58.675 70.204 1.00 28.53 92 TYR C O 1
ATOM 6322 N N . THR C 1 93 ? 44.087 57.857 71.620 1.00 30.06 93 THR C N 1
ATOM 6323 C CA . THR C 1 93 ? 44.565 56.908 70.609 1.00 31.52 93 THR C CA 1
ATOM 6324 C C . THR C 1 93 ? 45.124 55.702 71.366 1.00 32.17 93 THR C C 1
ATOM 6325 O O . THR C 1 93 ? 45.459 55.767 72.548 1.00 30.31 93 THR C O 1
ATOM 6329 N N . GLY C 1 94 ? 45.171 54.568 70.710 1.00 31.96 94 GLY C N 1
ATOM 6330 C CA . GLY C 1 94 ? 45.781 53.453 71.437 1.00 34.25 94 GLY C CA 1
ATOM 6331 C C . GLY C 1 94 ? 47.298 53.383 71.212 1.00 34.62 94 GLY C C 1
ATOM 6332 O O . GLY C 1 94 ? 47.967 52.541 71.803 1.00 34.30 94 GLY C O 1
ATOM 6333 N N . GLU C 1 95 ? 47.823 54.279 70.372 1.00 33.37 95 GLU C N 1
ATOM 6334 C CA . GLU C 1 95 ? 49.247 54.320 70.031 1.00 32.30 95 GLU C CA 1
ATOM 6335 C C . GLU C 1 95 ? 50.135 54.984 71.092 1.00 30.91 95 GLU C C 1
ATOM 6336 O O . GLU C 1 95 ? 49.693 55.759 71.967 1.00 27.40 95 GLU C O 1
ATOM 6342 N N . ASN C 1 96 ? 51.421 54.711 70.978 1.00 27.81 96 ASN C N 1
ATOM 6343 C CA . ASN C 1 96 ? 52.398 55.280 71.884 1.00 26.71 96 ASN C CA 1
ATOM 6344 C C . ASN C 1 96 ? 52.654 56.665 71.260 1.00 25.02 96 ASN C C 1
ATOM 6345 O O . ASN C 1 96 ? 53.667 56.882 70.604 1.00 23.66 96 ASN C O 1
ATOM 6350 N N . GLU C 1 97 ? 51.742 57.597 71.501 1.00 24.05 97 GLU C N 1
ATOM 6351 C CA . GLU C 1 97 ? 51.848 58.951 70.888 1.00 23.13 97 GLU C CA 1
ATOM 6352 C C . GLU C 1 97 ? 51.348 60.021 71.857 1.00 20.50 97 GLU C C 1
ATOM 6353 O O . GLU C 1 97 ? 50.256 59.871 72.342 1.00 20.87 97 GLU C O 1
ATOM 6359 N N . SER C 1 98 ? 52.125 61.076 72.109 1.00 19.75 98 SER C N 1
ATOM 6360 C CA . SER C 1 98 ? 51.728 62.177 72.988 1.00 19.51 98 SER C CA 1
ATOM 6361 C C . SER C 1 98 ? 50.789 63.128 72.243 1.00 20.55 98 SER C C 1
ATOM 6362 O O . SER C 1 98 ? 50.945 63.323 71.064 1.00 23.02 98 SER C O 1
ATOM 6365 N N . PRO C 1 99 ? 49.840 63.769 72.949 1.00 22.79 99 PRO C N 1
ATOM 6366 C CA . PRO C 1 99 ? 48.838 64.684 72.345 1.00 22.57 99 PRO C CA 1
ATOM 6367 C C . PRO C 1 99 ? 49.343 65.985 71.838 1.00 22.54 99 PRO C C 1
ATOM 6368 O O . PRO C 1 99 ? 50.323 66.484 72.355 1.00 19.08 99 PRO C O 1
ATOM 6372 N N . ASN C 1 100 ? 48.597 66.573 70.890 1.00 23.23 100 ASN C N 1
ATOM 6373 C CA . ASN C 1 100 ? 48.930 67.880 70.348 1.00 20.75 100 ASN C CA 1
ATOM 6374 C C . ASN C 1 100 ? 47.920 68.818 71.072 1.00 20.18 100 ASN C C 1
ATOM 6375 O O . ASN C 1 100 ? 46.719 68.876 70.701 1.00 19.75 100 ASN C O 1
ATOM 6380 N N . PHE C 1 101 ? 48.392 69.523 72.094 1.00 19.14 101 PHE C N 1
ATOM 6381 C CA . PHE C 1 101 ? 47.487 70.410 72.883 1.00 20.83 101 PHE C CA 1
ATOM 6382 C C . PHE C 1 101 ? 47.057 71.683 72.135 1.00 19.94 101 PHE C C 1
ATOM 6383 O O . PHE C 1 101 ? 46.173 72.425 72.583 1.00 21.16 101 PHE C O 1
ATOM 6391 N N . ASN C 1 102 ? 47.695 71.964 71.014 1.00 20.64 102 ASN C N 1
ATOM 6392 C CA . ASN C 1 102 ? 47.262 73.112 70.204 1.00 20.75 102 ASN C CA 1
ATOM 6393 C C . ASN C 1 102 ? 45.960 72.737 69.481 1.00 21.48 102 ASN C C 1
ATOM 6394 O O . ASN C 1 102 ? 45.063 73.532 69.390 1.00 23.94 102 ASN C O 1
ATOM 6399 N N . LEU C 1 103 ? 45.875 71.518 68.975 1.00 23.10 103 LEU C N 1
ATOM 6400 C CA . LEU C 1 103 ? 44.708 71.037 68.241 1.00 24.44 103 LEU C CA 1
ATOM 6401 C C . LEU C 1 103 ? 43.588 70.524 69.106 1.00 21.92 103 LEU C C 1
ATOM 6402 O O . LEU C 1 103 ? 42.448 70.704 68.774 1.00 22.37 103 LEU C O 1
ATOM 6407 N N . PHE C 1 104 ? 43.920 69.922 70.242 1.00 20.03 104 PHE C N 1
ATOM 6408 C CA . PHE C 1 104 ? 42.908 69.297 71.159 1.00 19.37 104 PHE C CA 1
ATOM 6409 C C . PHE C 1 104 ? 42.751 69.982 72.500 1.00 19.22 104 PHE C C 1
ATOM 6410 O O . PHE C 1 104 ? 43.729 70.337 73.140 1.00 21.29 104 PHE C O 1
ATOM 6418 N N . ASP C 1 105 ? 41.520 70.169 72.910 1.00 17.70 105 ASP C N 1
ATOM 6419 C CA . ASP C 1 105 ? 41.266 70.815 74.205 1.00 17.95 105 ASP C CA 1
ATOM 6420 C C . ASP C 1 105 ? 41.642 69.938 75.367 1.00 17.50 105 ASP C C 1
ATOM 6421 O O . ASP C 1 105 ? 42.163 70.427 76.372 1.00 17.11 105 ASP C O 1
ATOM 6426 N N . TYR C 1 106 ? 41.353 68.667 75.226 1.00 17.77 106 TYR C N 1
ATOM 6427 C CA . TYR C 1 106 ? 41.609 67.691 76.270 1.00 19.92 106 TYR C CA 1
ATOM 6428 C C . TYR C 1 106 ? 42.291 66.457 75.669 1.00 21.18 106 TYR C C 1
ATOM 6429 O O . TYR C 1 106 ? 42.259 66.224 74.476 1.00 20.35 106 TYR C O 1
ATOM 6438 N N . ALA C 1 107 ? 42.854 65.606 76.532 1.00 21.16 107 ALA C N 1
ATOM 6439 C CA . ALA C 1 107 ? 43.498 64.412 75.998 1.00 19.07 107 ALA C CA 1
ATOM 6440 C C . ALA C 1 107 ? 43.488 63.344 77.036 1.00 20.68 107 ALA C C 1
ATOM 6441 O O . ALA C 1 107 ? 43.635 63.649 78.229 1.00 19.11 107 ALA C O 1
ATOM 6443 N N . ILE C 1 108 ? 43.384 62.099 76.591 1.00 19.79 108 ILE C N 1
ATOM 6444 C CA . ILE C 1 108 ? 43.416 60.961 77.536 1.00 21.53 108 ILE C CA 1
ATOM 6445 C C . ILE C 1 108 ? 44.587 60.134 76.971 1.00 21.38 108 ILE C C 1
ATOM 6446 O O . ILE C 1 108 ? 44.632 59.893 75.773 1.00 22.40 108 ILE C O 1
ATOM 6451 N N . GLY C 1 109 ? 45.556 59.746 77.788 1.00 21.96 109 GLY C N 1
ATOM 6452 C CA . GLY C 1 109 ? 46.664 58.995 77.216 1.00 20.94 109 GLY C CA 1
ATOM 6453 C C . GLY C 1 109 ? 47.411 58.189 78.224 1.00 20.92 109 GLY C C 1
ATOM 6454 O O . GLY C 1 109 ? 46.907 57.902 79.294 1.00 20.19 109 GLY C O 1
ATOM 6455 N N . PHE C 1 110 ? 48.632 57.852 77.879 1.00 19.36 110 PHE C N 1
ATOM 6456 C CA . PHE C 1 110 ? 49.504 57.051 78.756 1.00 20.65 110 PHE C CA 1
ATOM 6457 C C . PHE C 1 110 ? 50.601 57.909 79.373 1.00 21.58 110 PHE C C 1
ATOM 6458 O O . PHE C 1 110 ? 51.290 57.469 80.320 1.00 18.54 110 PHE C O 1
ATOM 6466 N N . ASP C 1 111 ? 50.841 59.118 78.851 1.00 20.17 111 ASP C N 1
ATOM 6467 C CA . ASP C 1 111 ? 51.964 59.885 79.369 1.00 20.22 111 ASP C CA 1
ATOM 6468 C C . ASP C 1 111 ? 51.852 60.266 80.829 1.00 22.30 111 ASP C C 1
ATOM 6469 O O . ASP C 1 111 ? 50.749 60.454 81.322 1.00 20.28 111 ASP C O 1
ATOM 6474 N N . GLU C 1 112 ? 53.007 60.366 81.507 1.00 21.57 112 GLU C N 1
ATOM 6475 C CA . GLU C 1 112 ? 53.056 60.745 82.940 1.00 22.94 112 GLU C CA 1
ATOM 6476 C C . GLU C 1 112 ? 53.193 62.285 82.988 1.00 25.01 112 GLU C C 1
ATOM 6477 O O . GLU C 1 112 ? 54.260 62.886 83.229 1.00 25.33 112 GLU C O 1
ATOM 6483 N N . LEU C 1 113 ? 52.074 62.932 82.733 1.00 23.87 113 LEU C N 1
ATOM 6484 C CA . LEU C 1 113 ? 52.076 64.335 82.624 1.00 24.81 113 LEU C CA 1
ATOM 6485 C C . LEU C 1 113 ? 50.880 64.892 83.375 1.00 23.92 113 LEU C C 1
ATOM 6486 O O . LEU C 1 113 ? 49.862 64.245 83.453 1.00 26.42 113 LEU C O 1
ATOM 6491 N N . ASP C 1 114 ? 51.017 66.080 83.921 1.00 21.67 114 ASP C N 1
ATOM 6492 C CA . ASP C 1 114 ? 49.899 66.694 84.636 1.00 23.16 114 ASP C CA 1
ATOM 6493 C C . ASP C 1 114 ? 49.625 68.037 83.931 1.00 19.58 114 ASP C C 1
ATOM 6494 O O . ASP C 1 114 ? 50.489 68.900 83.843 1.00 18.76 114 ASP C O 1
ATOM 6499 N N . PHE C 1 115 ? 48.434 68.182 83.389 1.00 20.02 115 PHE C N 1
ATOM 6500 C CA . PHE C 1 115 ? 48.123 69.449 82.704 1.00 20.07 115 PHE C CA 1
ATOM 6501 C C . PHE C 1 115 ? 46.822 69.925 83.298 1.00 23.92 115 PHE C C 1
ATOM 6502 O O . PHE C 1 115 ? 45.917 70.331 82.585 1.00 21.96 115 PHE C O 1
ATOM 6510 N N . ASN C 1 116 ? 46.727 69.871 84.628 1.00 25.81 116 ASN C N 1
ATOM 6511 C CA . ASN C 1 116 ? 45.495 70.332 85.305 1.00 26.28 116 ASN C CA 1
ATOM 6512 C C . ASN C 1 116 ? 44.254 69.578 84.748 1.00 25.53 116 ASN C C 1
ATOM 6513 O O . ASN C 1 116 ? 44.230 68.341 84.667 1.00 26.20 116 ASN C O 1
ATOM 6518 N N . ASP C 1 117 ? 43.242 70.327 84.322 1.00 23.02 117 ASP C N 1
ATOM 6519 C CA . ASP C 1 117 ? 42.040 69.735 83.795 1.00 23.83 117 ASP C CA 1
ATOM 6520 C C . ASP C 1 117 ? 42.145 69.242 82.358 1.00 21.47 117 ASP C C 1
ATOM 6521 O O . ASP C 1 117 ? 41.221 68.613 81.882 1.00 21.53 117 ASP C O 1
ATOM 6526 N N . ARG C 1 118 ? 43.256 69.498 81.669 1.00 21.48 118 ARG C N 1
ATOM 6527 C CA . ARG C 1 118 ? 43.295 69.120 80.271 1.00 19.61 118 ARG C CA 1
ATOM 6528 C C . ARG C 1 118 ? 43.759 67.726 79.942 1.00 22.08 118 ARG C C 1
ATOM 6529 O O . ARG C 1 118 ? 43.658 67.293 78.794 1.00 22.27 118 ARG C O 1
ATOM 6537 N N . TYR C 1 119 ? 44.244 66.999 80.947 1.00 21.16 119 TYR C N 1
ATOM 6538 C CA . TYR C 1 119 ? 44.786 65.715 80.656 1.00 19.01 119 TYR C CA 1
ATOM 6539 C C . TYR C 1 119 ? 44.462 64.674 81.687 1.00 19.74 119 TYR C C 1
ATOM 6540 O O . TYR C 1 119 ? 44.502 64.960 82.866 1.00 20.09 119 TYR C O 1
ATOM 6549 N N . LEU C 1 120 ? 44.170 63.469 81.210 1.00 19.88 120 LEU C N 1
ATOM 6550 C CA . LEU C 1 120 ? 43.888 62.338 82.074 1.00 22.07 120 LEU C CA 1
ATOM 6551 C C . LEU C 1 120 ? 44.723 61.154 81.609 1.00 20.12 120 LEU C C 1
ATOM 6552 O O . LEU C 1 120 ? 44.753 60.848 80.415 1.00 23.61 120 LEU C O 1
ATOM 6557 N N . ARG C 1 121 ? 45.404 60.473 82.531 1.00 22.25 121 ARG C N 1
ATOM 6558 C CA . ARG C 1 121 ? 46.126 59.240 82.137 1.00 22.60 121 ARG C CA 1
ATOM 6559 C C . ARG C 1 121 ? 45.172 58.049 82.360 1.00 22.81 121 ARG C C 1
ATOM 6560 O O . ARG C 1 121 ? 44.710 57.810 83.496 1.00 22.22 121 ARG C O 1
ATOM 6568 N N . MET C 1 122 ? 44.857 57.339 81.290 1.00 22.97 122 MET C N 1
ATOM 6569 C CA . MET C 1 122 ? 44.019 56.152 81.355 1.00 23.07 122 MET C CA 1
ATOM 6570 C C . MET C 1 122 ? 44.711 55.137 80.426 1.00 23.24 122 MET C C 1
ATOM 6571 O O . MET C 1 122 ? 44.417 55.046 79.256 1.00 22.45 122 MET C O 1
ATOM 6576 N N . PRO C 1 123 ? 45.652 54.335 80.967 1.00 23.00 123 PRO C N 1
ATOM 6577 C CA . PRO C 1 123 ? 46.348 53.365 80.119 1.00 23.05 123 PRO C CA 1
ATOM 6578 C C . PRO C 1 123 ? 45.474 52.272 79.531 1.00 20.29 123 PRO C C 1
ATOM 6579 O O . PRO C 1 123 ? 44.417 51.926 80.069 1.00 21.57 123 PRO C O 1
ATOM 6583 N N . LEU C 1 124 ? 45.938 51.674 78.437 1.00 21.19 124 LEU C N 1
ATOM 6584 C CA . LEU C 1 124 ? 45.147 50.615 77.818 1.00 20.80 124 LEU C CA 1
ATOM 6585 C C . LEU C 1 124 ? 44.968 49.400 78.740 1.00 21.51 124 LEU C C 1
ATOM 6586 O O . LEU C 1 124 ? 44.007 48.605 78.568 1.00 19.51 124 LEU C O 1
ATOM 6591 N N . TYR C 1 125 ? 45.883 49.214 79.693 1.00 18.25 125 TYR C N 1
ATOM 6592 C CA . TYR C 1 125 ? 45.658 48.042 80.547 1.00 20.90 125 TYR C CA 1
ATOM 6593 C C . TYR C 1 125 ? 44.295 48.157 81.262 1.00 20.40 125 TYR C C 1
ATOM 6594 O O . TYR C 1 125 ? 43.719 47.161 81.606 1.00 20.02 125 TYR C O 1
ATOM 6603 N N . TYR C 1 126 ? 43.768 49.362 81.450 1.00 20.50 126 TYR C N 1
ATOM 6604 C CA . TYR C 1 126 ? 42.476 49.498 82.200 1.00 21.28 126 TYR C CA 1
ATOM 6605 C C . TYR C 1 126 ? 41.349 49.016 81.336 1.00 23.80 126 TYR C C 1
ATOM 6606 O O . TYR C 1 126 ? 40.417 48.351 81.787 1.00 22.28 126 TYR C O 1
ATOM 6615 N N . ASP C 1 127 ? 41.425 49.363 80.054 1.00 20.73 127 ASP C N 1
ATOM 6616 C CA . ASP C 1 127 ? 40.439 48.883 79.101 1.00 22.05 127 ASP C CA 1
ATOM 6617 C C . ASP C 1 127 ? 40.478 47.345 79.046 1.00 21.58 127 ASP C C 1
ATOM 6618 O O . ASP C 1 127 ? 39.427 46.678 79.003 1.00 21.39 127 ASP C O 1
ATOM 6623 N N . ARG C 1 128 ? 41.688 46.754 79.111 1.00 19.84 128 ARG C N 1
ATOM 6624 C CA . ARG C 1 128 ? 41.793 45.291 79.014 1.00 19.93 128 ARG C CA 1
ATOM 6625 C C . ARG C 1 128 ? 41.122 44.646 80.265 1.00 20.72 128 ARG C C 1
ATOM 6626 O O . ARG C 1 128 ? 40.461 43.621 80.162 1.00 18.63 128 ARG C O 1
ATOM 6634 N N . LEU C 1 129 ? 41.336 45.247 81.438 1.00 19.45 129 LEU C N 1
ATOM 6635 C CA . LEU C 1 129 ? 40.688 44.714 82.688 1.00 21.03 129 LEU C CA 1
ATOM 6636 C C . LEU C 1 129 ? 39.180 44.714 82.548 1.00 20.58 129 LEU C C 1
ATOM 6637 O O . LEU C 1 129 ? 38.487 43.791 83.021 1.00 24.30 129 LEU C O 1
ATOM 6642 N N . HIS C 1 130 ? 38.632 45.763 81.938 1.00 21.90 130 HIS C N 1
ATOM 6643 C CA . HIS C 1 130 ? 37.192 45.855 81.664 1.00 22.94 130 HIS C CA 1
ATOM 6644 C C . HIS C 1 130 ? 36.725 44.658 80.808 1.00 24.74 130 HIS C C 1
ATOM 6645 O O . HIS C 1 130 ? 35.703 44.078 81.076 1.00 22.63 130 HIS C O 1
ATOM 6652 N N . HIS C 1 131 ? 37.489 44.281 79.780 1.00 23.11 131 HIS C N 1
ATOM 6653 C CA . HIS C 1 131 ? 37.080 43.151 78.975 1.00 24.63 131 HIS C CA 1
ATOM 6654 C C . HIS C 1 131 ? 37.272 41.815 79.756 1.00 25.68 131 HIS C C 1
ATOM 6655 O O . HIS C 1 131 ? 36.437 40.909 79.627 1.00 25.73 131 HIS C O 1
ATOM 6662 N N . LYS C 1 132 ? 38.341 41.693 80.546 1.00 22.62 132 LYS C N 1
ATOM 6663 C CA . LYS C 1 132 ? 38.489 40.473 81.345 1.00 22.14 132 LYS C CA 1
ATOM 6664 C C . LYS C 1 132 ? 37.311 40.354 82.312 1.00 22.62 132 LYS C C 1
ATOM 6665 O O . LYS C 1 132 ? 36.755 39.254 82.490 1.00 23.29 132 LYS C O 1
ATOM 6671 N N . ALA C 1 133 ? 36.948 41.470 82.956 1.00 22.92 133 ALA C N 1
ATOM 6672 C CA . ALA C 1 133 ? 35.872 41.422 83.926 1.00 23.19 133 ALA C CA 1
ATOM 6673 C C . ALA C 1 133 ? 34.595 40.950 83.310 1.00 25.64 133 ALA C C 1
ATOM 6674 O O . ALA C 1 133 ? 33.888 40.116 83.911 1.00 25.87 133 ALA C O 1
ATOM 6676 N N . GLU C 1 134 ? 34.269 41.447 82.106 1.00 24.90 134 GLU C N 1
ATOM 6677 C CA . GLU C 1 134 ? 33.045 41.017 81.485 1.00 26.78 134 GLU C CA 1
ATOM 6678 C C . GLU C 1 134 ? 33.079 39.560 81.146 1.00 26.48 134 GLU C C 1
ATOM 6679 O O . GLU C 1 134 ? 32.018 38.873 81.221 1.00 24.45 134 GLU C O 1
ATOM 6685 N N . SER C 1 135 ? 34.278 39.091 80.768 1.00 25.13 135 SER C N 1
ATOM 6686 C CA . SER C 1 135 ? 34.431 37.703 80.375 1.00 25.58 135 SER C CA 1
ATOM 6687 C C . SER C 1 135 ? 34.246 36.765 81.568 1.00 25.28 135 SER C C 1
ATOM 6688 O O . SER C 1 135 ? 33.896 35.627 81.360 1.00 26.10 135 SER C O 1
ATOM 6691 N N . VAL C 1 136 ? 34.486 37.197 82.796 1.00 24.99 136 VAL C N 1
ATOM 6692 C CA . VAL C 1 136 ? 34.247 36.253 83.896 1.00 26.55 136 VAL C CA 1
ATOM 6693 C C . VAL C 1 136 ? 32.883 36.404 84.628 1.00 30.06 136 VAL C C 1
ATOM 6694 O O . VAL C 1 136 ? 32.744 35.924 85.789 1.00 30.33 136 VAL C O 1
ATOM 6698 N N . ASN C 1 137 ? 31.901 37.062 83.972 1.00 29.73 137 ASN C N 1
ATOM 6699 C CA . ASN C 1 137 ? 30.546 37.190 84.518 1.00 30.25 137 ASN C CA 1
ATOM 6700 C C . ASN C 1 137 ? 30.005 35.904 83.905 1.00 30.62 137 ASN C C 1
ATOM 6701 O O . ASN C 1 137 ? 29.224 35.921 82.944 1.00 30.43 137 ASN C O 1
ATOM 6706 N N . ASP C 1 138 ? 30.435 34.784 84.481 1.00 29.09 138 ASP C N 1
ATOM 6707 C CA . ASP C 1 138 ? 30.118 33.495 83.936 1.00 29.83 138 ASP C CA 1
ATOM 6708 C C . ASP C 1 138 ? 30.125 32.571 85.122 1.00 30.33 138 ASP C C 1
ATOM 6709 O O . ASP C 1 138 ? 30.994 32.655 85.987 1.00 30.31 138 ASP C O 1
ATOM 6714 N N . THR C 1 139 ? 29.133 31.693 85.198 1.00 31.49 139 THR C N 1
ATOM 6715 C CA . THR C 1 139 ? 29.039 30.769 86.322 1.00 32.85 139 THR C CA 1
ATOM 6716 C C . THR C 1 139 ? 30.099 29.682 86.389 1.00 33.62 139 THR C C 1
ATOM 6717 O O . THR C 1 139 ? 30.167 28.962 87.377 1.00 33.31 139 THR C O 1
ATOM 6721 N N . THR C 1 140 ? 30.916 29.536 85.355 1.00 32.83 140 THR C N 1
ATOM 6722 C CA . THR C 1 140 ? 31.946 28.505 85.396 1.00 32.80 140 THR C CA 1
ATOM 6723 C C . THR C 1 140 ? 33.337 29.143 85.379 1.00 32.25 140 THR C C 1
ATOM 6724 O O . THR C 1 140 ? 34.316 28.428 85.335 1.00 33.80 140 THR C O 1
ATOM 6728 N N . ALA C 1 141 ? 33.434 30.476 85.446 1.00 31.87 141 ALA C N 1
ATOM 6729 C CA . ALA C 1 141 ? 34.761 31.159 85.427 1.00 31.07 141 ALA C CA 1
ATOM 6730 C C . ALA C 1 141 ? 35.492 30.920 86.756 1.00 30.95 141 ALA C C 1
ATOM 6731 O O . ALA C 1 141 ? 34.865 30.825 87.783 1.00 32.26 141 ALA C O 1
ATOM 6733 N N . PRO C 1 142 ? 36.826 30.841 86.748 1.00 29.39 142 PRO C N 1
ATOM 6734 C CA . PRO C 1 142 ? 37.638 30.601 87.934 1.00 28.84 142 PRO C CA 1
ATOM 6735 C C . PRO C 1 142 ? 37.980 31.835 88.720 1.00 29.02 142 PRO C C 1
ATOM 6736 O O . PRO C 1 142 ? 38.688 31.751 89.752 1.00 30.73 142 PRO C O 1
ATOM 6740 N N . TYR C 1 143 ? 37.490 32.983 88.250 1.00 26.24 143 TYR C N 1
ATOM 6741 C CA . TYR C 1 143 ? 37.690 34.252 88.953 1.00 27.83 143 TYR C CA 1
ATOM 6742 C C . TYR C 1 143 ? 36.312 34.739 89.301 1.00 29.74 143 TYR C C 1
ATOM 6743 O O . TYR C 1 143 ? 35.377 34.626 88.498 1.00 28.18 143 TYR C O 1
ATOM 6752 N N . LYS C 1 144 ? 36.216 35.349 90.477 1.00 30.38 144 LYS C N 1
ATOM 6753 C CA . LYS C 1 144 ? 34.926 35.783 91.007 1.00 32.38 144 LYS C CA 1
ATOM 6754 C C . LYS C 1 144 ? 34.731 37.265 91.084 1.00 31.10 144 LYS C C 1
ATOM 6755 O O . LYS C 1 144 ? 35.668 37.981 91.434 1.00 29.87 144 LYS C O 1
ATOM 6761 N N . LEU C 1 145 ? 33.541 37.714 90.694 1.00 30.43 145 LEU C N 1
ATOM 6762 C CA . LEU C 1 145 ? 33.147 39.128 90.751 1.00 34.45 145 LEU C CA 1
ATOM 6763 C C . LEU C 1 145 ? 32.264 39.399 91.989 1.00 37.30 145 LEU C C 1
ATOM 6764 O O . LEU C 1 145 ? 31.310 38.666 92.201 1.00 36.23 145 LEU C O 1
ATOM 6769 N N . LYS C 1 146 ? 32.546 40.449 92.766 1.00 41.37 146 LYS C N 1
ATOM 6770 C CA . LYS C 1 146 ? 31.699 40.747 93.951 1.00 45.84 146 LYS C CA 1
ATOM 6771 C C . LYS C 1 146 ? 30.207 40.698 93.557 1.00 47.58 146 LYS C C 1
ATOM 6772 O O . LYS C 1 146 ? 29.790 41.240 92.523 1.00 45.35 146 LYS C O 1
ATOM 6778 N N . ASP C 1 147 ? 29.395 40.050 94.391 1.00 49.53 147 ASP C N 1
ATOM 6779 C CA . ASP C 1 147 ? 27.972 39.943 94.102 1.00 52.09 147 ASP C CA 1
ATOM 6780 C C . ASP C 1 147 ? 27.319 41.302 94.011 1.00 51.79 147 ASP C C 1
ATOM 6781 O O . ASP C 1 147 ? 27.647 42.222 94.761 1.00 52.70 147 ASP C O 1
ATOM 6786 N N . ASN C 1 148 ? 26.377 41.410 93.090 1.00 51.51 148 ASN C N 1
ATOM 6787 C CA . ASN C 1 148 ? 25.645 42.647 92.881 1.00 52.44 148 ASN C CA 1
ATOM 6788 C C . ASN C 1 148 ? 26.489 43.876 92.461 1.00 51.47 148 ASN C C 1
ATOM 6789 O O . ASN C 1 148 ? 26.014 45.011 92.572 1.00 51.89 148 ASN C O 1
ATOM 6794 N N . SER C 1 149 ? 27.722 43.653 91.974 1.00 49.04 149 SER C N 1
ATOM 6795 C CA . SER C 1 149 ? 28.560 44.756 91.489 1.00 45.39 149 SER C CA 1
ATOM 6796 C C . SER C 1 149 ? 28.237 45.029 90.019 1.00 43.47 149 SER C C 1
ATOM 6797 O O . SER C 1 149 ? 27.590 44.223 89.356 1.00 41.89 149 SER C O 1
ATOM 6800 N N . LEU C 1 150 ? 28.678 46.174 89.509 1.00 40.94 150 LEU C N 1
ATOM 6801 C CA . LEU C 1 150 ? 28.344 46.529 88.132 1.00 39.39 150 LEU C CA 1
ATOM 6802 C C . LEU C 1 150 ? 28.535 45.436 87.070 1.00 37.74 150 LEU C C 1
ATOM 6803 O O . LEU C 1 150 ? 27.693 45.255 86.197 1.00 36.90 150 LEU C O 1
ATOM 6808 N N . TYR C 1 151 ? 29.633 44.704 87.137 1.00 37.37 151 TYR C N 1
ATOM 6809 C CA . TYR C 1 151 ? 29.870 43.670 86.122 1.00 37.20 151 TYR C CA 1
ATOM 6810 C C . TYR C 1 151 ? 29.058 42.391 86.289 1.00 39.29 151 TYR C C 1
ATOM 6811 O O . TYR C 1 151 ? 28.938 41.587 85.348 1.00 38.78 151 TYR C O 1
ATOM 6820 N N . ALA C 1 152 ? 28.486 42.212 87.477 1.00 40.84 152 ALA C N 1
ATOM 6821 C CA . ALA C 1 152 ? 27.680 41.011 87.750 1.00 43.95 152 ALA C CA 1
ATOM 6822 C C . ALA C 1 152 ? 26.209 41.301 87.577 1.00 45.25 152 ALA C C 1
ATOM 6823 O O . ALA C 1 152 ? 25.381 40.448 87.831 1.00 45.56 152 ALA C O 1
ATOM 6825 N N . LEU C 1 153 ? 25.858 42.495 87.119 1.00 47.46 153 LEU C N 1
ATOM 6826 C CA . LEU C 1 153 ? 24.431 42.777 86.956 1.00 47.98 153 LEU C CA 1
ATOM 6827 C C . LEU C 1 153 ? 23.844 42.119 85.735 1.00 48.56 153 LEU C C 1
ATOM 6828 O O . LEU C 1 153 ? 22.694 41.726 85.727 1.00 48.76 153 LEU C O 1
ATOM 6833 N N . LYS C 1 154 ? 24.629 41.987 84.684 1.00 49.37 154 LYS C N 1
ATOM 6834 C CA . LYS C 1 154 ? 24.111 41.379 83.485 1.00 49.10 154 LYS C CA 1
ATOM 6835 C C . LYS C 1 154 ? 24.000 39.865 83.790 1.00 48.65 154 LYS C C 1
ATOM 6836 O O . LYS C 1 154 ? 24.535 39.386 84.787 1.00 47.06 154 LYS C O 1
ATOM 6842 N N . LYS C 1 155 ? 23.279 39.121 82.960 1.00 47.71 155 LYS C N 1
ATOM 6843 C CA . LYS C 1 155 ? 23.102 37.688 83.213 1.00 48.43 155 LYS C CA 1
ATOM 6844 C C . LYS C 1 155 ? 24.382 36.943 82.850 1.00 46.32 155 LYS C C 1
ATOM 6845 O O . LYS C 1 155 ? 24.938 37.164 81.789 1.00 48.27 155 LYS C O 1
ATOM 6851 N N . PRO C 1 156 ? 24.867 36.054 83.730 1.00 44.67 156 PRO C N 1
ATOM 6852 C CA . PRO C 1 156 ? 26.111 35.343 83.404 1.00 43.36 156 PRO C CA 1
ATOM 6853 C C . PRO C 1 156 ? 26.042 34.331 82.287 1.00 42.88 156 PRO C C 1
ATOM 6854 O O . PRO C 1 156 ? 24.989 33.793 81.993 1.00 42.23 156 PRO C O 1
ATOM 6858 N N . SER C 1 157 ? 27.187 34.067 81.672 1.00 41.75 157 SER C N 1
ATOM 6859 C CA . SER C 1 157 ? 27.264 33.064 80.610 1.00 39.80 157 SER C CA 1
ATOM 6860 C C . SER C 1 157 ? 27.710 31.793 81.378 1.00 39.00 157 SER C C 1
ATOM 6861 O O . SER C 1 157 ? 27.903 31.842 82.595 1.00 38.31 157 SER C O 1
ATOM 6864 N N . HIS C 1 158 ? 27.876 30.672 80.694 1.00 39.20 158 HIS C N 1
ATOM 6865 C CA . HIS C 1 158 ? 28.237 29.440 81.378 1.00 39.83 158 HIS C CA 1
ATOM 6866 C C . HIS C 1 158 ? 29.194 28.651 80.532 1.00 38.28 158 HIS C C 1
ATOM 6867 O O . HIS C 1 158 ? 29.283 27.416 80.693 1.00 37.33 158 HIS C O 1
ATOM 6874 N N . CYS C 1 159 ? 29.922 29.352 79.664 1.00 36.70 159 CYS C N 1
ATOM 6875 C CA . CYS C 1 159 ? 30.844 28.698 78.741 1.00 35.38 159 CYS C CA 1
ATOM 6876 C C . CYS C 1 159 ? 32.306 28.919 79.053 1.00 34.82 159 CYS C C 1
ATOM 6877 O O . CYS C 1 159 ? 33.166 28.333 78.373 1.00 36.08 159 CYS C O 1
ATOM 6880 N N . PHE C 1 160 ? 32.630 29.725 80.066 1.00 30.55 160 PHE C N 1
ATOM 6881 C CA . PHE C 1 160 ? 34.050 29.996 80.281 1.00 29.91 160 PHE C CA 1
ATOM 6882 C C . PHE C 1 160 ? 34.964 28.773 80.451 1.00 30.22 160 PHE C C 1
ATOM 6883 O O . PHE C 1 160 ? 36.042 28.702 79.864 1.00 27.32 160 PHE C O 1
ATOM 6891 N N . LYS C 1 161 ? 34.544 27.846 81.310 1.00 30.34 161 LYS C N 1
ATOM 6892 C CA . LYS C 1 161 ? 35.362 26.682 81.620 1.00 31.19 161 LYS C CA 1
ATOM 6893 C C . LYS C 1 161 ? 35.593 25.821 80.405 1.00 30.25 161 LYS C C 1
ATOM 6894 O O . LYS C 1 161 ? 36.712 25.346 80.201 1.00 27.61 161 LYS C O 1
ATOM 6900 N N . GLU C 1 162 ? 34.524 25.623 79.620 1.00 31.59 162 GLU C N 1
ATOM 6901 C CA . GLU C 1 162 ? 34.562 24.865 78.341 1.00 32.99 162 GLU C CA 1
ATOM 6902 C C . GLU C 1 162 ? 35.575 25.469 77.369 1.00 31.56 162 GLU C C 1
ATOM 6903 O O . GLU C 1 162 ? 36.247 24.766 76.638 1.00 29.72 162 GLU C O 1
ATOM 6909 N N . LYS C 1 163 ? 35.701 26.790 77.363 1.00 30.17 163 LYS C N 1
ATOM 6910 C CA . LYS C 1 163 ? 36.624 27.400 76.425 1.00 27.36 163 LYS C CA 1
ATOM 6911 C C . LYS C 1 163 ? 38.006 27.643 77.004 1.00 27.73 163 LYS C C 1
ATOM 6912 O O . LYS C 1 163 ? 38.923 28.059 76.287 1.00 27.57 163 LYS C O 1
ATOM 6918 N N . HIS C 1 164 ? 38.188 27.383 78.302 1.00 25.54 164 HIS C N 1
ATOM 6919 C CA . HIS C 1 164 ? 39.497 27.601 78.895 1.00 25.97 164 HIS C CA 1
ATOM 6920 C C . HIS C 1 164 ? 39.720 26.533 79.967 1.00 28.23 164 HIS C C 1
ATOM 6921 O O . HIS C 1 164 ? 39.872 26.858 81.172 1.00 27.09 164 HIS C O 1
ATOM 6928 N N . PRO C 1 165 ? 39.751 25.250 79.551 1.00 28.11 165 PRO C N 1
ATOM 6929 C CA . PRO C 1 165 ? 39.957 24.154 80.521 1.00 27.64 165 PRO C CA 1
ATOM 6930 C C . PRO C 1 165 ? 41.228 24.210 81.330 1.00 26.90 165 PRO C C 1
ATOM 6931 O O . PRO C 1 165 ? 41.195 24.060 82.549 1.00 28.62 165 PRO C O 1
ATOM 6935 N N . ASN C 1 166 ? 42.370 24.339 80.671 1.00 25.15 166 ASN C N 1
ATOM 6936 C CA . ASN C 1 166 ? 43.626 24.421 81.382 1.00 24.37 166 ASN C CA 1
ATOM 6937 C C . ASN C 1 166 ? 43.728 25.670 82.283 1.00 25.29 166 ASN C C 1
ATOM 6938 O O . ASN C 1 166 ? 44.251 25.577 83.388 1.00 25.07 166 ASN C O 1
ATOM 6943 N N . LEU C 1 167 ? 43.256 26.842 81.825 1.00 23.24 167 LEU C N 1
ATOM 6944 C CA . LEU C 1 167 ? 43.397 28.022 82.696 1.00 24.82 167 LEU C CA 1
ATOM 6945 C C . LEU C 1 167 ? 42.590 27.838 84.013 1.00 26.06 167 LEU C C 1
ATOM 6946 O O . LEU C 1 167 ? 43.012 28.242 85.087 1.00 27.18 167 LEU C O 1
ATOM 6951 N N . CYS C 1 168 ? 41.395 27.300 83.898 1.00 26.18 168 CYS C N 1
ATOM 6952 C CA . CYS C 1 168 ? 40.561 27.040 85.075 1.00 28.58 168 CYS C CA 1
ATOM 6953 C C . CYS C 1 168 ? 41.252 26.029 85.968 1.00 28.17 168 CYS C C 1
ATOM 6954 O O . CYS C 1 168 ? 41.311 26.230 87.202 1.00 28.75 168 CYS C O 1
ATOM 6957 N N . ALA C 1 169 ? 41.811 24.963 85.365 1.00 27.76 169 ALA C N 1
ATOM 6958 C CA . ALA C 1 169 ? 42.497 23.932 86.189 1.00 28.24 169 ALA C CA 1
ATOM 6959 C C . ALA C 1 169 ? 43.679 24.466 86.993 1.00 30.73 169 ALA C C 1
ATOM 6960 O O . ALA C 1 169 ? 43.801 24.210 88.204 1.00 30.09 169 ALA C O 1
ATOM 6962 N N . VAL C 1 170 ? 44.552 25.245 86.360 1.00 28.84 170 VAL C N 1
ATOM 6963 C CA . VAL C 1 170 ? 45.686 25.730 87.112 1.00 29.39 170 VAL C CA 1
ATOM 6964 C C . VAL C 1 170 ? 45.263 26.782 88.092 1.00 29.47 170 VAL C C 1
ATOM 6965 O O . VAL C 1 170 ? 45.808 26.875 89.178 1.00 30.69 170 VAL C O 1
ATOM 6969 N N . VAL C 1 171 ? 44.281 27.595 87.747 1.00 30.59 171 VAL C N 1
ATOM 6970 C CA . VAL C 1 171 ? 43.815 28.572 88.698 1.00 32.02 171 VAL C CA 1
ATOM 6971 C C . VAL C 1 171 ? 43.068 27.896 89.910 1.00 33.21 171 VAL C C 1
ATOM 6972 O O . VAL C 1 171 ? 43.190 28.365 91.026 1.00 33.65 171 VAL C O 1
ATOM 6976 N N . ASN C 1 172 ? 42.282 26.856 89.660 1.00 35.68 172 ASN C N 1
ATOM 6977 C CA . ASN C 1 172 ? 41.529 26.108 90.689 1.00 37.53 172 ASN C CA 1
ATOM 6978 C C . ASN C 1 172 ? 42.410 25.075 91.439 1.00 39.11 172 ASN C C 1
ATOM 6979 O O . ASN C 1 172 ? 41.909 24.194 92.138 1.00 38.87 172 ASN C O 1
ATOM 6984 N N . ASP C 1 173 ? 43.713 25.169 91.251 1.00 40.31 173 ASP C N 1
ATOM 6985 C CA . ASP C 1 173 ? 44.646 24.262 91.916 1.00 42.82 173 ASP C CA 1
ATOM 6986 C C . ASP C 1 173 ? 44.430 22.804 91.530 1.00 41.80 173 ASP C C 1
ATOM 6987 O O . ASP C 1 173 ? 44.701 21.884 92.356 1.00 41.59 173 ASP C O 1
ATOM 6992 N N . GLU C 1 174 ? 43.936 22.566 90.320 1.00 39.05 174 GLU C N 1
ATOM 6993 C CA . GLU C 1 174 ? 43.701 21.204 89.861 1.00 38.77 174 GLU C CA 1
ATOM 6994 C C . GLU C 1 174 ? 44.887 20.721 89.057 1.00 39.25 174 GLU C C 1
ATOM 6995 O O . GLU C 1 174 ? 45.040 19.535 88.826 1.00 39.50 174 GLU C O 1
ATOM 7001 N N . SER C 1 175 ? 45.739 21.648 88.635 1.00 37.76 175 SER C N 1
ATOM 7002 C CA . SER C 1 175 ? 46.930 21.300 87.878 1.00 37.58 175 SER C CA 1
ATOM 7003 C C . SER C 1 175 ? 48.065 22.051 88.503 1.00 35.67 175 SER C C 1
ATOM 7004 O O . SER C 1 175 ? 47.864 23.115 89.051 1.00 36.61 175 SER C O 1
ATOM 7007 N N . ASP C 1 176 ? 49.264 21.517 88.395 1.00 33.72 176 ASP C N 1
ATOM 7008 C CA . ASP C 1 176 ? 50.460 22.136 88.971 1.00 33.20 176 ASP C CA 1
ATOM 7009 C C . ASP C 1 176 ? 51.086 23.144 87.963 1.00 31.46 176 ASP C C 1
ATOM 7010 O O . ASP C 1 176 ? 51.407 22.781 86.841 1.00 31.48 176 ASP C O 1
ATOM 7015 N N . PRO C 1 177 ? 51.241 24.410 88.368 1.00 30.65 177 PRO C N 1
ATOM 7016 C CA . PRO C 1 177 ? 51.824 25.479 87.520 1.00 30.66 177 PRO C CA 1
ATOM 7017 C C . PRO C 1 177 ? 53.275 25.236 87.131 1.00 31.52 177 PRO C C 1
ATOM 7018 O O . PRO C 1 177 ? 53.831 25.893 86.213 1.00 31.48 177 PRO C O 1
ATOM 7022 N N . LEU C 1 178 ? 53.937 24.319 87.834 1.00 30.68 178 LEU C N 1
ATOM 7023 C CA . LEU C 1 178 ? 55.314 24.059 87.495 1.00 29.83 178 LEU C CA 1
ATOM 7024 C C . LEU C 1 178 ? 55.303 23.068 86.394 1.00 27.75 178 LEU C C 1
ATOM 7025 O O . LEU C 1 178 ? 56.237 22.968 85.659 1.00 31.03 178 LEU C O 1
ATOM 7030 N N . LYS C 1 179 ? 54.228 22.324 86.259 1.00 28.86 179 LYS C N 1
ATOM 7031 C CA . LYS C 1 179 ? 54.195 21.314 85.193 1.00 31.71 179 LYS C CA 1
ATOM 7032 C C . LYS C 1 179 ? 53.596 21.891 83.908 1.00 30.29 179 LYS C C 1
ATOM 7033 O O . LYS C 1 179 ? 52.532 21.454 83.450 1.00 29.91 179 LYS C O 1
ATOM 7039 N N . ARG C 1 180 ? 54.324 22.840 83.317 1.00 31.37 180 ARG C N 1
ATOM 7040 C CA . ARG C 1 180 ? 53.891 23.555 82.108 1.00 31.40 180 ARG C CA 1
ATOM 7041 C C . ARG C 1 180 ? 55.073 23.845 81.179 1.00 30.20 180 ARG C C 1
ATOM 7042 O O . ARG C 1 180 ? 56.221 23.778 81.574 1.00 31.76 180 ARG C O 1
ATOM 7050 N N . GLY C 1 181 ? 54.791 24.200 79.950 1.00 28.98 181 GLY C N 1
ATOM 7051 C CA . GLY C 1 181 ? 55.879 24.555 79.043 1.00 27.68 181 GLY C CA 1
ATOM 7052 C C . GLY C 1 181 ? 56.629 25.786 79.597 1.00 26.87 181 GLY C C 1
ATOM 7053 O O . GLY C 1 181 ? 56.194 26.439 80.563 1.00 28.97 181 GLY C O 1
ATOM 7054 N N . PHE C 1 182 ? 57.745 26.134 78.979 1.00 25.95 182 PHE C N 1
ATOM 7055 C CA . PHE C 1 182 ? 58.551 27.255 79.470 1.00 25.44 182 PHE C CA 1
ATOM 7056 C C . PHE C 1 182 ? 57.930 28.656 79.260 1.00 26.07 182 PHE C C 1
ATOM 7057 O O . PHE C 1 182 ? 57.627 29.348 80.250 1.00 27.30 182 PHE C O 1
ATOM 7065 N N . ALA C 1 183 ? 57.715 29.057 78.003 1.00 23.25 183 ALA C N 1
ATOM 7066 C CA . ALA C 1 183 ? 57.228 30.423 77.787 1.00 23.83 183 ALA C CA 1
ATOM 7067 C C . ALA C 1 183 ? 56.548 30.607 76.473 1.00 23.58 183 ALA C C 1
ATOM 7068 O O . ALA C 1 183 ? 56.930 30.000 75.488 1.00 24.91 183 ALA C O 1
ATOM 7070 N N . SER C 1 184 ? 55.590 31.503 76.445 1.00 23.52 184 SER C N 1
ATOM 7071 C CA . SER C 1 184 ? 54.833 31.775 75.236 1.00 22.97 184 SER C CA 1
ATOM 7072 C C . SER C 1 184 ? 55.206 33.167 74.745 1.00 22.43 184 SER C C 1
ATOM 7073 O O . SER C 1 184 ? 55.701 34.004 75.499 1.00 22.65 184 SER C O 1
ATOM 7076 N N . PHE C 1 185 ? 54.928 33.435 73.475 1.00 22.38 185 PHE C N 1
ATOM 7077 C CA . PHE C 1 185 ? 55.231 34.709 72.886 1.00 21.20 185 PHE C CA 1
ATOM 7078 C C . PHE C 1 185 ? 54.137 34.828 71.834 1.00 23.07 185 PHE C C 1
ATOM 7079 O O . PHE C 1 185 ? 54.082 33.989 70.937 1.00 23.01 185 PHE C O 1
ATOM 7087 N N . VAL C 1 186 ? 53.263 35.837 71.956 1.00 22.69 186 VAL C N 1
ATOM 7088 C CA . VAL C 1 186 ? 52.171 36.025 71.002 1.00 22.40 186 VAL C CA 1
ATOM 7089 C C . VAL C 1 186 ? 52.217 37.438 70.415 1.00 24.67 186 VAL C C 1
ATOM 7090 O O . VAL C 1 186 ? 51.876 38.412 71.085 1.00 21.90 186 VAL C O 1
ATOM 7094 N N . ALA C 1 187 ? 52.743 37.543 69.191 1.00 23.50 187 ALA C N 1
ATOM 7095 C CA . ALA C 1 187 ? 52.872 38.823 68.523 1.00 26.76 187 ALA C CA 1
ATOM 7096 C C . ALA C 1 187 ? 52.765 38.630 67.007 1.00 26.07 187 ALA C C 1
ATOM 7097 O O . ALA C 1 187 ? 53.233 37.624 66.444 1.00 25.24 187 ALA C O 1
ATOM 7099 N N . SER C 1 188 ? 52.128 39.610 66.360 1.00 26.48 188 SER C N 1
ATOM 7100 C CA . SER C 1 188 ? 51.957 39.574 64.925 1.00 26.54 188 SER C CA 1
ATOM 7101 C C . SER C 1 188 ? 52.440 40.898 64.307 1.00 27.86 188 SER C C 1
ATOM 7102 O O . SER C 1 188 ? 52.481 41.030 63.092 1.00 27.19 188 SER C O 1
ATOM 7105 N N . ASN C 1 189 ? 52.788 41.888 65.110 1.00 27.99 189 ASN C N 1
ATOM 7106 C CA . ASN C 1 189 ? 53.337 43.139 64.514 1.00 28.38 189 ASN C CA 1
ATOM 7107 C C . ASN C 1 189 ? 54.855 42.806 64.372 1.00 30.66 189 ASN C C 1
ATOM 7108 O O . ASN C 1 189 ? 55.535 42.645 65.371 1.00 30.20 189 ASN C O 1
ATOM 7113 N N . PRO C 1 190 ? 55.402 42.686 63.140 1.00 30.57 190 PRO C N 1
ATOM 7114 C CA . PRO C 1 190 ? 56.846 42.356 63.069 1.00 31.47 190 PRO C CA 1
ATOM 7115 C C . PRO C 1 190 ? 57.791 43.500 63.297 1.00 32.66 190 PRO C C 1
ATOM 7116 O O . PRO C 1 190 ? 58.997 43.263 63.449 1.00 34.05 190 PRO C O 1
ATOM 7120 N N . ASN C 1 191 ? 57.271 44.731 63.328 1.00 33.26 191 ASN C N 1
ATOM 7121 C CA . ASN C 1 191 ? 58.117 45.921 63.513 1.00 34.26 191 ASN C CA 1
ATOM 7122 C C . ASN C 1 191 ? 58.344 46.334 64.954 1.00 31.68 191 ASN C C 1
ATOM 7123 O O . ASN C 1 191 ? 57.913 47.389 65.420 1.00 32.91 191 ASN C O 1
ATOM 7128 N N . ALA C 1 192 ? 59.008 45.434 65.664 1.00 30.71 192 ALA C N 1
ATOM 7129 C CA . ALA C 1 192 ? 59.367 45.611 67.071 1.00 30.58 192 ALA C CA 1
ATOM 7130 C C . ALA C 1 192 ? 60.703 44.860 67.232 1.00 30.18 192 ALA C C 1
ATOM 7131 O O . ALA C 1 192 ? 60.738 43.768 67.780 1.00 32.11 192 ALA C O 1
ATOM 7133 N N . PRO C 1 193 ? 61.798 45.440 66.728 1.00 31.20 193 PRO C N 1
ATOM 7134 C CA . PRO C 1 193 ? 63.121 44.799 66.811 1.00 31.65 193 PRO C CA 1
ATOM 7135 C C . PRO C 1 193 ? 63.586 44.346 68.184 1.00 29.71 193 PRO C C 1
ATOM 7136 O O . PRO C 1 193 ? 64.152 43.284 68.294 1.00 28.22 193 PRO C O 1
ATOM 7140 N N . ILE C 1 194 ? 63.352 45.166 69.211 1.00 27.60 194 ILE C N 1
ATOM 7141 C CA . ILE C 1 194 ? 63.815 44.819 70.567 1.00 27.11 194 ILE C CA 1
ATOM 7142 C C . ILE C 1 194 ? 63.140 43.559 71.065 1.00 27.04 194 ILE C C 1
ATOM 7143 O O . ILE C 1 194 ? 63.777 42.650 71.604 1.00 28.51 194 ILE C O 1
ATOM 7148 N N . ARG C 1 195 ? 61.852 43.471 70.804 1.00 26.90 195 ARG C N 1
ATOM 7149 C CA . ARG C 1 195 ? 61.031 42.327 71.198 1.00 28.42 195 ARG C CA 1
ATOM 7150 C C . ARG C 1 195 ? 61.537 41.076 70.472 1.00 29.06 195 ARG C C 1
ATOM 7151 O O . ARG C 1 195 ? 61.752 39.989 71.074 1.00 26.99 195 ARG C O 1
ATOM 7159 N N . ASN C 1 196 ? 61.743 41.229 69.159 1.00 29.81 196 ASN C N 1
ATOM 7160 C CA . ASN C 1 196 ? 62.197 40.081 68.345 1.00 28.82 196 ASN C CA 1
ATOM 7161 C C . ASN C 1 196 ? 63.587 39.558 68.756 1.00 30.28 196 ASN C C 1
ATOM 7162 O O . ASN C 1 196 ? 63.824 38.348 68.778 1.00 31.95 196 ASN C O 1
ATOM 7167 N N . ALA C 1 197 ? 64.495 40.474 69.072 1.00 29.18 197 ALA C N 1
ATOM 7168 C CA . ALA C 1 197 ? 65.823 40.131 69.504 1.00 30.64 197 ALA C CA 1
ATOM 7169 C C . ALA C 1 197 ? 65.768 39.476 70.880 1.00 31.39 197 ALA C C 1
ATOM 7170 O O . ALA C 1 197 ? 66.511 38.507 71.142 1.00 31.74 197 ALA C O 1
ATOM 7172 N N . PHE C 1 198 ? 64.907 39.983 71.767 1.00 28.88 198 PHE C N 1
ATOM 7173 C CA . PHE C 1 198 ? 64.813 39.381 73.070 1.00 27.77 198 PHE C CA 1
ATOM 7174 C C . PHE C 1 198 ? 64.269 37.985 72.906 1.00 29.15 198 PHE C C 1
ATOM 7175 O O . PHE C 1 198 ? 64.777 37.062 73.534 1.00 29.45 198 PHE C O 1
ATOM 7183 N N . TYR C 1 199 ? 63.263 37.801 72.043 1.00 28.99 199 TYR C N 1
ATOM 7184 C CA . TYR C 1 199 ? 62.741 36.473 71.804 1.00 29.66 199 TYR C CA 1
ATOM 7185 C C . TYR C 1 199 ? 63.916 35.565 71.371 1.00 32.35 199 TYR C C 1
ATOM 7186 O O . TYR C 1 199 ? 64.058 34.481 71.913 1.00 32.85 199 TYR C O 1
ATOM 7195 N N . ASP C 1 200 ? 64.746 36.029 70.437 1.00 32.61 200 ASP C N 1
ATOM 7196 C CA . ASP C 1 200 ? 65.858 35.226 69.947 1.00 34.46 200 ASP C CA 1
ATOM 7197 C C . ASP C 1 200 ? 66.813 34.872 71.031 1.00 35.18 200 ASP C C 1
ATOM 7198 O O . ASP C 1 200 ? 67.203 33.712 71.149 1.00 38.43 200 ASP C O 1
ATOM 7203 N N . ALA C 1 201 ? 67.194 35.840 71.850 1.00 35.69 201 ALA C N 1
ATOM 7204 C CA . ALA C 1 201 ? 68.138 35.588 72.953 1.00 35.20 201 ALA C CA 1
ATOM 7205 C C . ALA C 1 201 ? 67.578 34.654 74.008 1.00 35.61 201 ALA C C 1
ATOM 7206 O O . ALA C 1 201 ? 68.264 33.791 74.557 1.00 35.47 201 ALA C O 1
ATOM 7208 N N . LEU C 1 202 ? 66.315 34.831 74.339 1.00 33.72 202 LEU C N 1
ATOM 7209 C CA . LEU C 1 202 ? 65.740 33.981 75.333 1.00 35.00 202 LEU C CA 1
ATOM 7210 C C . LEU C 1 202 ? 65.493 32.587 74.747 1.00 37.91 202 LEU C C 1
ATOM 7211 O O . LEU C 1 202 ? 65.556 31.566 75.480 1.00 38.20 202 LEU C O 1
ATOM 7216 N N . ASN C 1 203 ? 65.148 32.555 73.456 1.00 37.07 203 ASN C N 1
ATOM 7217 C CA . ASN C 1 203 ? 64.843 31.285 72.805 1.00 41.43 203 ASN C CA 1
ATOM 7218 C C . ASN C 1 203 ? 66.126 30.466 72.642 1.00 43.77 203 ASN C C 1
ATOM 7219 O O . ASN C 1 203 ? 66.109 29.232 72.745 1.00 44.15 203 ASN C O 1
ATOM 7224 N N . SER C 1 204 ? 67.232 31.176 72.394 1.00 46.50 204 SER C N 1
ATOM 7225 C CA . SER C 1 204 ? 68.542 30.546 72.262 1.00 49.12 204 SER C CA 1
ATOM 7226 C C . SER C 1 204 ? 68.907 29.746 73.499 1.00 50.41 204 SER C C 1
ATOM 7227 O O . SER C 1 204 ? 69.665 28.784 73.389 1.00 52.64 204 SER C O 1
ATOM 7230 N N . ILE C 1 205 ? 68.386 30.141 74.665 1.00 50.95 205 ILE C N 1
ATOM 7231 C CA . ILE C 1 205 ? 68.702 29.471 75.934 1.00 51.30 205 ILE C CA 1
ATOM 7232 C C . ILE C 1 205 ? 67.707 28.427 76.344 1.00 51.97 205 ILE C C 1
ATOM 7233 O O . ILE C 1 205 ? 68.059 27.456 77.016 1.00 53.26 205 ILE C O 1
ATOM 7238 N N . GLU C 1 206 ? 66.451 28.612 75.951 1.00 50.81 206 GLU C N 1
ATOM 7239 C CA . GLU C 1 206 ? 65.410 27.641 76.290 1.00 47.71 206 GLU C CA 1
ATOM 7240 C C . GLU C 1 206 ? 64.310 27.940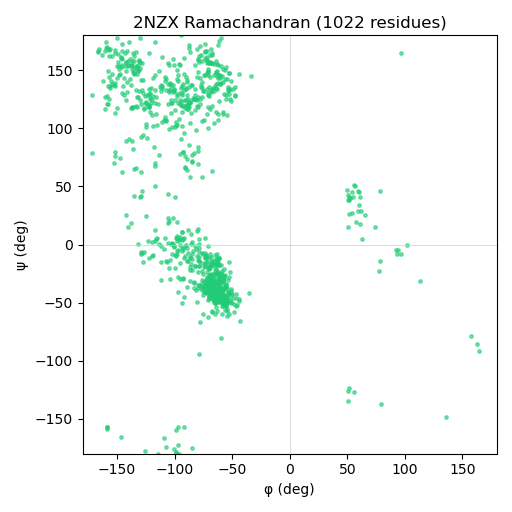 75.278 1.00 45.16 206 GLU C C 1
ATOM 7241 O O . GLU C 1 206 ? 63.900 29.090 75.141 1.00 45.95 206 GLU C O 1
ATOM 7247 N N . PRO C 1 207 ? 63.834 26.929 74.537 1.00 42.32 207 PRO C N 1
ATOM 7248 C CA . PRO C 1 207 ? 62.793 27.243 73.545 1.00 39.56 207 PRO C CA 1
ATOM 7249 C C . PRO C 1 207 ? 61.534 27.932 74.008 1.00 36.25 207 PRO C C 1
ATOM 7250 O O . PRO C 1 207 ? 60.860 27.486 74.929 1.00 35.12 207 PRO C O 1
ATOM 7254 N N . VAL C 1 208 ? 61.210 29.012 73.319 1.00 33.89 208 VAL C N 1
ATOM 7255 C CA . VAL C 1 208 ? 60.011 29.798 73.600 1.00 30.97 208 VAL C CA 1
ATOM 7256 C C . VAL C 1 208 ? 58.982 29.474 72.508 1.00 30.45 208 VAL C C 1
ATOM 7257 O O . VAL C 1 208 ? 59.312 29.499 71.324 1.00 26.69 208 VAL C O 1
ATOM 7261 N N . THR C 1 209 ? 57.745 29.172 72.898 1.00 27.38 209 THR C N 1
ATOM 7262 C CA . THR C 1 209 ? 56.709 28.824 71.901 1.00 28.59 209 THR C CA 1
ATOM 7263 C C . THR C 1 209 ? 55.999 30.063 71.351 1.00 27.93 209 THR C C 1
ATOM 7264 O O . THR C 1 209 ? 55.409 30.844 72.110 1.00 26.21 209 THR C O 1
ATOM 7268 N N . GLY C 1 210 ? 56.053 30.264 70.026 1.00 28.51 210 GLY C N 1
ATOM 7269 C CA . GLY C 1 210 ? 55.415 31.457 69.428 1.00 26.42 210 GLY C CA 1
ATOM 7270 C C . GLY C 1 210 ? 54.050 31.132 68.861 1.00 28.00 210 GLY C C 1
ATOM 7271 O O . GLY C 1 210 ? 53.930 30.190 68.056 1.00 28.42 210 GLY C O 1
ATOM 7272 N N . GLY C 1 211 ? 53.023 31.895 69.257 1.00 26.85 211 GLY C N 1
ATOM 7273 C CA . GLY C 1 211 ? 51.670 31.605 68.826 1.00 25.67 211 GLY C CA 1
ATOM 7274 C C . GLY C 1 211 ? 51.000 32.617 67.917 1.00 26.32 211 GLY C C 1
ATOM 7275 O O . GLY C 1 211 ? 49.825 32.414 67.533 1.00 26.95 211 GLY C O 1
ATOM 7276 N N . GLY C 1 212 ? 51.719 33.683 67.586 1.00 24.55 212 GLY C N 1
ATOM 7277 C CA . GLY C 1 212 ? 51.222 34.703 66.687 1.00 23.70 212 GLY C CA 1
ATOM 7278 C C . GLY C 1 212 ? 52.037 34.549 65.401 1.00 25.05 212 GLY C C 1
ATOM 7279 O O . GLY C 1 212 ? 52.741 33.552 65.241 1.00 25.82 212 GLY C O 1
ATOM 7280 N N . SER C 1 213 ? 51.969 35.539 64.522 1.00 27.12 213 SER C N 1
ATOM 7281 C CA . SER C 1 213 ? 52.659 35.552 63.208 1.00 28.62 213 SER C CA 1
ATOM 7282 C C . SER C 1 213 ? 54.148 35.631 63.298 1.00 28.08 213 SER C C 1
ATOM 7283 O O . SER C 1 213 ? 54.851 35.097 62.434 1.00 27.55 213 SER C O 1
ATOM 7286 N N . VAL C 1 214 ? 54.620 36.311 64.346 1.00 26.56 214 VAL C N 1
ATOM 7287 C CA . VAL C 1 214 ? 56.021 36.570 64.568 1.00 26.71 214 VAL C CA 1
ATOM 7288 C C . VAL C 1 214 ? 56.676 35.452 65.370 1.00 26.76 214 VAL C C 1
ATOM 7289 O O . VAL C 1 214 ? 56.183 35.046 66.423 1.00 26.06 214 VAL C O 1
ATOM 7293 N N . ARG C 1 215 ? 57.786 34.937 64.841 1.00 27.04 215 ARG C N 1
ATOM 7294 C CA . ARG C 1 215 ? 58.519 33.849 65.470 1.00 27.52 215 ARG C CA 1
ATOM 7295 C C . ARG C 1 215 ? 57.591 32.698 65.828 1.00 28.95 215 ARG C C 1
ATOM 7296 O O . ARG C 1 215 ? 57.661 32.103 66.920 1.00 28.79 215 ARG C O 1
ATOM 7304 N N . ASN C 1 216 ? 56.700 32.396 64.908 1.00 28.89 216 ASN C N 1
ATOM 7305 C CA . ASN C 1 216 ? 55.725 31.359 65.145 1.00 27.97 216 ASN C CA 1
ATOM 7306 C C . ASN C 1 216 ? 56.358 29.998 65.256 1.00 29.92 216 ASN C C 1
ATOM 7307 O O . ASN C 1 216 ? 57.255 29.663 64.475 1.00 30.84 216 ASN C O 1
ATOM 7312 N N . THR C 1 217 ? 55.966 29.214 66.248 1.00 26.86 217 THR C N 1
ATOM 7313 C CA . THR C 1 217 ? 56.530 27.868 66.275 1.00 28.55 217 THR C CA 1
ATOM 7314 C C . THR C 1 217 ? 55.391 26.845 66.371 1.00 30.02 217 THR C C 1
ATOM 7315 O O . THR C 1 217 ? 55.561 25.640 66.109 1.00 28.77 217 THR C O 1
ATOM 7319 N N . LEU C 1 218 ? 54.201 27.319 66.717 1.00 29.79 218 LEU C N 1
ATOM 7320 C CA . LEU C 1 218 ? 53.072 26.399 66.798 1.00 32.53 218 LEU C CA 1
ATOM 7321 C C . LEU C 1 218 ? 52.701 25.807 65.427 1.00 32.41 218 LEU C C 1
ATOM 7322 O O . LEU C 1 218 ? 52.213 24.683 65.346 1.00 30.34 218 LEU C O 1
ATOM 7327 N N . GLY C 1 219 ? 52.910 26.571 64.354 1.00 31.79 219 GLY C N 1
ATOM 7328 C CA . GLY C 1 219 ? 52.494 26.061 63.055 1.00 31.25 219 GLY C CA 1
ATOM 7329 C C . GLY C 1 219 ? 51.355 26.920 62.551 1.00 29.60 219 GLY C C 1
ATOM 7330 O O . GLY C 1 219 ? 51.227 27.101 61.354 1.00 29.49 219 GLY C O 1
ATOM 7331 N N . TYR C 1 220 ? 50.531 27.459 63.456 1.00 27.99 220 TYR C N 1
ATOM 7332 C CA . TYR C 1 220 ? 49.427 28.340 63.038 1.00 27.83 220 TYR C CA 1
ATOM 7333 C C . TYR C 1 220 ? 49.202 29.451 64.092 1.00 27.98 220 TYR C C 1
ATOM 7334 O O . TYR C 1 220 ? 49.836 29.463 65.149 1.00 29.31 220 TYR C O 1
ATOM 7343 N N . ASN C 1 221 ? 48.356 30.417 63.816 1.00 27.43 221 ASN C N 1
ATOM 7344 C CA . ASN C 1 221 ? 48.167 31.462 64.820 1.00 28.94 221 ASN C CA 1
ATOM 7345 C C . ASN C 1 221 ? 47.047 31.149 65.800 1.00 28.16 221 ASN C C 1
ATOM 7346 O O . ASN C 1 221 ? 45.923 30.904 65.369 1.00 28.13 221 ASN C O 1
ATOM 7351 N N . VAL C 1 222 ? 47.334 31.142 67.113 1.00 28.87 222 VAL C N 1
ATOM 7352 C CA . VAL C 1 222 ? 46.290 30.819 68.072 1.00 27.02 222 VAL C CA 1
ATOM 7353 C C . VAL C 1 222 ? 45.162 31.807 68.100 1.00 27.62 222 VAL C C 1
ATOM 7354 O O . VAL C 1 222 ? 45.335 33.021 67.911 1.00 26.82 222 VAL C O 1
ATOM 7358 N N . LYS C 1 223 ? 43.989 31.254 68.392 1.00 26.69 223 LYS C N 1
ATOM 7359 C CA . LYS C 1 223 ? 42.780 32.029 68.491 1.00 28.26 223 LYS C CA 1
ATOM 7360 C C . LYS C 1 223 ? 42.544 32.450 69.978 1.00 30.22 223 LYS C C 1
ATOM 7361 O O . LYS C 1 223 ? 42.375 33.634 70.285 1.00 32.72 223 LYS C O 1
ATOM 7367 N N . ASN C 1 224 ? 42.609 31.512 70.899 1.00 28.05 224 ASN C N 1
ATOM 7368 C CA . ASN C 1 224 ? 42.343 31.822 72.314 1.00 26.29 224 ASN C CA 1
ATOM 7369 C C . ASN C 1 224 ? 43.662 32.107 73.042 1.00 24.76 224 ASN C C 1
ATOM 7370 O O . ASN C 1 224 ? 44.337 31.176 73.564 1.00 23.59 224 ASN C O 1
ATOM 7375 N N . LYS C 1 225 ? 44.044 33.387 73.048 1.00 22.21 225 LYS C N 1
ATOM 7376 C CA . LYS C 1 225 ? 45.306 33.763 73.691 1.00 24.00 225 LYS C CA 1
ATOM 7377 C C . LYS C 1 225 ? 45.270 33.422 75.201 1.00 23.99 225 LYS C C 1
ATOM 7378 O O . LYS C 1 225 ? 46.290 32.973 75.776 1.00 23.82 225 LYS C O 1
ATOM 7384 N N . ASN C 1 226 ? 44.085 33.600 75.814 1.00 22.58 226 ASN C N 1
ATOM 7385 C CA . ASN C 1 226 ? 43.912 33.350 77.262 1.00 24.30 226 ASN C CA 1
ATOM 7386 C C . ASN C 1 226 ? 44.342 31.897 77.590 1.00 24.43 226 ASN C C 1
ATOM 7387 O O . ASN C 1 226 ? 45.154 31.642 78.453 1.00 23.76 226 ASN C O 1
ATOM 7392 N N . GLU C 1 227 ? 43.799 30.952 76.858 1.00 24.52 227 GLU C N 1
ATOM 7393 C CA . GLU C 1 227 ? 44.080 29.564 77.138 1.00 24.42 227 GLU C CA 1
ATOM 7394 C C . GLU C 1 227 ? 45.522 29.202 76.793 1.00 24.64 227 GLU C C 1
ATOM 7395 O O . GLU C 1 227 ? 46.182 28.524 77.578 1.00 23.40 227 GLU C O 1
ATOM 7401 N N . PHE C 1 228 ? 46.015 29.639 75.629 1.00 23.29 228 PHE C N 1
ATOM 7402 C CA . PHE C 1 228 ? 47.406 29.388 75.256 1.00 23.57 228 PHE C CA 1
ATOM 7403 C C . PHE C 1 228 ? 48.422 29.877 76.307 1.00 24.02 228 PHE C C 1
ATOM 7404 O O . PHE C 1 228 ? 49.373 29.166 76.691 1.00 25.10 228 PHE C O 1
ATOM 7412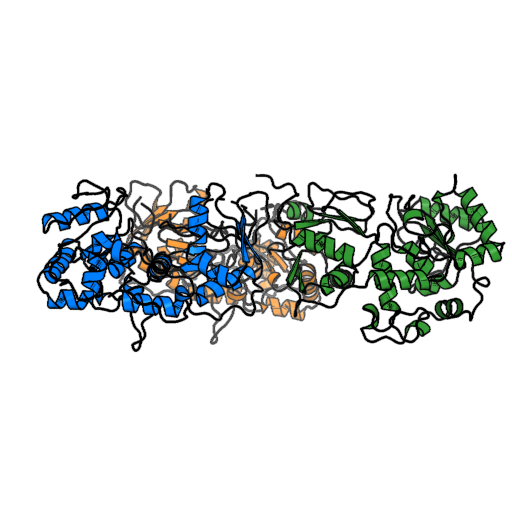 N N . LEU C 1 229 ? 48.213 31.064 76.848 1.00 23.13 229 LEU C N 1
ATOM 7413 C CA . LEU C 1 229 ? 49.169 31.565 77.830 1.00 21.05 229 LEU C CA 1
ATOM 7414 C C . LEU C 1 229 ? 49.179 30.777 79.115 1.00 22.02 229 LEU C C 1
ATOM 7415 O O . LEU C 1 229 ? 50.215 30.699 79.779 1.00 22.33 229 LEU C O 1
ATOM 7420 N N . SER C 1 230 ? 48.036 30.219 79.482 1.00 22.02 230 SER C N 1
ATOM 7421 C CA . SER C 1 230 ? 47.937 29.430 80.722 1.00 22.85 230 SER C CA 1
ATOM 7422 C C . SER C 1 230 ? 48.754 28.157 80.670 1.00 24.00 230 SER C C 1
ATOM 7423 O O . SER C 1 230 ? 48.992 27.548 81.726 1.00 25.89 230 SER C O 1
ATOM 7426 N N . GLN C 1 231 ? 49.204 27.764 79.477 1.00 23.54 231 GLN C N 1
ATOM 7427 C CA . GLN C 1 231 ? 49.958 26.530 79.299 1.00 24.55 231 GLN C CA 1
ATOM 7428 C C . GLN C 1 231 ? 51.455 26.650 79.392 1.00 25.73 231 GLN C C 1
ATOM 7429 O O . GLN C 1 231 ? 52.146 25.646 79.130 1.00 26.78 231 GLN C O 1
ATOM 7435 N N . TYR C 1 232 ? 51.972 27.837 79.746 1.00 23.71 232 TYR C N 1
ATOM 7436 C CA . TYR C 1 232 ? 53.402 28.056 79.894 1.00 23.33 232 TYR C CA 1
ATOM 7437 C C . TYR C 1 232 ? 53.680 28.767 81.204 1.00 24.05 232 TYR C C 1
ATOM 7438 O O . TYR C 1 232 ? 52.788 29.460 81.713 1.00 23.82 232 TYR C O 1
ATOM 7447 N N . LYS C 1 233 ? 54.889 28.587 81.747 1.00 23.24 233 LYS C N 1
ATOM 7448 C CA . LYS C 1 233 ? 55.271 29.211 83.043 1.00 23.95 233 LYS C CA 1
ATOM 7449 C C . LYS C 1 233 ? 55.488 30.738 82.972 1.00 24.74 233 LYS C C 1
ATOM 7450 O O . LYS C 1 233 ? 55.293 31.452 83.979 1.00 23.16 233 LYS C O 1
ATOM 7456 N N . PHE C 1 234 ? 55.928 31.204 81.789 1.00 23.08 234 PHE C N 1
ATOM 7457 C CA . PHE C 1 234 ? 56.133 32.640 81.558 1.00 23.52 234 PHE C CA 1
ATOM 7458 C C . PHE C 1 234 ? 55.468 33.106 80.237 1.00 24.05 234 PHE C C 1
ATOM 7459 O O . PHE C 1 234 ? 55.244 32.296 79.330 1.00 24.45 234 PHE C O 1
ATOM 7467 N N . ASN C 1 235 ? 55.207 34.415 80.136 1.00 23.93 235 ASN C N 1
ATOM 7468 C CA . ASN C 1 235 ? 54.724 34.985 78.880 1.00 21.76 235 ASN C CA 1
ATOM 7469 C C . ASN C 1 235 ? 55.693 36.145 78.513 1.00 21.88 235 ASN C C 1
ATOM 7470 O O . ASN C 1 235 ? 55.930 37.094 79.319 1.00 22.62 235 ASN C O 1
ATOM 7475 N N . LEU C 1 236 ? 56.311 36.049 77.345 1.00 20.38 236 LEU C N 1
ATOM 7476 C CA . LEU C 1 236 ? 57.183 37.125 76.845 1.00 22.61 236 LEU C CA 1
ATOM 7477 C C . LEU C 1 236 ? 56.222 38.237 76.395 1.00 21.11 236 LEU C C 1
ATOM 7478 O O . LEU C 1 236 ? 55.549 38.139 75.356 1.00 18.64 236 LEU C O 1
ATOM 7483 N N . CYS C 1 237 ? 56.229 39.285 77.218 1.00 23.78 237 CYS C N 1
ATOM 7484 C CA . CYS C 1 237 ? 55.295 40.411 77.215 1.00 22.40 237 CYS C CA 1
ATOM 7485 C C . CYS C 1 237 ? 55.887 41.801 76.932 1.00 23.48 237 CYS C C 1
ATOM 7486 O O . CYS C 1 237 ? 55.946 42.681 77.832 1.00 23.17 237 CYS C O 1
ATOM 7489 N N . PHE C 1 238 ? 56.354 42.026 75.711 1.00 20.81 238 PHE C N 1
ATOM 7490 C CA . PHE C 1 238 ? 57.024 43.268 75.368 1.00 18.70 238 PHE C CA 1
ATOM 7491 C C . PHE C 1 238 ? 56.100 44.187 74.545 1.00 19.50 238 PHE C C 1
ATOM 7492 O O . PHE C 1 238 ? 55.409 43.723 73.597 1.00 19.74 238 PHE C O 1
ATOM 7500 N N . GLU C 1 239 ? 56.150 45.481 74.878 1.00 18.56 239 GLU C N 1
ATOM 7501 C CA . GLU C 1 239 ? 55.378 46.524 74.159 1.00 18.86 239 GLU C CA 1
ATOM 7502 C C . GLU C 1 239 ? 56.136 46.666 72.831 1.00 19.59 239 GLU C C 1
ATOM 7503 O O . GLU C 1 239 ? 57.286 46.253 72.732 1.00 18.54 239 GLU C O 1
ATOM 7509 N N . ASN C 1 240 ? 55.475 47.234 71.808 1.00 21.05 240 ASN C N 1
ATOM 7510 C CA . ASN C 1 240 ? 56.141 47.403 70.511 1.00 21.15 240 ASN C CA 1
ATOM 7511 C C . ASN C 1 240 ? 57.163 48.509 70.535 1.00 22.04 240 ASN C C 1
ATOM 7512 O O . ASN C 1 240 ? 57.988 48.603 69.668 1.00 23.11 240 ASN C O 1
ATOM 7517 N N . THR C 1 241 ? 57.098 49.377 71.530 1.00 21.54 241 THR C N 1
ATOM 7518 C CA . THR C 1 241 ? 58.014 50.518 71.616 1.00 24.50 241 THR C CA 1
ATOM 7519 C C . THR C 1 241 ? 58.088 50.949 73.058 1.00 23.26 241 THR C C 1
ATOM 7520 O O . THR C 1 241 ? 57.189 50.626 73.840 1.00 23.05 241 THR C O 1
ATOM 7524 N N . GLN C 1 242 ? 59.124 51.702 73.388 1.00 22.39 242 GLN C N 1
ATOM 7525 C CA . GLN C 1 242 ? 59.337 52.164 74.756 1.00 20.92 242 GLN C CA 1
ATOM 7526 C C . GLN C 1 242 ? 58.673 53.527 74.881 1.00 22.97 242 GLN C C 1
ATOM 7527 O O . GLN C 1 242 ? 58.821 54.403 73.983 1.00 20.71 242 GLN C O 1
ATOM 7533 N N . GLY C 1 243 ? 57.892 53.719 75.957 1.00 19.70 243 GLY C N 1
ATOM 7534 C CA . GLY C 1 243 ? 57.306 55.055 76.191 1.00 20.62 243 GLY C CA 1
ATOM 7535 C C . GLY C 1 243 ? 57.043 55.071 77.709 1.00 20.01 243 GLY C C 1
ATOM 7536 O O . GLY C 1 243 ? 56.541 54.073 78.229 1.00 20.44 243 GLY C O 1
ATOM 7537 N N . TYR C 1 244 ? 57.387 56.147 78.401 1.00 19.84 244 TYR C N 1
ATOM 7538 C CA . TYR C 1 244 ? 57.152 56.204 79.811 1.00 20.17 244 TYR C CA 1
ATOM 7539 C C . TYR C 1 244 ? 55.655 56.236 80.073 1.00 21.30 244 TYR C C 1
ATOM 7540 O O . TYR C 1 244 ? 54.989 57.214 79.706 1.00 20.11 244 TYR C O 1
ATOM 7549 N N . GLY C 1 245 ? 55.141 55.224 80.787 1.00 18.48 245 GLY C N 1
ATOM 7550 C CA . GLY C 1 245 ? 53.719 55.151 81.063 1.00 16.59 245 GLY C CA 1
ATOM 7551 C C . GLY C 1 245 ? 52.979 54.310 80.047 1.00 18.25 245 GLY C C 1
ATOM 7552 O O . GLY C 1 245 ? 51.796 54.024 80.224 1.00 17.84 245 GLY C O 1
ATOM 7553 N N . TYR C 1 246 ? 53.679 53.843 79.013 1.00 17.71 246 TYR C N 1
ATOM 7554 C CA . TYR C 1 246 ? 52.983 53.132 77.915 1.00 18.65 246 TYR C CA 1
ATOM 7555 C C . TYR C 1 246 ? 52.872 51.634 78.242 1.00 22.00 246 TYR C C 1
ATOM 7556 O O . TYR C 1 246 ? 53.725 50.822 77.874 1.00 22.20 246 TYR C O 1
ATOM 7565 N N . VAL C 1 247 ? 51.825 51.285 78.985 1.00 21.06 247 VAL C N 1
ATOM 7566 C CA . VAL C 1 247 ? 51.554 49.916 79.445 1.00 21.16 247 VAL C CA 1
ATOM 7567 C C . VAL C 1 247 ? 50.184 49.524 78.863 1.00 22.34 247 VAL C C 1
ATOM 7568 O O . VAL C 1 247 ? 49.143 50.080 79.213 1.00 22.38 247 VAL C O 1
ATOM 7572 N N . THR C 1 248 ? 50.206 48.579 77.930 1.00 21.99 248 THR C N 1
ATOM 7573 C CA . THR C 1 248 ? 48.980 48.163 77.243 1.00 19.29 248 THR C CA 1
ATOM 7574 C C . THR C 1 248 ? 48.327 46.918 77.829 1.00 22.24 248 THR C C 1
ATOM 7575 O O . THR C 1 248 ? 48.531 46.589 79.007 1.00 20.00 248 THR C O 1
ATOM 7579 N N . GLU C 1 249 ? 47.526 46.218 77.013 1.00 20.57 249 GLU C N 1
ATOM 7580 C CA . GLU C 1 249 ? 46.804 45.047 77.481 1.00 19.81 249 GLU C CA 1
ATOM 7581 C C . GLU C 1 249 ? 47.714 43.863 77.740 1.00 20.90 249 GLU C C 1
ATOM 7582 O O . GLU C 1 249 ? 47.316 42.892 78.431 1.00 21.31 249 GLU C O 1
ATOM 7588 N N . LYS C 1 250 ? 48.899 43.895 77.152 1.00 17.80 250 LYS C N 1
ATOM 7589 C CA . LYS C 1 250 ? 49.782 42.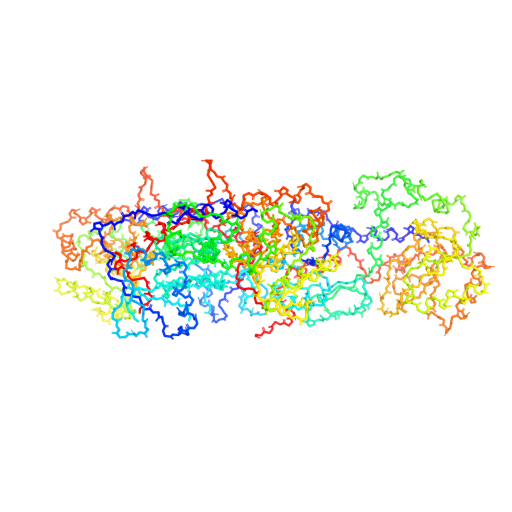748 77.232 1.00 18.58 250 LYS C CA 1
ATOM 7590 C C . LYS C 1 250 ? 50.049 42.178 78.625 1.00 20.15 250 LYS C C 1
ATOM 7591 O O . LYS C 1 250 ? 49.853 40.988 78.801 1.00 18.98 250 LYS C O 1
ATOM 7597 N N . ILE C 1 251 ? 50.425 43.034 79.590 1.00 18.60 251 ILE C N 1
ATOM 7598 C CA . ILE C 1 251 ? 50.728 42.513 80.937 1.00 20.44 251 ILE C CA 1
ATOM 7599 C C . ILE C 1 251 ? 49.444 41.960 81.612 1.00 21.45 251 ILE C C 1
ATOM 7600 O O . ILE C 1 251 ? 49.476 40.986 82.397 1.00 19.74 251 ILE C O 1
ATOM 7605 N N . ILE C 1 252 ? 48.292 42.513 81.258 1.00 18.94 252 ILE C N 1
ATOM 7606 C CA . ILE C 1 252 ? 47.037 42.044 81.837 1.00 20.53 252 ILE C CA 1
ATOM 7607 C C . ILE C 1 252 ? 46.768 40.650 81.345 1.00 22.41 252 ILE C C 1
ATOM 7608 O O . ILE C 1 252 ? 46.279 39.781 82.120 1.00 19.65 252 ILE C O 1
ATOM 7613 N N . ASP C 1 253 ? 47.076 40.387 80.073 1.00 20.57 253 ASP C N 1
ATOM 7614 C CA . ASP C 1 253 ? 46.747 39.054 79.584 1.00 21.88 253 ASP C CA 1
ATOM 7615 C C . ASP C 1 253 ? 47.619 38.042 80.306 1.00 23.05 253 ASP C C 1
ATOM 7616 O O . ASP C 1 253 ? 47.161 36.917 80.530 1.00 24.70 253 ASP C O 1
ATOM 7621 N N . ALA C 1 254 ? 48.851 38.400 80.661 1.00 20.22 254 ALA C N 1
ATOM 7622 C CA . ALA C 1 254 ? 49.720 37.407 81.361 1.00 21.00 254 ALA C CA 1
ATOM 7623 C C . ALA C 1 254 ? 49.171 37.174 82.785 1.00 21.94 254 ALA C C 1
ATOM 7624 O O . ALA C 1 254 ? 49.023 36.029 83.217 1.00 22.53 254 ALA C O 1
ATOM 7626 N N . TYR C 1 255 ? 48.826 38.231 83.520 1.00 22.27 255 TYR C N 1
ATOM 7627 C CA . TYR C 1 255 ? 48.258 37.989 84.884 1.00 23.20 255 TYR C CA 1
ATOM 7628 C C . TYR C 1 255 ? 47.002 37.153 84.745 1.00 23.24 255 TYR C C 1
ATOM 7629 O O . TYR C 1 255 ? 46.828 36.114 85.419 1.00 24.53 255 TYR C O 1
ATOM 7638 N N . PHE C 1 256 ? 46.110 37.571 83.847 1.00 21.22 256 PHE C N 1
ATOM 7639 C CA . PHE C 1 256 ? 44.875 36.844 83.672 1.00 19.69 256 PHE C CA 1
ATOM 7640 C C . PHE C 1 256 ? 45.095 35.352 83.352 1.00 22.49 256 PHE C C 1
ATOM 7641 O O . PHE C 1 256 ? 44.303 34.464 83.804 1.00 22.63 256 PHE C O 1
ATOM 7649 N N . SER C 1 257 ? 46.148 35.045 82.605 1.00 19.34 257 SER C N 1
ATOM 7650 C CA . SER C 1 257 ? 46.397 33.668 82.247 1.00 21.38 257 SER C CA 1
ATOM 7651 C C . SER C 1 257 ? 47.265 32.888 83.277 1.00 21.25 257 SER C C 1
ATOM 7652 O O . SER C 1 257 ? 47.699 31.760 82.979 1.00 21.94 257 SER C O 1
ATOM 7655 N N . HIS C 1 258 ? 47.465 33.458 84.458 1.00 21.96 258 HIS C N 1
ATOM 7656 C CA . HIS C 1 258 ? 48.211 32.767 85.533 1.00 23.31 258 HIS C CA 1
ATOM 7657 C C . HIS C 1 258 ? 49.577 32.387 85.040 1.00 23.72 258 HIS C C 1
ATOM 7658 O O . HIS C 1 258 ? 49.999 31.250 85.186 1.00 26.45 258 HIS C O 1
ATOM 7665 N N . THR C 1 259 ? 50.298 33.332 84.458 1.00 22.61 259 THR C N 1
ATOM 7666 C CA . THR C 1 259 ? 51.599 33.002 83.924 1.00 22.56 259 THR C CA 1
ATOM 7667 C C . THR C 1 259 ? 52.462 34.215 84.237 1.00 22.88 259 THR C C 1
ATOM 7668 O O . THR C 1 259 ? 51.950 35.343 84.365 1.00 21.88 259 THR C O 1
ATOM 7672 N N . ILE C 1 260 ? 53.757 34.026 84.362 1.00 20.30 260 ILE C N 1
ATOM 7673 C CA . ILE C 1 260 ? 54.577 35.163 84.775 1.00 22.00 260 ILE C CA 1
ATOM 7674 C C . ILE C 1 260 ? 54.951 36.093 83.588 1.00 21.92 260 ILE C C 1
ATOM 7675 O O . ILE C 1 260 ? 55.536 35.621 82.599 1.00 24.19 260 ILE C O 1
ATOM 7680 N N . PRO C 1 261 ? 54.640 37.398 83.693 1.00 22.07 261 PRO C N 1
ATOM 7681 C CA . PRO C 1 261 ? 55.013 38.277 82.565 1.00 22.11 261 PRO C CA 1
ATOM 7682 C C . PRO C 1 261 ? 56.501 38.570 82.575 1.00 21.72 261 PRO C C 1
ATOM 7683 O O . PRO C 1 261 ? 57.096 38.765 83.653 1.00 24.34 261 PRO C O 1
ATOM 7687 N N . ILE C 1 262 ? 57.131 38.575 81.390 1.00 20.79 262 ILE C N 1
ATOM 7688 C CA . ILE C 1 262 ? 58.522 39.003 81.234 1.00 20.83 262 ILE C CA 1
ATOM 7689 C C . ILE C 1 262 ? 58.235 40.317 80.430 1.00 20.67 262 ILE C C 1
ATOM 7690 O O . ILE C 1 262 ? 57.870 40.280 79.234 1.00 19.54 262 ILE C O 1
ATOM 7695 N N . TYR C 1 263 ? 58.385 41.437 81.145 1.00 21.33 263 TYR C N 1
ATOM 7696 C CA . TYR C 1 263 ? 57.960 42.728 80.649 1.00 21.79 263 TYR C CA 1
ATOM 7697 C C . TYR C 1 263 ? 58.992 43.724 80.239 1.00 18.61 263 TYR C C 1
ATOM 7698 O O . TYR C 1 263 ? 59.992 43.890 80.903 1.00 19.21 263 TYR C O 1
ATOM 7707 N N . TRP C 1 264 ? 58.707 44.440 79.132 1.00 18.33 264 TRP C N 1
ATOM 7708 C CA . TRP C 1 264 ? 59.558 45.504 78.668 1.00 18.94 264 TRP C CA 1
ATOM 7709 C C . TRP C 1 264 ? 58.662 46.486 77.906 1.00 20.19 264 TRP C C 1
ATOM 7710 O O . TRP C 1 264 ? 57.766 46.061 77.161 1.00 18.48 264 TRP C O 1
ATOM 7721 N N . GLY C 1 265 ? 58.871 47.776 78.131 1.00 20.80 265 GLY C N 1
ATOM 7722 C CA . GLY C 1 265 ? 58.075 48.782 77.374 1.00 22.89 265 GLY C CA 1
ATOM 7723 C C . GLY C 1 265 ? 58.176 50.098 78.089 1.00 21.14 265 GLY C C 1
ATOM 7724 O O . GLY C 1 265 ? 59.023 50.969 77.744 1.00 24.13 265 GLY C O 1
ATOM 7725 N N . SER C 1 266 ? 57.299 50.263 79.071 1.00 19.70 266 SER C N 1
ATOM 7726 C CA . SER C 1 266 ? 57.346 51.439 79.953 1.00 21.31 266 SER C CA 1
ATOM 7727 C C . SER C 1 266 ? 58.405 51.220 81.031 1.00 21.78 266 SER C C 1
ATOM 7728 O O . SER C 1 266 ? 58.238 50.333 81.866 1.00 21.66 266 SER C O 1
ATOM 7731 N N . PRO C 1 267 ? 59.439 52.083 81.095 1.00 20.87 267 PRO C N 1
ATOM 7732 C CA . PRO C 1 267 ? 60.471 51.921 82.130 1.00 22.30 267 PRO C CA 1
ATOM 7733 C C . PRO C 1 267 ? 59.925 52.247 83.522 1.00 22.97 267 PRO C C 1
ATOM 7734 O O . PRO C 1 267 ? 60.601 51.984 84.525 1.00 23.10 267 PRO C O 1
ATOM 7738 N N . SER C 1 268 ? 58.721 52.853 83.587 1.00 21.98 268 SER C N 1
ATOM 7739 C CA . SER C 1 268 ? 58.136 53.205 84.870 1.00 20.84 268 SER C CA 1
ATOM 7740 C C . SER C 1 268 ? 57.013 52.245 85.227 1.00 18.91 268 SER C C 1
ATOM 7741 O O . SER C 1 268 ? 56.142 52.581 86.016 1.00 21.08 268 SER C O 1
ATOM 7744 N N . VAL C 1 269 ? 57.014 51.065 84.607 1.00 19.45 269 VAL C N 1
ATOM 7745 C CA . VAL C 1 269 ? 55.932 50.131 84.823 1.00 22.41 269 VAL C CA 1
ATOM 7746 C C . VAL C 1 269 ? 55.720 49.726 86.316 1.00 22.32 269 VAL C C 1
ATOM 7747 O O . VAL C 1 269 ? 54.614 49.398 86.710 1.00 21.66 269 VAL C O 1
ATOM 7751 N N . ALA C 1 270 ? 56.797 49.732 87.110 1.00 23.15 270 ALA C N 1
ATOM 7752 C CA . ALA C 1 270 ? 56.725 49.388 88.525 1.00 21.38 270 ALA C CA 1
ATOM 7753 C C . ALA C 1 270 ? 55.831 50.390 89.257 1.00 22.88 270 ALA C C 1
ATOM 7754 O O . ALA C 1 270 ? 55.367 50.115 90.325 1.00 21.54 270 ALA C O 1
ATOM 7756 N N . LYS C 1 271 ? 55.529 51.545 88.666 1.00 22.40 271 LYS C N 1
ATOM 7757 C CA . LYS C 1 271 ? 54.597 52.473 89.309 1.00 22.39 271 LYS C CA 1
ATOM 7758 C C . LYS C 1 271 ? 53.209 51.886 89.169 1.00 21.38 271 LYS C C 1
ATOM 7759 O O . LYS C 1 271 ? 52.332 52.052 90.055 1.00 22.65 271 LYS C O 1
ATOM 7765 N N . ASP C 1 272 ? 52.955 51.245 88.021 1.00 21.00 272 ASP C N 1
ATOM 7766 C CA . ASP C 1 272 ? 51.630 50.691 87.806 1.00 19.20 272 ASP C CA 1
ATOM 7767 C C . ASP C 1 272 ? 51.401 49.291 88.448 1.00 19.73 272 ASP C C 1
ATOM 7768 O O . ASP C 1 272 ? 50.300 48.982 88.875 1.00 20.51 272 ASP C O 1
ATOM 7773 N N . PHE C 1 273 ? 52.421 48.454 88.423 1.00 19.73 273 PHE C N 1
ATOM 7774 C CA . PHE C 1 273 ? 52.299 47.095 88.922 1.00 23.11 273 PHE C CA 1
ATOM 7775 C C . PHE C 1 273 ? 53.432 46.710 89.924 1.00 23.36 273 PHE C C 1
ATOM 7776 O O . PHE C 1 273 ? 54.548 47.201 89.856 1.00 21.98 273 PHE C O 1
ATOM 7784 N N . ASN C 1 274 ? 53.105 45.785 90.831 1.00 24.46 274 ASN C N 1
ATOM 7785 C CA . ASN C 1 274 ? 54.047 45.303 91.845 1.00 23.14 274 ASN C CA 1
ATOM 7786 C C . ASN C 1 274 ? 55.241 44.625 91.159 1.00 22.98 274 ASN C C 1
ATOM 7787 O O . ASN C 1 274 ? 55.101 43.565 90.586 1.00 24.16 274 ASN C O 1
ATOM 7792 N N . PRO C 1 275 ? 56.458 45.211 91.245 1.00 24.88 275 PRO C N 1
ATOM 7793 C CA . PRO C 1 275 ? 57.598 44.594 90.584 1.00 26.33 275 PRO C CA 1
ATOM 7794 C C . PRO C 1 275 ? 57.971 43.190 91.071 1.00 26.96 275 PRO C C 1
ATOM 7795 O O . PRO C 1 275 ? 58.726 42.511 90.413 1.00 25.90 275 PRO C O 1
ATOM 7799 N N . LYS C 1 276 ? 57.407 42.735 92.188 1.00 28.20 276 LYS C N 1
ATOM 7800 C CA . LYS C 1 276 ? 57.749 41.344 92.614 1.00 28.23 276 LYS C CA 1
ATOM 7801 C C . LYS C 1 276 ? 56.855 40.328 91.886 1.00 26.79 276 LYS C C 1
ATOM 7802 O O . LYS C 1 276 ? 57.054 39.074 91.984 1.00 25.47 276 LYS C O 1
ATOM 7808 N N . SER C 1 277 ? 55.898 40.864 91.135 1.00 22.73 277 SER C N 1
ATOM 7809 C CA . SER C 1 277 ? 54.965 40.018 90.406 1.00 22.44 277 SER C CA 1
ATOM 7810 C C . SER C 1 277 ? 55.304 39.795 88.972 1.00 24.45 277 SER C C 1
ATOM 7811 O O . SER C 1 277 ? 54.557 39.112 88.282 1.00 25.20 277 SER C O 1
ATOM 7814 N N . PHE C 1 278 ? 56.434 40.325 88.514 1.00 24.27 278 PHE C N 1
ATOM 7815 C CA . PHE C 1 278 ? 56.827 40.102 87.119 1.00 23.76 278 PHE C CA 1
ATOM 7816 C C . PHE C 1 278 ? 58.302 40.329 86.920 1.00 23.94 278 PHE C C 1
ATOM 7817 O O . PHE C 1 278 ? 58.999 40.876 87.788 1.00 21.82 278 PHE C O 1
ATOM 7825 N N . VAL C 1 279 ? 58.808 39.937 85.766 1.00 21.25 279 VAL C N 1
ATOM 7826 C CA . VAL C 1 279 ? 60.199 40.155 85.520 1.00 23.86 279 VAL C CA 1
ATOM 7827 C C . VAL C 1 279 ? 60.211 41.497 84.762 1.00 24.54 279 VAL C C 1
ATOM 7828 O O . VAL C 1 279 ? 59.586 41.567 83.720 1.00 25.34 279 VAL C O 1
ATOM 7832 N N . ASN C 1 280 ? 60.885 42.519 85.296 1.00 22.89 280 ASN C N 1
ATOM 7833 C CA . ASN C 1 280 ? 60.951 43.849 84.668 1.00 23.28 280 ASN C CA 1
ATOM 7834 C C . ASN C 1 280 ? 62.296 43.919 83.954 1.00 23.25 280 ASN C C 1
ATOM 7835 O O . ASN C 1 280 ? 63.357 44.097 84.593 1.00 23.32 280 ASN C O 1
ATOM 7840 N N . VAL C 1 281 ? 62.280 43.725 82.635 1.00 22.87 281 VAL C N 1
ATOM 7841 C CA . VAL C 1 281 ? 63.560 43.750 81.925 1.00 22.71 281 VAL C CA 1
ATOM 7842 C C . VAL C 1 281 ? 64.256 45.072 82.142 1.00 24.25 281 VAL C C 1
ATOM 7843 O O . VAL C 1 281 ? 65.469 45.123 82.144 1.00 23.74 281 VAL C O 1
ATOM 7847 N N . HIS C 1 282 ? 63.483 46.151 82.316 1.00 22.74 282 HIS C N 1
ATOM 7848 C CA . HIS C 1 282 ? 64.084 47.449 82.583 1.00 25.17 282 HIS C CA 1
ATOM 7849 C C . HIS C 1 282 ? 64.999 47.510 83.819 1.00 27.81 282 HIS C C 1
ATOM 7850 O O . HIS C 1 282 ? 65.809 48.456 83.948 1.00 26.69 282 HIS C O 1
ATOM 7857 N N . ASP C 1 283 ? 64.844 46.576 84.756 1.00 28.40 283 ASP C N 1
ATOM 7858 C CA . ASP C 1 283 ? 65.718 46.593 85.962 1.00 30.80 283 ASP C CA 1
ATOM 7859 C C . ASP C 1 283 ? 67.118 46.152 85.680 1.00 33.25 283 ASP C C 1
ATOM 7860 O O . ASP C 1 283 ? 67.985 46.270 86.584 1.00 35.54 283 ASP C O 1
ATOM 7865 N N . PHE C 1 284 ? 67.361 45.590 84.498 1.00 32.05 284 PHE C N 1
ATOM 7866 C CA . PHE C 1 284 ? 68.684 45.054 84.203 1.00 33.09 284 PHE C CA 1
ATOM 7867 C C . PHE C 1 284 ? 69.543 45.878 83.264 1.00 34.19 284 PHE C C 1
ATOM 7868 O O . PHE C 1 284 ? 69.003 46.621 82.449 1.00 35.47 284 PHE C O 1
ATOM 7876 N N . LYS C 1 285 ? 70.872 45.736 83.371 1.00 34.88 285 LYS C N 1
ATOM 7877 C CA . LYS C 1 285 ? 71.825 46.489 82.528 1.00 34.80 285 LYS C CA 1
ATOM 7878 C C . LYS C 1 285 ? 71.752 45.997 81.113 1.00 33.25 285 LYS C C 1
ATOM 7879 O O . LYS C 1 285 ? 72.050 46.727 80.155 1.00 35.36 285 LYS C O 1
ATOM 7885 N N . ASN C 1 286 ? 71.387 44.746 80.944 1.00 30.28 286 ASN C N 1
ATOM 7886 C CA . ASN C 1 286 ? 71.341 44.235 79.593 1.00 29.84 286 ASN C CA 1
ATOM 7887 C C . ASN C 1 286 ? 70.434 43.057 79.515 1.00 31.02 286 ASN C C 1
ATOM 7888 O O . ASN C 1 286 ? 69.988 42.543 80.562 1.00 31.57 286 ASN C O 1
ATOM 7893 N N . PHE C 1 287 ? 70.105 42.636 78.304 1.00 31.44 287 PHE C N 1
ATOM 7894 C CA . PHE C 1 287 ? 69.186 41.515 78.193 1.00 34.95 287 PHE C CA 1
ATOM 7895 C C . PHE C 1 287 ? 69.736 40.212 78.780 1.00 34.98 287 PHE C C 1
ATOM 7896 O O . PHE C 1 287 ? 69.001 39.451 79.402 1.00 35.22 287 PHE C O 1
ATOM 7904 N N . ASP C 1 288 ? 71.030 39.984 78.634 1.00 34.04 288 ASP C N 1
ATOM 7905 C CA . ASP C 1 288 ? 71.593 38.753 79.219 1.00 35.51 288 ASP C CA 1
ATOM 7906 C C . ASP C 1 288 ? 71.391 38.657 80.725 1.00 32.06 288 ASP C C 1
ATOM 7907 O O . ASP C 1 288 ? 71.114 37.573 81.268 1.00 32.41 288 ASP C O 1
ATOM 7912 N N . GLU C 1 289 ? 71.565 39.756 81.430 1.00 32.76 289 GLU C N 1
ATOM 7913 C CA . GLU C 1 289 ? 71.316 39.708 82.890 1.00 33.13 289 GLU C CA 1
ATOM 7914 C C . GLU C 1 289 ? 69.848 39.359 83.146 1.00 32.66 289 GLU C C 1
ATOM 7915 O O . GLU C 1 289 ? 69.515 38.679 84.122 1.00 34.11 289 GLU C O 1
ATOM 7921 N N . ALA C 1 290 ? 68.945 39.822 82.280 1.00 30.26 290 ALA C N 1
ATOM 7922 C CA . ALA C 1 290 ? 67.519 39.527 82.494 1.00 27.75 290 ALA C CA 1
ATOM 7923 C C . ALA C 1 290 ? 67.249 38.062 82.195 1.00 26.84 290 ALA C C 1
ATOM 7924 O O . ALA C 1 290 ? 66.503 37.389 82.928 1.00 26.43 290 ALA C O 1
ATOM 7926 N N . ILE C 1 291 ? 67.899 37.544 81.168 1.00 26.40 291 ILE C N 1
ATOM 7927 C CA . ILE C 1 291 ? 67.693 36.136 80.834 1.00 29.94 291 ILE C CA 1
ATOM 7928 C C . ILE C 1 291 ? 68.234 35.242 81.971 1.00 32.41 291 ILE C C 1
ATOM 7929 O O . ILE C 1 291 ? 67.627 34.225 82.299 1.00 30.68 291 ILE C O 1
ATOM 7934 N N . ASP C 1 292 ? 69.355 35.655 82.581 1.00 33.46 292 ASP C N 1
ATOM 7935 C CA . ASP C 1 292 ? 69.927 34.899 83.705 1.00 34.82 292 ASP C CA 1
ATOM 7936 C C . ASP C 1 292 ? 68.920 34.831 84.821 1.00 33.85 292 ASP C C 1
ATOM 7937 O O . ASP C 1 292 ? 68.776 33.787 85.435 1.00 31.98 292 ASP C O 1
ATOM 7942 N N . TYR C 1 293 ? 68.215 35.941 85.087 1.00 30.85 293 TYR C N 1
ATOM 7943 C CA . TYR C 1 293 ? 67.227 35.920 86.130 1.00 30.03 293 TYR C CA 1
ATOM 7944 C C . TYR C 1 293 ? 66.022 35.052 85.750 1.00 29.66 293 TYR C C 1
ATOM 7945 O O . TYR C 1 293 ? 65.438 34.365 86.603 1.00 29.63 293 TYR C O 1
ATOM 7954 N N . ILE C 1 294 ? 65.650 35.052 84.470 1.00 27.29 294 ILE C N 1
ATOM 7955 C CA . ILE C 1 294 ? 64.527 34.202 84.055 1.00 26.61 294 ILE C CA 1
ATOM 7956 C C . ILE C 1 294 ? 64.927 32.721 84.257 1.00 29.16 294 ILE C C 1
ATOM 7957 O O . ILE C 1 294 ? 64.112 31.868 84.672 1.00 26.65 294 ILE C O 1
ATOM 7962 N N . LYS C 1 295 ? 66.181 32.428 83.906 1.00 28.82 295 LYS C N 1
ATOM 7963 C CA . LYS C 1 295 ? 66.715 31.071 84.054 1.00 31.74 295 LYS C CA 1
ATOM 7964 C C . LYS C 1 295 ? 66.686 30.688 85.550 1.00 30.79 295 LYS C C 1
ATOM 7965 O O . LYS C 1 295 ? 66.269 29.575 85.890 1.00 33.16 295 LYS C O 1
ATOM 7971 N N . TYR C 1 296 ? 67.085 31.586 86.437 1.00 32.27 296 TYR C N 1
ATOM 7972 C CA . TYR C 1 296 ? 67.013 31.291 87.871 1.00 33.20 296 TYR C CA 1
ATOM 7973 C C . TYR C 1 296 ? 65.547 31.007 88.325 1.00 34.80 296 TYR C C 1
ATOM 7974 O O . TYR C 1 296 ? 65.283 30.069 89.106 1.00 32.37 296 TYR C O 1
ATOM 7983 N N . LEU C 1 297 ? 64.577 31.804 87.858 1.00 31.45 297 LEU C N 1
ATOM 7984 C CA . LEU C 1 297 ? 63.187 31.554 88.239 1.00 29.21 297 LEU C CA 1
ATOM 7985 C C . LEU C 1 297 ? 62.676 30.219 87.690 1.00 28.76 297 LEU C C 1
ATOM 7986 O O . LEU C 1 297 ? 61.943 29.481 88.377 1.00 29.01 297 LEU C O 1
ATOM 7991 N N . HIS C 1 298 ? 63.086 29.891 86.470 1.00 23.95 298 HIS C N 1
ATOM 7992 C CA . HIS C 1 298 ? 62.626 28.696 85.833 1.00 28.08 298 HIS C CA 1
ATOM 7993 C C . HIS C 1 298 ? 63.166 27.399 86.491 1.00 30.19 298 HIS C C 1
ATOM 7994 O O . HIS C 1 298 ? 62.628 26.297 86.284 1.00 29.10 298 HIS C O 1
ATOM 8001 N N . THR C 1 299 ? 64.240 27.567 87.266 1.00 31.60 299 THR C N 1
ATOM 8002 C CA . THR C 1 299 ? 64.866 26.460 87.965 1.00 33.51 299 THR C CA 1
ATOM 8003 C C . THR C 1 299 ? 64.840 26.521 89.514 1.00 34.96 299 THR C C 1
ATOM 8004 O O . THR C 1 299 ? 65.413 25.668 90.160 1.00 35.76 299 THR C O 1
ATOM 8008 N N . HIS C 1 300 ? 64.183 27.507 90.102 1.00 34.13 300 HIS C N 1
ATOM 8009 C CA . HIS C 1 300 ? 64.037 27.587 91.548 1.00 34.92 300 HIS C CA 1
ATOM 8010 C C . HIS C 1 300 ? 62.535 27.737 91.778 1.00 35.29 300 HIS C C 1
ATOM 8011 O O . HIS C 1 300 ? 61.970 28.831 91.754 1.00 33.94 300 HIS C O 1
ATOM 8018 N N . LYS C 1 301 ? 61.881 26.599 92.013 1.00 35.49 301 LYS C N 1
ATOM 8019 C CA . LYS C 1 301 ? 60.441 26.595 92.163 1.00 35.09 301 LYS C CA 1
ATOM 8020 C C . LYS C 1 301 ? 59.841 27.532 93.173 1.00 33.55 301 LYS C C 1
ATOM 8021 O O . LYS C 1 301 ? 58.811 28.157 92.890 1.00 33.40 301 LYS C O 1
ATOM 8027 N N . ASN C 1 302 ? 60.438 27.684 94.347 1.00 32.12 302 ASN C N 1
ATOM 8028 C CA . ASN C 1 302 ? 59.828 28.593 95.297 1.00 33.28 302 ASN C CA 1
ATOM 8029 C C . ASN C 1 302 ? 59.909 30.049 94.855 1.00 32.03 302 ASN C C 1
ATOM 8030 O O . ASN C 1 302 ? 59.008 30.831 95.142 1.00 31.96 302 ASN C O 1
ATOM 8035 N N . ALA C 1 303 ? 61.008 30.414 94.200 1.00 30.63 303 ALA C N 1
ATOM 8036 C CA . ALA C 1 303 ? 61.151 31.790 93.737 1.00 30.21 303 ALA C CA 1
ATOM 8037 C C . ALA C 1 303 ? 60.106 32.029 92.639 1.00 28.59 303 ALA C C 1
ATOM 8038 O O . ALA C 1 303 ? 59.473 33.059 92.615 1.00 29.18 303 ALA C O 1
ATOM 8040 N N . TYR C 1 304 ? 59.895 31.031 91.791 1.00 28.99 304 TYR C N 1
ATOM 8041 C CA . TYR C 1 304 ? 58.894 31.094 90.716 1.00 28.23 304 TYR C CA 1
ATOM 8042 C C . TYR C 1 304 ? 57.490 31.209 91.279 1.00 29.44 304 TYR C C 1
ATOM 8043 O O . TYR C 1 304 ? 56.741 32.143 90.917 1.00 26.50 304 TYR C O 1
ATOM 8052 N N . LEU C 1 305 ? 57.091 30.289 92.186 1.00 26.07 305 LEU C N 1
ATOM 8053 C CA . LEU C 1 305 ? 55.747 30.388 92.774 1.00 27.28 305 LEU C CA 1
ATOM 8054 C C . LEU C 1 305 ? 55.574 31.704 93.583 1.00 27.43 305 LEU C C 1
ATOM 8055 O O . LEU C 1 305 ? 54.469 32.298 93.639 1.00 28.39 305 LEU C O 1
ATOM 8060 N N . ASP C 1 306 ? 56.642 32.172 94.215 1.00 26.55 306 ASP C N 1
ATOM 8061 C CA . ASP C 1 306 ? 56.509 33.409 94.954 1.00 27.92 306 ASP C CA 1
ATOM 8062 C C . ASP C 1 306 ? 56.065 34.579 93.985 1.00 27.93 306 ASP C C 1
ATOM 8063 O O . ASP C 1 306 ? 55.178 35.360 94.286 1.00 25.70 306 ASP C O 1
ATOM 8068 N N . MET C 1 307 ? 56.687 34.651 92.810 1.00 27.39 307 MET C N 1
ATOM 8069 C CA . MET C 1 307 ? 56.351 35.712 91.843 1.00 24.91 307 MET C CA 1
ATOM 8070 C C . MET C 1 307 ? 54.955 35.480 91.279 1.00 25.50 307 MET C C 1
ATOM 8071 O O . MET C 1 307 ? 54.144 36.403 91.197 1.00 25.42 307 MET C O 1
ATOM 8076 N N . LEU C 1 308 ? 54.667 34.232 90.914 1.00 25.77 308 LEU C N 1
ATOM 8077 C CA . LEU C 1 308 ? 53.353 33.878 90.360 1.00 27.10 308 LEU C CA 1
ATOM 8078 C C . LEU C 1 308 ? 52.203 34.226 91.305 1.00 28.02 308 LEU C C 1
ATOM 8079 O O . LEU C 1 308 ? 51.087 34.634 90.884 1.00 27.16 308 LEU C O 1
ATOM 8084 N N . TYR C 1 309 ? 52.493 34.162 92.596 1.00 28.05 309 TYR C N 1
ATOM 8085 C CA . TYR C 1 309 ? 51.440 34.423 93.550 1.00 28.12 309 TYR C CA 1
ATOM 8086 C C . TYR C 1 309 ? 51.415 35.814 94.133 1.00 28.71 309 TYR C C 1
ATOM 8087 O O . TYR C 1 309 ? 50.444 36.164 94.802 1.00 29.72 309 TYR C O 1
ATOM 8096 N N . GLU C 1 310 ? 52.444 36.618 93.893 1.00 28.83 310 GLU C N 1
ATOM 8097 C CA . GLU C 1 310 ? 52.421 38.019 94.373 1.00 30.04 310 GLU C CA 1
ATOM 8098 C C . GLU C 1 310 ? 51.205 38.767 93.816 1.00 29.24 310 GLU C C 1
ATOM 8099 O O . GLU C 1 310 ? 50.709 38.419 92.761 1.00 30.00 310 GLU C O 1
ATOM 8105 N N . ASN C 1 311 ? 50.706 39.766 94.545 1.00 26.56 311 ASN C N 1
ATOM 8106 C CA . ASN C 1 311 ? 49.577 40.565 94.095 1.00 28.11 311 ASN C CA 1
ATOM 8107 C C . ASN C 1 311 ? 50.118 41.364 92.872 1.00 26.80 311 ASN C C 1
ATOM 8108 O O . ASN C 1 311 ? 51.243 41.924 92.942 1.00 26.77 311 ASN C O 1
ATOM 8113 N N . PRO C 1 312 ? 49.357 41.402 91.754 1.00 24.92 312 PRO C N 1
ATOM 8114 C CA . PRO C 1 312 ? 49.886 42.164 90.608 1.00 25.26 312 PRO C CA 1
ATOM 8115 C C . PRO C 1 312 ? 50.040 43.675 90.932 1.00 26.00 312 PRO C C 1
ATOM 8116 O O . PRO C 1 312 ? 50.839 44.390 90.306 1.00 24.32 312 PRO C O 1
ATOM 8120 N N . LEU C 1 313 ? 49.265 44.177 91.894 1.00 25.92 313 LEU C N 1
ATOM 8121 C CA . LEU C 1 313 ? 49.287 45.588 92.215 1.00 26.17 313 LEU C CA 1
ATOM 8122 C C . LEU C 1 313 ? 50.118 45.915 93.445 1.00 27.23 313 LEU C C 1
ATOM 8123 O O . LEU C 1 313 ? 50.325 45.053 94.307 1.00 25.96 313 LEU C O 1
ATOM 8128 N N . ASN C 1 314 ? 50.609 47.147 93.488 1.00 24.57 314 ASN C N 1
ATOM 8129 C CA . ASN C 1 314 ? 51.340 47.636 94.633 1.00 25.18 314 ASN C CA 1
ATOM 8130 C C . ASN C 1 314 ? 50.247 47.802 95.708 1.00 26.09 314 ASN C C 1
ATOM 8131 O O . ASN C 1 314 ? 49.062 47.929 95.402 1.00 26.25 314 ASN C O 1
ATOM 8136 N N . THR C 1 315 ? 50.658 47.874 96.973 1.00 28.81 315 THR C N 1
ATOM 8137 C CA . THR C 1 315 ? 49.696 48.035 98.055 1.00 30.84 315 THR C CA 1
ATOM 8138 C C . THR C 1 315 ? 50.247 49.101 98.979 1.00 32.16 315 THR C C 1
ATOM 8139 O O . THR C 1 315 ? 51.433 49.232 99.114 1.00 32.09 315 THR C O 1
ATOM 8143 N N . LEU C 1 316 ? 49.386 49.871 99.608 1.00 37.06 316 LEU C N 1
ATOM 8144 C CA . LEU C 1 316 ? 49.838 50.872 100.569 1.00 40.64 316 LEU C CA 1
ATOM 8145 C C . LEU C 1 316 ? 48.981 50.596 101.798 1.00 44.17 316 LEU C C 1
ATOM 8146 O O . LEU C 1 316 ? 47.722 50.652 101.726 1.00 44.02 316 LEU C O 1
ATOM 8151 N N . ASP C 1 317 ? 49.647 50.289 102.918 1.00 47.19 317 ASP C N 1
ATOM 8152 C CA . ASP C 1 317 ? 48.935 49.985 104.173 1.00 49.50 317 ASP C CA 1
ATOM 8153 C C . ASP C 1 317 ? 48.037 48.761 103.957 1.00 49.53 317 ASP C C 1
ATOM 8154 O O . ASP C 1 317 ? 46.891 48.728 104.410 1.00 51.01 317 ASP C O 1
ATOM 8159 N N . GLY C 1 318 ? 48.560 47.768 103.231 1.00 47.86 318 GLY C N 1
ATOM 8160 C CA . GLY C 1 318 ? 47.789 46.560 102.957 1.00 46.81 318 GLY C CA 1
ATOM 8161 C C . GLY C 1 318 ? 46.729 46.627 101.855 1.00 45.53 318 GLY C C 1
ATOM 8162 O O . GLY C 1 318 ? 46.266 45.576 101.400 1.00 45.13 318 GLY C O 1
ATOM 8163 N N . LYS C 1 319 ? 46.373 47.840 101.417 1.00 43.89 319 LYS C N 1
ATOM 8164 C CA . LYS C 1 319 ? 45.333 48.056 100.394 1.00 41.98 319 LYS C CA 1
ATOM 8165 C C . LYS C 1 319 ? 45.920 48.186 98.977 1.00 38.97 319 LYS C C 1
ATOM 8166 O O . LYS C 1 319 ? 46.754 49.073 98.725 1.00 37.66 319 LYS C O 1
ATOM 8172 N N . ALA C 1 320 ? 45.502 47.307 98.070 1.00 36.12 320 ALA C N 1
ATOM 8173 C CA . ALA C 1 320 ? 45.990 47.377 96.676 1.00 32.44 320 ALA C CA 1
ATOM 8174 C C . ALA C 1 320 ? 45.483 48.660 96.049 1.00 29.32 320 ALA C C 1
ATOM 8175 O O . ALA C 1 320 ? 44.383 49.121 96.355 1.00 29.91 320 ALA C O 1
ATOM 8177 N N . TYR C 1 321 ? 46.276 49.254 95.161 1.00 27.93 321 TYR C N 1
ATOM 8178 C CA . TYR C 1 321 ? 45.828 50.471 94.505 1.00 27.28 321 TYR C CA 1
ATOM 8179 C C . TYR C 1 321 ? 46.267 50.528 93.037 1.00 26.31 321 TYR C C 1
ATOM 8180 O O . TYR C 1 321 ? 47.214 49.857 92.662 1.00 27.00 321 TYR C O 1
ATOM 8189 N N . PHE C 1 322 ? 45.537 51.309 92.230 1.00 25.36 322 PHE C N 1
ATOM 8190 C CA . PHE C 1 322 ? 45.954 51.571 90.836 1.00 24.95 322 PHE C CA 1
ATOM 8191 C C . PHE C 1 322 ? 46.767 52.870 90.934 1.00 25.20 322 PHE C C 1
ATOM 8192 O O . PHE C 1 322 ? 46.457 53.773 91.716 1.00 25.23 322 PHE C O 1
ATOM 8200 N N . TYR C 1 323 ? 47.885 52.933 90.221 1.00 25.22 323 TYR C N 1
ATOM 8201 C CA . TYR C 1 323 ? 48.708 54.129 90.238 1.00 24.53 323 TYR C CA 1
ATOM 8202 C C . TYR C 1 323 ? 47.795 55.336 89.994 1.00 24.74 323 TYR C C 1
ATOM 8203 O O . TYR C 1 323 ? 46.933 55.326 89.103 1.00 25.19 323 TYR C O 1
ATOM 8212 N N . GLN C 1 324 ? 47.975 56.374 90.810 1.00 22.95 324 GLN C N 1
ATOM 8213 C CA . GLN C 1 324 ? 47.171 57.590 90.789 1.00 23.34 324 GLN C CA 1
ATOM 8214 C C . GLN C 1 324 ? 45.673 57.389 90.905 1.00 25.34 324 GLN C C 1
ATOM 8215 O O . GLN C 1 324 ? 44.860 58.242 90.476 1.00 23.99 324 GLN C O 1
ATOM 8221 N N . ASN C 1 325 ? 45.296 56.286 91.560 1.00 26.24 325 ASN C N 1
ATOM 8222 C CA . ASN C 1 325 ? 43.882 56.008 91.781 1.00 26.96 325 ASN C CA 1
ATOM 8223 C C . ASN C 1 325 ? 42.975 56.114 90.551 1.00 28.57 325 ASN C C 1
ATOM 8224 O O . ASN C 1 325 ? 41.904 56.699 90.586 1.00 26.33 325 ASN C O 1
ATOM 8229 N N . LEU C 1 326 ? 43.415 55.519 89.461 1.00 25.94 326 LEU C N 1
ATOM 8230 C CA . LEU C 1 326 ? 42.566 55.483 88.289 1.00 25.70 326 LEU C CA 1
ATOM 8231 C C . LEU C 1 326 ? 41.328 54.717 88.749 1.00 25.24 326 LEU C C 1
ATOM 8232 O O . LEU C 1 326 ? 41.443 53.670 89.432 1.00 26.08 326 LEU C O 1
ATOM 8237 N N . SER C 1 327 ? 40.173 55.202 88.344 1.00 23.33 327 SER C N 1
ATOM 8238 C CA . SER C 1 327 ? 38.871 54.646 88.707 1.00 24.82 327 SER C CA 1
ATOM 8239 C C . SER C 1 327 ? 37.765 55.204 87.828 1.00 24.58 327 SER C C 1
ATOM 8240 O O . SER C 1 327 ? 37.979 56.213 87.132 1.00 24.54 327 SER C O 1
ATOM 8243 N N . PHE C 1 328 ? 36.582 54.576 87.874 1.00 23.73 328 PHE C N 1
ATOM 8244 C CA . PHE C 1 328 ? 35.456 55.098 87.118 1.00 23.63 328 PHE C CA 1
ATOM 8245 C C . PHE C 1 328 ? 35.131 56.506 87.665 1.00 25.24 328 PHE C C 1
ATOM 8246 O O . PHE C 1 328 ? 34.743 57.391 86.896 1.00 23.57 328 PHE C O 1
ATOM 8254 N N . LYS C 1 329 ? 35.278 56.725 88.978 1.00 26.37 329 LYS C N 1
ATOM 8255 C CA . LYS C 1 329 ? 34.979 58.067 89.509 1.00 25.25 329 LYS C CA 1
ATOM 8256 C C . LYS C 1 329 ? 35.963 59.120 88.976 1.00 24.81 329 LYS C C 1
ATOM 8257 O O . LYS C 1 329 ? 35.521 60.215 88.634 1.00 26.24 329 LYS C O 1
ATOM 8263 N N . LYS C 1 330 ? 37.258 58.775 88.886 1.00 23.23 330 LYS C N 1
ATOM 8264 C CA . LYS C 1 330 ? 38.259 59.711 88.368 1.00 22.41 330 LYS C CA 1
ATOM 8265 C C . LYS C 1 330 ? 37.912 60.020 86.907 1.00 23.11 330 LYS C C 1
ATOM 8266 O O . LYS C 1 330 ? 37.964 61.172 86.462 1.00 24.67 330 LYS C O 1
ATOM 8272 N N . ILE C 1 331 ? 37.531 58.991 86.161 1.00 23.73 331 ILE C N 1
ATOM 8273 C CA . ILE C 1 331 ? 37.239 59.187 84.767 1.00 23.49 331 ILE C CA 1
ATOM 8274 C C . ILE C 1 331 ? 35.967 59.980 84.551 1.00 22.84 331 ILE C C 1
ATOM 8275 O O . ILE C 1 331 ? 35.918 60.857 83.714 1.00 21.56 331 ILE C O 1
ATOM 8280 N N . LEU C 1 332 ? 34.911 59.669 85.286 1.00 23.28 332 LEU C N 1
ATOM 8281 C CA . LEU C 1 332 ? 33.675 60.441 85.160 1.00 24.55 332 LEU C CA 1
ATOM 8282 C C . LEU C 1 332 ? 33.865 61.887 85.610 1.00 23.55 332 LEU C C 1
ATOM 8283 O O . LEU C 1 332 ? 33.242 62.786 85.052 1.00 25.52 332 LEU C O 1
ATOM 8288 N N . ALA C 1 333 ? 34.689 62.117 86.643 1.00 23.55 333 ALA C N 1
ATOM 8289 C CA . ALA C 1 333 ? 34.944 63.476 87.108 1.00 22.58 333 ALA C CA 1
ATOM 8290 C C . ALA C 1 333 ? 35.654 64.235 86.001 1.00 22.69 333 ALA C C 1
ATOM 8291 O O . ALA C 1 333 ? 35.359 65.381 85.732 1.00 21.57 333 ALA C O 1
ATOM 8293 N N . PHE C 1 334 ? 36.574 63.559 85.330 1.00 21.55 334 PHE C N 1
ATOM 8294 C CA . PHE C 1 334 ? 37.300 64.237 84.256 1.00 22.68 334 PHE C CA 1
ATOM 8295 C C . PHE C 1 334 ? 36.304 64.725 83.179 1.00 23.87 334 PHE C C 1
ATOM 8296 O O . PHE C 1 334 ? 36.363 65.900 82.759 1.00 24.78 334 PHE C O 1
ATOM 8304 N N . PHE C 1 335 ? 35.389 63.840 82.732 1.00 22.45 335 PHE C N 1
ATOM 8305 C CA . PHE C 1 335 ? 34.383 64.237 81.750 1.00 24.88 335 PHE C CA 1
ATOM 8306 C C . PHE C 1 335 ? 33.360 65.273 82.207 1.00 24.00 335 PHE C C 1
ATOM 8307 O O . PHE C 1 335 ? 32.974 66.176 81.431 1.00 22.31 335 PHE C O 1
ATOM 8315 N N . LYS C 1 336 ? 32.936 65.170 83.448 1.00 23.29 336 LYS C N 1
ATOM 8316 C CA . LYS C 1 336 ? 32.004 66.160 83.998 1.00 25.82 336 LYS C CA 1
ATOM 8317 C C . LYS C 1 336 ? 32.648 67.551 83.925 1.00 26.94 336 LYS C C 1
ATOM 8318 O O . LYS C 1 336 ? 31.995 68.555 83.559 1.00 27.93 336 LYS C O 1
ATOM 8324 N N . THR C 1 337 ? 33.924 67.615 84.271 1.00 24.84 337 THR C N 1
ATOM 8325 C CA . THR C 1 337 ? 34.648 68.883 84.252 1.00 26.29 337 THR C CA 1
ATOM 8326 C C . THR C 1 337 ? 34.739 69.394 82.796 1.00 24.29 337 THR C C 1
ATOM 8327 O O . THR C 1 337 ? 34.563 70.575 82.545 1.00 24.72 337 THR C O 1
ATOM 8331 N N . ILE C 1 338 ? 35.000 68.499 81.846 1.00 22.08 338 ILE C N 1
ATOM 8332 C CA . ILE C 1 338 ? 35.094 68.882 80.428 1.00 21.40 338 ILE C CA 1
ATOM 8333 C C . ILE C 1 338 ? 33.752 69.477 79.998 1.00 22.74 338 ILE C C 1
ATOM 8334 O O . ILE C 1 338 ? 33.707 70.553 79.384 1.00 21.51 338 ILE C O 1
ATOM 8339 N N . LEU C 1 339 ? 32.669 68.764 80.337 1.00 22.68 339 LEU C N 1
ATOM 8340 C CA . LEU C 1 339 ? 31.373 69.173 79.882 1.00 25.82 339 LEU C CA 1
ATOM 8341 C C . LEU C 1 339 ? 30.904 70.440 80.508 1.00 28.19 339 LEU C C 1
ATOM 8342 O O . LEU C 1 339 ? 30.231 71.223 79.830 1.00 29.80 339 LEU C O 1
ATOM 8347 N N . GLU C 1 340 ? 31.322 70.721 81.749 1.00 29.15 340 GLU C N 1
ATOM 8348 C CA . GLU C 1 340 ? 30.882 71.948 82.379 1.00 28.30 340 GLU C CA 1
ATOM 8349 C C . GLU C 1 340 ? 31.784 73.123 82.161 1.00 29.25 340 GLU C C 1
ATOM 8350 O O . GLU C 1 340 ? 31.410 74.235 82.456 1.00 29.41 340 GLU C O 1
ATOM 8356 N N . ASN C 1 341 ? 32.975 72.910 81.611 1.00 26.73 341 ASN C N 1
ATOM 8357 C CA . ASN C 1 341 ? 33.880 73.987 81.418 1.00 25.85 341 ASN C CA 1
ATOM 8358 C C . ASN C 1 341 ? 33.723 74.468 79.974 1.00 26.21 341 ASN C C 1
ATOM 8359 O O . ASN C 1 341 ? 33.873 73.697 79.017 1.00 25.04 341 ASN C O 1
ATOM 8364 N N . ASP C 1 342 ? 33.392 75.747 79.814 1.00 24.48 342 ASP C N 1
ATOM 8365 C CA . ASP C 1 342 ? 33.166 76.279 78.489 1.00 24.86 342 ASP C CA 1
ATOM 8366 C C . ASP C 1 342 ? 34.362 76.978 77.868 1.00 23.64 342 ASP C C 1
ATOM 8367 O O . ASP C 1 342 ? 34.310 77.494 76.759 1.00 24.25 342 ASP C O 1
ATOM 8372 N N . THR C 1 343 ? 35.487 76.956 78.540 1.00 22.03 343 THR C N 1
ATOM 8373 C CA . THR C 1 343 ? 36.679 77.573 77.949 1.00 22.67 343 THR C CA 1
ATOM 8374 C C . THR C 1 343 ? 37.210 76.818 76.716 1.00 22.11 343 THR C C 1
ATOM 8375 O O . THR C 1 343 ? 37.329 75.616 76.766 1.00 22.58 343 THR C O 1
ATOM 8379 N N . ILE C 1 344 ? 37.498 77.528 75.632 1.00 19.59 344 ILE C N 1
ATOM 8380 C CA . ILE C 1 344 ? 38.097 76.888 74.476 1.00 20.17 344 ILE C CA 1
ATOM 8381 C C . ILE C 1 344 ? 39.610 76.922 74.609 1.00 20.34 344 ILE C C 1
ATOM 8382 O O . ILE C 1 344 ? 40.208 78.009 74.681 1.00 22.45 344 ILE C O 1
ATOM 8387 N N . TYR C 1 345 ? 40.238 75.763 74.709 1.00 19.57 345 TYR C N 1
ATOM 8388 C CA . TYR C 1 345 ? 41.716 75.703 74.813 1.00 19.93 345 TYR C CA 1
ATOM 8389 C C . TYR C 1 345 ? 42.364 75.546 73.446 1.00 20.86 345 TYR C C 1
ATOM 8390 O O . TYR C 1 345 ? 43.494 75.991 73.254 1.00 22.36 345 TYR C O 1
ATOM 8399 N N . HIS C 1 346 ? 41.683 74.909 72.491 1.00 21.51 346 HIS C N 1
ATOM 8400 C CA . HIS C 1 346 ? 42.316 74.743 71.188 1.00 22.28 346 HIS C CA 1
ATOM 8401 C C . HIS C 1 346 ? 42.489 76.054 70.440 1.00 24.05 346 HIS C C 1
ATOM 8402 O O . HIS C 1 346 ? 41.764 77.044 70.709 1.00 22.94 346 HIS C O 1
ATOM 8409 N N . ASP C 1 347 ? 43.451 76.067 69.535 1.00 23.58 347 ASP C N 1
ATOM 8410 C CA . ASP C 1 347 ? 43.730 77.239 68.684 1.00 27.65 347 ASP C CA 1
ATOM 8411 C C . ASP C 1 347 ? 42.381 77.648 68.051 1.00 30.08 347 ASP C C 1
ATOM 8412 O O . ASP C 1 347 ? 41.715 76.852 67.361 1.00 29.28 347 ASP C O 1
ATOM 8417 N N . ASN C 1 348 ? 41.997 78.906 68.266 1.00 32.77 348 ASN C N 1
ATOM 8418 C CA . ASN C 1 348 ? 40.678 79.430 67.841 1.00 33.25 348 ASN C CA 1
ATOM 8419 C C . ASN C 1 348 ? 41.030 80.744 67.194 1.00 36.40 348 ASN C C 1
ATOM 8420 O O . ASN C 1 348 ? 40.685 81.821 67.680 1.00 37.55 348 ASN C O 1
ATOM 8425 N N . PRO C 1 349 ? 41.747 80.687 66.093 1.00 39.25 349 PRO C N 1
ATOM 8426 C CA . PRO C 1 349 ? 42.156 81.938 65.400 1.00 40.31 349 PRO C CA 1
ATOM 8427 C C . PRO C 1 349 ? 41.012 82.734 64.762 1.00 42.06 349 PRO C C 1
ATOM 8428 O O . PRO C 1 349 ? 39.906 82.205 64.536 1.00 41.01 349 PRO C O 1
ATOM 8432 N N . PHE C 1 350 ? 41.293 84.003 64.449 1.00 44.06 350 PHE C N 1
ATOM 8433 C CA . PHE C 1 350 ? 40.324 84.829 63.724 1.00 46.86 350 PHE C CA 1
ATOM 8434 C C . PHE C 1 350 ? 40.666 84.629 62.236 1.00 47.02 350 PHE C C 1
ATOM 8435 O O . PHE C 1 350 ? 41.736 83.984 62.066 1.00 47.45 350 PHE C O 1
#